Protein AF-0000000078799386 (afdb_homodimer)

Secondary structure (DSSP, 8-state):
-----TT--------------TT-SS-TTS-TTSPP---HHHHHHHHHGGGGGGTS--SSS--HHHHTTT-EEESS--SSTT---PPBP-HHHIIIIIHHHHHHHHHHH-TTTTTSHHHHTTB-HHHHHHHHHHHHHHHHHHHHHHHS-EE-TTTT---SS---PPEEPHHHHHHHHHHHHHHHHHH--TT--B-TT-TTTTT-HHHHHHHHHHHHHHHHHTTTTT-HHHHHHHHHHHHHH----SGGG-EEEE--TTT--HHHHHHHHSTT-EEEBHHHHHHHHHTT-THHHHHEESSPTT--HHHHT--TTGGG-GGG--PBPSS--HHHHHHHHTT--EE-GGGSSTT-EEEEE-HHHHHHHHHHHHHTTSSSS-HHHHHHHHHHHHHHHHT---HHHHHHSTTTSS-S-HHHHHHHHHHHHHHHTTTS-HHHHHHHHHHH--S-----TT-SS-SS--SSPPBPHHHHTT-HHHHHHHHHHHSTT--STT---GGG--/---S-TTS-TT----------TT-SS-TTS-TTSPP---HHHHHHHHHGGGGGGTS-TTSS--HHHHTTT-EEESS--SSTT---PPBP-HHHIIIIIHHHHHHHHHHH-TTTTTSHHHHTTB-HHHHHHHHHHHHHHHHHHHHHHHS-EE-TTTT---SS---PPEEPHHHHHHHHHHHHHHHHHH--TT--B-TT-TTTTT-HHHHHHHHHHHHHHHHHTTTTT-HHHHHHHHHHHHHH----SGGG-EEEE--TTT--HHHHHHHHSTT-EEEBHHHHHHHHHTT-THHHHHEESSPTT--TTTTT--TTGGG-GGG--PBPSS--HHHHHHHHTT--EE-GGGSSTT-EEEEE-HHHHHHHHHHHHHTTSSSS-HHHHHHHHHHHHHHHHT---HHHHHHSTTTSS-S-HHHHHHHHHHHHHHHTTTS-HHHHHHHHHHH--S-----TT-SS-SS--SSPPBPHHHHTT-HHHHHHHHHHHSTT--STT---GGG--

pLDDT: mean 88.38, std 18.02, range [21.08, 98.94]

Sequence (1004 aa):
MKYIKLLLLSLSFAATFTACDMTDFGDINKDPNEPSEANTGMLFTYACTYVKYFSMNSNYYYPWTQMYPGYMSEKNNNQYGAFGGPTMSTSSYYLYPLKNCQKIIDFNSDEAEKGKPAIVQFGDNANQIAVARTLMGFIYMHLTDALGPLPYTEAFQAGEENFTPVFDSQETIYAKLDADLREAYNQFNESGSLSTADILFDGDIRAWKKLNASTRMMLAIKLADVDPAEGRSRFAQAYADGGIEENAYNLNYTFEANTVGYLYYNGVNHNYNFVPNKYYVDQLKELKDNRLFSTCSLIPFGKTQAEAGVTDEDLKNFDKYQGMPLGIESADVNTWNKVCCFYNPSLTQVTSTFPIITASRMLLIEAEAAQRGWIQADPAQLYAAGVKASFEQWGAEGVDEYLAQEAVAYTGTDADKINKIALQRWISGFMADGFEAWSDWRRFDIPKLEVGPVCTTIDHIPYRHQFDSEIYQGNLENYEAAVKADLNGDDSREQRVWWNRRMKYIKLLLLSLSFAATFTACDMTDFGDINKDPNEPSEANTGMLFTYACTYVKYFSMNSNYYYPWTQMYPGYMSEKNNNQYGAFGGPTMSTSSYYLYPLKNCQKIIDFNSDEAEKGKPAIVQFGDNANQIAVARTLMGFIYMHLTDALGPLPYTEAFQAGEENFTPVFDSQETIYAKLDADLREAYNQFNESGSLSTADILFDGDIRAWKKLNASTRMMLAIKLADVDPAEGRSRFAQAYADGGIEENAYNLNYTFEANTVGYLYYNGVNHNYNFVPNKYYVDQLKELKDNRLFSTCSLIPFGKTQAEAGVTDEDLKNFDKYQGMPLGIESADVNTWNKVCCFYNPSLTQVTSTFPIITASRMLLIEAEAAQRGWIQADPAQLYAAGVKASFEQWGAEGVDEYLAQEAVAYTGTDADKINKIALQRWISGFMADGFEAWSDWRRFDIPKLEVGPVCTTIDHIPYRHQFDSEIYQGNLENYEAAVKADLNGDDSREQRVWWNRR

Foldseek 3Di:
DDDPDDVPDDPPPDPCPVPPPPPCDDPPVDDPPDDDDDQLLLLQLFLLQCLLCLLANDLAPARVLCPLLQWKAFQQDFPPQQVPDDFDECVVVLVGNLVSLVVLLVQLPDPVRVPDCSNCQFKDSLLSNLLSLLSNLLVVLLVCQFFFWDQDPQSPVDPDPQDQGFTDGNVVSLVVSLVSLVVSLVSQDQVMFGDCSPVFLRTHSVLSQQSSLLSQLLSLLLLCQPPVPSSLVSNAVSVVSHHAQAQNSFGKDWADLVRFASQQCCVVPVVSRMFTGQVLLVVCLVLVNQLNLLFWALAGPPDDCVRSVHDPVNSSDSVQAGHDHHQADNVCSVVCSVRHIGTDPLRNGRTHMFTAGGNLLSLLSVLLCVLVVSDPDDSQVSNLSSQVNLCVVSVGDDSVVSCPDPQQDCDDDSLSNNLSSLQSSLSSCNSYRSSSSSSSCLQNVPPPDFRYPNHDPDTHSFQHGAYDCVRPVSNVVSVQVCCVVFQVRDRDSNTHGNSSDD/DPPVPPPDDPPPPDDPPVPPPPPCPDPPVPDPPDDDDDQLLLLQLFLLQCLLCLLANDDQPARVLCPLLQWKAFQQDFPPQQVPDDFDECVVVLVGNLVSLVVLLVQLPDPVRNPDCSNCQFKDSLLSNLLSLLSNLLVVLLVCQFAFWDQDPQSPVPPDPQDQGFTDGNVVSLVVSLVSLVVSLVSQDQVMFGDCSPVFLRTHSVLSQQSSLLSQLLSLLLLCQPPVVSSLVSNAVSVVSHHAQAQNSFGKDWADLVRFANQQCCVVPVVSRMFTGQVLLVVCLVLVNQLSLLFWALAGPPDDCVRSVHDPVNSSDSVQAGHDHHQADNVCSVVCSVRHIGTDPLRNGRTHMFTAGGNLLSLLSVLLCVLVVSYPDHSQVSNLSSQVNLCVVSVGDDSVVSCPDPQQDCDDDSLSNNLSSLQSSLSSCNSYRSSSSSSSCLQNVPPPDFRYPNHDPDTHSFQHGAYDCVRPVSNVVSVQVCCVVFFVRDRDSNTHGNSSDD

Solvent-accessible surface area (backbone atoms only — not comparable to full-atom values): 52889 Å² total; per-residue (Å²): 141,85,78,88,61,87,73,74,70,87,84,61,87,72,78,75,70,75,70,80,69,87,64,78,55,79,70,83,77,52,59,54,78,47,58,29,58,69,42,42,30,47,38,47,30,46,27,55,62,58,58,46,40,42,26,53,53,42,88,76,60,78,48,51,33,34,36,69,56,38,44,39,18,46,42,80,57,58,85,62,32,48,70,75,65,80,58,49,73,56,62,66,50,51,66,39,34,43,42,32,28,50,48,40,36,50,41,48,69,31,84,87,42,37,75,37,66,49,39,42,66,28,30,39,53,51,41,52,35,17,52,28,44,36,52,42,42,53,52,50,52,52,50,32,68,39,58,19,59,40,57,57,92,44,59,82,67,61,89,57,101,76,67,57,50,52,42,36,44,40,68,56,46,53,55,49,41,48,52,53,40,52,52,23,58,72,40,52,49,79,90,48,50,41,35,72,42,36,78,66,59,59,26,42,52,66,48,50,46,14,50,44,20,35,50,38,32,59,57,17,60,48,22,58,78,65,39,43,70,60,15,29,54,48,25,39,56,20,54,73,68,36,44,36,73,41,70,91,50,36,44,45,45,70,38,41,67,76,68,40,17,54,51,21,48,32,36,68,74,47,74,42,26,68,22,39,9,25,64,47,46,50,51,30,48,75,59,67,37,47,52,48,61,52,53,32,25,86,39,50,79,57,34,48,51,72,78,56,70,55,51,79,67,49,64,76,36,64,87,69,57,32,35,28,64,46,9,54,51,77,87,49,35,66,66,45,49,76,52,37,34,26,56,17,31,51,59,28,27,46,57,22,64,36,48,41,48,46,14,22,49,43,24,27,52,47,14,51,36,19,69,71,62,41,41,96,57,60,29,62,60,29,38,53,48,12,53,48,42,40,33,56,76,54,70,32,65,62,60,68,68,45,48,65,34,80,90,56,30,89,56,78,53,74,67,48,39,51,51,49,42,44,38,52,38,44,63,62,29,62,75,11,26,11,58,58,33,33,50,48,27,69,72,65,54,38,68,85,75,77,64,25,81,56,28,82,88,54,85,53,70,72,57,24,49,26,76,23,63,84,66,27,73,81,27,47,69,39,44,53,51,34,32,44,73,60,34,76,61,40,81,42,37,80,38,50,35,71,54,61,55,126,133,89,77,77,61,96,75,71,70,93,65,72,86,66,73,81,70,74,69,78,69,86,64,79,59,76,71,80,76,52,60,52,79,48,55,30,60,70,41,43,31,47,38,47,30,46,27,56,64,57,59,46,45,42,23,51,34,56,97,83,60,77,50,51,32,34,36,66,57,38,44,40,17,46,42,80,55,57,86,63,32,49,70,75,67,80,57,47,72,55,63,65,50,53,67,40,35,44,41,32,26,51,48,40,36,50,40,47,69,32,84,87,42,37,77,37,67,48,40,41,67,28,30,38,52,50,40,51,34,17,52,28,45,36,52,40,43,53,52,49,52,53,50,33,68,39,57,20,58,38,58,56,90,44,59,82,66,60,87,58,99,75,68,58,52,51,43,36,43,42,67,57,47,53,54,50,41,48,53,52,41,51,52,24,58,72,41,52,46,77,89,47,49,42,34,73,43,36,78,65,59,60,28,43,49,66,48,50,46,13,49,43,20,36,51,38,31,58,59,17,62,49,21,59,76,63,39,42,68,60,15,29,55,48,25,39,56,21,53,74,67,36,45,36,73,41,71,91,48,36,44,44,44,69,37,41,68,79,67,40,18,66,50,23,48,34,36,69,74,47,75,42,26,67,23,40,8,25,65,46,45,49,51,30,48,76,59,66,38,48,52,48,60,51,54,32,25,86,39,50,78,55,35,47,50,72,79,55,70,55,52,80,68,49,65,77,36,64,86,68,59,33,36,30,64,45,10,54,51,77,86,50,35,66,65,44,49,76,51,38,34,25,56,16,30,51,60,30,26,48,57,21,64,36,48,41,49,46,14,22,49,43,25,27,52,48,14,51,37,19,69,71,61,43,41,97,57,60,30,62,59,30,40,51,50,12,53,49,42,39,32,58,75,54,71,33,65,61,61,69,67,43,49,65,34,80,91,57,29,90,55,79,52,73,67,47,40,51,50,48,43,44,38,54,40,45,63,62,27,63,74,12,25,13,58,58,34,33,49,48,28,70,72,66,56,37,67,84,75,77,64,25,80,56,29,83,90,55,84,52,67,71,56,24,48,26,76,22,63,85,66,29,72,80,28,47,68,38,42,55,51,33,32,45,72,62,33,79,61,40,79,42,37,78,38,49,37,69,55,61,55,127

Structure (mmCIF, N/CA/C/O backbone):
data_AF-0000000078799386-model_v1
#
loop_
_entity.id
_entity.type
_entity.pdbx_description
1 polymer 'SusD/RagB family nutrient-binding outer membrane lipoprotein'
#
loop_
_atom_site.group_PDB
_atom_site.id
_atom_site.type_symbol
_atom_site.label_atom_id
_atom_site.label_alt_id
_atom_site.label_comp_id
_atom_site.label_asym_id
_atom_site.label_entity_id
_atom_site.label_seq_id
_atom_site.pdbx_PDB_ins_code
_atom_site.Cartn_x
_atom_site.Cartn_y
_atom_site.Cartn_z
_atom_site.occupancy
_atom_site.B_iso_or_equiv
_atom_site.auth_seq_id
_atom_site.auth_comp_id
_atom_site.auth_asym_id
_atom_site.auth_atom_id
_atom_site.pdbx_PDB_model_num
ATOM 1 N N . MET A 1 1 ? -10.641 60.625 -51 1 23.86 1 MET A N 1
ATOM 2 C CA . MET A 1 1 ? -10.523 59.438 -51.875 1 23.86 1 MET A CA 1
ATOM 3 C C . MET A 1 1 ? -9.969 58.25 -51.094 1 23.86 1 MET A C 1
ATOM 5 O O . MET A 1 1 ? -9.695 57.188 -51.688 1 23.86 1 MET A O 1
ATOM 9 N N . LYS A 1 2 ? -9.438 58.688 -50 1 23.64 2 LYS A N 1
ATOM 10 C CA . LYS A 1 2 ? -8.695 58.344 -48.781 1 23.64 2 LYS A CA 1
ATOM 11 C C . LYS A 1 2 ? -9.258 57.094 -48.125 1 23.64 2 LYS A C 1
ATOM 13 O O . LYS A 1 2 ? -10.453 57.031 -47.812 1 23.64 2 LYS A O 1
ATOM 18 N N . TYR A 1 3 ? -8.484 55.875 -48.219 1 23.42 3 TYR A N 1
ATOM 19 C CA . TYR A 1 3 ? -8.273 54.406 -48.312 1 23.42 3 TYR A CA 1
ATOM 20 C C . TYR A 1 3 ? -8.688 53.719 -47.031 1 23.42 3 TYR A C 1
ATOM 22 O O . TYR A 1 3 ? -8.273 54.156 -45.938 1 23.42 3 TYR A O 1
ATOM 30 N N . ILE A 1 4 ? -9.844 53.125 -46.844 1 26.91 4 ILE A N 1
ATOM 31 C CA . ILE A 1 4 ? -10.641 51.938 -46.5 1 26.91 4 ILE A CA 1
ATOM 32 C C . ILE A 1 4 ? -9.734 50.719 -46.312 1 26.91 4 ILE A C 1
ATOM 34 O O . ILE A 1 4 ? -10.219 49.594 -46.156 1 26.91 4 ILE A O 1
ATOM 38 N N . LYS A 1 5 ? -8.398 50.969 -46.625 1 23.59 5 LYS A N 1
ATOM 39 C CA . LYS A 1 5 ? -7.461 49.906 -46.938 1 23.59 5 LYS A CA 1
ATOM 40 C C . LYS A 1 5 ? -7.391 48.875 -45.781 1 23.59 5 LYS A C 1
ATOM 42 O O . LYS A 1 5 ? -7.402 47.688 -46.031 1 23.59 5 LYS A O 1
ATOM 47 N N . LEU A 1 6 ? -6.684 49.25 -44.625 1 24.09 6 LEU A N 1
ATOM 48 C CA . LEU A 1 6 ? -5.789 48.344 -43.906 1 24.09 6 LEU A CA 1
ATOM 49 C C . LEU A 1 6 ? -6.582 47.375 -43.031 1 24.09 6 LEU A C 1
ATOM 51 O O . LEU A 1 6 ? -6.473 47.438 -41.781 1 24.09 6 LEU A O 1
ATOM 55 N N . LEU A 1 7 ? -7.898 47.25 -43.062 1 24.52 7 LEU A N 1
ATOM 56 C CA . LEU A 1 7 ? -8.805 46.25 -42.5 1 24.52 7 LEU A CA 1
ATOM 57 C C . LEU A 1 7 ? -8.219 44.844 -42.594 1 24.52 7 LEU A C 1
ATOM 59 O O . LEU A 1 7 ? -8.469 44 -41.75 1 24.52 7 LEU A O 1
ATOM 63 N N . LEU A 1 8 ? -7.688 44.594 -43.844 1 24.02 8 LEU A N 1
ATOM 64 C CA . LEU A 1 8 ? -7.504 43.188 -44.25 1 24.02 8 LEU A CA 1
ATOM 65 C C . LEU A 1 8 ? -6.488 42.5 -43.344 1 24.02 8 LEU A C 1
ATOM 67 O O . LEU A 1 8 ? -6.145 41.344 -43.562 1 24.02 8 LEU A O 1
ATOM 71 N N . LEU A 1 9 ? -5.754 43.25 -42.688 1 23.06 9 LEU A N 1
ATOM 72 C CA . LEU A 1 9 ? -4.562 42.562 -42.25 1 23.06 9 LEU A CA 1
ATOM 73 C C . LEU A 1 9 ? -4.938 41.312 -41.438 1 23.06 9 LEU A C 1
ATOM 75 O O . LEU A 1 9 ? -5.988 41.25 -40.812 1 23.06 9 LEU A O 1
ATOM 79 N N . SER A 1 10 ? -3.824 40.375 -41.094 1 22.36 10 SER A N 1
ATOM 80 C CA . SER A 1 10 ? -3.324 39 -40.969 1 22.36 10 SER A CA 1
ATOM 81 C C . SER A 1 10 ? -3.982 38.281 -39.812 1 22.36 10 SER A C 1
ATOM 83 O O . SER A 1 10 ? -4.215 38.844 -38.75 1 22.36 10 SER A O 1
ATOM 85 N N . LEU A 1 11 ? -4.832 37.156 -40.031 1 26.06 11 LEU A N 1
ATOM 86 C CA . LEU A 1 11 ? -5.344 35.812 -39.844 1 26.06 11 LEU A CA 1
ATOM 87 C C . LEU A 1 11 ? -4.375 34.969 -39 1 26.06 11 LEU A C 1
ATOM 89 O O . LEU A 1 11 ? -4.578 33.75 -38.812 1 26.06 11 LEU A O 1
ATOM 93 N N . SER A 1 12 ? -3.207 35.406 -38.75 1 23.14 12 SER A N 1
ATOM 94 C CA . SER A 1 12 ? -2.18 34.406 -38.406 1 23.14 12 SER A CA 1
ATOM 95 C C . SER A 1 12 ? -2.449 33.781 -37.062 1 23.14 12 SER A C 1
ATOM 97 O O . SER A 1 12 ? -1.626 33 -36.562 1 23.14 12 SER A O 1
ATOM 99 N N . PHE A 1 13 ? -3.055 34.469 -36.219 1 24.66 13 PHE A N 1
ATOM 100 C CA . PHE A 1 13 ? -2.758 33.938 -34.906 1 24.66 13 PHE A CA 1
ATOM 101 C C . PHE A 1 13 ? -3.271 32.5 -34.781 1 24.66 13 PHE A C 1
ATOM 103 O O . PHE A 1 13 ? -4.48 32.281 -34.719 1 24.66 13 PHE A O 1
ATOM 110 N N . ALA A 1 14 ? -2.627 31.578 -35.438 1 23.48 14 ALA A N 1
ATOM 111 C CA . ALA A 1 14 ? -2.508 30.125 -35.438 1 23.48 14 ALA A CA 1
ATOM 112 C C . ALA A 1 14 ? -2.602 29.562 -34.031 1 23.48 14 ALA A C 1
ATOM 114 O O . ALA A 1 14 ? -1.913 30.031 -33.125 1 23.48 14 ALA A O 1
ATOM 115 N N . ALA A 1 15 ? -3.559 28.734 -33.719 1 24.69 15 ALA A N 1
ATOM 116 C CA . ALA A 1 15 ? -4.25 27.75 -32.875 1 24.69 15 ALA A CA 1
ATOM 117 C C . ALA A 1 15 ? -3.266 26.75 -32.281 1 24.69 15 ALA A C 1
ATOM 119 O O . ALA A 1 15 ? -3.211 25.594 -32.719 1 24.69 15 ALA A O 1
ATOM 120 N N . THR A 1 16 ? -2.004 27.172 -32.125 1 25.03 16 THR A N 1
ATOM 121 C CA . THR A 1 16 ? -1.199 26.016 -31.719 1 25.03 16 THR A CA 1
ATOM 122 C C . THR A 1 16 ? -1.709 25.422 -30.406 1 25.03 16 THR A C 1
ATOM 124 O O . THR A 1 16 ? -1.592 26.047 -29.344 1 25.03 16 THR A O 1
ATOM 127 N N . PHE A 1 17 ? -2.859 24.891 -30.422 1 26.12 17 PHE A N 1
ATOM 128 C CA . PHE A 1 17 ? -3.359 23.969 -29.406 1 26.12 17 PHE A CA 1
ATOM 129 C C . PHE A 1 17 ? -2.273 23 -28.984 1 26.12 17 PHE A C 1
ATOM 131 O O . PHE A 1 17 ? -2.025 22 -29.672 1 26.12 17 PHE A O 1
ATOM 138 N N . THR A 1 18 ? -1.18 23.5 -28.594 1 25.42 18 THR A N 1
ATOM 139 C CA . THR A 1 18 ? -0.258 22.453 -28.188 1 25.42 18 THR A CA 1
ATOM 140 C C . THR A 1 18 ? -0.871 21.594 -27.078 1 25.42 18 THR A C 1
ATOM 142 O O . THR A 1 18 ? -1.274 22.109 -26.031 1 25.42 18 THR A O 1
ATOM 145 N N . ALA A 1 19 ? -1.58 20.547 -27.391 1 27.45 19 ALA A N 1
ATOM 146 C CA . ALA A 1 19 ? -2.023 19.312 -26.75 1 27.45 19 ALA A CA 1
ATOM 147 C C . ALA A 1 19 ? -0.993 18.828 -25.734 1 27.45 19 ALA A C 1
ATOM 149 O O . ALA A 1 19 ? 0.169 18.594 -26.078 1 27.45 19 ALA A O 1
ATOM 150 N N . CYS A 1 20 ? -1.022 19.359 -24.656 1 26 20 CYS A N 1
ATOM 151 C CA . CYS A 1 20 ? -0.303 18.75 -23.547 1 26 20 CYS A CA 1
ATOM 152 C C . CYS A 1 20 ? -0.352 17.219 -23.641 1 26 20 CYS A C 1
ATOM 154 O O . CYS A 1 20 ? -1.419 16.625 -23.5 1 26 20 CYS A O 1
ATOM 156 N N . ASP A 1 21 ? 0.54 16.609 -24.5 1 26.31 21 ASP A N 1
ATOM 157 C CA . ASP A 1 21 ? 0.863 15.195 -24.625 1 26.31 21 ASP A CA 1
ATOM 158 C C . ASP A 1 21 ? 1.055 14.547 -23.266 1 26.31 21 ASP A C 1
ATOM 160 O O . ASP A 1 21 ? 2.043 14.82 -22.578 1 26.31 21 ASP A O 1
ATOM 164 N N . MET A 1 22 ? 0.165 14.523 -22.391 1 28.58 22 MET A N 1
ATOM 165 C CA . MET A 1 22 ? 0.02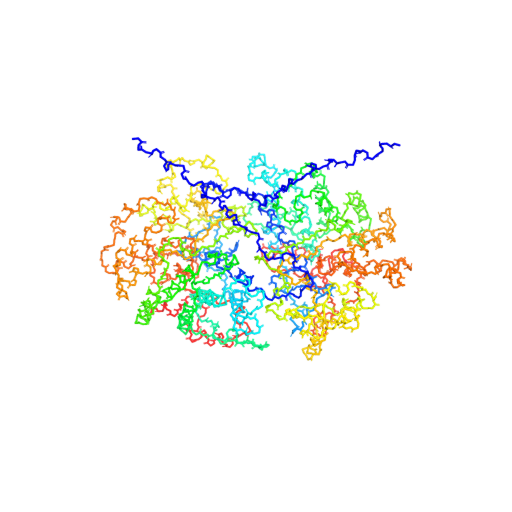6 13.555 -21.312 1 28.58 22 MET A CA 1
ATOM 166 C C . MET A 1 22 ? 0.805 12.281 -21.625 1 28.58 22 MET A C 1
ATOM 168 O O . MET A 1 22 ? 0.628 11.258 -20.953 1 28.58 22 MET A O 1
ATOM 172 N N . THR A 1 23 ? 1.462 12.117 -22.828 1 29.12 23 THR A N 1
ATOM 173 C CA . THR A 1 23 ? 1.984 10.977 -23.578 1 29.12 23 THR A CA 1
ATOM 174 C C . THR A 1 23 ? 3.203 10.383 -22.875 1 29.12 23 THR A C 1
ATOM 176 O O . THR A 1 23 ? 3.42 9.172 -22.922 1 29.12 23 THR A O 1
ATOM 179 N N . ASP A 1 24 ? 4.324 11.195 -22.656 1 28.28 24 ASP A N 1
ATOM 180 C CA . ASP A 1 24 ? 5.617 10.523 -22.672 1 28.28 24 ASP A CA 1
ATOM 181 C C . ASP A 1 24 ? 5.945 9.914 -21.312 1 28.28 24 ASP A C 1
ATOM 183 O O . ASP A 1 24 ? 6.699 10.5 -20.531 1 28.28 24 ASP A O 1
ATOM 187 N N . PHE A 1 25 ? 5.043 9.562 -20.609 1 31.67 25 PHE A N 1
ATOM 188 C CA . PHE A 1 25 ? 5.496 8.625 -19.578 1 31.67 25 PHE A CA 1
ATOM 189 C C . PHE A 1 25 ? 6.602 7.723 -20.125 1 31.67 25 PHE A C 1
ATOM 191 O O . PHE A 1 25 ? 6.719 7.547 -21.344 1 31.67 25 PHE A O 1
ATOM 198 N N . GLY A 1 26 ? 7.613 7.199 -19.438 1 35.84 26 GLY A N 1
ATOM 199 C CA . GLY A 1 26 ? 8.766 6.508 -20 1 35.84 26 GLY A CA 1
ATOM 200 C C . GLY A 1 26 ? 8.422 5.691 -21.234 1 35.84 26 GLY A C 1
ATOM 201 O O . GLY A 1 26 ? 7.254 5.402 -21.484 1 35.84 26 GLY A O 1
ATOM 202 N N . ASP A 1 27 ? 9.18 5.777 -22.219 1 35.28 27 ASP A N 1
ATOM 203 C CA . ASP A 1 27 ? 9.234 4.969 -23.422 1 35.28 27 ASP A CA 1
ATOM 204 C C . ASP A 1 27 ? 8.945 3.502 -23.125 1 35.28 27 ASP A C 1
ATOM 206 O O . ASP A 1 27 ? 9.812 2.779 -22.625 1 35.28 27 ASP A O 1
ATOM 210 N N . ILE A 1 28 ? 7.785 3.121 -22.75 1 40.09 28 ILE A N 1
ATOM 211 C CA . ILE A 1 28 ? 7.199 1.786 -22.766 1 40.09 28 ILE A CA 1
ATOM 212 C C . ILE A 1 28 ? 7.938 0.913 -23.781 1 40.09 28 ILE A C 1
ATOM 214 O O . ILE A 1 28 ? 7.777 -0.31 -23.781 1 40.09 28 ILE A O 1
ATOM 218 N N . ASN A 1 29 ? 8.484 1.667 -24.797 1 37.34 29 ASN A N 1
ATOM 219 C CA . ASN A 1 29 ? 9.156 0.934 -25.859 1 37.34 29 ASN A CA 1
ATOM 220 C C . ASN A 1 29 ? 10.586 0.57 -25.484 1 37.34 29 ASN A C 1
ATOM 222 O O . ASN A 1 29 ? 11.469 0.506 -26.344 1 37.34 29 ASN A O 1
ATOM 226 N N . LYS A 1 30 ? 10.789 0.762 -24.25 1 48.66 30 LYS A N 1
ATOM 227 C CA . LYS A 1 30 ? 12.164 0.318 -24.016 1 48.66 30 LYS A CA 1
ATOM 228 C C . LYS A 1 30 ? 12.297 -1.185 -24.234 1 48.66 30 LYS A C 1
ATOM 230 O O . LYS A 1 30 ? 11.422 -1.959 -23.844 1 48.66 30 LYS A O 1
ATOM 235 N N . ASP A 1 31 ? 13.328 -1.442 -24.797 1 52.66 31 ASP A N 1
ATOM 236 C CA . ASP A 1 31 ? 13.711 -2.83 -25.031 1 52.66 31 ASP A CA 1
ATOM 237 C C . ASP A 1 31 ? 13.781 -3.613 -23.719 1 52.66 31 ASP A C 1
ATOM 239 O O . ASP A 1 31 ? 14.586 -3.289 -22.844 1 52.66 31 ASP A O 1
ATOM 243 N N . PRO A 1 32 ? 12.812 -4.367 -23.422 1 52.56 32 PRO A N 1
ATOM 244 C CA . PRO A 1 32 ? 12.812 -5.164 -22.188 1 52.56 32 PRO A CA 1
ATOM 245 C C . PRO A 1 32 ? 14.18 -5.789 -21.891 1 52.56 32 PRO A C 1
ATOM 247 O O . PRO A 1 32 ? 14.422 -6.234 -20.766 1 52.56 32 PRO A O 1
ATOM 250 N N . ASN A 1 33 ? 15.055 -5.707 -22.891 1 54.38 33 ASN A N 1
ATOM 251 C CA . ASN A 1 33 ? 16.359 -6.348 -22.734 1 54.38 33 ASN A CA 1
ATOM 252 C C . ASN A 1 33 ? 17.406 -5.359 -22.234 1 54.38 33 ASN A C 1
ATOM 254 O O . ASN A 1 33 ? 18.547 -5.75 -21.938 1 54.38 33 ASN A O 1
ATOM 258 N N . GLU A 1 34 ? 17.031 -4.102 -22.125 1 59.19 34 GLU A N 1
ATOM 259 C CA . GLU A 1 34 ? 17.984 -3.143 -21.578 1 59.19 34 GLU A CA 1
ATOM 260 C C . GLU A 1 34 ? 18.062 -3.227 -20.062 1 59.19 34 GLU A C 1
ATOM 262 O O . GLU A 1 34 ? 17.031 -3.395 -19.391 1 59.19 34 GLU A O 1
ATOM 267 N N . PRO A 1 35 ? 19.359 -3.232 -19.562 1 56.59 35 PRO A N 1
ATOM 268 C CA . PRO A 1 35 ? 19.453 -3.258 -18.094 1 56.59 35 PRO A CA 1
ATOM 269 C C . PRO A 1 35 ? 18.609 -2.184 -17.422 1 56.59 35 PRO A C 1
ATOM 271 O O . PRO A 1 35 ? 18.484 -1.073 -17.953 1 56.59 35 PRO A O 1
ATOM 274 N N . SER A 1 36 ? 17.938 -2.678 -16.438 1 66.25 36 SER A N 1
ATOM 275 C CA . SER A 1 36 ? 17.156 -1.729 -15.648 1 66.25 36 SER A CA 1
ATOM 276 C C . SER A 1 36 ? 18.062 -0.726 -14.945 1 66.25 36 SER A C 1
ATOM 278 O O . SER A 1 36 ? 19.188 -1.064 -14.547 1 66.25 36 SER A O 1
ATOM 280 N N . GLU A 1 37 ? 17.875 0.539 -15.141 1 73.69 37 GLU A N 1
ATOM 281 C CA . GLU A 1 37 ? 18.625 1.603 -14.469 1 73.69 37 GLU A CA 1
ATOM 282 C C . GLU A 1 37 ? 17.766 2.301 -13.422 1 73.69 37 GLU A C 1
ATOM 284 O O . GLU A 1 37 ? 16.547 2.25 -13.477 1 73.69 37 GLU A O 1
ATOM 289 N N . ALA A 1 38 ? 18.578 2.814 -12.422 1 75.88 38 ALA A N 1
ATOM 290 C CA . ALA A 1 38 ? 17.875 3.627 -11.43 1 75.88 38 ALA A CA 1
ATOM 291 C C . ALA A 1 38 ? 17.172 4.816 -12.086 1 75.88 38 ALA A C 1
ATOM 293 O O . ALA A 1 38 ? 17.781 5.516 -12.906 1 75.88 38 ALA A O 1
ATOM 294 N N . ASN A 1 39 ? 15.898 4.902 -11.898 1 86.44 39 ASN A N 1
ATOM 295 C CA . ASN A 1 39 ? 15.062 6 -12.383 1 86.44 39 ASN A CA 1
ATOM 296 C C . ASN A 1 39 ? 14.695 6.961 -11.25 1 86.44 39 ASN A C 1
ATOM 298 O O . ASN A 1 39 ? 13.844 6.648 -10.414 1 86.44 39 ASN A O 1
ATOM 302 N N . THR A 1 40 ? 15.367 8.133 -11.258 1 92.5 40 THR A N 1
ATOM 303 C CA . THR A 1 40 ? 15.195 9.047 -10.133 1 92.5 40 THR A CA 1
ATOM 304 C C . THR A 1 40 ? 13.781 9.609 -10.109 1 92.5 40 THR A C 1
ATOM 306 O O . THR A 1 40 ? 13.258 9.938 -9.039 1 92.5 40 THR A O 1
ATOM 309 N N . GLY A 1 41 ? 13.148 9.758 -11.289 1 92.56 41 GLY A N 1
ATOM 310 C CA . GLY A 1 41 ? 11.766 10.188 -11.312 1 92.56 41 GLY A CA 1
ATOM 311 C C . GLY A 1 41 ? 10.836 9.258 -10.562 1 92.56 41 GLY A C 1
ATOM 312 O O . GLY A 1 41 ? 10 9.703 -9.773 1 92.56 41 GLY A O 1
ATOM 313 N N . MET A 1 42 ? 11.023 8.055 -10.719 1 86.69 42 MET A N 1
ATOM 314 C CA . MET A 1 42 ? 10.195 7.059 -10.047 1 86.69 42 MET A CA 1
ATOM 315 C C . MET A 1 42 ? 10.477 7.043 -8.547 1 86.69 42 MET A C 1
ATOM 317 O O . MET A 1 42 ? 9.547 6.914 -7.742 1 86.69 42 MET A O 1
ATOM 321 N N . LEU A 1 43 ? 11.766 7.109 -8.195 1 90 43 LEU A N 1
ATOM 322 C CA . LEU A 1 43 ? 12.133 7.172 -6.781 1 90 43 LEU A CA 1
ATOM 323 C C . LEU A 1 43 ? 11.445 8.352 -6.094 1 90 43 LEU A C 1
ATOM 325 O O . LEU A 1 43 ? 10.922 8.211 -4.988 1 90 43 LEU A O 1
ATOM 329 N N . PHE A 1 44 ? 11.367 9.422 -6.828 1 95.69 44 PHE A N 1
ATOM 330 C CA . PHE A 1 44 ? 10.789 10.625 -6.242 1 95.69 44 PHE A CA 1
ATOM 331 C C . PHE A 1 44 ? 9.273 10.508 -6.141 1 95.69 44 PHE A C 1
ATOM 333 O O . PHE A 1 44 ? 8.688 10.898 -5.133 1 95.69 44 PHE A O 1
ATOM 340 N N . THR A 1 45 ? 8.672 10.008 -7.223 1 92.75 45 THR A N 1
ATOM 341 C CA . THR A 1 45 ? 7.23 9.805 -7.195 1 92.75 45 THR A CA 1
ATOM 342 C C . THR A 1 45 ? 6.824 8.969 -5.98 1 92.75 45 THR A C 1
ATOM 344 O O . THR A 1 45 ? 5.922 9.352 -5.234 1 92.75 45 THR A O 1
ATOM 347 N N . TYR A 1 46 ? 7.48 7.898 -5.746 1 89.19 46 TYR A N 1
ATOM 348 C CA . TYR A 1 46 ? 7.133 7.02 -4.633 1 89.19 46 TYR A CA 1
ATOM 349 C C . TYR A 1 46 ? 7.352 7.723 -3.299 1 89.19 46 TYR A C 1
ATOM 351 O O . TYR A 1 46 ? 6.551 7.574 -2.373 1 89.19 46 TYR A O 1
ATOM 359 N N . ALA A 1 47 ? 8.445 8.438 -3.209 1 94.25 47 ALA A N 1
ATOM 360 C CA . ALA A 1 47 ? 8.688 9.203 -1.985 1 94.25 47 ALA A CA 1
ATOM 361 C C . ALA A 1 47 ? 7.551 10.18 -1.714 1 94.25 47 ALA A C 1
ATOM 363 O O . ALA A 1 47 ? 7.094 10.312 -0.576 1 94.25 47 ALA A O 1
ATOM 364 N N . CYS A 1 48 ? 7.043 10.836 -2.75 1 96.44 48 CYS A N 1
ATOM 365 C CA . CYS A 1 48 ? 5.996 11.852 -2.641 1 96.44 48 CYS A CA 1
ATOM 366 C C . CYS A 1 48 ? 4.703 11.242 -2.107 1 96.44 48 CYS A C 1
ATOM 368 O O . CYS A 1 48 ? 3.924 11.922 -1.438 1 96.44 48 CYS A O 1
ATOM 370 N N . THR A 1 49 ? 4.434 9.984 -2.342 1 92.19 49 THR A N 1
ATOM 371 C CA . THR A 1 49 ? 3.17 9.375 -1.947 1 92.19 49 THR A CA 1
ATOM 372 C C . THR A 1 49 ? 3.057 9.297 -0.427 1 92.19 49 THR A C 1
ATOM 374 O O . THR A 1 49 ? 1.96 9.133 0.112 1 92.19 49 THR A O 1
ATOM 377 N N . TYR A 1 50 ? 4.16 9.445 0.292 1 93.25 50 TYR A N 1
ATOM 378 C CA . TYR A 1 50 ? 4.148 9.336 1.746 1 93.25 50 TYR A CA 1
ATOM 379 C C . TYR A 1 50 ? 3.646 10.625 2.387 1 93.25 50 TYR A C 1
ATOM 381 O O . TYR A 1 50 ? 3.338 10.648 3.58 1 93.25 50 TYR A O 1
ATOM 389 N N . VAL A 1 51 ? 3.516 11.664 1.602 1 95.5 51 VAL A N 1
ATOM 390 C CA . VAL A 1 51 ? 3.088 12.961 2.123 1 95.5 51 VAL A CA 1
ATOM 391 C C . VAL A 1 51 ? 1.644 12.875 2.609 1 95.5 51 VAL A C 1
ATOM 393 O O . VAL A 1 51 ? 1.257 13.562 3.557 1 95.5 51 VAL A O 1
ATOM 396 N N . LYS A 1 52 ? 0.878 11.945 2.084 1 91.94 52 LYS A N 1
ATOM 397 C CA . LYS A 1 52 ? -0.527 11.797 2.449 1 91.94 52 LYS A CA 1
ATOM 398 C C . LYS A 1 52 ? -0.674 11.406 3.918 1 91.94 52 LYS A C 1
ATOM 400 O O . LYS A 1 52 ? -1.677 11.734 4.555 1 91.94 52 LYS A O 1
ATOM 405 N N . TYR A 1 53 ? 0.363 10.836 4.48 1 92.12 53 TYR A N 1
ATOM 406 C CA . TYR A 1 53 ? 0.277 10.305 5.836 1 92.12 53 TYR A CA 1
ATOM 407 C C . TYR A 1 53 ? 0.348 11.43 6.863 1 92.12 53 TYR A C 1
ATOM 409 O O . TYR A 1 53 ? 0.038 11.219 8.039 1 92.12 53 TYR A O 1
ATOM 417 N N . PHE A 1 54 ? 0.705 12.555 6.441 1 94.25 54 PHE A N 1
ATOM 418 C CA . PHE A 1 54 ? 0.781 13.672 7.383 1 94.25 54 PHE A CA 1
ATOM 419 C C . PHE A 1 54 ? -0.586 14.32 7.57 1 94.25 54 PHE A C 1
ATOM 421 O O . PHE A 1 54 ? -0.803 15.055 8.531 1 94.25 54 PHE A O 1
ATOM 428 N N . SER A 1 55 ? -1.446 14.031 6.641 1 91.19 55 SER A N 1
ATOM 429 C CA . SER A 1 55 ? -2.844 14.406 6.832 1 91.19 55 SER A CA 1
ATOM 430 C C . SER A 1 55 ? -3.641 13.266 7.457 1 91.19 55 SER A C 1
ATOM 432 O O . SER A 1 55 ? -4.18 13.414 8.555 1 91.19 55 SER A O 1
ATOM 434 N N . MET A 1 56 ? -3.557 12.188 6.703 1 85.19 56 MET A N 1
ATOM 435 C CA . MET A 1 56 ? -4.258 11.008 7.199 1 85.19 56 MET A CA 1
ATOM 436 C C . MET A 1 56 ? -3.383 9.766 7.078 1 85.19 56 MET A C 1
ATOM 438 O O . MET A 1 56 ? -2.949 9.414 5.977 1 85.19 56 MET A O 1
ATOM 442 N N . ASN A 1 57 ? -2.695 9.258 8.133 1 64 57 ASN A N 1
ATOM 443 C CA . ASN A 1 57 ? -1.669 8.227 8.133 1 64 57 ASN A CA 1
ATOM 444 C C . ASN A 1 57 ? -2.205 6.906 7.582 1 64 57 ASN A C 1
ATOM 446 O O . ASN A 1 57 ? -1.458 6.129 6.98 1 64 57 ASN A O 1
ATOM 450 N N . SER A 1 58 ? -3.109 6.215 8.133 1 58.31 58 SER A N 1
ATOM 451 C CA . SER A 1 58 ? -3.363 4.855 7.668 1 58.31 58 SER A CA 1
ATOM 452 C C . SER A 1 58 ? -4.762 4.727 7.074 1 58.31 58 SER A C 1
ATOM 454 O O . SER A 1 58 ? -5.668 5.477 7.445 1 58.31 58 SER A O 1
ATOM 456 N N . ASN A 1 59 ? -4.559 3.988 5.672 1 49.75 59 ASN A N 1
ATOM 457 C CA . ASN A 1 59 ? -5.754 3.664 4.898 1 49.75 59 ASN A CA 1
ATOM 458 C C . ASN A 1 59 ? -6.859 3.1 5.785 1 49.75 59 ASN A C 1
ATOM 460 O O . ASN A 1 59 ? -7.926 2.723 5.293 1 49.75 59 ASN A O 1
ATOM 464 N N . TYR A 1 60 ? -6.629 3.074 7.062 1 54.06 60 TYR A N 1
ATOM 465 C CA . TYR A 1 60 ? -7.852 2.375 7.438 1 54.06 60 TYR A CA 1
ATOM 466 C C . TYR A 1 60 ? -7.855 2.041 8.922 1 54.06 60 TYR A C 1
ATOM 468 O O . TYR A 1 60 ? -8.883 1.622 9.469 1 54.06 60 TYR A O 1
ATOM 476 N N . TYR A 1 61 ? -6.488 2.42 9.391 1 61.28 61 TYR A N 1
ATOM 477 C CA . TYR A 1 61 ? -6.375 1.956 10.766 1 61.28 61 TYR A CA 1
ATOM 478 C C . TYR A 1 61 ? -5.738 3.021 11.648 1 61.28 61 TYR A C 1
ATOM 480 O O . TYR A 1 61 ? -4.645 3.512 11.352 1 61.28 61 TYR A O 1
ATOM 488 N N . TYR A 1 62 ? -6.469 3.758 12.531 1 74.44 62 TYR A N 1
ATOM 489 C CA . TYR A 1 62 ? -6.098 4.629 13.641 1 74.44 62 TYR A CA 1
ATOM 490 C C . TYR A 1 62 ? -5.691 6.008 13.141 1 74.44 62 TYR A C 1
ATOM 492 O O . TYR A 1 62 ? -4.527 6.398 13.258 1 74.44 62 TYR A O 1
ATOM 500 N N . PRO A 1 63 ? -6.516 6.836 12.586 1 88.19 63 PRO A N 1
ATOM 501 C CA . PRO A 1 63 ? -6.215 8.18 12.07 1 88.19 63 PRO A CA 1
ATOM 502 C C . PRO A 1 63 ? -5.93 9.18 13.188 1 88.19 63 PRO A C 1
ATOM 504 O O . PRO A 1 63 ? -6.543 10.25 13.234 1 88.19 63 PRO A O 1
ATOM 507 N N . TRP A 1 64 ? -4.816 8.961 13.961 1 92.38 64 TRP A N 1
ATOM 508 C CA . TRP A 1 64 ? -4.484 9.797 15.109 1 92.38 64 TRP A CA 1
ATOM 509 C C . TRP A 1 64 ? -4.16 11.219 14.672 1 92.38 64 TRP A C 1
ATOM 511 O O . TRP A 1 64 ? -4.336 12.164 15.445 1 92.38 64 TRP A O 1
ATOM 521 N N . THR A 1 65 ? -3.715 11.414 13.422 1 94.69 65 THR A N 1
ATOM 522 C CA . THR A 1 65 ? -3.334 12.734 12.93 1 94.69 65 THR A CA 1
ATOM 523 C C . THR A 1 65 ? -4.523 13.688 12.969 1 94.69 65 THR A C 1
ATOM 525 O O . THR A 1 65 ? -4.348 14.898 13.109 1 94.69 65 THR A O 1
ATOM 528 N N . GLN A 1 66 ? -5.707 13.133 12.844 1 95.44 66 GLN A N 1
ATOM 529 C CA . GLN A 1 66 ? -6.895 13.977 12.898 1 95.44 66 GLN A CA 1
ATOM 530 C C . GLN A 1 66 ? -7.598 13.852 14.25 1 95.44 66 GLN A C 1
ATOM 532 O O . GLN A 1 66 ? -8.344 14.742 14.648 1 95.44 66 GLN A O 1
ATOM 537 N N . MET A 1 67 ? -7.289 12.859 14.992 1 94.62 67 MET A N 1
ATOM 538 C CA . MET A 1 67 ? -7.953 12.633 16.281 1 94.62 67 MET A CA 1
ATOM 539 C C . MET A 1 67 ? -7.262 13.406 17.391 1 94.62 67 MET A C 1
ATOM 541 O O . MET A 1 67 ? -7.922 14.023 18.234 1 94.62 67 MET A O 1
ATOM 545 N N . TYR A 1 68 ? -5.949 13.422 17.391 1 95.69 68 TYR A N 1
ATOM 546 C CA . TYR A 1 68 ? -5.219 14.086 18.469 1 95.69 68 TYR A CA 1
ATOM 547 C C . TYR A 1 68 ? -5.512 15.586 18.484 1 95.69 68 TYR A C 1
ATOM 549 O O . TYR A 1 68 ? -5.801 16.156 19.531 1 95.69 68 TYR A O 1
ATOM 557 N N . PRO A 1 69 ? -5.574 16.203 17.297 1 97.31 69 PRO A N 1
ATOM 558 C CA . PRO A 1 69 ? -5.883 17.625 17.344 1 97.31 69 PRO A CA 1
ATOM 559 C C . PRO A 1 69 ? -7.383 17.906 17.453 1 97.31 69 PRO A C 1
ATOM 561 O O . PRO A 1 69 ? -7.805 19.062 17.391 1 97.31 69 PRO A O 1
ATOM 564 N N . GLY A 1 70 ? -8.227 16.906 17.547 1 97.06 70 GLY A N 1
ATOM 565 C CA . GLY A 1 70 ? -9.633 17.094 17.875 1 97.06 70 GLY A CA 1
ATOM 566 C C . GLY A 1 70 ? -10.5 17.344 16.656 1 97.06 70 GLY A C 1
ATOM 567 O O . GLY A 1 70 ? -11.516 18.047 16.75 1 97.06 70 GLY A O 1
ATOM 568 N N . TYR A 1 71 ? -10.156 16.734 15.516 1 97.38 71 TYR A N 1
ATOM 569 C CA . TYR A 1 71 ? -10.898 17 14.297 1 97.38 71 TYR A CA 1
ATOM 570 C C . TYR A 1 71 ? -11.82 15.844 13.953 1 97.38 71 TYR A C 1
ATOM 572 O O . TYR A 1 71 ? -12.805 16.016 13.219 1 97.38 71 TYR A O 1
ATOM 580 N N . MET A 1 72 ? -11.523 14.648 14.414 1 95.62 72 MET A N 1
ATOM 581 C CA . MET A 1 72 ? -12.195 13.43 13.969 1 95.62 72 MET A CA 1
ATOM 582 C C . MET A 1 72 ? -12.641 12.586 15.156 1 95.62 72 MET A C 1
ATOM 584 O O . MET A 1 72 ? -11.945 12.516 16.172 1 95.62 72 MET A O 1
ATOM 588 N N . SER A 1 73 ? -13.828 12 15.008 1 94.75 73 SER A N 1
ATOM 589 C CA . SER A 1 73 ? -14.391 11.078 15.984 1 94.75 73 SER A CA 1
ATOM 590 C C . SER A 1 73 ? -14.906 9.812 15.312 1 94.75 73 SER A C 1
ATOM 592 O O . SER A 1 73 ? -14.75 9.633 14.102 1 94.75 73 SER A O 1
ATOM 594 N N . GLU A 1 74 ? -15.406 8.883 16.125 1 90.31 74 GLU A N 1
ATOM 595 C CA . GLU A 1 74 ? -15.961 7.605 15.688 1 90.31 74 GLU A CA 1
ATOM 596 C C . GLU A 1 74 ? -17.453 7.512 16 1 90.31 74 GLU A C 1
ATOM 598 O O . GLU A 1 74 ? -17.859 7.68 17.156 1 90.31 74 GLU A O 1
ATOM 603 N N . LYS A 1 75 ? -18.172 7.176 15.023 1 90.12 75 LYS A N 1
ATOM 604 C CA . LYS A 1 75 ? -19.625 7.242 15.18 1 90.12 75 LYS A CA 1
ATOM 605 C C . LYS A 1 75 ? -20.172 5.906 15.664 1 90.12 75 LYS A C 1
ATOM 607 O O . LYS A 1 75 ? -21.203 5.875 16.344 1 90.12 75 LYS A O 1
ATOM 612 N N . ASN A 1 76 ? -19.594 4.84 15.359 1 83.88 76 ASN A N 1
ATOM 613 C CA . ASN A 1 76 ? -20.203 3.537 15.586 1 83.88 76 ASN A CA 1
ATOM 614 C C . ASN A 1 76 ? -19.531 2.799 16.75 1 83.88 76 ASN A C 1
ATOM 616 O O . ASN A 1 76 ? -20.094 1.834 17.266 1 83.88 76 ASN A O 1
ATOM 620 N N . ASN A 1 77 ? -18.328 3.221 17.094 1 79.25 77 ASN A N 1
ATOM 621 C CA . ASN A 1 77 ? -17.578 2.533 18.141 1 79.25 77 ASN A CA 1
ATOM 622 C C . ASN A 1 77 ? -16.562 3.455 18.812 1 79.25 77 ASN A C 1
ATOM 624 O O . ASN A 1 77 ? -16.594 4.668 18.594 1 79.25 77 ASN A O 1
ATOM 628 N N . ASN A 1 78 ? -15.906 2.896 19.828 1 78.56 78 ASN A N 1
ATOM 629 C CA . ASN A 1 78 ? -14.836 3.615 20.516 1 78.56 78 ASN A CA 1
ATOM 630 C C . ASN A 1 78 ? -13.508 2.867 20.438 1 78.56 78 ASN A C 1
ATOM 632 O O . ASN A 1 78 ? -12.867 2.627 21.453 1 78.56 78 ASN A O 1
ATOM 636 N N . GLN A 1 79 ? -13.125 2.721 19.281 1 76.31 79 GLN A N 1
ATOM 637 C CA . GLN A 1 79 ? -11.914 1.941 19.078 1 76.31 79 GLN A CA 1
ATOM 638 C C . GLN A 1 79 ? -10.672 2.756 19.422 1 76.31 79 GLN A C 1
ATOM 640 O O . GLN A 1 79 ? -9.711 2.225 19.984 1 76.31 79 GLN A O 1
ATOM 645 N N . TYR A 1 80 ? -10.734 4.031 19.125 1 84.56 80 TYR A N 1
ATOM 646 C CA . TYR A 1 80 ? -9.531 4.844 19.234 1 84.56 80 TYR A CA 1
ATOM 647 C C . TYR A 1 80 ? -9.703 5.941 20.281 1 84.56 80 TYR A C 1
ATOM 649 O O . TYR A 1 80 ? -8.75 6.668 20.578 1 84.56 80 TYR A O 1
ATOM 657 N N . GLY A 1 81 ? -10.82 6.02 20.875 1 87.5 81 GLY A N 1
ATOM 658 C CA . GLY A 1 81 ? -11.156 7.117 21.766 1 87.5 81 GLY A CA 1
ATOM 659 C C . GLY A 1 81 ? -10.414 7.047 23.094 1 87.5 81 GLY A C 1
ATOM 660 O O . GLY A 1 81 ? -10.352 8.039 23.828 1 87.5 81 GLY A O 1
ATOM 661 N N . ALA A 1 82 ? -9.844 5.902 23.344 1 85.25 82 ALA A N 1
ATOM 662 C CA . ALA A 1 82 ? -9.086 5.75 24.578 1 85.25 82 ALA A CA 1
ATOM 663 C C . ALA A 1 82 ? -7.625 6.152 24.375 1 85.25 82 ALA A C 1
ATOM 665 O O . ALA A 1 82 ? -6.832 6.125 25.328 1 85.25 82 ALA A O 1
ATOM 666 N N . PHE A 1 83 ? -7.227 6.48 23.203 1 86.06 83 PHE A N 1
ATOM 667 C CA . PHE A 1 83 ? -5.891 6.934 22.828 1 86.06 83 PHE A CA 1
ATOM 668 C C . PHE A 1 83 ? -4.848 5.871 23.141 1 86.06 83 PHE A C 1
ATOM 670 O O . PHE A 1 83 ? -3.701 6.191 23.469 1 86.06 83 PHE A O 1
ATOM 677 N N . GLY A 1 84 ? -5.242 4.672 23.266 1 77.94 84 GLY A N 1
ATOM 678 C CA . GLY A 1 84 ? -4.359 3.541 23.484 1 77.94 84 GLY A CA 1
ATOM 679 C C . GLY A 1 84 ? -3.895 2.879 22.203 1 77.94 84 GLY A C 1
ATOM 680 O O . GLY A 1 84 ? -3.705 1.661 22.172 1 77.94 84 GLY A O 1
ATOM 681 N N . GLY A 1 85 ? -3.76 3.623 21.203 1 75.25 85 GLY A N 1
ATOM 682 C CA . GLY A 1 85 ? -3.379 3.059 19.906 1 75.25 85 GLY A CA 1
ATOM 683 C C . GLY A 1 85 ? -1.948 2.553 19.891 1 75.25 85 GLY A C 1
ATOM 684 O O . GLY A 1 85 ? -1.245 2.607 20.891 1 75.25 85 GLY A O 1
ATOM 685 N N . PRO A 1 86 ? -1.513 2.061 18.797 1 76.5 86 PRO A N 1
ATOM 686 C CA . PRO A 1 86 ? -0.181 1.46 18.688 1 76.5 86 PRO A CA 1
ATOM 687 C C . PRO A 1 86 ? 0.941 2.486 18.828 1 76.5 86 PRO A C 1
ATOM 689 O O . PRO A 1 86 ? 0.702 3.689 18.703 1 76.5 86 PRO A O 1
ATOM 692 N N . THR A 1 87 ? 2.094 1.948 19.109 1 86.69 87 THR A N 1
ATOM 693 C CA . THR A 1 87 ? 3.316 2.742 19.047 1 86.69 87 THR A CA 1
ATOM 694 C C . THR A 1 87 ? 3.631 3.15 17.609 1 86.69 87 THR A C 1
ATOM 696 O O . THR A 1 87 ? 3.01 2.656 16.672 1 86.69 87 THR A O 1
ATOM 699 N N . MET A 1 88 ? 4.492 4.156 17.469 1 89 88 MET A N 1
ATOM 700 C CA . MET A 1 88 ? 4.781 4.703 16.141 1 89 88 MET A CA 1
ATOM 701 C C . MET A 1 88 ? 6.109 4.176 15.617 1 89 88 MET A C 1
ATOM 703 O O . MET A 1 88 ? 7.137 4.289 16.281 1 89 88 MET A O 1
ATOM 707 N N . SER A 1 89 ? 6.059 3.598 14.422 1 86.69 89 SER A N 1
ATOM 708 C CA . SER A 1 89 ? 7.262 3.16 13.727 1 86.69 89 SER A CA 1
ATOM 709 C C . SER A 1 89 ? 7.723 4.207 12.719 1 86.69 89 SER A C 1
ATOM 711 O O . SER A 1 89 ? 6.91 4.961 12.18 1 86.69 89 SER A O 1
ATOM 713 N N . THR A 1 90 ? 9.062 4.23 12.477 1 90.94 90 THR A N 1
ATOM 714 C CA . THR A 1 90 ? 9.633 5.098 11.445 1 90.94 90 THR A CA 1
ATOM 715 C C . THR A 1 90 ? 10.25 4.273 10.32 1 90.94 90 THR A C 1
ATOM 717 O O . THR A 1 90 ? 10.773 4.832 9.352 1 90.94 90 THR A O 1
ATOM 720 N N . SER A 1 91 ? 10.203 3 10.422 1 82.81 91 SER A N 1
ATOM 721 C CA . SER A 1 91 ? 10.938 2.119 9.516 1 82.81 91 SER A CA 1
ATOM 722 C C . SER A 1 91 ? 10.531 2.359 8.07 1 82.81 91 SER A C 1
ATOM 724 O O . SER A 1 91 ? 11.391 2.457 7.188 1 82.81 91 SER A O 1
ATOM 726 N N . SER A 1 92 ? 9.273 2.494 7.836 1 82.94 92 SER A N 1
ATOM 727 C CA . SER A 1 92 ? 8.812 2.688 6.465 1 82.94 92 SER A CA 1
ATOM 728 C C . SER A 1 92 ? 9.266 4.035 5.91 1 82.94 92 SER A C 1
ATOM 730 O O . SER A 1 92 ? 9.539 4.164 4.715 1 82.94 92 SER A O 1
ATOM 732 N N . TYR A 1 93 ? 9.328 5.012 6.703 1 91.62 93 TYR A N 1
ATOM 733 C CA . TYR A 1 93 ? 9.781 6.324 6.258 1 91.62 93 TYR A CA 1
ATOM 734 C C . TYR A 1 93 ? 11.258 6.293 5.879 1 91.62 93 TYR A C 1
ATOM 736 O O . TYR A 1 93 ? 11.664 6.91 4.891 1 91.62 93 TYR A O 1
ATOM 744 N N . TYR A 1 94 ? 12.086 5.598 6.664 1 89.38 94 TYR A N 1
ATOM 745 C CA . TYR A 1 94 ? 13.508 5.5 6.367 1 89.38 94 TYR A CA 1
ATOM 746 C C . TYR A 1 94 ? 13.758 4.633 5.137 1 89.38 94 TYR A C 1
ATOM 748 O O . TYR A 1 94 ? 14.617 4.949 4.312 1 89.38 94 TYR A O 1
ATOM 756 N N . LEU A 1 95 ? 12.984 3.676 4.988 1 80.94 95 LEU A N 1
ATOM 757 C CA . LEU A 1 95 ? 13.203 2.678 3.947 1 80.94 95 LEU A CA 1
ATOM 758 C C . LEU A 1 95 ? 12.766 3.207 2.586 1 80.94 95 LEU A C 1
ATOM 760 O O . LEU A 1 95 ? 13.336 2.842 1.558 1 80.94 95 LEU A O 1
ATOM 764 N N . TYR A 1 96 ? 11.75 4.086 2.592 1 85.56 96 TYR A N 1
ATOM 765 C CA . TYR A 1 96 ? 11.18 4.441 1.299 1 85.56 96 TYR A CA 1
ATOM 766 C C . TYR A 1 96 ? 11.406 5.914 0.987 1 85.56 96 TYR A C 1
ATOM 768 O O . TYR A 1 96 ? 12.383 6.27 0.312 1 85.56 96 TYR A O 1
ATOM 776 N N . PRO A 1 97 ? 10.633 6.836 1.56 1 93.75 97 PRO A N 1
ATOM 777 C CA . PRO A 1 97 ? 10.812 8.211 1.095 1 93.75 97 PRO A CA 1
ATOM 778 C C . PRO A 1 97 ? 12.195 8.773 1.43 1 93.75 97 PRO A C 1
ATOM 780 O O . PRO A 1 97 ? 12.805 9.445 0.6 1 93.75 97 PRO A O 1
ATOM 783 N N . LEU A 1 98 ? 12.75 8.523 2.6 1 95.44 98 LEU A N 1
ATOM 784 C CA . LEU A 1 98 ? 14.039 9.102 2.979 1 95.44 98 LEU A CA 1
ATOM 785 C C . LEU A 1 98 ? 15.18 8.445 2.205 1 95.44 98 LEU A C 1
ATOM 787 O O . LEU A 1 98 ? 16.062 9.133 1.685 1 95.44 98 LEU A O 1
ATOM 791 N N . LYS A 1 99 ? 15.18 7.172 2.107 1 89.62 99 LYS A N 1
ATOM 792 C CA . LYS A 1 99 ? 16.203 6.469 1.339 1 89.62 99 LYS A CA 1
ATOM 793 C C . LYS A 1 99 ? 16.141 6.852 -0.138 1 89.62 99 LYS A C 1
ATOM 795 O O . LYS A 1 99 ? 17.172 7.051 -0.778 1 89.62 99 LYS A O 1
ATOM 800 N N . ASN A 1 100 ? 14.953 6.906 -0.703 1 90.31 100 ASN A N 1
ATOM 801 C CA . ASN A 1 100 ? 14.805 7.316 -2.096 1 90.31 100 ASN A CA 1
ATOM 802 C C . ASN A 1 100 ? 15.375 8.703 -2.34 1 90.31 100 ASN A C 1
ATOM 804 O O . ASN A 1 100 ? 16.078 8.93 -3.332 1 90.31 100 ASN A O 1
ATOM 808 N N . CYS A 1 101 ? 15.086 9.555 -1.425 1 96.25 101 CYS A N 1
ATOM 809 C CA . CYS A 1 101 ? 15.625 10.906 -1.552 1 96.25 101 CYS A CA 1
ATOM 810 C C . CYS A 1 101 ? 17.156 10.891 -1.482 1 96.25 101 CYS A C 1
ATOM 812 O O . CYS A 1 101 ? 17.812 11.57 -2.258 1 96.25 101 CYS A O 1
ATOM 814 N N . GLN A 1 102 ? 17.703 10.133 -0.582 1 93.75 102 GLN A N 1
ATOM 815 C CA . GLN A 1 102 ? 19.156 10.023 -0.483 1 93.75 102 GLN A CA 1
ATOM 816 C C . GLN A 1 102 ? 19.75 9.477 -1.775 1 93.75 102 GLN A C 1
ATOM 818 O O . GLN A 1 102 ? 20.781 9.977 -2.248 1 93.75 102 GLN A O 1
ATOM 823 N N . LYS A 1 103 ? 19.156 8.508 -2.361 1 90.69 103 LYS A N 1
ATOM 824 C CA . LYS A 1 103 ? 19.625 7.945 -3.621 1 90.69 103 LYS A CA 1
ATOM 825 C C . LYS A 1 103 ? 19.594 8.984 -4.738 1 90.69 103 LYS A C 1
ATOM 827 O O . LYS A 1 103 ? 20.5 9.047 -5.566 1 90.69 103 LYS A O 1
ATOM 832 N N . ILE A 1 104 ? 18.547 9.68 -4.777 1 95.44 104 ILE A N 1
ATOM 833 C CA . ILE A 1 104 ? 18.422 10.742 -5.766 1 95.44 104 ILE A CA 1
ATOM 834 C C . ILE A 1 104 ? 19.594 11.711 -5.617 1 95.44 104 ILE A C 1
ATOM 836 O O . ILE A 1 104 ? 20.234 12.086 -6.609 1 95.44 104 ILE A O 1
ATOM 840 N N . ILE A 1 105 ? 19.875 12.125 -4.422 1 96.62 105 ILE A N 1
ATOM 841 C CA . ILE A 1 105 ? 21 13.023 -4.152 1 96.62 105 ILE A CA 1
ATOM 842 C C . ILE A 1 105 ? 22.297 12.367 -4.602 1 96.62 105 ILE A C 1
ATOM 844 O O . ILE A 1 105 ? 23.109 12.992 -5.297 1 96.62 105 ILE A O 1
ATOM 848 N N . ASP A 1 106 ? 22.531 11.148 -4.289 1 93.06 106 ASP A N 1
ATOM 849 C CA . ASP A 1 106 ? 23.75 10.438 -4.625 1 93.06 106 ASP A CA 1
ATOM 850 C C . ASP A 1 106 ? 23.938 10.336 -6.137 1 93.06 106 ASP A C 1
ATOM 852 O O . ASP A 1 106 ? 25.016 10.633 -6.664 1 93.06 106 ASP A O 1
ATOM 856 N N . PHE A 1 107 ? 22.906 9.914 -6.848 1 91.94 107 PHE A N 1
ATOM 857 C CA . PHE A 1 107 ? 22.969 9.742 -8.297 1 91.94 107 PHE A CA 1
ATOM 858 C C . PHE A 1 107 ? 23.266 11.07 -8.977 1 91.94 107 PHE A C 1
ATOM 860 O O . PHE A 1 107 ? 24.062 11.125 -9.93 1 91.94 107 PHE A O 1
ATOM 867 N N . ASN A 1 108 ? 22.656 12.109 -8.5 1 96.44 108 ASN A N 1
ATOM 868 C CA . ASN A 1 108 ? 22.812 13.414 -9.125 1 96.44 108 ASN A CA 1
ATOM 869 C C . ASN A 1 108 ? 24.156 14.055 -8.75 1 96.44 108 ASN A C 1
ATOM 871 O O . ASN A 1 108 ? 24.578 15.031 -9.383 1 96.44 108 ASN A O 1
ATOM 875 N N . SER A 1 109 ? 24.797 13.562 -7.723 1 96.06 109 SER A N 1
ATOM 876 C CA . SER A 1 109 ? 26.078 14.094 -7.281 1 96.06 109 SER A CA 1
ATOM 877 C C . SER A 1 109 ? 27.234 13.289 -7.859 1 96.06 109 SER A C 1
ATOM 879 O O . SER A 1 109 ? 28.391 13.703 -7.766 1 96.06 109 SER A O 1
ATOM 881 N N . ASP A 1 110 ? 26.969 12.164 -8.375 1 94.44 110 ASP A N 1
ATOM 882 C CA . ASP A 1 110 ? 27.984 11.281 -8.961 1 94.44 110 ASP A CA 1
ATOM 883 C C . ASP A 1 110 ? 28.219 11.609 -10.43 1 94.44 110 ASP A C 1
ATOM 885 O O . ASP A 1 110 ? 27.312 11.453 -11.258 1 94.44 110 ASP A O 1
ATOM 889 N N . GLU A 1 111 ? 29.469 11.891 -10.797 1 94.19 111 GLU A N 1
ATOM 890 C CA . GLU A 1 111 ? 29.812 12.297 -12.156 1 94.19 111 GLU A CA 1
ATOM 891 C C . GLU A 1 111 ? 29.547 11.172 -13.156 1 94.19 111 GLU A C 1
ATOM 893 O O . GLU A 1 111 ? 29.203 11.43 -14.312 1 94.19 111 GLU A O 1
ATOM 898 N N . ALA A 1 112 ? 29.656 10.023 -12.688 1 88.94 112 ALA A N 1
ATOM 899 C CA . ALA A 1 112 ? 29.469 8.875 -13.57 1 88.94 112 ALA A CA 1
ATOM 900 C C . ALA A 1 112 ? 27.984 8.609 -13.812 1 88.94 112 ALA A C 1
ATOM 902 O O . ALA A 1 112 ? 27.625 7.969 -14.805 1 88.94 112 ALA A O 1
ATOM 903 N N . GLU A 1 113 ? 27.125 9.062 -12.945 1 89 113 GLU A N 1
ATOM 904 C CA . GLU A 1 113 ? 25.703 8.703 -12.984 1 89 113 GLU A CA 1
ATOM 905 C C . GLU A 1 113 ? 24.844 9.875 -13.445 1 89 113 GLU A C 1
ATOM 907 O O . GLU A 1 113 ? 23.875 9.688 -14.172 1 89 113 GLU A O 1
ATOM 912 N N . LYS A 1 114 ? 25.156 11.07 -13.109 1 94.5 114 LYS A N 1
ATOM 913 C CA . LYS A 1 114 ? 24.266 12.234 -13.18 1 94.5 114 LYS A CA 1
ATOM 914 C C . LYS A 1 114 ? 23.875 12.539 -14.625 1 94.5 114 LYS A C 1
ATOM 916 O O . LYS A 1 114 ? 22.844 13.18 -14.867 1 94.5 114 LYS A O 1
ATOM 921 N N . GLY A 1 115 ? 24.656 12.055 -15.594 1 93.12 115 GLY A N 1
ATOM 922 C CA . GLY A 1 115 ? 24.391 12.352 -16.984 1 93.12 115 GLY A CA 1
ATOM 923 C C . GLY A 1 115 ? 23.594 11.258 -17.688 1 93.12 115 GLY A C 1
ATOM 924 O O . GLY A 1 115 ? 23.203 11.406 -18.844 1 93.12 115 GLY A O 1
ATOM 925 N N . LYS A 1 116 ? 23.281 10.195 -17 1 88.31 116 LYS A N 1
ATOM 926 C CA . LYS A 1 116 ? 22.562 9.078 -17.609 1 88.31 116 LYS A CA 1
ATOM 927 C C . LYS A 1 116 ? 21.109 9.453 -17.891 1 88.31 116 LYS A C 1
ATOM 929 O O . LYS A 1 116 ? 20.5 10.227 -17.141 1 88.31 116 LYS A O 1
ATOM 934 N N . PRO A 1 117 ? 20.531 8.875 -18.938 1 84.5 117 PRO A N 1
ATOM 935 C CA . PRO A 1 117 ? 19.156 9.219 -19.344 1 84.5 117 PRO A CA 1
ATOM 936 C C . PRO A 1 117 ? 18.141 8.984 -18.234 1 84.5 117 PRO A C 1
ATOM 938 O O . PRO A 1 117 ? 17.234 9.797 -18.047 1 84.5 117 PRO A O 1
ATOM 941 N N . ALA A 1 118 ? 18.266 7.93 -17.438 1 84.69 118 ALA A N 1
ATOM 942 C CA . ALA A 1 118 ? 17.328 7.566 -16.375 1 84.69 118 ALA A CA 1
ATOM 943 C C . ALA A 1 118 ? 17.312 8.617 -15.273 1 84.69 118 ALA A C 1
ATOM 945 O O . ALA A 1 118 ? 16.375 8.68 -14.477 1 84.69 118 ALA A O 1
ATOM 946 N N . ILE A 1 119 ? 18.391 9.398 -15.234 1 91.69 119 ILE A N 1
ATOM 947 C CA . ILE A 1 119 ? 18.5 10.461 -14.242 1 91.69 119 ILE A CA 1
ATOM 948 C C . ILE A 1 119 ? 18.047 11.789 -14.844 1 91.69 119 ILE A C 1
ATOM 950 O O . ILE A 1 119 ? 17.188 12.469 -14.297 1 91.69 119 ILE A O 1
ATOM 954 N N . VAL A 1 120 ? 18.469 12.078 -16.078 1 93.69 120 VAL A N 1
ATOM 955 C CA . VAL A 1 120 ? 18.266 13.383 -16.688 1 93.69 120 VAL A CA 1
ATOM 956 C C . VAL A 1 120 ? 16.797 13.531 -17.094 1 93.69 120 VAL A C 1
ATOM 958 O O . VAL A 1 120 ? 16.266 14.641 -17.141 1 93.69 120 VAL A O 1
ATOM 961 N N . GLN A 1 121 ? 16.156 12.461 -17.297 1 91 121 GLN A N 1
ATOM 962 C CA . GLN A 1 121 ? 14.773 12.508 -17.734 1 91 121 GLN A CA 1
ATOM 963 C C . GLN A 1 121 ? 13.883 13.148 -16.672 1 91 121 GLN A C 1
ATOM 965 O O . GLN A 1 121 ? 12.844 13.719 -16.984 1 91 121 GLN A O 1
ATOM 970 N N . PHE A 1 122 ? 14.273 13.125 -15.453 1 94.88 122 PHE A N 1
ATOM 971 C CA . PHE A 1 122 ? 13.477 13.711 -14.375 1 94.88 122 PHE A CA 1
ATOM 972 C C . PHE A 1 122 ? 13.625 15.227 -14.352 1 94.88 122 PHE A C 1
ATOM 974 O O . PHE A 1 122 ? 12.719 15.938 -13.906 1 94.88 122 PHE A O 1
ATOM 981 N N . GLY A 1 123 ? 14.758 15.664 -14.82 1 96.06 123 GLY A N 1
ATOM 982 C CA . GLY A 1 123 ? 14.953 17.109 -14.875 1 96.06 123 GLY A CA 1
ATOM 983 C C . GLY A 1 123 ? 16.344 17.531 -14.461 1 96.06 123 GLY A C 1
ATOM 984 O O . GLY A 1 123 ? 17.281 16.719 -14.477 1 96.06 123 GLY A O 1
ATOM 985 N N . ASP A 1 124 ? 16.469 18.828 -14.109 1 96.06 124 ASP A N 1
ATOM 986 C CA . ASP A 1 124 ? 17.734 19.469 -13.719 1 96.06 124 ASP A CA 1
ATOM 987 C C . ASP A 1 124 ? 18.328 18.797 -12.477 1 96.06 124 ASP A C 1
ATOM 989 O O . ASP A 1 124 ? 17.625 18.562 -11.5 1 96.06 124 ASP A O 1
ATOM 993 N N . ASN A 1 125 ? 19.703 18.484 -12.578 1 97 125 ASN A N 1
ATOM 994 C CA . ASN A 1 125 ? 20.344 17.781 -11.477 1 97 125 ASN A CA 1
ATOM 995 C C . ASN A 1 125 ? 20.25 18.562 -10.172 1 97 125 ASN A C 1
ATOM 997 O O . ASN A 1 125 ? 19.953 18 -9.125 1 97 125 ASN A O 1
ATOM 1001 N N . ALA A 1 126 ? 20.516 19.812 -10.234 1 97.81 126 ALA A N 1
ATOM 1002 C CA . ALA A 1 126 ? 20.484 20.625 -9.031 1 97.81 126 ALA A CA 1
ATOM 1003 C C . ALA A 1 126 ? 19.078 20.656 -8.422 1 97.81 126 ALA A C 1
ATOM 1005 O O . ALA A 1 126 ? 18.922 20.594 -7.203 1 97.81 126 ALA A O 1
ATOM 1006 N N . ASN A 1 127 ? 18.062 20.781 -9.281 1 98.5 127 ASN A N 1
ATOM 1007 C CA . ASN A 1 127 ? 16.688 20.797 -8.797 1 98.5 127 ASN A CA 1
ATOM 1008 C C . ASN A 1 127 ? 16.297 19.453 -8.188 1 98.5 127 ASN A C 1
ATOM 1010 O O . ASN A 1 127 ? 15.562 19.406 -7.203 1 98.5 127 ASN A O 1
ATOM 1014 N N . GLN A 1 128 ? 16.812 18.328 -8.781 1 98.31 128 GLN A N 1
ATOM 1015 C CA . GLN A 1 128 ? 16.531 17.016 -8.203 1 98.31 128 GLN A CA 1
ATOM 1016 C C . GLN A 1 128 ? 17.094 16.906 -6.785 1 98.31 128 GLN A C 1
ATOM 1018 O O . GLN A 1 128 ? 16.406 16.438 -5.879 1 98.31 128 GLN A O 1
ATOM 1023 N N . ILE A 1 129 ? 18.297 17.391 -6.547 1 98.44 129 ILE A N 1
ATOM 1024 C CA . ILE A 1 129 ? 18.922 17.359 -5.234 1 98.44 129 ILE A CA 1
ATOM 1025 C C . ILE A 1 129 ? 18.141 18.234 -4.262 1 98.44 129 ILE A C 1
ATOM 1027 O O . ILE A 1 129 ? 17.812 17.812 -3.148 1 98.44 129 ILE A O 1
ATOM 1031 N N . ALA A 1 130 ? 17.75 19.375 -4.691 1 98.69 130 ALA A N 1
ATOM 1032 C CA . ALA A 1 130 ? 17.109 20.359 -3.83 1 98.69 130 ALA A CA 1
ATOM 1033 C C . ALA A 1 130 ? 15.727 19.875 -3.385 1 98.69 130 ALA A C 1
ATOM 1035 O O . ALA A 1 130 ? 15.367 20 -2.213 1 98.69 130 ALA A O 1
ATOM 1036 N N . VAL A 1 131 ? 14.945 19.312 -4.32 1 98.69 131 VAL A N 1
ATOM 1037 C CA . VAL A 1 131 ? 13.609 18.859 -3.953 1 98.69 131 VAL A CA 1
ATOM 1038 C C . VAL A 1 131 ? 13.719 17.641 -3.031 1 98.69 131 VAL A C 1
ATOM 1040 O O . VAL A 1 131 ? 12.906 17.484 -2.117 1 98.69 131 VAL A O 1
ATOM 1043 N N . ALA A 1 132 ? 14.695 16.781 -3.26 1 98.56 132 ALA A N 1
ATOM 1044 C CA . ALA A 1 132 ? 14.906 15.625 -2.389 1 98.56 132 ALA A CA 1
ATOM 1045 C C . ALA A 1 132 ? 15.258 16.062 -0.971 1 98.56 132 ALA A C 1
ATOM 1047 O O . ALA A 1 132 ? 14.688 15.57 0.001 1 98.56 132 ALA A O 1
ATOM 1048 N N . ARG A 1 133 ? 16.156 17.016 -0.86 1 98.56 133 ARG A N 1
ATOM 1049 C CA . ARG A 1 133 ? 16.562 17.547 0.444 1 98.56 133 ARG A CA 1
ATOM 1050 C C . ARG A 1 133 ? 15.391 18.219 1.146 1 98.56 133 ARG A C 1
ATOM 1052 O O . ARG A 1 133 ? 15.219 18.078 2.357 1 98.56 133 ARG A O 1
ATOM 1059 N N . THR A 1 134 ? 14.617 18.953 0.405 1 98.88 134 THR A N 1
ATOM 1060 C CA . THR A 1 134 ? 13.461 19.641 0.977 1 98.88 134 THR A CA 1
ATOM 1061 C C . THR A 1 134 ? 12.445 18.641 1.515 1 98.88 134 THR A C 1
ATOM 1063 O O . THR A 1 134 ? 11.969 18.766 2.643 1 98.88 134 THR A O 1
ATOM 1066 N N . LEU A 1 135 ? 12.156 17.594 0.713 1 98.75 135 LEU A N 1
ATOM 1067 C CA . LEU A 1 135 ? 11.211 16.578 1.144 1 98.75 135 LEU A CA 1
ATOM 1068 C C . LEU A 1 135 ? 11.742 15.82 2.361 1 98.75 135 LEU A C 1
ATOM 1070 O O . LEU A 1 135 ? 10.984 15.531 3.289 1 98.75 135 LEU A O 1
ATOM 1074 N N . MET A 1 136 ? 13.07 15.539 2.396 1 98.31 136 MET A N 1
ATOM 1075 C CA . MET A 1 136 ? 13.68 14.906 3.561 1 98.31 136 MET A CA 1
ATOM 1076 C C . MET A 1 136 ? 13.484 15.758 4.809 1 98.31 136 MET A C 1
ATOM 1078 O O . MET A 1 136 ? 13.086 15.25 5.859 1 98.31 136 MET A O 1
ATOM 1082 N N . GLY A 1 137 ? 13.797 16.984 4.637 1 98.69 137 GLY A N 1
ATOM 1083 C CA . GLY A 1 137 ? 13.633 17.891 5.766 1 98.69 137 GLY A CA 1
ATOM 1084 C C . GLY A 1 137 ? 12.203 17.953 6.273 1 98.69 137 GLY A C 1
ATOM 1085 O O . GLY A 1 137 ? 11.969 17.938 7.484 1 98.69 137 GLY A O 1
ATOM 1086 N N . PHE A 1 138 ? 11.289 18.016 5.355 1 98.69 138 PHE A N 1
ATOM 1087 C CA . PHE A 1 138 ? 9.867 18.031 5.684 1 98.69 138 PHE A CA 1
ATOM 1088 C C . PHE A 1 138 ? 9.484 16.781 6.48 1 98.69 138 PHE A C 1
ATOM 1090 O O . PHE A 1 138 ? 8.797 16.875 7.504 1 98.69 138 PHE A O 1
ATOM 1097 N N . ILE A 1 139 ? 9.906 15.648 6.039 1 98.44 139 ILE A N 1
ATOM 1098 C CA . ILE A 1 139 ? 9.562 14.375 6.668 1 98.44 139 ILE A CA 1
ATOM 1099 C C . ILE A 1 139 ? 10.227 14.289 8.039 1 98.44 139 ILE A C 1
ATOM 1101 O O . ILE A 1 139 ? 9.57 13.961 9.031 1 98.44 139 ILE A O 1
ATOM 1105 N N . TYR A 1 140 ? 11.516 14.641 8.188 1 98.5 140 TYR A N 1
ATOM 1106 C CA . TYR A 1 140 ? 12.234 14.562 9.453 1 98.5 140 TYR A CA 1
ATOM 1107 C C . TYR A 1 140 ? 11.625 15.5 10.492 1 98.5 140 TYR A C 1
ATOM 1109 O O . TYR A 1 140 ? 11.555 15.164 11.672 1 98.5 140 TYR A O 1
ATOM 1117 N N . MET A 1 141 ? 11.211 16.672 10.062 1 98.69 141 MET A N 1
ATOM 1118 C CA . MET A 1 141 ? 10.578 17.609 10.992 1 98.69 141 MET A CA 1
ATOM 1119 C C . MET A 1 141 ? 9.367 16.969 11.664 1 98.69 141 MET A C 1
ATOM 1121 O O . MET A 1 141 ? 9.242 16.984 12.891 1 98.69 141 MET A O 1
ATOM 1125 N N . HIS A 1 142 ? 8.547 16.344 10.883 1 98.31 142 HIS A N 1
ATOM 1126 C CA . HIS A 1 142 ? 7.32 15.742 11.406 1 98.31 142 HIS A CA 1
ATOM 1127 C C . HIS A 1 142 ? 7.633 14.547 12.305 1 98.31 142 HIS A C 1
ATOM 1129 O O . HIS A 1 142 ? 7.031 14.398 13.367 1 98.31 142 HIS A O 1
ATOM 1135 N N . LEU A 1 143 ? 8.586 13.727 11.906 1 97.75 143 LEU A N 1
ATOM 1136 C CA . LEU A 1 143 ? 8.898 12.539 12.688 1 97.75 143 LEU A CA 1
ATOM 1137 C C . LEU A 1 143 ? 9.484 12.914 14.047 1 97.75 143 LEU A C 1
ATOM 1139 O O . LEU A 1 143 ? 9.086 12.359 15.07 1 97.75 143 LEU A O 1
ATOM 1143 N N . THR A 1 144 ? 10.406 13.828 14.047 1 98.38 144 THR A N 1
ATOM 1144 C CA . THR A 1 144 ? 11.031 14.219 15.312 1 98.38 144 THR A CA 1
ATOM 1145 C C . THR A 1 144 ? 10.031 14.961 16.203 1 98.38 144 THR A C 1
ATOM 1147 O O . THR A 1 144 ? 10.102 14.867 17.422 1 98.38 144 THR A O 1
ATOM 1150 N N . ASP A 1 145 ? 9.078 15.648 15.609 1 98.19 145 ASP A N 1
ATOM 1151 C CA . ASP A 1 145 ? 8.047 16.328 16.391 1 98.19 145 ASP A CA 1
ATOM 1152 C C . ASP A 1 145 ? 7.121 15.336 17.062 1 98.19 145 ASP A C 1
ATOM 1154 O O . ASP A 1 145 ? 6.516 15.648 18.094 1 98.19 145 ASP A O 1
ATOM 1158 N N . ALA A 1 146 ? 7.027 14.164 16.531 1 97.19 146 ALA A N 1
ATOM 1159 C CA . ALA A 1 146 ? 6.156 13.148 17.109 1 97.19 146 ALA A CA 1
ATOM 1160 C C . ALA A 1 146 ? 6.906 12.297 18.141 1 97.19 146 ALA A C 1
ATOM 1162 O O . ALA A 1 146 ? 6.316 11.805 19.094 1 97.19 146 ALA A O 1
ATOM 1163 N N . LEU A 1 147 ? 8.281 12.188 17.922 1 97.5 147 LEU A N 1
ATOM 1164 C CA . LEU A 1 147 ? 8.961 11.133 18.672 1 97.5 147 LEU A CA 1
ATOM 1165 C C . LEU A 1 147 ? 10.102 11.711 19.5 1 97.5 147 LEU A C 1
ATOM 1167 O O . LEU A 1 147 ? 10.508 11.117 20.5 1 97.5 147 LEU A O 1
ATOM 1171 N N . GLY A 1 148 ? 10.695 12.812 19.047 1 97.69 148 GLY A N 1
ATOM 1172 C CA . GLY A 1 148 ? 11.883 13.359 19.688 1 97.69 148 GLY A CA 1
ATOM 1173 C C . GLY A 1 148 ? 13.172 12.945 19 1 97.69 148 GLY A C 1
ATOM 1174 O O . GLY A 1 148 ? 13.367 13.227 17.812 1 97.69 148 GLY A O 1
ATOM 1175 N N . PRO A 1 149 ? 14.023 12.234 19.703 1 97.81 149 PRO A N 1
ATOM 1176 C CA . PRO A 1 149 ? 15.281 11.844 19.078 1 97.81 149 PRO A CA 1
ATOM 1177 C C . PRO A 1 149 ? 15.094 10.812 17.969 1 97.81 149 PRO A C 1
ATOM 1179 O O . PRO A 1 149 ? 14.219 9.945 18.062 1 97.81 149 PRO A O 1
ATOM 1182 N N . LEU A 1 150 ? 16.016 10.953 16.922 1 96.81 150 LEU A N 1
ATOM 1183 C CA . LEU A 1 150 ? 15.977 10.047 15.781 1 96.81 150 LEU A CA 1
ATOM 1184 C C . LEU A 1 150 ? 17.375 9.852 15.188 1 96.81 150 LEU A C 1
ATOM 1186 O O . LEU A 1 150 ? 18.234 10.719 15.336 1 96.81 150 LEU A O 1
ATOM 1190 N N . PRO A 1 151 ? 17.562 8.719 14.516 1 93.38 151 PRO A N 1
ATOM 1191 C CA . PRO A 1 151 ? 18.734 8.68 13.617 1 93.38 151 PRO A CA 1
ATOM 1192 C C . PRO A 1 151 ? 18.641 9.711 12.492 1 93.38 151 PRO A C 1
ATOM 1194 O O . PRO A 1 151 ? 17.656 9.727 11.75 1 93.38 151 PRO A O 1
ATOM 1197 N N . TYR A 1 152 ? 19.594 10.562 12.422 1 95.06 152 TYR A N 1
ATOM 1198 C CA . TYR A 1 152 ? 19.625 11.594 11.391 1 95.06 152 TYR A CA 1
ATOM 1199 C C . TYR A 1 152 ? 21 11.703 10.766 1 95.06 152 TYR A C 1
ATOM 1201 O O . TYR A 1 152 ? 21.203 11.32 9.609 1 95.06 152 TYR A O 1
ATOM 1209 N N . THR A 1 153 ? 22.016 11.977 11.547 1 92.31 153 THR A N 1
ATOM 1210 C CA . THR A 1 153 ? 23.359 12.211 11.062 1 92.31 153 THR A CA 1
ATOM 1211 C C . THR A 1 153 ? 23.953 10.938 10.469 1 92.31 153 THR A C 1
ATOM 1213 O O . THR A 1 153 ? 24.594 10.969 9.422 1 92.31 153 THR A O 1
ATOM 1216 N N . GLU A 1 154 ? 23.672 9.812 11.086 1 88.75 154 GLU A N 1
ATOM 1217 C CA . GLU A 1 154 ? 24.281 8.547 10.688 1 88.75 154 GLU A CA 1
ATOM 1218 C C . GLU A 1 154 ? 23.312 7.695 9.867 1 88.75 154 GLU A C 1
ATOM 1220 O O . GLU A 1 154 ? 23.656 6.594 9.438 1 88.75 154 GLU A O 1
ATOM 1225 N N . ALA A 1 155 ? 22.094 8.117 9.609 1 85.44 155 ALA A N 1
ATOM 1226 C CA . ALA A 1 155 ? 21.016 7.289 9.078 1 85.44 155 ALA A CA 1
ATOM 1227 C C . ALA A 1 155 ? 21.406 6.684 7.73 1 85.44 155 ALA A C 1
ATOM 1229 O O . ALA A 1 155 ? 21.016 5.559 7.41 1 85.44 155 ALA A O 1
ATOM 1230 N N . PHE A 1 156 ? 22.125 7.281 6.883 1 77.19 156 PHE A N 1
ATOM 1231 C CA . PHE A 1 156 ? 22.391 6.754 5.551 1 77.19 156 PHE A CA 1
ATOM 1232 C C . PHE A 1 156 ? 23.891 6.656 5.285 1 77.19 156 PHE A C 1
ATOM 1234 O O . PHE A 1 156 ? 24.328 6.695 4.133 1 77.19 156 PHE A O 1
ATOM 1241 N N . GLN A 1 157 ? 24.656 6.574 6.289 1 66.44 157 GLN A N 1
ATOM 1242 C CA . GLN A 1 157 ? 26.109 6.438 6.133 1 66.44 157 GLN A CA 1
ATOM 1243 C C . GLN A 1 157 ? 26.516 4.969 6.035 1 66.44 157 GLN A C 1
ATOM 1245 O O . GLN A 1 157 ? 27.656 4.66 5.695 1 66.44 157 GLN A O 1
ATOM 1250 N N . ALA A 1 158 ? 25.562 3.939 6.43 1 56.38 158 ALA A N 1
ATOM 1251 C CA . ALA A 1 158 ? 26.031 2.588 6.719 1 56.38 158 ALA A CA 1
ATOM 1252 C C . ALA A 1 158 ? 26.266 1.795 5.434 1 56.38 158 ALA A C 1
ATOM 1254 O O . ALA A 1 158 ? 25.328 1.603 4.648 1 56.38 158 ALA A O 1
ATOM 1255 N N . GLY A 1 159 ? 27.266 1.919 4.672 1 48.69 159 GLY A N 1
ATOM 1256 C CA . GLY A 1 159 ? 27.672 0.826 3.795 1 48.69 159 GLY A CA 1
ATOM 1257 C C . GLY A 1 159 ? 27.578 -0.533 4.465 1 48.69 159 GLY A C 1
ATOM 1258 O O . GLY A 1 159 ? 27.688 -1.565 3.797 1 48.69 159 GLY A O 1
ATOM 1259 N N . GLU A 1 160 ? 27.641 -0.708 5.883 1 45.28 160 GLU A N 1
ATOM 1260 C CA . GLU A 1 160 ? 28.078 -1.972 6.465 1 45.28 160 GLU A CA 1
ATOM 1261 C C . GLU A 1 160 ? 26.922 -2.715 7.117 1 45.28 160 GLU A C 1
ATOM 1263 O O . GLU A 1 160 ? 25.906 -2.105 7.48 1 45.28 160 GLU A O 1
ATOM 1268 N N . GLU A 1 161 ? 26.766 -4.098 7.227 1 47.53 161 GLU A N 1
ATOM 1269 C CA . GLU A 1 161 ? 25.984 -5.215 7.742 1 47.53 161 GLU A CA 1
ATOM 1270 C C . GLU A 1 161 ? 25.359 -4.883 9.094 1 47.53 161 GLU A C 1
ATOM 1272 O O . GLU A 1 161 ? 24.297 -5.402 9.445 1 47.53 161 GLU A O 1
ATOM 1277 N N . ASN A 1 162 ? 25.953 -4.004 9.969 1 52.53 162 ASN A N 1
ATOM 1278 C CA . ASN A 1 162 ? 25.531 -3.744 11.344 1 52.53 162 ASN A CA 1
ATOM 1279 C C . ASN A 1 162 ? 25.219 -2.266 11.562 1 52.53 162 ASN A C 1
ATOM 1281 O O . ASN A 1 162 ? 25.844 -1.611 12.391 1 52.53 162 ASN A O 1
ATOM 1285 N N . PHE A 1 163 ? 24.297 -1.822 10.867 1 65 163 PHE A N 1
ATOM 1286 C CA . PHE A 1 163 ? 24.031 -0.391 10.945 1 65 163 PHE A CA 1
ATOM 1287 C C . PHE A 1 163 ? 23.156 -0.068 12.148 1 65 163 PHE A C 1
ATOM 1289 O O . PHE A 1 163 ? 22 -0.477 12.211 1 65 163 PHE A O 1
ATOM 1296 N N . THR A 1 164 ? 23.844 0.364 13.297 1 83.44 164 THR A N 1
ATOM 1297 C CA . THR A 1 164 ? 23.203 0.861 14.516 1 83.44 164 THR A CA 1
ATOM 1298 C C . THR A 1 164 ? 23.469 2.355 14.688 1 83.44 164 THR A C 1
ATOM 1300 O O . THR A 1 164 ? 24.234 2.756 15.562 1 83.44 164 THR A O 1
ATOM 1303 N N . PRO A 1 165 ? 22.734 3.174 13.969 1 89.44 165 PRO A N 1
ATOM 1304 C CA . PRO A 1 165 ? 22.969 4.617 14.016 1 89.44 165 PRO A CA 1
ATOM 1305 C C . PRO A 1 165 ? 22.641 5.227 15.375 1 89.44 165 PRO A C 1
ATOM 1307 O O . PRO A 1 165 ? 21.703 4.77 16.047 1 89.44 165 PRO A O 1
ATOM 1310 N N . VAL A 1 166 ? 23.391 6.145 15.75 1 93 166 VAL A N 1
ATOM 1311 C CA . VAL A 1 166 ? 23.094 6.938 16.938 1 93 166 VAL A CA 1
ATOM 1312 C C . VAL A 1 166 ? 21.828 7.773 16.719 1 93 166 VAL A C 1
ATOM 1314 O O . VAL A 1 166 ? 21.562 8.195 15.586 1 93 166 VAL A O 1
ATOM 1317 N N . PHE A 1 167 ? 21.109 7.984 17.812 1 96.12 167 PHE A N 1
ATOM 1318 C CA . PHE A 1 167 ? 19.969 8.883 17.781 1 96.12 167 PHE A CA 1
ATOM 1319 C C . PHE A 1 167 ? 20.391 10.312 18.109 1 96.12 167 PHE A C 1
ATOM 1321 O O . PHE A 1 167 ? 20.891 10.578 19.203 1 96.12 167 PHE A O 1
ATOM 1328 N N . ASP A 1 168 ? 20.172 11.18 17.172 1 97.12 168 ASP A N 1
ATOM 1329 C CA . ASP A 1 168 ? 20.406 12.594 17.438 1 97.12 168 ASP A CA 1
ATOM 1330 C C . ASP A 1 168 ? 19.281 13.188 18.281 1 97.12 168 ASP A C 1
ATOM 1332 O O . ASP A 1 168 ? 18.109 12.836 18.109 1 97.12 168 ASP A O 1
ATOM 1336 N N . SER A 1 169 ? 19.641 14.133 19.188 1 97.31 169 SER A N 1
ATOM 1337 C CA . SER A 1 169 ? 18.609 14.859 19.922 1 97.31 169 SER A CA 1
ATOM 1338 C C . SER A 1 169 ? 17.75 15.688 18.969 1 97.31 169 SER A C 1
ATOM 1340 O O . SER A 1 169 ? 18.188 16.047 17.875 1 97.31 169 SER A O 1
ATOM 1342 N N . GLN A 1 170 ? 16.531 15.977 19.406 1 97.81 170 GLN A N 1
ATOM 1343 C CA . GLN A 1 170 ? 15.656 16.812 18.594 1 97.81 170 GLN A CA 1
ATOM 1344 C C . GLN A 1 170 ? 16.297 18.188 18.344 1 97.81 170 GLN A C 1
ATOM 1346 O O . GLN A 1 170 ? 16.188 18.734 17.25 1 97.81 170 GLN A O 1
ATOM 1351 N N . GLU A 1 171 ? 16.891 18.75 19.344 1 97.5 171 GLU A N 1
ATOM 1352 C CA . GLU A 1 171 ? 17.578 20.031 19.203 1 97.5 171 GLU A CA 1
ATOM 1353 C C . GLU A 1 171 ? 18.625 19.984 18.094 1 97.5 171 GLU A C 1
ATOM 1355 O O . GLU A 1 171 ? 18.688 20.891 17.266 1 97.5 171 GLU A O 1
ATOM 1360 N N . THR A 1 172 ? 19.422 18.938 18.125 1 97.81 172 THR A N 1
ATOM 1361 C CA . THR A 1 172 ? 20.438 18.75 17.109 1 97.81 172 THR A CA 1
ATOM 1362 C C . THR A 1 172 ? 19.812 18.594 15.727 1 97.81 172 THR A C 1
ATOM 1364 O O . THR A 1 172 ? 20.266 19.188 14.75 1 97.81 172 THR A O 1
ATOM 1367 N N . ILE A 1 173 ? 18.766 17.812 15.664 1 98.38 173 ILE A N 1
ATOM 1368 C CA . ILE A 1 173 ? 18.094 17.578 14.398 1 98.38 173 ILE A CA 1
ATOM 1369 C C . ILE A 1 173 ? 17.531 18.891 13.852 1 98.38 173 ILE A C 1
ATOM 1371 O O . ILE A 1 173 ? 17.703 19.188 12.672 1 98.38 173 ILE A O 1
ATOM 1375 N N . TYR A 1 174 ? 16.922 19.703 14.688 1 98.44 174 TYR A N 1
ATOM 1376 C CA . TYR A 1 174 ? 16.344 20.984 14.258 1 98.44 174 TYR A CA 1
ATOM 1377 C C . TYR A 1 174 ? 17.422 21.891 13.664 1 98.44 174 TYR A C 1
ATOM 1379 O O . TYR A 1 174 ? 17.188 22.531 12.633 1 98.44 174 TYR A O 1
ATOM 1387 N N . ALA A 1 175 ? 18.547 21.953 14.297 1 98.12 175 ALA A N 1
ATOM 1388 C CA . ALA A 1 175 ? 19.641 22.797 13.805 1 98.12 175 ALA A CA 1
ATOM 1389 C C . ALA A 1 175 ? 20.156 22.281 12.461 1 98.12 175 ALA A C 1
ATOM 1391 O O . ALA A 1 175 ? 20.359 23.078 11.531 1 98.12 175 ALA A O 1
ATOM 1392 N N . LYS A 1 176 ? 20.328 21.031 12.383 1 97.94 176 LYS A N 1
ATOM 1393 C CA . LYS A 1 176 ? 20.828 20.438 11.148 1 97.94 176 LYS A CA 1
ATOM 1394 C C . LYS A 1 176 ? 19.812 20.578 10.016 1 97.94 176 LYS A C 1
ATOM 1396 O O . LYS A 1 176 ? 20.172 20.812 8.867 1 97.94 176 LYS A O 1
ATOM 1401 N N . LEU A 1 177 ? 18.547 20.375 10.352 1 98.5 177 LEU A N 1
ATOM 1402 C CA . LEU A 1 177 ? 17.5 20.531 9.352 1 98.5 177 LEU A CA 1
ATOM 1403 C C . LEU A 1 177 ? 17.484 21.953 8.781 1 98.5 177 LEU A C 1
ATOM 1405 O O . LEU A 1 177 ? 17.359 22.141 7.57 1 98.5 177 LEU A O 1
ATOM 1409 N N . ASP A 1 178 ? 17.562 22.922 9.656 1 98.44 178 ASP A N 1
ATOM 1410 C CA . ASP A 1 178 ? 17.594 24.297 9.18 1 98.44 178 ASP A CA 1
ATOM 1411 C C . ASP A 1 178 ? 18.75 24.531 8.219 1 98.44 178 ASP A C 1
ATOM 1413 O O . ASP A 1 178 ? 18.578 25.141 7.156 1 98.44 178 ASP A O 1
ATOM 1417 N N . ALA A 1 179 ? 19.922 24.078 8.57 1 98 179 ALA A N 1
ATOM 1418 C CA . ALA A 1 179 ? 21.109 24.234 7.73 1 98 179 ALA A CA 1
ATOM 1419 C C . ALA A 1 179 ? 20.922 23.531 6.391 1 98 179 ALA A C 1
ATOM 1421 O O . ALA A 1 179 ? 21.219 24.109 5.336 1 98 179 ALA A O 1
ATOM 1422 N N . ASP A 1 180 ? 20.469 22.297 6.438 1 97.69 180 ASP A N 1
ATOM 1423 C CA . ASP A 1 180 ? 20.297 21.5 5.227 1 97.69 180 ASP A CA 1
ATOM 1424 C C . ASP A 1 180 ? 19.25 22.141 4.301 1 97.69 180 ASP A C 1
ATOM 1426 O O . ASP A 1 180 ? 19.438 22.156 3.082 1 97.69 180 ASP A O 1
ATOM 1430 N N . LEU A 1 181 ? 18.188 22.625 4.84 1 98.81 181 LEU A N 1
ATOM 1431 C CA . LEU A 1 181 ? 17.125 23.234 4.047 1 98.81 181 LEU A CA 1
ATOM 1432 C C . LEU A 1 181 ? 17.609 24.547 3.441 1 98.81 181 LEU A C 1
ATOM 1434 O O . LEU A 1 181 ? 17.234 24.891 2.312 1 98.81 181 LEU A O 1
ATOM 1438 N N . ARG A 1 182 ? 18.406 25.297 4.152 1 98.62 182 ARG A N 1
ATOM 1439 C CA . ARG A 1 182 ? 18.969 26.516 3.588 1 98.62 182 ARG A CA 1
ATOM 1440 C C . ARG A 1 182 ? 19.875 26.203 2.406 1 98.62 182 ARG A C 1
ATOM 1442 O O . ARG A 1 182 ? 19.844 26.906 1.391 1 98.62 182 ARG A O 1
ATOM 1449 N N . GLU A 1 183 ? 20.672 25.203 2.613 1 98 183 GLU A N 1
ATOM 1450 C CA . GLU A 1 183 ? 21.516 24.781 1.504 1 98 183 GLU A CA 1
ATOM 1451 C C . GLU A 1 183 ? 20.672 24.359 0.298 1 98 183 GLU A C 1
ATOM 1453 O O . GLU A 1 183 ? 20.984 24.734 -0.837 1 98 183 GLU A O 1
ATOM 1458 N N . ALA A 1 184 ? 19.641 23.609 0.554 1 98.56 184 ALA A N 1
ATOM 1459 C CA . ALA A 1 184 ? 18.766 23.172 -0.521 1 98.56 184 ALA A CA 1
ATOM 1460 C C . ALA A 1 184 ? 18.109 24.344 -1.219 1 98.56 184 ALA A C 1
ATOM 1462 O O . ALA A 1 184 ? 18 24.375 -2.447 1 98.56 184 ALA A O 1
ATOM 1463 N N . TYR A 1 185 ? 17.656 25.312 -0.476 1 98.69 185 TYR A N 1
ATOM 1464 C CA . TYR A 1 185 ? 17.031 26.5 -1.036 1 98.69 185 TYR A CA 1
ATOM 1465 C C . TYR A 1 185 ? 17.953 27.188 -2.043 1 98.69 185 TYR A C 1
ATOM 1467 O O . TYR A 1 185 ? 17.516 27.594 -3.117 1 98.69 185 TYR A O 1
ATOM 1475 N N . ASN A 1 186 ? 19.188 27.25 -1.704 1 97.94 186 ASN A N 1
ATOM 1476 C CA . ASN A 1 186 ? 20.172 27.938 -2.537 1 97.94 186 ASN A CA 1
ATOM 1477 C C . ASN A 1 186 ? 20.562 27.094 -3.75 1 97.94 186 ASN A C 1
ATOM 1479 O O . ASN A 1 186 ? 21.156 27.609 -4.699 1 97.94 186 ASN A O 1
ATOM 1483 N N . GLN A 1 187 ? 20.203 25.844 -3.746 1 97.25 187 GLN A N 1
ATOM 1484 C CA . GLN A 1 187 ? 20.562 24.938 -4.836 1 97.25 187 GLN A CA 1
ATOM 1485 C C . GLN A 1 187 ? 19.531 24.984 -5.953 1 97.25 187 GLN A C 1
ATOM 1487 O O . GLN A 1 187 ? 19.781 24.531 -7.066 1 97.25 187 GLN A O 1
ATOM 1492 N N . PHE A 1 188 ? 18.328 25.5 -5.695 1 98 188 PHE A N 1
ATOM 1493 C CA . PHE A 1 188 ? 17.266 25.516 -6.688 1 98 188 PHE A CA 1
ATOM 1494 C C . PHE A 1 188 ? 17.656 26.359 -7.895 1 98 188 PHE A C 1
ATOM 1496 O O . PHE A 1 188 ? 18.188 27.453 -7.738 1 98 188 PHE A O 1
ATOM 1503 N N . ASN A 1 189 ? 17.453 25.812 -9.039 1 96.62 189 ASN A N 1
ATOM 1504 C CA . ASN A 1 189 ? 17.562 26.516 -10.312 1 96.62 189 ASN A CA 1
ATOM 1505 C C . ASN A 1 189 ? 16.203 26.828 -10.906 1 96.62 189 ASN A C 1
ATOM 1507 O O . ASN A 1 189 ? 15.602 25.969 -11.562 1 96.62 189 ASN A O 1
ATOM 1511 N N . GLU A 1 190 ? 15.766 28 -10.844 1 92.69 190 GLU A N 1
ATOM 1512 C CA . GLU A 1 190 ? 14.414 28.375 -11.258 1 92.69 190 GLU A CA 1
ATOM 1513 C C . GLU A 1 190 ? 14.266 28.328 -12.781 1 92.69 190 GLU A C 1
ATOM 1515 O O . GLU A 1 190 ? 13.148 28.297 -13.297 1 92.69 190 GLU A O 1
ATOM 1520 N N . SER A 1 191 ? 15.383 28.359 -13.43 1 92 191 SER A N 1
ATOM 1521 C CA . SER A 1 191 ? 15.344 28.281 -14.883 1 92 191 SER A CA 1
ATOM 1522 C C . SER A 1 191 ? 15.172 26.828 -15.352 1 92 191 SER A C 1
ATOM 1524 O O . SER A 1 191 ? 14.859 26.578 -16.516 1 92 191 SER A O 1
ATOM 1526 N N . GLY A 1 192 ? 15.383 25.922 -14.453 1 91.31 192 GLY A N 1
ATOM 1527 C CA . GLY A 1 192 ? 15.172 24.516 -14.75 1 91.31 192 GLY A CA 1
ATOM 1528 C C . GLY A 1 192 ? 13.805 24.016 -14.32 1 91.31 192 GLY A C 1
ATOM 1529 O O . GLY A 1 192 ? 12.984 24.797 -13.82 1 91.31 192 GLY A O 1
ATOM 1530 N N . SER A 1 193 ? 13.508 22.719 -14.766 1 88.94 193 SER A N 1
ATOM 1531 C CA . SER A 1 193 ? 12.234 22.125 -14.367 1 88.94 193 SER A CA 1
ATOM 1532 C C . SER A 1 193 ? 12.398 20.641 -14.023 1 88.94 193 SER A C 1
ATOM 1534 O O . SER A 1 193 ? 13.484 20.078 -14.188 1 88.94 193 SER A O 1
ATOM 1536 N N . LEU A 1 194 ? 11.359 20.125 -13.414 1 96.06 194 LEU A N 1
ATOM 1537 C CA . LEU A 1 194 ? 11.211 18.688 -13.18 1 96.06 194 LEU A CA 1
ATOM 1538 C C . LEU A 1 194 ? 10.031 18.141 -13.977 1 96.06 194 LEU A C 1
ATOM 1540 O O . LEU A 1 194 ? 9.125 18.875 -14.352 1 96.06 194 LEU A O 1
ATOM 1544 N N . SER A 1 195 ? 10.109 16.859 -14.289 1 93.94 195 SER A N 1
ATOM 1545 C CA . SER A 1 195 ? 9.031 16.203 -15.023 1 93.94 195 SER A CA 1
ATOM 1546 C C . SER A 1 195 ? 7.805 16 -14.141 1 93.94 195 SER A C 1
ATOM 1548 O O . SER A 1 195 ? 7.824 16.328 -12.953 1 93.94 195 SER A O 1
ATOM 1550 N N . THR A 1 196 ? 6.746 15.383 -14.75 1 92.06 196 THR A N 1
ATOM 1551 C CA . THR A 1 196 ? 5.484 15.117 -14.062 1 92.06 196 THR A CA 1
ATOM 1552 C C . THR A 1 196 ? 5.652 14 -13.039 1 92.06 196 THR A C 1
ATOM 1554 O O . THR A 1 196 ? 4.711 13.672 -12.312 1 92.06 196 THR A O 1
ATOM 1557 N N . ALA A 1 197 ? 6.863 13.445 -12.898 1 92.44 197 ALA A N 1
ATOM 1558 C CA . ALA A 1 197 ? 7.148 12.523 -11.805 1 92.44 197 ALA A CA 1
ATOM 1559 C C . ALA A 1 197 ? 7.012 13.219 -10.453 1 92.44 197 ALA A C 1
ATOM 1561 O O . ALA A 1 197 ? 6.852 12.562 -9.422 1 92.44 197 ALA A O 1
ATOM 1562 N N . ASP A 1 198 ? 7.113 14.547 -10.492 1 96.88 198 ASP A N 1
ATOM 1563 C CA . ASP A 1 198 ? 6.738 15.359 -9.336 1 96.88 198 ASP A CA 1
ATOM 1564 C C . ASP A 1 198 ? 5.223 15.477 -9.219 1 96.88 198 ASP A C 1
ATOM 1566 O O . ASP A 1 198 ? 4.621 16.406 -9.781 1 96.88 198 ASP A O 1
ATOM 1570 N N . ILE A 1 199 ? 4.656 14.633 -8.414 1 94.94 199 ILE A N 1
ATOM 1571 C CA . ILE A 1 199 ? 3.199 14.562 -8.367 1 94.94 199 ILE A CA 1
ATOM 1572 C C . ILE A 1 199 ? 2.664 15.594 -7.379 1 94.94 199 ILE A C 1
ATOM 1574 O O . ILE A 1 199 ? 1.449 15.766 -7.25 1 94.94 199 ILE A O 1
ATOM 1578 N N . LEU A 1 200 ? 3.516 16.297 -6.699 1 97.56 200 LEU A N 1
ATOM 1579 C CA . LEU A 1 200 ? 3.062 17.25 -5.699 1 97.56 200 LEU A CA 1
ATOM 1580 C C . LEU A 1 200 ? 2.902 18.641 -6.309 1 97.56 200 LEU A C 1
ATOM 1582 O O . LEU A 1 200 ? 1.908 19.328 -6.055 1 97.56 200 LEU A O 1
ATOM 1586 N N . PHE A 1 201 ? 3.893 19.031 -7.16 1 97.62 201 PHE A N 1
ATOM 1587 C CA . PHE A 1 201 ? 3.842 20.391 -7.68 1 97.62 201 PHE A CA 1
ATOM 1588 C C . PHE A 1 201 ? 3.971 20.406 -9.195 1 97.62 201 PHE A C 1
ATOM 1590 O O . PHE A 1 201 ? 4.078 21.469 -9.812 1 97.62 201 PHE A O 1
ATOM 1597 N N . ASP A 1 202 ? 4.02 19.281 -9.828 1 95.81 202 ASP A N 1
ATOM 1598 C CA . ASP A 1 202 ? 4.082 19.141 -11.281 1 95.81 202 ASP A CA 1
ATOM 1599 C C . ASP A 1 202 ? 5.285 19.875 -11.859 1 95.81 202 ASP A C 1
ATOM 1601 O O . ASP A 1 202 ? 5.156 20.609 -12.844 1 95.81 202 ASP A O 1
ATOM 1605 N N . GLY A 1 203 ? 6.363 19.859 -11.133 1 96.56 203 GLY A N 1
ATOM 1606 C CA . GLY A 1 203 ? 7.637 20.391 -11.602 1 96.56 203 GLY A CA 1
ATOM 1607 C C . GLY A 1 203 ? 7.805 21.875 -11.336 1 96.56 203 GLY A C 1
ATOM 1608 O O . GLY A 1 203 ? 8.781 22.484 -11.773 1 96.56 203 GLY A O 1
ATOM 1609 N N . ASP A 1 204 ? 6.965 22.516 -10.625 1 96.69 204 ASP A N 1
ATOM 1610 C CA . ASP A 1 204 ? 7.035 23.953 -10.328 1 96.69 204 ASP A CA 1
ATOM 1611 C C . ASP A 1 204 ? 8.078 24.234 -9.242 1 96.69 204 ASP A C 1
ATOM 1613 O O . ASP A 1 204 ? 7.801 24.062 -8.055 1 96.69 204 ASP A O 1
ATOM 1617 N N . ILE A 1 205 ? 9.234 24.781 -9.648 1 98 205 ILE A N 1
ATOM 1618 C CA . ILE A 1 205 ? 10.359 25.016 -8.742 1 98 205 ILE A CA 1
ATOM 1619 C C . ILE A 1 205 ? 10.008 26.141 -7.766 1 98 205 ILE A C 1
ATOM 1621 O O . ILE A 1 205 ? 10.414 26.094 -6.602 1 98 205 ILE A O 1
ATOM 1625 N N . ARG A 1 206 ? 9.266 27.078 -8.148 1 97.38 206 ARG A N 1
ATOM 1626 C CA . ARG A 1 206 ? 8.852 28.141 -7.25 1 97.38 206 ARG A CA 1
ATOM 1627 C C . ARG A 1 206 ? 8.031 27.594 -6.09 1 97.38 206 ARG A C 1
ATOM 1629 O O . ARG A 1 206 ? 8.211 28.016 -4.941 1 97.38 206 ARG A O 1
ATOM 1636 N N . ALA A 1 207 ? 7.125 26.688 -6.41 1 98.06 207 ALA A N 1
ATOM 1637 C CA . ALA A 1 207 ? 6.316 26.078 -5.359 1 98.06 207 ALA A CA 1
ATOM 1638 C C . ALA A 1 207 ? 7.195 25.328 -4.359 1 98.06 207 ALA A C 1
ATOM 1640 O O . ALA A 1 207 ? 6.969 25.391 -3.15 1 98.06 207 ALA A O 1
ATOM 1641 N N . TRP A 1 208 ? 8.195 24.688 -4.84 1 98.62 208 TRP A N 1
ATOM 1642 C CA . TRP A 1 208 ? 9.109 23.953 -3.973 1 98.62 208 TRP A CA 1
ATOM 1643 C C . TRP A 1 208 ? 9.906 24.906 -3.088 1 98.62 208 TRP A C 1
ATOM 1645 O O . TRP A 1 208 ? 10.125 24.625 -1.906 1 98.62 208 TRP A O 1
ATOM 1655 N N . LYS A 1 209 ? 10.406 26 -3.637 1 98.62 209 LYS A N 1
ATOM 1656 C CA . LYS A 1 209 ? 11.102 27 -2.84 1 98.62 209 LYS A CA 1
ATOM 1657 C C . LYS A 1 209 ? 10.211 27.547 -1.73 1 98.62 209 LYS A C 1
ATOM 1659 O O . LYS A 1 209 ? 10.656 27.719 -0.596 1 98.62 209 LYS A O 1
ATOM 1664 N N . LYS A 1 210 ? 9 27.781 -2.062 1 98.81 210 LYS A N 1
ATOM 1665 C CA . LYS A 1 210 ? 8.055 28.266 -1.062 1 98.81 210 LYS A CA 1
ATOM 1666 C C . LYS A 1 210 ? 7.836 27.219 0.036 1 98.81 210 LYS A C 1
ATOM 1668 O O . LYS A 1 210 ? 7.707 27.578 1.211 1 98.81 210 LYS A O 1
ATOM 1673 N N . LEU A 1 211 ? 7.699 25.953 -0.355 1 98.94 211 LEU A N 1
ATOM 1674 C CA . LEU A 1 211 ? 7.559 24.906 0.656 1 98.94 211 LEU A CA 1
ATOM 1675 C C . LEU A 1 211 ? 8.797 24.828 1.538 1 98.94 211 LEU A C 1
ATOM 1677 O O . LEU A 1 211 ? 8.695 24.641 2.752 1 98.94 211 LEU A O 1
ATOM 1681 N N . ASN A 1 212 ? 9.969 24.922 0.919 1 98.94 212 ASN A N 1
ATOM 1682 C CA . ASN A 1 212 ? 11.219 24.922 1.664 1 98.94 212 ASN A CA 1
ATOM 1683 C C . ASN A 1 212 ? 11.25 26 2.734 1 98.94 212 ASN A C 1
ATOM 1685 O O . ASN A 1 212 ? 11.445 25.719 3.916 1 98.94 212 ASN A O 1
ATOM 1689 N N . ALA A 1 213 ? 11.008 27.203 2.359 1 98.94 213 ALA A N 1
ATOM 1690 C CA . ALA A 1 213 ? 10.984 28.328 3.289 1 98.94 213 ALA A CA 1
ATOM 1691 C C . ALA A 1 213 ? 9.914 28.141 4.359 1 98.94 213 ALA A C 1
ATOM 1693 O O . ALA A 1 213 ? 10.141 28.422 5.535 1 98.94 213 ALA A O 1
ATOM 1694 N N . SER A 1 214 ? 8.758 27.656 3.947 1 98.94 214 SER A N 1
ATOM 1695 C CA . SER A 1 214 ? 7.668 27.391 4.887 1 98.94 214 SER A CA 1
ATOM 1696 C C . SER A 1 214 ? 8.078 26.359 5.926 1 98.94 214 SER A C 1
ATOM 1698 O O . SER A 1 214 ? 7.785 26.516 7.113 1 98.94 214 SER A O 1
ATOM 1700 N N . THR A 1 215 ? 8.734 25.266 5.461 1 98.94 215 THR A N 1
ATOM 1701 C CA . THR A 1 215 ? 9.203 24.234 6.383 1 98.94 215 THR A CA 1
ATOM 1702 C C . THR A 1 215 ? 10.172 24.812 7.402 1 98.94 215 THR A C 1
ATOM 1704 O O . THR A 1 215 ? 10.078 24.531 8.602 1 98.94 215 THR A O 1
ATOM 1707 N N . ARG A 1 216 ? 11.047 25.734 6.98 1 98.94 216 ARG A N 1
ATOM 1708 C CA . ARG A 1 216 ? 12 26.375 7.883 1 98.94 216 ARG A CA 1
ATOM 1709 C C . ARG A 1 216 ? 11.281 27.297 8.859 1 98.94 216 ARG A C 1
ATOM 1711 O O . ARG A 1 216 ? 11.672 27.391 10.031 1 98.94 216 ARG A O 1
ATOM 1718 N N . MET A 1 217 ? 10.242 27.953 8.43 1 98.94 217 MET A N 1
ATOM 1719 C CA . MET A 1 217 ? 9.461 28.797 9.336 1 98.94 217 MET A CA 1
ATOM 1720 C C . MET A 1 217 ? 8.766 27.938 10.398 1 98.94 217 MET A C 1
ATOM 1722 O O . MET A 1 217 ? 8.719 28.328 11.57 1 98.94 217 MET A O 1
ATOM 1726 N N . MET A 1 218 ? 8.25 26.797 9.984 1 98.88 218 MET A N 1
ATOM 1727 C CA . MET A 1 218 ? 7.582 25.906 10.93 1 98.88 218 MET A CA 1
ATOM 1728 C C . MET A 1 218 ? 8.57 25.344 11.945 1 98.88 218 MET A C 1
ATOM 1730 O O . MET A 1 218 ? 8.242 25.219 13.133 1 98.88 218 MET A O 1
ATOM 1734 N N . LEU A 1 219 ? 9.766 25.078 11.492 1 98.81 219 LEU A N 1
ATOM 1735 C CA . LEU A 1 219 ? 10.82 24.672 12.422 1 98.81 219 LEU A CA 1
ATOM 1736 C C . LEU A 1 219 ? 11.117 25.797 13.414 1 98.81 219 LEU A C 1
ATOM 1738 O O . LEU A 1 219 ? 11.156 25.547 14.625 1 98.81 219 LEU A O 1
ATOM 1742 N N . ALA A 1 220 ? 11.25 26.953 12.945 1 98.88 220 ALA A N 1
ATOM 1743 C CA . ALA A 1 220 ? 11.719 28.094 13.734 1 98.88 220 ALA A CA 1
ATOM 1744 C C . ALA A 1 220 ? 10.68 28.516 14.766 1 98.88 220 ALA A C 1
ATOM 1746 O O . ALA A 1 220 ? 11.016 28.797 15.914 1 98.88 220 ALA A O 1
ATOM 1747 N N . ILE A 1 221 ? 9.438 28.547 14.391 1 98.75 221 ILE A N 1
ATOM 1748 C CA . ILE A 1 221 ? 8.398 29.094 15.258 1 98.75 221 ILE A CA 1
ATOM 1749 C C . ILE A 1 221 ? 8.242 28.219 16.5 1 98.75 221 ILE A C 1
ATOM 1751 O O . ILE A 1 221 ? 7.844 28.703 17.562 1 98.75 221 ILE A O 1
ATOM 1755 N N . LYS A 1 222 ? 8.594 27 16.406 1 98.44 222 LYS A N 1
ATOM 1756 C CA . LYS A 1 222 ? 8.453 26.078 17.516 1 98.44 222 LYS A CA 1
ATOM 1757 C C . LYS A 1 222 ? 9.539 26.297 18.562 1 98.44 222 LYS A C 1
ATOM 1759 O O . LYS A 1 222 ? 9.477 25.719 19.656 1 98.44 222 LYS A O 1
ATOM 1764 N N . LEU A 1 223 ? 10.469 27.156 18.281 1 97.94 223 LEU A N 1
ATOM 1765 C CA . LEU A 1 223 ? 11.523 27.484 19.234 1 97.94 223 LEU A CA 1
ATOM 1766 C C . LEU A 1 223 ? 11.086 28.625 20.141 1 97.94 223 LEU A C 1
ATOM 1768 O O . LEU A 1 223 ? 11.836 29.031 21.031 1 97.94 223 LEU A O 1
ATOM 1772 N N . ALA A 1 224 ? 9.945 29.109 20.016 1 96.5 224 ALA A N 1
ATOM 1773 C CA . ALA A 1 224 ? 9.477 30.312 20.672 1 96.5 224 ALA A CA 1
ATOM 1774 C C . ALA A 1 224 ? 9.633 30.203 22.188 1 96.5 224 ALA A C 1
ATOM 1776 O O . ALA A 1 224 ? 9.945 31.203 22.859 1 96.5 224 ALA A O 1
ATOM 1777 N N . ASP A 1 225 ? 9.477 28.969 22.734 1 94.25 225 ASP A N 1
ATOM 1778 C CA . ASP A 1 225 ? 9.469 28.844 24.188 1 94.25 225 ASP A CA 1
ATOM 1779 C C . ASP A 1 225 ? 10.781 28.266 24.703 1 94.25 225 ASP A C 1
ATOM 1781 O O . ASP A 1 225 ? 11.07 28.328 25.906 1 94.25 225 ASP A O 1
ATOM 1785 N N . VAL A 1 226 ? 11.617 27.734 23.828 1 96 226 VAL A N 1
ATOM 1786 C CA . VAL A 1 226 ? 12.812 27.047 24.297 1 96 226 VAL A CA 1
ATOM 1787 C C . VAL A 1 226 ? 14.055 27.844 23.922 1 96 226 VAL A C 1
ATOM 1789 O O . VAL A 1 226 ? 15.047 27.828 24.656 1 96 226 VAL A O 1
ATOM 1792 N N . ASP A 1 227 ? 14.039 28.484 22.828 1 96.56 227 ASP A N 1
ATOM 1793 C CA . ASP A 1 227 ? 15.141 29.328 22.359 1 96.56 227 ASP A CA 1
ATOM 1794 C C . ASP A 1 227 ? 14.641 30.438 21.438 1 96.56 227 ASP A C 1
ATOM 1796 O O . ASP A 1 227 ? 14.922 30.422 20.234 1 96.56 227 ASP A O 1
ATOM 1800 N N . PRO A 1 228 ? 13.984 31.453 22 1 97 228 PRO A N 1
ATOM 1801 C CA . PRO A 1 228 ? 13.336 32.5 21.188 1 97 228 PRO A CA 1
ATOM 1802 C C . PRO A 1 228 ? 14.336 33.281 20.328 1 97 228 PRO A C 1
ATOM 1804 O O . PRO A 1 228 ? 14 33.719 19.234 1 97 228 PRO A O 1
ATOM 1807 N N . ALA A 1 229 ? 15.555 33.469 20.812 1 97.81 229 ALA A N 1
ATOM 1808 C CA . ALA A 1 229 ? 16.547 34.219 20.047 1 97.81 229 ALA A CA 1
ATOM 1809 C C . ALA A 1 229 ? 16.906 33.469 18.75 1 97.81 229 ALA A C 1
ATOM 1811 O O . ALA A 1 229 ? 16.891 34.094 17.672 1 97.81 229 ALA A O 1
ATOM 1812 N N . GLU A 1 230 ? 17.203 32.219 18.859 1 97.62 230 GLU A N 1
ATOM 1813 C CA . GLU A 1 230 ? 17.5 31.406 17.672 1 97.62 230 GLU A CA 1
ATOM 1814 C C . GLU A 1 230 ? 16.266 31.297 16.766 1 97.62 230 GLU A C 1
ATOM 1816 O O . GLU A 1 230 ? 16.391 31.344 15.539 1 97.62 230 GLU A O 1
ATOM 1821 N N . GLY A 1 231 ? 15.117 31.094 17.375 1 98.38 231 GLY A N 1
ATOM 1822 C CA . GLY A 1 231 ? 13.891 31.047 16.609 1 98.38 231 GLY A CA 1
ATOM 1823 C C . GLY A 1 231 ? 13.664 32.281 15.773 1 98.38 231 GLY A C 1
ATOM 1824 O O . GLY A 1 231 ? 13.367 32.188 14.578 1 98.38 231 GLY A O 1
ATOM 1825 N N . ARG A 1 232 ? 13.867 33.375 16.391 1 98.62 232 ARG A N 1
ATOM 1826 C CA . ARG A 1 232 ? 13.703 34.656 15.711 1 98.62 232 ARG A CA 1
ATOM 1827 C C . ARG A 1 232 ? 14.648 34.75 14.516 1 98.62 232 ARG A C 1
ATOM 1829 O O . ARG A 1 232 ? 14.227 35.125 13.414 1 98.62 232 ARG A O 1
ATOM 1836 N N . SER A 1 233 ? 15.852 34.469 14.742 1 98.62 233 SER A N 1
ATOM 1837 C CA . SER A 1 233 ? 16.859 34.562 13.688 1 98.62 233 SER A CA 1
ATOM 1838 C C . SER A 1 233 ? 16.547 33.656 12.516 1 98.62 233 SER A C 1
ATOM 1840 O O . SER A 1 233 ? 16.547 34.094 11.359 1 98.62 233 SER A O 1
ATOM 1842 N N . ARG A 1 234 ? 16.297 32.438 12.805 1 98.69 234 ARG A N 1
ATOM 1843 C CA . ARG A 1 234 ? 15.992 31.453 11.766 1 98.69 234 ARG A CA 1
ATOM 1844 C C . ARG A 1 234 ? 14.711 31.828 11.023 1 98.69 234 ARG A C 1
ATOM 1846 O O . ARG A 1 234 ? 14.641 31.719 9.797 1 98.69 234 ARG A O 1
ATOM 1853 N N . PHE A 1 235 ? 13.711 32.25 11.789 1 98.88 235 PHE A N 1
ATOM 1854 C CA . PHE A 1 235 ? 12.43 32.594 11.188 1 98.88 235 PHE A CA 1
ATOM 1855 C C . PHE A 1 235 ? 12.578 33.781 10.227 1 98.88 235 PHE A C 1
ATOM 1857 O O . PHE A 1 235 ? 12.047 33.75 9.117 1 98.88 235 PHE A O 1
ATOM 1864 N N . ALA A 1 236 ? 13.258 34.75 10.648 1 98.75 236 ALA A N 1
ATOM 1865 C CA . ALA A 1 236 ? 13.445 35.938 9.828 1 98.75 236 ALA A CA 1
ATOM 1866 C C . ALA A 1 236 ? 14.125 35.594 8.5 1 98.75 236 ALA A C 1
ATOM 1868 O O . ALA A 1 236 ? 13.75 36.125 7.453 1 98.75 236 ALA A O 1
ATOM 1869 N N . GLN A 1 237 ? 15.109 34.781 8.57 1 98.5 237 GLN A N 1
ATOM 1870 C CA . GLN A 1 237 ? 15.797 34.375 7.355 1 98.5 237 GLN A CA 1
ATOM 1871 C C . GLN A 1 237 ? 14.852 33.594 6.422 1 98.5 237 GLN A C 1
ATOM 1873 O O . GLN A 1 237 ? 14.844 33.844 5.215 1 98.5 237 GLN A O 1
ATOM 1878 N N . ALA A 1 238 ? 14.102 32.688 6.957 1 98.88 238 ALA A N 1
ATOM 1879 C CA . ALA A 1 238 ? 13.164 31.906 6.16 1 98.88 238 ALA A CA 1
ATOM 1880 C C . ALA A 1 238 ? 12.07 32.781 5.57 1 98.88 238 ALA A C 1
ATOM 1882 O O . ALA A 1 238 ? 11.664 32.594 4.422 1 98.88 238 ALA A O 1
ATOM 1883 N N . TYR A 1 239 ? 11.633 33.688 6.383 1 98.81 239 TYR A N 1
ATOM 1884 C CA . TYR A 1 239 ? 10.609 34.625 5.938 1 98.81 239 TYR A CA 1
ATOM 1885 C C . TYR A 1 239 ? 11.102 35.469 4.75 1 98.81 239 TYR A C 1
ATOM 1887 O O . TYR A 1 239 ? 10.359 35.688 3.795 1 98.81 239 TYR A O 1
ATOM 1895 N N . ALA A 1 240 ? 12.305 35.906 4.828 1 98.44 240 ALA A N 1
ATOM 1896 C CA . ALA A 1 240 ? 12.898 36.656 3.74 1 98.44 240 ALA A CA 1
ATOM 1897 C C . ALA A 1 240 ? 12.969 35.844 2.457 1 98.44 240 ALA A C 1
ATOM 1899 O O . ALA A 1 240 ? 12.875 36.406 1.355 1 98.44 240 ALA A O 1
ATOM 1900 N N . ASP A 1 241 ? 13.117 34.562 2.555 1 98.25 241 ASP A N 1
ATOM 1901 C CA . ASP A 1 241 ? 13.188 33.656 1.408 1 98.25 241 ASP A CA 1
ATOM 1902 C C . ASP A 1 241 ? 11.812 33.438 0.79 1 98.25 241 ASP A C 1
ATOM 1904 O O . ASP A 1 241 ? 11.703 33.031 -0.366 1 98.25 241 ASP A O 1
ATOM 1908 N N . GLY A 1 242 ? 10.695 33.656 1.51 1 98.38 242 GLY A N 1
ATOM 1909 C CA . GLY A 1 242 ? 9.352 33.688 0.964 1 98.38 242 GLY A CA 1
ATOM 1910 C C . GLY A 1 242 ? 8.648 32.344 1.056 1 98.38 242 GLY A C 1
ATOM 1911 O O . GLY A 1 242 ? 8.891 31.453 0.241 1 98.38 242 GLY A O 1
ATOM 1912 N N . GLY A 1 243 ? 7.691 32.188 1.912 1 98.56 243 GLY A N 1
ATOM 1913 C CA . GLY A 1 243 ? 6.902 30.969 2.1 1 98.56 243 GLY A CA 1
ATOM 1914 C C . GLY A 1 243 ? 5.609 30.969 1.309 1 98.56 243 GLY A C 1
ATOM 1915 O O . GLY A 1 243 ? 5.445 31.766 0.38 1 98.56 243 GLY A O 1
ATOM 1916 N N . ILE A 1 244 ? 4.77 29.969 1.585 1 98.81 244 ILE A N 1
ATOM 1917 C CA . ILE A 1 244 ? 3.461 29.844 0.951 1 98.81 244 ILE A CA 1
ATOM 1918 C C . ILE A 1 244 ? 2.516 30.922 1.488 1 98.81 244 ILE A C 1
ATOM 1920 O O . ILE A 1 244 ? 2.221 30.953 2.686 1 98.81 244 ILE A O 1
ATOM 1924 N N . GLU A 1 245 ? 1.986 31.75 0.592 1 97.94 245 GLU A N 1
ATOM 1925 C CA . GLU A 1 245 ? 1.12 32.844 1.036 1 97.94 245 GLU A CA 1
ATOM 1926 C C . GLU A 1 245 ? -0.167 32.875 0.219 1 97.94 245 GLU A C 1
ATOM 1928 O O . GLU A 1 245 ? -1.044 33.719 0.481 1 97.94 245 GLU A O 1
ATOM 1933 N N . GLU A 1 246 ? -0.222 32.031 -0.749 1 98.31 246 GLU A N 1
ATOM 1934 C CA . GLU A 1 246 ? -1.403 31.906 -1.599 1 98.31 246 GLU A CA 1
ATOM 1935 C C . GLU A 1 246 ? -1.829 30.453 -1.768 1 98.31 246 GLU A C 1
ATOM 1937 O O . GLU A 1 246 ? -0.983 29.562 -1.857 1 98.31 246 GLU A O 1
ATOM 1942 N N . ASN A 1 247 ? -3.172 30.297 -1.921 1 98.31 247 ASN A N 1
ATOM 1943 C CA . ASN A 1 247 ? -3.717 28.953 -2.018 1 98.31 247 ASN A CA 1
ATOM 1944 C C . ASN A 1 247 ? -3.221 28.234 -3.27 1 98.31 247 ASN A C 1
ATOM 1946 O O . ASN A 1 247 ? -3.143 27 -3.297 1 98.31 247 ASN A O 1
ATOM 1950 N N . ALA A 1 248 ? -2.852 28.938 -4.277 1 97.25 248 ALA A N 1
ATOM 1951 C CA . ALA A 1 248 ? -2.346 28.359 -5.516 1 97.25 248 ALA A CA 1
ATOM 1952 C C . ALA A 1 248 ? -1.07 27.562 -5.262 1 97.25 248 ALA A C 1
ATOM 1954 O O . ALA A 1 248 ? -0.706 26.688 -6.059 1 97.25 248 ALA A O 1
ATOM 1955 N N . TYR A 1 249 ? -0.378 27.828 -4.148 1 98.06 249 TYR A N 1
ATOM 1956 C CA . TYR A 1 249 ? 0.895 27.188 -3.861 1 98.06 249 TYR A CA 1
ATOM 1957 C C . TYR A 1 249 ? 0.761 26.219 -2.689 1 98.06 249 TYR A C 1
ATOM 1959 O O . TYR A 1 249 ? 1.764 25.734 -2.162 1 98.06 249 TYR A O 1
ATOM 1967 N N . ASN A 1 250 ? -0.471 25.938 -2.232 1 98.62 250 ASN A N 1
ATOM 1968 C CA . ASN A 1 250 ? -0.649 24.953 -1.173 1 98.62 250 ASN A CA 1
ATOM 1969 C C . ASN A 1 250 ? 0.013 23.625 -1.528 1 98.62 250 ASN A C 1
ATOM 1971 O O . ASN A 1 250 ? -0.018 23.203 -2.686 1 98.62 250 ASN A O 1
ATOM 1975 N N . LEU A 1 251 ? 0.689 22.984 -0.56 1 98.75 251 LEU A N 1
ATOM 1976 C CA . LEU A 1 251 ? 1.011 21.562 -0.714 1 98.75 251 LEU A CA 1
ATOM 1977 C C . LEU A 1 251 ? -0.236 20.703 -0.551 1 98.75 251 LEU A C 1
ATOM 1979 O O . LEU A 1 251 ? -0.838 20.672 0.524 1 98.75 251 LEU A O 1
ATOM 1983 N N . ASN A 1 252 ? -0.64 20.062 -1.607 1 97.25 252 ASN A N 1
ATOM 1984 C CA . ASN A 1 252 ? -1.795 19.172 -1.618 1 97.25 252 ASN A CA 1
ATOM 1985 C C . ASN A 1 252 ? -1.403 17.75 -2.014 1 97.25 252 ASN A C 1
ATOM 1987 O O . ASN A 1 252 ? -0.376 17.531 -2.662 1 97.25 252 ASN A O 1
ATOM 1991 N N . TYR A 1 253 ? -2.143 16.781 -1.555 1 95.19 253 TYR A N 1
ATOM 1992 C CA . TYR A 1 253 ? -2.059 15.422 -2.076 1 95.19 253 TYR A CA 1
ATOM 1993 C C . TYR A 1 253 ? -3.387 14.984 -2.688 1 95.19 253 TYR A C 1
ATOM 1995 O O . TYR A 1 253 ? -4.43 15.039 -2.029 1 95.19 253 TYR A O 1
ATOM 2003 N N . THR A 1 254 ? -3.354 14.516 -3.898 1 92.38 254 THR A N 1
ATOM 2004 C CA . THR A 1 254 ? -4.539 14.062 -4.613 1 92.38 254 THR A CA 1
ATOM 2005 C C . THR A 1 254 ? -4.504 12.547 -4.816 1 92.38 254 THR A C 1
ATOM 2007 O O . THR A 1 254 ? -3.541 12.016 -5.363 1 92.38 254 THR A O 1
ATOM 2010 N N . PHE A 1 255 ? -5.578 11.867 -4.371 1 87.12 255 PHE A N 1
ATOM 2011 C CA . PHE A 1 255 ? -5.691 10.422 -4.523 1 87.12 255 PHE A CA 1
ATOM 2012 C C . PHE A 1 255 ? -6.059 10.062 -5.957 1 87.12 255 PHE A C 1
ATOM 2014 O O . PHE A 1 255 ? -6.605 10.891 -6.691 1 87.12 255 PHE A O 1
ATOM 2021 N N . GLU A 1 256 ? -5.625 8.82 -6.234 1 80.25 256 GLU A N 1
ATOM 2022 C CA . GLU A 1 256 ? -5.98 8.266 -7.539 1 80.25 256 GLU A CA 1
ATOM 2023 C C . GLU A 1 256 ? -6.969 7.113 -7.395 1 80.25 256 GLU A C 1
ATOM 2025 O O . GLU A 1 256 ? -7.234 6.652 -6.285 1 80.25 256 GLU A O 1
ATOM 2030 N N . ALA A 1 257 ? -7.453 6.676 -8.453 1 71.5 257 ALA A N 1
ATOM 2031 C CA . ALA A 1 257 ? -8.445 5.605 -8.461 1 71.5 257 ALA A CA 1
ATOM 2032 C C . ALA A 1 257 ? -7.887 4.332 -7.84 1 71.5 257 ALA A C 1
ATOM 2034 O O . ALA A 1 257 ? -8.602 3.607 -7.141 1 71.5 257 ALA A O 1
ATOM 2035 N N . ASN A 1 258 ? -6.633 4.055 -8.031 1 74.19 258 ASN A N 1
ATOM 2036 C CA . ASN A 1 258 ? -6.055 2.801 -7.562 1 74.19 258 ASN A CA 1
ATOM 2037 C C . ASN A 1 258 ? -5.547 2.916 -6.129 1 74.19 258 ASN A C 1
ATOM 2039 O O . ASN A 1 258 ? -5.16 1.916 -5.52 1 74.19 258 ASN A O 1
ATOM 2043 N N . THR A 1 259 ? -5.559 4.078 -5.578 1 76.56 259 THR A N 1
ATOM 2044 C CA . THR A 1 259 ? -5.137 4.25 -4.191 1 76.56 259 THR A CA 1
ATOM 2045 C C . THR A 1 259 ? -6.309 4.676 -3.316 1 76.56 259 THR A C 1
ATOM 2047 O O . THR A 1 259 ? -6.309 4.441 -2.107 1 76.56 259 THR A O 1
ATOM 2050 N N . VAL A 1 260 ? -7.402 5.172 -3.877 1 75.25 260 VAL A N 1
ATOM 2051 C CA . VAL A 1 260 ? -8.711 5.477 -3.303 1 75.25 260 VAL A CA 1
ATOM 2052 C C . VAL A 1 260 ? -8.547 6.406 -2.104 1 75.25 260 VAL A C 1
ATOM 2054 O O . VAL A 1 260 ? -7.703 6.164 -1.233 1 75.25 260 VAL A O 1
ATOM 2057 N N . GLY A 1 261 ? -9.305 7.348 -2.031 1 83 261 GLY A N 1
ATOM 2058 C CA . GLY A 1 261 ? -9.305 8.258 -0.896 1 83 261 GLY A CA 1
ATOM 2059 C C . GLY A 1 261 ? -9.734 7.59 0.4 1 83 261 GLY A C 1
ATOM 2060 O O . GLY A 1 261 ? -10.633 6.75 0.406 1 83 261 GLY A O 1
ATOM 2061 N N . TYR A 1 262 ? -9.227 7.996 1.449 1 81.69 262 TYR A N 1
ATOM 2062 C CA . TYR A 1 262 ? -9.391 7.34 2.742 1 81.69 262 TYR A CA 1
ATOM 2063 C C . TYR A 1 262 ? -10.82 7.469 3.244 1 81.69 262 TYR A C 1
ATOM 2065 O O . TYR A 1 262 ? -11.414 6.492 3.713 1 81.69 262 TYR A O 1
ATOM 2073 N N . LEU A 1 263 ? -11.359 8.633 3.131 1 86.69 263 LEU A N 1
ATOM 2074 C CA . LEU A 1 263 ? -12.695 8.844 3.676 1 86.69 263 LEU A CA 1
ATOM 2075 C C . LEU A 1 263 ? -13.758 8.211 2.783 1 86.69 263 LEU A C 1
ATOM 2077 O O . LEU A 1 263 ? -14.836 7.836 3.256 1 86.69 263 LEU A O 1
ATOM 2081 N N . TYR A 1 264 ? -13.469 8.086 1.564 1 83.75 264 TYR A N 1
ATOM 2082 C CA . TYR A 1 264 ? -14.344 7.293 0.704 1 83.75 264 TYR A CA 1
ATOM 2083 C C . TYR A 1 264 ? -14.375 5.836 1.148 1 83.75 264 TYR A C 1
ATOM 2085 O O . TYR A 1 264 ? -15.445 5.242 1.274 1 83.75 264 TYR A O 1
ATOM 2093 N N . TYR A 1 265 ? -13.266 5.41 1.295 1 79.19 265 TYR A N 1
ATOM 2094 C CA . TYR A 1 265 ? -13.164 4.012 1.697 1 79.19 265 TYR A CA 1
ATOM 2095 C C . TYR A 1 265 ? -13.875 3.77 3.023 1 79.19 265 TYR A C 1
ATOM 2097 O O . TYR A 1 265 ? -14.562 2.76 3.191 1 79.19 265 TYR A O 1
ATOM 2105 N N . ASN A 1 266 ? -13.719 4.645 3.949 1 78.19 266 ASN A N 1
ATOM 2106 C CA . ASN A 1 266 ? -14.438 4.582 5.215 1 78.19 266 ASN A CA 1
ATOM 2107 C C . ASN A 1 266 ? -15.953 4.586 5 1 78.19 266 ASN A C 1
ATOM 2109 O O . ASN A 1 266 ? -16.688 3.885 5.703 1 78.19 266 ASN A O 1
ATOM 2113 N N . GLY A 1 267 ? -16.406 5.348 4.148 1 75.56 267 GLY A N 1
ATOM 2114 C CA . GLY A 1 267 ? -17.828 5.434 3.836 1 75.56 267 GLY A CA 1
ATOM 2115 C C . GLY A 1 267 ? -18.391 4.133 3.305 1 75.56 267 GLY A C 1
ATOM 2116 O O . GLY A 1 267 ? -19.438 3.672 3.768 1 75.56 267 GLY A O 1
ATOM 2117 N N . VAL A 1 268 ? -17.625 3.611 2.492 1 71.81 268 VAL A N 1
ATOM 2118 C CA . VAL A 1 268 ? -18.125 2.438 1.784 1 71.81 268 VAL A CA 1
ATOM 2119 C C . VAL A 1 268 ? -17.953 1.195 2.654 1 71.81 268 VAL A C 1
ATOM 2121 O O . VAL A 1 268 ? -18.859 0.357 2.734 1 71.81 268 VAL A O 1
ATOM 2124 N N . ASN A 1 269 ? -16.891 1.145 3.344 1 67.69 269 ASN A N 1
ATOM 2125 C CA . ASN A 1 269 ? -16.516 -0.133 3.947 1 67.69 269 ASN A CA 1
ATOM 2126 C C . ASN A 1 269 ? -16.75 -0.126 5.457 1 67.69 269 ASN A C 1
ATOM 2128 O O . ASN A 1 269 ? -16.797 -1.184 6.086 1 67.69 269 ASN A O 1
ATOM 2132 N N . HIS A 1 270 ? -16.844 1.047 6.012 1 66.38 270 HIS A N 1
ATOM 2133 C CA . HIS A 1 270 ? -16.953 1.1 7.465 1 66.38 270 HIS A CA 1
ATOM 2134 C C . HIS A 1 270 ? -18.156 1.929 7.895 1 66.38 270 HIS A C 1
ATOM 2136 O O . HIS A 1 270 ? -18.109 2.617 8.914 1 66.38 270 HIS A O 1
ATOM 2142 N N . ASN A 1 271 ? -19.125 1.879 7.062 1 68.81 271 ASN A N 1
ATOM 2143 C CA . ASN A 1 271 ? -20.375 2.568 7.363 1 68.81 271 ASN A CA 1
ATOM 2144 C C . ASN A 1 271 ? -20.141 4 7.828 1 68.81 271 ASN A C 1
ATOM 2146 O O . ASN A 1 271 ? -20.734 4.453 8.805 1 68.81 271 ASN A O 1
ATOM 2150 N N . TYR A 1 272 ? -19.109 4.613 7.242 1 81 272 TYR A N 1
ATOM 2151 C CA . TYR A 1 272 ? -18.766 6.004 7.508 1 81 272 TYR A CA 1
ATOM 2152 C C . TYR A 1 272 ? -18.594 6.246 9.008 1 81 272 TYR A C 1
ATOM 2154 O O . TYR A 1 272 ? -19.188 7.176 9.555 1 81 272 TYR A O 1
ATOM 2162 N N . ASN A 1 273 ? -17.828 5.43 9.594 1 85.62 273 ASN A N 1
ATOM 2163 C CA . ASN A 1 273 ? -17.594 5.477 11.031 1 85.62 273 ASN A CA 1
ATOM 2164 C C . ASN A 1 273 ? -16.906 6.777 11.445 1 85.62 273 ASN A C 1
ATOM 2166 O O . ASN A 1 273 ? -17.141 7.297 12.539 1 85.62 273 ASN A O 1
ATOM 2170 N N . PHE A 1 274 ? -16.016 7.25 10.633 1 90.88 274 PHE A N 1
ATOM 2171 C CA . PHE A 1 274 ? -15.312 8.484 10.969 1 90.88 274 PHE A CA 1
ATOM 2172 C C . PHE A 1 274 ? -16.156 9.695 10.617 1 90.88 274 PHE A C 1
ATOM 2174 O O . PHE A 1 274 ? -16.656 9.812 9.492 1 90.88 274 PHE A O 1
ATOM 2181 N N . VAL A 1 275 ? -16.312 10.539 11.578 1 95.12 275 VAL A N 1
ATOM 2182 C CA . VAL A 1 275 ? -17.156 11.727 11.43 1 95.12 275 VAL A CA 1
ATOM 2183 C C . VAL A 1 275 ? -16.484 12.914 12.117 1 95.12 275 VAL A C 1
ATOM 2185 O O . VAL A 1 275 ? -15.539 12.75 12.883 1 95.12 275 VAL A O 1
ATOM 2188 N N . PRO A 1 276 ? -16.922 14.156 11.812 1 97.44 276 PRO A N 1
ATOM 2189 C CA . PRO A 1 276 ? -16.328 15.328 12.461 1 97.44 276 PRO A CA 1
ATOM 2190 C C . PRO A 1 276 ? -16.469 15.297 13.984 1 97.44 276 PRO A C 1
ATOM 2192 O O . PRO A 1 276 ? -17.516 14.883 14.5 1 97.44 276 PRO A O 1
ATOM 2195 N N . ASN A 1 277 ? -15.422 15.727 14.617 1 97.88 277 ASN A N 1
ATOM 2196 C CA . ASN A 1 277 ? -15.375 15.789 16.078 1 97.88 277 ASN A CA 1
ATOM 2197 C C . ASN A 1 277 ? -16.234 16.922 16.625 1 97.88 277 ASN A C 1
ATOM 2199 O O . ASN A 1 277 ? -16.328 17.984 16.016 1 97.88 277 ASN A O 1
ATOM 2203 N N . LYS A 1 278 ? -16.812 16.734 17.797 1 98.06 278 LYS A N 1
ATOM 2204 C CA . LYS A 1 278 ? -17.672 17.703 18.469 1 98.06 278 LYS A CA 1
ATOM 2205 C C . LYS A 1 278 ? -16.938 19.016 18.719 1 98.06 278 LYS A C 1
ATOM 2207 O O . LYS A 1 278 ? -17.5 20.094 18.578 1 98.06 278 LYS A O 1
ATOM 2212 N N . TYR A 1 279 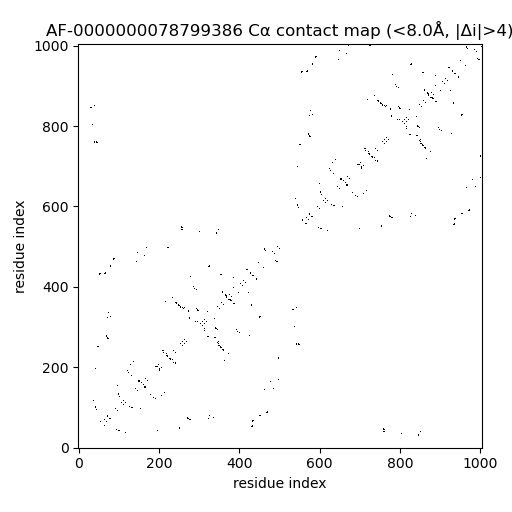? -15.727 19 19.047 1 98.25 279 TYR A N 1
ATOM 2213 C CA . TYR A 1 279 ? -14.961 20.219 19.344 1 98.25 279 TYR A CA 1
ATOM 2214 C C . TYR A 1 279 ? -14.891 21.125 18.109 1 98.25 279 TYR A C 1
ATOM 2216 O O . TYR A 1 279 ? -15.102 22.328 18.219 1 98.25 279 TYR A O 1
ATOM 2224 N N . TYR A 1 280 ? -14.617 20.578 16.969 1 98.62 280 TYR A N 1
ATOM 2225 C CA . TYR A 1 280 ? -14.508 21.359 15.734 1 98.62 280 TYR A CA 1
ATOM 2226 C C . TYR A 1 280 ? -15.859 21.969 15.359 1 98.62 280 TYR A C 1
ATOM 2228 O O . TYR A 1 280 ? -15.953 23.172 15.094 1 98.62 280 TYR A O 1
ATOM 2236 N N . VAL A 1 281 ? -16.859 21.141 15.359 1 98.75 281 VAL A N 1
ATOM 2237 C CA . VAL A 1 281 ? -18.188 21.578 14.945 1 98.75 281 VAL A CA 1
ATOM 2238 C C . VAL A 1 281 ? -18.703 22.641 15.906 1 98.75 281 VAL A C 1
ATOM 2240 O O . VAL A 1 281 ? -19.188 23.688 15.477 1 98.75 281 VAL A O 1
ATOM 2243 N N . ASP A 1 282 ? -18.594 22.406 17.219 1 98.62 282 ASP A N 1
ATOM 2244 C CA . ASP A 1 282 ? -19.078 23.359 18.203 1 98.62 282 ASP A CA 1
ATOM 2245 C C . ASP A 1 282 ? -18.344 24.688 18.094 1 98.62 282 ASP A C 1
ATOM 2247 O O . ASP A 1 282 ? -18.953 25.75 18.25 1 98.62 282 ASP A O 1
ATOM 2251 N N . GLN A 1 283 ? -17.078 24.609 17.859 1 98.5 283 GLN A N 1
ATOM 2252 C CA . GLN A 1 283 ? -16.297 25.844 17.719 1 98.5 283 GLN A CA 1
ATOM 2253 C C . GLN A 1 283 ? -16.797 26.672 16.531 1 98.5 283 GLN A C 1
ATOM 2255 O O . GLN A 1 283 ? -16.906 27.891 16.641 1 98.5 283 GLN A O 1
ATOM 2260 N N . LEU A 1 284 ? -17 26.047 15.391 1 98.69 284 LEU A N 1
ATOM 2261 C CA . LEU A 1 284 ? -17.484 26.766 14.219 1 98.69 284 LEU A CA 1
ATOM 2262 C C . LEU A 1 284 ? -18.875 27.328 14.461 1 98.69 284 LEU A C 1
ATOM 2264 O O . LEU A 1 284 ? -19.188 28.438 14.039 1 98.69 284 LEU A O 1
ATOM 2268 N N . LYS A 1 285 ? -19.719 26.625 15.18 1 98.44 285 LYS A N 1
ATOM 2269 C CA . LYS A 1 285 ? -21.047 27.094 15.523 1 98.44 285 LYS A CA 1
ATOM 2270 C C . LYS A 1 285 ? -20.984 28.328 16.422 1 98.44 285 LYS A C 1
ATOM 2272 O O . LYS A 1 285 ? -21.672 29.328 16.172 1 98.44 285 LYS A O 1
ATOM 2277 N N . GLU A 1 286 ? -20.188 28.203 17.391 1 98.06 286 GLU A N 1
ATOM 2278 C CA . GLU A 1 286 ? -20.047 29.297 18.359 1 98.06 286 GLU A CA 1
ATOM 2279 C C . GLU A 1 286 ? -19.609 30.594 17.656 1 98.06 286 GLU A C 1
ATOM 2281 O O . GLU A 1 286 ? -20.047 31.688 18.031 1 98.06 286 GLU A O 1
ATOM 2286 N N . LEU A 1 287 ? -18.781 30.453 16.625 1 98.38 287 LEU A N 1
ATOM 2287 C CA . LEU A 1 287 ? -18.234 31.625 15.945 1 98.38 287 LEU A CA 1
ATOM 2288 C C . LEU A 1 287 ? -19.062 31.969 14.711 1 98.38 287 LEU A C 1
ATOM 2290 O O . LEU A 1 287 ? -18.672 32.812 13.914 1 98.38 287 LEU A O 1
ATOM 2294 N N . LYS A 1 288 ? -20.188 31.266 14.484 1 97.94 288 LYS A N 1
ATOM 2295 C CA . LYS A 1 288 ? -21 31.469 13.281 1 97.94 288 LYS A CA 1
ATOM 2296 C C . LYS A 1 288 ? -20.125 31.453 12.031 1 97.94 288 LYS A C 1
ATOM 2298 O O . LYS A 1 288 ? -20.203 32.375 11.203 1 97.94 288 LYS A O 1
ATOM 2303 N N . ASP A 1 289 ? -19.281 30.5 11.977 1 98.75 289 ASP A N 1
ATOM 2304 C CA . ASP A 1 289 ? -18.297 30.312 10.922 1 98.75 289 ASP A CA 1
ATOM 2305 C C . ASP A 1 289 ? -18.875 29.5 9.766 1 98.75 289 ASP A C 1
ATOM 2307 O O . ASP A 1 289 ? -19.062 28.297 9.875 1 98.75 289 ASP A O 1
ATOM 2311 N N . ASN A 1 290 ? -18.984 30.094 8.633 1 98.5 290 ASN A N 1
ATOM 2312 C CA . ASN A 1 290 ? -19.641 29.469 7.488 1 98.5 290 ASN A CA 1
ATOM 2313 C C . ASN A 1 290 ? -18.781 28.359 6.898 1 98.5 290 ASN A C 1
ATOM 2315 O O . ASN A 1 290 ? -19.266 27.531 6.113 1 98.5 290 ASN A O 1
ATOM 2319 N N . ARG A 1 291 ? -17.516 28.25 7.25 1 98.06 291 ARG A N 1
ATOM 2320 C CA . ARG A 1 291 ? -16.703 27.109 6.797 1 98.06 291 ARG A CA 1
ATOM 2321 C C . ARG A 1 291 ? -17.312 25.797 7.25 1 98.06 291 ARG A C 1
ATOM 2323 O O . ARG A 1 291 ? -17.047 24.75 6.66 1 98.06 291 ARG A O 1
ATOM 2330 N N . LEU A 1 292 ? -18.172 25.781 8.25 1 98.69 292 LEU A N 1
ATOM 2331 C CA . LEU A 1 292 ? -18.891 24.594 8.711 1 98.69 292 LEU A CA 1
ATOM 2332 C C . LEU A 1 292 ? -19.656 23.953 7.559 1 98.69 292 LEU A C 1
ATOM 2334 O O . LEU A 1 292 ? -19.609 22.734 7.395 1 98.69 292 LEU A O 1
ATOM 2338 N N . PHE A 1 293 ? -20.266 24.766 6.719 1 97.31 293 PHE A N 1
ATOM 2339 C CA . PHE A 1 293 ? -21.156 24.281 5.664 1 97.31 293 PHE A CA 1
ATOM 2340 C C . PHE A 1 293 ? -20.344 23.75 4.488 1 97.31 293 PHE A C 1
ATOM 2342 O O . PHE A 1 293 ? -20.891 23.047 3.625 1 97.31 293 PHE A O 1
ATOM 2349 N N . SER A 1 294 ? -19.031 24.031 4.484 1 96.12 294 SER A N 1
ATOM 2350 C CA . SER A 1 294 ? -18.172 23.562 3.41 1 96.12 294 SER A CA 1
ATOM 2351 C C . SER A 1 294 ? -17.312 22.391 3.861 1 96.12 294 SER A C 1
ATOM 2353 O O . SER A 1 294 ? -16.719 21.688 3.035 1 96.12 294 SER A O 1
ATOM 2355 N N . THR A 1 295 ? -17.203 22.125 5.125 1 97.19 295 THR A N 1
ATOM 2356 C CA . THR A 1 295 ? -16.344 21.062 5.633 1 97.19 295 THR A CA 1
ATOM 2357 C C . THR A 1 295 ? -17.172 19.891 6.145 1 97.19 295 THR A C 1
ATOM 2359 O O . THR A 1 295 ? -16.719 18.75 6.133 1 97.19 295 THR A O 1
ATOM 2362 N N . CYS A 1 296 ? -18.359 20.188 6.574 1 97.25 296 CYS A N 1
ATOM 2363 C CA . CYS A 1 296 ? -19.266 19.172 7.117 1 97.25 296 CYS A CA 1
ATOM 2364 C C . CYS A 1 296 ? -20.531 19.078 6.285 1 97.25 296 CYS A C 1
ATOM 2366 O O . CYS A 1 296 ? -20.812 19.938 5.453 1 97.25 296 CYS A O 1
ATOM 2368 N N . SER A 1 297 ? -21.25 17.953 6.535 1 95.94 297 SER A N 1
ATOM 2369 C CA . SER A 1 297 ? -22.484 17.703 5.801 1 95.94 297 SER A CA 1
ATOM 2370 C C . SER A 1 297 ? -23.547 17.094 6.711 1 95.94 297 SER A C 1
ATOM 2372 O O . SER A 1 297 ? -23.234 16.406 7.68 1 95.94 297 SER A O 1
ATOM 2374 N N . LEU A 1 298 ? -24.828 17.438 6.375 1 96.19 298 LEU A N 1
ATOM 2375 C CA . LEU A 1 298 ? -25.969 16.812 7.055 1 96.19 298 LEU A CA 1
ATOM 2376 C C . LEU A 1 298 ? -26.391 15.539 6.336 1 96.19 298 LEU A C 1
ATOM 2378 O O . LEU A 1 298 ? -27.219 14.789 6.848 1 96.19 298 LEU A O 1
ATOM 2382 N N . ILE A 1 299 ? -25.828 15.336 5.195 1 92.88 299 ILE A N 1
ATOM 2383 C CA . ILE A 1 299 ? -26.203 14.203 4.352 1 92.88 299 ILE A CA 1
ATOM 2384 C C . ILE A 1 299 ? -25.188 13.078 4.527 1 92.88 299 ILE A C 1
ATOM 2386 O O . ILE A 1 299 ? -24 13.242 4.215 1 92.88 299 ILE A O 1
ATOM 2390 N N . PRO A 1 300 ? -25.641 11.906 4.984 1 89.19 300 PRO A N 1
ATOM 2391 C CA . PRO A 1 300 ? -24.719 10.789 5.125 1 89.19 300 PRO A CA 1
ATOM 2392 C C . PRO A 1 300 ? -24.141 10.32 3.789 1 89.19 300 PRO A C 1
ATOM 2394 O O . PRO A 1 300 ? -24.75 10.555 2.74 1 89.19 300 PRO A O 1
ATOM 2397 N N . PHE A 1 301 ? -23.031 9.711 3.947 1 85.56 301 PHE A N 1
ATOM 2398 C CA . PHE A 1 301 ? -22.391 9.148 2.768 1 85.56 301 PHE A CA 1
ATOM 2399 C C . PHE A 1 301 ? -23.375 8.266 1.99 1 85.56 301 PHE A C 1
ATOM 2401 O O . PHE A 1 301 ? -24.062 7.441 2.574 1 85.56 301 PHE A O 1
ATOM 2408 N N . GLY A 1 302 ? -23.438 8.492 0.726 1 78.62 302 GLY A N 1
ATOM 2409 C CA . GLY A 1 302 ? -24.203 7.641 -0.163 1 78.62 302 GLY A CA 1
ATOM 2410 C C . GLY A 1 302 ? -25.672 8.008 -0.217 1 78.62 302 GLY A C 1
ATOM 2411 O O . GLY A 1 302 ? -26.453 7.371 -0.938 1 78.62 302 GLY A O 1
ATOM 2412 N N . LYS A 1 303 ? -26.062 8.93 0.485 1 84.94 303 LYS A N 1
ATOM 2413 C CA . LYS A 1 303 ? -27.469 9.344 0.479 1 84.94 303 LYS A CA 1
ATOM 2414 C C . LYS A 1 303 ? -27.641 10.664 -0.257 1 84.94 303 LYS A C 1
ATOM 2416 O O . LYS A 1 303 ? -26.734 11.492 -0.285 1 84.94 303 LYS A O 1
ATOM 2421 N N . THR A 1 304 ? -28.859 10.789 -0.831 1 85.75 304 THR A N 1
ATOM 2422 C CA . THR A 1 304 ? -29.234 12.086 -1.388 1 85.75 304 THR A CA 1
ATOM 2423 C C . THR A 1 304 ? -29.812 12.992 -0.304 1 85.75 304 THR A C 1
ATOM 2425 O O . THR A 1 304 ? -30.156 12.523 0.786 1 85.75 304 THR A O 1
ATOM 2428 N N . GLN A 1 305 ? -29.812 14.258 -0.644 1 90.81 305 GLN A N 1
ATOM 2429 C CA . GLN A 1 305 ? -30.406 15.219 0.285 1 90.81 305 GLN A CA 1
ATOM 2430 C C . GLN A 1 305 ? -31.844 14.828 0.637 1 90.81 305 GLN A C 1
ATOM 2432 O O . GLN A 1 305 ? -32.25 14.898 1.801 1 90.81 305 GLN A O 1
ATOM 2437 N N . ALA A 1 306 ? -32.625 14.367 -0.344 1 91.12 306 ALA A N 1
ATOM 2438 C CA . ALA A 1 306 ? -34 13.945 -0.149 1 91.12 306 ALA A CA 1
ATOM 2439 C C . ALA A 1 306 ? -34.094 12.719 0.756 1 91.12 306 ALA A C 1
ATOM 2441 O O . ALA A 1 306 ? -34.906 12.664 1.667 1 91.12 306 ALA A O 1
ATOM 2442 N N . GLU A 1 307 ? -33.219 11.773 0.526 1 87.69 307 GLU A N 1
ATOM 2443 C CA . GLU A 1 307 ? -33.219 10.547 1.321 1 87.69 307 GLU A CA 1
ATOM 2444 C C . GLU A 1 307 ? -32.875 10.844 2.777 1 87.69 307 GLU A C 1
ATOM 2446 O O . GLU A 1 307 ? -33.344 10.164 3.686 1 87.69 307 GLU A O 1
ATOM 2451 N N . ALA A 1 308 ? -32.062 11.883 2.936 1 91.75 308 ALA A N 1
ATOM 2452 C CA . ALA A 1 308 ? -31.609 12.25 4.285 1 91.75 308 ALA A CA 1
ATOM 2453 C C . ALA A 1 308 ? -32.656 13.117 4.977 1 91.75 308 ALA A C 1
ATOM 2455 O O . ALA A 1 308 ? -32.562 13.383 6.18 1 91.75 308 ALA A O 1
ATOM 2456 N N . GLY A 1 309 ? -33.656 13.562 4.219 1 94.56 309 GLY A N 1
ATOM 2457 C CA . GLY A 1 309 ? -34.688 14.422 4.773 1 94.56 309 GLY A CA 1
ATOM 2458 C C . GLY A 1 309 ? -34.188 15.805 5.145 1 94.56 309 GLY A C 1
ATOM 2459 O O . GLY A 1 309 ? -34.625 16.406 6.117 1 94.56 309 GLY A O 1
ATOM 2460 N N . VAL A 1 310 ? -33.188 16.281 4.492 1 95.62 310 VAL A N 1
ATOM 2461 C CA . VAL A 1 310 ? -32.531 17.562 4.762 1 95.62 310 VAL A CA 1
ATOM 2462 C C . VAL A 1 310 ? -33.062 18.609 3.789 1 95.62 310 VAL A C 1
ATOM 2464 O O . VAL A 1 310 ? -33.094 18.391 2.578 1 95.62 310 VAL A O 1
ATOM 2467 N N . THR A 1 311 ? -33.531 19.766 4.273 1 96.06 311 THR A N 1
ATOM 2468 C CA . THR A 1 311 ? -34 20.844 3.42 1 96.06 311 THR A CA 1
ATOM 2469 C C . THR A 1 311 ? -32.875 21.797 3.053 1 96.06 311 THR A C 1
ATOM 2471 O O . THR A 1 311 ? -31.812 21.75 3.658 1 96.06 311 THR A O 1
ATOM 2474 N N . ASP A 1 312 ? -33.125 22.625 2.074 1 94.25 312 ASP A N 1
ATOM 2475 C CA . ASP A 1 312 ? -32.125 23.625 1.692 1 94.25 312 ASP A CA 1
ATOM 2476 C C . ASP A 1 312 ? -31.828 24.562 2.859 1 94.25 312 ASP A C 1
ATOM 2478 O O . ASP A 1 312 ? -30.688 25 3.033 1 94.25 312 ASP A O 1
ATOM 2482 N N . GLU A 1 313 ? -32.844 24.891 3.607 1 95.81 313 GLU A N 1
ATOM 2483 C CA . GLU A 1 313 ? -32.656 25.766 4.766 1 95.81 313 GLU A CA 1
ATOM 2484 C C . GLU A 1 313 ? -31.797 25.094 5.836 1 95.81 313 GLU A C 1
ATOM 2486 O O . GLU A 1 313 ? -31.016 25.766 6.504 1 95.81 313 GLU A O 1
ATOM 2491 N N . ASP A 1 314 ? -31.875 23.828 5.938 1 96.69 314 ASP A N 1
ATOM 2492 C CA . ASP A 1 314 ? -31.109 23.078 6.922 1 96.69 314 ASP A CA 1
ATOM 2493 C C . ASP A 1 314 ? -29.609 23.172 6.633 1 96.69 314 ASP A C 1
ATOM 2495 O O . ASP A 1 314 ? -28.797 23.234 7.555 1 96.69 314 ASP A O 1
ATOM 2499 N N . LEU A 1 315 ? -29.266 23.203 5.395 1 95.94 315 LEU A N 1
ATOM 2500 C CA . LEU A 1 315 ? -27.875 23.156 4.953 1 95.94 315 LEU A CA 1
ATOM 2501 C C . LEU A 1 315 ? -27.109 24.391 5.402 1 95.94 315 LEU A C 1
ATOM 2503 O O . LEU A 1 315 ? -25.891 24.375 5.496 1 95.94 315 LEU A O 1
ATOM 2507 N N . LYS A 1 316 ? -27.812 25.484 5.719 1 95.88 316 LYS A N 1
ATOM 2508 C CA . LYS A 1 316 ? -27.172 26.734 6.113 1 95.88 316 LYS A CA 1
ATOM 2509 C C . LYS A 1 316 ? -27.547 27.125 7.543 1 95.88 316 LYS A C 1
ATOM 2511 O O . LYS A 1 316 ? -27.406 28.281 7.945 1 95.88 316 LYS A O 1
ATOM 2516 N N . ASN A 1 317 ? -28.094 26.125 8.305 1 97.94 317 ASN A N 1
ATOM 2517 C CA . ASN A 1 317 ? -28.516 26.344 9.688 1 97.94 317 ASN A CA 1
ATOM 2518 C C . ASN A 1 317 ? -27.516 25.719 10.664 1 97.94 317 ASN A C 1
ATOM 2520 O O . ASN A 1 317 ? -27.453 24.5 10.812 1 97.94 317 ASN A O 1
ATOM 2524 N N . PHE A 1 318 ? -26.781 26.578 11.375 1 98.12 318 PHE A N 1
ATOM 2525 C CA . PHE A 1 318 ? -25.734 26.141 12.305 1 98.12 318 PHE A CA 1
ATOM 2526 C C . PHE A 1 318 ? -26.312 25.141 13.32 1 98.12 318 PHE A C 1
ATOM 2528 O O . PHE A 1 318 ? -25.625 24.203 13.711 1 98.12 318 PHE A O 1
ATOM 2535 N N . ASP A 1 319 ? -27.562 25.281 13.711 1 97.56 319 ASP A N 1
ATOM 2536 C CA . ASP A 1 319 ? -28.156 24.5 14.789 1 97.56 319 ASP A CA 1
ATOM 2537 C C . ASP A 1 319 ? -28.391 23.062 14.367 1 97.56 319 ASP A C 1
ATOM 2539 O O . ASP A 1 319 ? -28.578 22.188 15.211 1 97.56 319 ASP A O 1
ATOM 2543 N N . LYS A 1 320 ? -28.359 22.797 13.07 1 97.81 320 LYS A N 1
ATOM 2544 C CA . LYS A 1 320 ? -28.625 21.453 12.562 1 97.81 320 LYS A CA 1
ATOM 2545 C C . LYS A 1 320 ? -27.359 20.594 12.609 1 97.81 320 LYS A C 1
ATOM 2547 O O . LYS A 1 320 ? -27.438 19.375 12.484 1 97.81 320 LYS A O 1
ATOM 2552 N N . TYR A 1 321 ? -26.234 21.188 12.781 1 98.44 321 TYR A N 1
ATOM 2553 C CA . TYR A 1 321 ? -24.969 20.453 12.766 1 98.44 321 TYR A CA 1
ATOM 2554 C C . TYR A 1 321 ? -24.547 20.078 14.18 1 98.44 321 TYR A C 1
ATOM 2556 O O . TYR A 1 321 ? -24.562 20.922 15.086 1 98.44 321 TYR A O 1
ATOM 2564 N N . GLN A 1 322 ? -24.203 18.828 14.383 1 98.06 322 GLN A N 1
ATOM 2565 C CA . GLN A 1 322 ? -23.688 18.312 15.656 1 98.06 322 GLN A CA 1
ATOM 2566 C C . GLN A 1 322 ? -22.516 17.359 15.43 1 98.06 322 GLN A C 1
ATOM 2568 O O . GLN A 1 322 ? -22.641 16.375 14.688 1 98.06 322 GLN A O 1
ATOM 2573 N N . GLY A 1 323 ? -21.344 17.703 16.062 1 98 323 GLY A N 1
ATOM 2574 C CA . GLY A 1 323 ? -20.219 16.781 16.016 1 98 323 GLY A CA 1
ATOM 2575 C C . GLY A 1 323 ? -20.344 15.617 16.969 1 98 323 GLY A C 1
ATOM 2576 O O . GLY A 1 323 ? -21.172 15.641 17.875 1 98 323 GLY A O 1
ATOM 2577 N N . MET A 1 324 ? -19.516 14.625 16.75 1 96.94 324 MET A N 1
ATOM 2578 C CA . MET A 1 324 ? -19.453 13.43 17.594 1 96.94 324 MET A CA 1
ATOM 2579 C C . MET A 1 324 ? -18.328 13.539 18.609 1 96.94 324 MET A C 1
ATOM 2581 O O . MET A 1 324 ? -17.188 13.812 18.266 1 96.94 324 MET A O 1
ATOM 2585 N N . PRO A 1 325 ? -18.688 13.398 19.984 1 96 325 PRO A N 1
ATOM 2586 C CA . PRO A 1 325 ? -17.578 13.336 20.938 1 96 325 PRO A CA 1
ATOM 2587 C C . PRO A 1 325 ? -16.734 12.078 20.766 1 96 325 PRO A C 1
ATOM 2589 O O . PRO A 1 325 ? -17.266 11.016 20.406 1 96 325 PRO A O 1
ATOM 2592 N N . LEU A 1 326 ? -15.469 12.188 20.984 1 94.94 326 LEU A N 1
ATOM 2593 C CA . LEU A 1 326 ? -14.562 11.039 20.922 1 94.94 326 LEU A CA 1
ATOM 2594 C C . LEU A 1 326 ? -14.414 10.383 22.281 1 94.94 326 LEU A C 1
ATOM 2596 O O . LEU A 1 326 ? -14.305 11.07 23.297 1 94.94 326 LEU A O 1
ATOM 2600 N N . GLY A 1 327 ? -14.422 9.078 22.297 1 92.75 327 GLY A N 1
ATOM 2601 C CA . GLY A 1 327 ? -14.164 8.32 23.516 1 92.75 327 GLY A CA 1
ATOM 2602 C C . GLY A 1 327 ? -15.359 8.273 24.453 1 92.75 327 GLY A C 1
ATOM 2603 O O . GLY A 1 327 ? -15.188 8.328 25.672 1 92.75 327 GLY A O 1
ATOM 2604 N N . ILE A 1 328 ? -16.516 8.266 23.938 1 91.12 328 ILE A N 1
ATOM 2605 C CA . ILE A 1 328 ? -17.719 8.203 24.766 1 91.12 328 ILE A CA 1
ATOM 2606 C C . ILE A 1 328 ? -18.031 6.75 25.109 1 91.12 328 ILE A C 1
ATOM 2608 O O . ILE A 1 328 ? -17.547 5.832 24.438 1 91.12 328 ILE A O 1
ATOM 2612 N N . GLU A 1 329 ? -18.875 6.609 26.109 1 88.44 329 GLU A N 1
ATOM 2613 C CA . GLU A 1 329 ? -19.297 5.266 26.5 1 88.44 329 GLU A CA 1
ATOM 2614 C C . GLU A 1 329 ? -20.188 4.633 25.453 1 88.44 329 GLU A C 1
ATOM 2616 O O . GLU A 1 329 ? -20.938 5.336 24.766 1 88.44 329 GLU A O 1
ATOM 2621 N N . SER A 1 330 ? -20.109 3.354 25.453 1 84 330 SER A N 1
ATOM 2622 C CA . SER A 1 330 ? -20.875 2.598 24.453 1 84 330 SER A CA 1
ATOM 2623 C C . SER A 1 330 ? -22.359 2.902 24.547 1 84 330 SER A C 1
ATOM 2625 O O . SER A 1 330 ? -23.047 2.943 23.531 1 84 330 SER A O 1
ATOM 2627 N N . ALA A 1 331 ? -22.844 3.145 25.766 1 84.44 331 ALA A N 1
ATOM 2628 C CA . ALA A 1 331 ? -24.266 3.393 25.984 1 84.44 331 ALA A CA 1
ATOM 2629 C C . ALA A 1 331 ? -24.703 4.707 25.344 1 84.44 331 ALA A C 1
ATOM 2631 O O . ALA A 1 331 ? -25.875 4.875 25 1 84.44 331 ALA A O 1
ATOM 2632 N N . ASP A 1 332 ? -23.75 5.59 25.109 1 89.44 332 ASP A N 1
ATOM 2633 C CA . ASP A 1 332 ? -24.078 6.922 24.594 1 89.44 332 ASP A CA 1
ATOM 2634 C C . ASP A 1 332 ? -23.891 6.992 23.078 1 89.44 332 ASP A C 1
ATOM 2636 O O . ASP A 1 332 ? -24.344 7.941 22.438 1 89.44 332 ASP A O 1
ATOM 2640 N N . VAL A 1 333 ? -23.281 6.023 22.516 1 87.75 333 VAL A N 1
ATOM 2641 C CA . VAL A 1 333 ? -22.938 6.031 21.094 1 87.75 333 VAL A CA 1
ATOM 2642 C C . VAL A 1 333 ? -24.219 6.148 20.266 1 87.75 333 VAL A C 1
ATOM 2644 O O . VAL A 1 333 ? -24.281 6.945 19.328 1 87.75 333 VAL A O 1
ATOM 2647 N N . ASN A 1 334 ? -25.234 5.434 20.688 1 87.12 334 ASN A N 1
ATOM 2648 C CA . ASN A 1 334 ? -26.469 5.418 19.922 1 87.12 334 ASN A CA 1
ATOM 2649 C C . ASN A 1 334 ? -27.156 6.785 19.922 1 87.12 334 ASN A C 1
ATOM 2651 O O . ASN A 1 334 ? -27.781 7.172 18.938 1 87.12 334 ASN A O 1
ATOM 2655 N N . THR A 1 335 ? -27.047 7.449 20.984 1 90.5 335 THR A N 1
ATOM 2656 C CA . THR A 1 335 ? -27.656 8.773 21.094 1 90.5 335 THR A CA 1
ATOM 2657 C C . THR A 1 335 ? -26.953 9.766 20.172 1 90.5 335 THR A C 1
ATOM 2659 O O . THR A 1 335 ? -27.625 10.516 19.438 1 90.5 335 THR A O 1
ATOM 2662 N N . TRP A 1 336 ? -25.703 9.742 20.125 1 92.38 336 TRP A N 1
ATOM 2663 C CA . TRP A 1 336 ? -24.922 10.703 19.344 1 92.38 336 TRP A CA 1
ATOM 2664 C C . TRP A 1 336 ? -24.922 10.328 17.859 1 92.38 336 TRP A C 1
ATOM 2666 O O . TRP A 1 336 ? -24.922 11.203 17 1 92.38 336 TRP A O 1
ATOM 2676 N N . ASN A 1 337 ? -24.906 9.055 17.609 1 91 337 ASN A N 1
ATOM 2677 C CA . ASN A 1 337 ? -24.875 8.555 16.234 1 91 337 ASN A CA 1
ATOM 2678 C C . ASN A 1 337 ? -26.078 9.047 15.438 1 91 337 ASN A C 1
ATOM 2680 O O . ASN A 1 337 ? -25.953 9.305 14.234 1 91 337 ASN A O 1
ATOM 2684 N N . LYS A 1 338 ? -27.203 9.305 16.078 1 89.94 338 LYS A N 1
ATOM 2685 C CA . LYS A 1 338 ? -28.453 9.664 15.414 1 89.94 338 LYS A CA 1
ATOM 2686 C C . LYS A 1 338 ? -28.453 11.141 15.008 1 89.94 338 LYS A C 1
ATOM 2688 O O . LYS A 1 338 ? -29.234 11.547 14.141 1 89.94 338 LYS A O 1
ATOM 2693 N N . VAL A 1 339 ? -27.531 11.891 15.609 1 93.44 339 VAL A N 1
ATOM 2694 C CA . VAL A 1 339 ? -27.656 13.328 15.406 1 93.44 339 VAL A CA 1
ATOM 2695 C C . VAL A 1 339 ? -26.359 13.898 14.828 1 93.44 339 VAL A C 1
ATOM 2697 O O . VAL A 1 339 ? -26.328 15.047 14.383 1 93.44 339 VAL A O 1
ATOM 2700 N N . CYS A 1 340 ? -25.297 13.156 14.828 1 96.38 340 CYS A N 1
ATOM 2701 C CA . CYS A 1 340 ? -24.016 13.703 14.398 1 96.38 340 CYS A CA 1
ATOM 2702 C C . CYS A 1 340 ? -24.016 14 12.906 1 96.38 340 CYS A C 1
ATOM 2704 O O . CYS A 1 340 ? -24.734 13.359 12.141 1 96.38 340 CYS A O 1
ATOM 2706 N N . CYS A 1 341 ? -23.281 15.031 12.523 1 97.25 341 CYS A N 1
ATOM 2707 C CA . CYS A 1 341 ? -23.125 15.359 11.109 1 97.25 341 CYS A CA 1
ATOM 2708 C C . CYS A 1 341 ? -21.969 14.57 10.492 1 97.25 341 CYS A C 1
ATOM 2710 O O . CYS A 1 341 ? -21.344 13.758 11.164 1 97.25 341 CYS A O 1
ATOM 2712 N N . PHE A 1 342 ? -21.766 14.766 9.141 1 95.62 342 PHE A N 1
ATOM 2713 C CA . PHE A 1 342 ? -20.828 13.992 8.336 1 95.62 342 PHE A CA 1
ATOM 2714 C C . PHE A 1 342 ? -19.859 14.914 7.613 1 95.62 342 PHE A C 1
ATOM 2716 O O . PHE A 1 342 ? -19.969 16.141 7.695 1 95.62 342 PHE A O 1
ATOM 2723 N N . TYR A 1 343 ? -18.781 14.297 7.016 1 94.94 343 TYR A N 1
ATOM 2724 C CA . TYR A 1 343 ? -17.859 15.086 6.215 1 94.94 343 TYR A CA 1
ATOM 2725 C C . TYR A 1 343 ? -18.516 15.547 4.918 1 94.94 343 TYR A C 1
ATOM 2727 O O . TYR A 1 343 ? -19.328 14.82 4.332 1 94.94 343 TYR A O 1
ATOM 2735 N N . ASN A 1 344 ? -18.109 16.734 4.523 1 94 344 ASN A N 1
ATOM 2736 C CA . ASN A 1 344 ? -18.562 17.219 3.227 1 94 344 ASN A CA 1
ATOM 2737 C C . ASN A 1 344 ? -18.172 16.266 2.102 1 94 344 ASN A C 1
ATOM 2739 O O . ASN A 1 344 ? -17.094 15.68 2.119 1 94 344 ASN A O 1
ATOM 2743 N N . PRO A 1 345 ? -19.031 16.172 1.06 1 89.44 345 PRO A N 1
ATOM 2744 C CA . PRO A 1 345 ? -18.781 15.242 -0.037 1 89.44 345 PRO A CA 1
ATOM 2745 C C . PRO A 1 345 ? -17.453 15.5 -0.746 1 89.44 345 PRO A C 1
ATOM 2747 O O . PRO A 1 345 ? -16.828 14.57 -1.278 1 89.44 345 PRO A O 1
ATOM 2750 N N . SER A 1 346 ? -16.938 16.703 -0.734 1 89.06 346 SER A N 1
ATOM 2751 C CA . SER A 1 346 ? -15.656 17.016 -1.369 1 89.06 346 SER A CA 1
ATOM 2752 C C . SER A 1 346 ? -14.516 16.234 -0.734 1 89.06 346 SER A C 1
ATOM 2754 O O . SER A 1 346 ? -13.477 16.031 -1.363 1 89.06 346 SER A O 1
ATOM 2756 N N . LEU A 1 347 ? -14.695 15.742 0.478 1 91.88 347 LEU A N 1
ATOM 2757 C CA . LEU A 1 347 ? -13.656 15.039 1.212 1 91.88 347 LEU A CA 1
ATOM 2758 C C . LEU A 1 347 ? -13.836 13.523 1.106 1 91.88 347 LEU A C 1
ATOM 2760 O O . LEU A 1 347 ? -12.961 12.758 1.521 1 91.88 347 LEU A O 1
ATOM 2764 N N . THR A 1 348 ? -14.945 13.047 0.569 1 90.06 348 THR A N 1
ATOM 2765 C CA . THR A 1 348 ? -15.258 11.617 0.614 1 90.06 348 THR A CA 1
ATOM 2766 C C . THR A 1 348 ? -15.359 11.039 -0.795 1 90.06 348 THR A C 1
ATOM 2768 O O . THR A 1 348 ? -16.078 10.07 -1.025 1 90.06 348 THR A O 1
ATOM 2771 N N . GLN A 1 349 ? -14.609 11.695 -1.696 1 84.19 349 GLN A N 1
ATOM 2772 C CA . GLN A 1 349 ? -14.539 11.164 -3.055 1 84.19 349 GLN A CA 1
ATOM 2773 C C . GLN A 1 349 ? -13.375 10.188 -3.205 1 84.19 349 GLN A C 1
ATOM 2775 O O . GLN A 1 349 ? -12.414 10.227 -2.434 1 84.19 349 GLN A O 1
ATOM 2780 N N . VAL A 1 350 ? -13.453 9.375 -4.246 1 81.12 350 VAL A N 1
ATOM 2781 C CA . VAL A 1 350 ? -12.391 8.43 -4.566 1 81.12 350 VAL A CA 1
ATOM 2782 C C . VAL A 1 350 ? -11.086 9.18 -4.828 1 81.12 350 VAL A C 1
ATOM 2784 O O . VAL A 1 350 ? -10.016 8.758 -4.379 1 81.12 350 VAL A O 1
ATOM 2787 N N . THR A 1 351 ? -11.172 10.297 -5.582 1 84.88 351 THR A N 1
ATOM 2788 C CA . THR A 1 351 ? -10 11.07 -5.965 1 84.88 351 THR A CA 1
ATOM 2789 C C . THR A 1 351 ? -9.953 12.398 -5.219 1 84.88 351 THR A C 1
ATOM 2791 O O . THR A 1 351 ? -9.617 13.438 -5.801 1 84.88 351 THR A O 1
ATOM 2794 N N . SER A 1 352 ? -10.344 12.328 -3.941 1 89.5 352 SER A N 1
ATOM 2795 C CA . SER A 1 352 ? -10.328 13.539 -3.127 1 89.5 352 SER A CA 1
ATOM 2796 C C . SER A 1 352 ? -8.922 14.117 -3.016 1 89.5 352 SER A C 1
ATOM 2798 O O . SER A 1 352 ? -7.938 13.383 -3.102 1 89.5 352 SER A O 1
ATOM 2800 N N . THR A 1 353 ? -8.812 15.414 -2.918 1 91.88 353 THR A N 1
ATOM 2801 C CA . THR A 1 353 ? -7.578 16.156 -2.641 1 91.88 353 THR A CA 1
ATOM 2802 C C . THR A 1 353 ? -7.551 16.625 -1.193 1 91.88 353 THR A C 1
ATOM 2804 O O . THR A 1 353 ? -8.492 17.266 -0.727 1 91.88 353 THR A O 1
ATOM 2807 N N . PHE A 1 354 ? -6.516 16.312 -0.489 1 92.44 354 PHE A N 1
ATOM 2808 C CA . PHE A 1 354 ? -6.34 16.797 0.875 1 92.44 354 PHE A CA 1
ATOM 2809 C C . PHE A 1 354 ? -5.234 17.844 0.938 1 92.44 354 PHE A C 1
ATOM 2811 O O . PHE A 1 354 ? -4.172 17.672 0.333 1 92.44 354 PHE A O 1
ATOM 2818 N N . PRO A 1 355 ? -5.555 18.906 1.605 1 96.06 355 PRO A N 1
ATOM 2819 C CA . PRO A 1 355 ? -4.473 19.844 1.867 1 96.06 355 PRO A CA 1
ATOM 2820 C C . PRO A 1 355 ? -3.484 19.344 2.918 1 96.06 355 PRO A C 1
ATOM 2822 O O . PRO A 1 355 ? -3.879 18.656 3.857 1 96.06 355 PRO A O 1
ATOM 2825 N N . ILE A 1 356 ? -2.211 19.688 2.725 1 97.94 356 ILE A N 1
ATOM 2826 C CA . ILE A 1 356 ? -1.184 19.344 3.699 1 97.94 356 ILE A CA 1
ATOM 2827 C C . ILE A 1 356 ? -0.64 20.609 4.355 1 97.94 356 ILE A C 1
ATOM 2829 O O . ILE A 1 356 ? -0.979 20.906 5.5 1 97.94 356 ILE A O 1
ATOM 2833 N N . ILE A 1 357 ? 0.04 21.422 3.652 1 98.81 357 ILE A N 1
ATOM 2834 C CA . ILE A 1 357 ? 0.454 22.734 4.117 1 98.81 357 ILE A CA 1
ATOM 2835 C C . ILE A 1 357 ? -0.265 23.812 3.309 1 98.81 357 ILE A C 1
ATOM 2837 O O . ILE A 1 357 ? -0.161 23.859 2.08 1 98.81 357 ILE A O 1
ATOM 2841 N N . THR A 1 358 ? -0.922 24.766 4.043 1 98.69 358 THR A N 1
ATOM 2842 C CA . THR A 1 358 ? -1.788 25.734 3.365 1 98.69 358 THR A CA 1
ATOM 2843 C C . THR A 1 358 ? -1.279 27.156 3.561 1 98.69 358 THR A C 1
ATOM 2845 O O . THR A 1 358 ? -0.539 27.422 4.508 1 98.69 358 THR A O 1
ATOM 2848 N N . ALA A 1 359 ? -1.74 28.016 2.656 1 98.88 359 ALA A N 1
ATOM 2849 C CA . ALA A 1 359 ? -1.471 29.438 2.799 1 98.88 359 ALA A CA 1
ATOM 2850 C C . ALA A 1 359 ? -2.01 29.969 4.121 1 98.88 359 ALA A C 1
ATOM 2852 O O . ALA A 1 359 ? -1.358 30.781 4.785 1 98.88 359 ALA A O 1
ATOM 2853 N N . SER A 1 360 ? -3.131 29.547 4.492 1 98.88 360 SER A N 1
ATOM 2854 C CA . SER A 1 360 ? -3.727 29.984 5.75 1 98.88 360 SER A CA 1
ATOM 2855 C C . SER A 1 360 ? -2.801 29.703 6.93 1 98.88 360 SER A C 1
ATOM 2857 O O . SER A 1 360 ? -2.5 30.594 7.719 1 98.88 360 SER A O 1
ATOM 2859 N N . ARG A 1 361 ? -2.363 28.469 7 1 98.75 361 ARG A N 1
ATOM 2860 C CA . ARG A 1 361 ? -1.473 28.094 8.094 1 98.75 361 ARG A CA 1
ATOM 2861 C C . ARG A 1 361 ? -0.224 28.969 8.109 1 98.75 361 ARG A C 1
ATOM 2863 O O . ARG A 1 361 ? 0.161 29.5 9.156 1 98.75 361 ARG A O 1
ATOM 2870 N N . MET A 1 362 ? 0.337 29.156 6.984 1 98.94 362 MET A N 1
ATOM 2871 C CA . MET A 1 362 ? 1.614 29.859 6.926 1 98.94 362 MET A CA 1
ATOM 2872 C C . MET A 1 362 ? 1.435 31.344 7.25 1 98.94 362 MET A C 1
ATOM 2874 O O . MET A 1 362 ? 2.252 31.922 7.965 1 98.94 362 MET A O 1
ATOM 2878 N N . LEU A 1 363 ? 0.412 31.938 6.754 1 98.94 363 LEU A N 1
ATOM 2879 C CA . LEU A 1 363 ? 0.137 33.344 7.062 1 98.94 363 LEU A CA 1
ATOM 2880 C C . LEU A 1 363 ? -0.103 33.531 8.555 1 98.94 363 LEU A C 1
ATOM 2882 O O . LEU A 1 363 ? 0.336 34.531 9.141 1 98.94 363 LEU A O 1
ATOM 2886 N N . LEU A 1 364 ? -0.754 32.625 9.172 1 98.94 364 LEU A N 1
ATOM 2887 C CA . LEU A 1 364 ? -1.028 32.688 10.602 1 98.94 364 LEU A CA 1
ATOM 2888 C C . LEU A 1 364 ? 0.235 32.438 11.414 1 98.94 364 LEU A C 1
ATOM 2890 O O . LEU A 1 364 ? 0.416 33 12.492 1 98.94 364 LEU A O 1
ATOM 2894 N N . ILE A 1 365 ? 1.09 31.578 10.883 1 98.88 365 ILE A N 1
ATOM 2895 C CA . ILE A 1 365 ? 2.396 31.406 11.508 1 98.88 365 ILE A CA 1
ATOM 2896 C C . ILE A 1 365 ? 3.201 32.688 11.414 1 98.88 365 ILE A C 1
ATOM 2898 O O . ILE A 1 365 ? 3.844 33.094 12.383 1 98.88 365 ILE A O 1
ATOM 2902 N N . GLU A 1 366 ? 3.158 33.344 10.32 1 98.94 366 GLU A N 1
ATOM 2903 C CA . GLU A 1 366 ? 3.803 34.656 10.156 1 98.94 366 GLU A CA 1
ATOM 2904 C C . GLU A 1 366 ? 3.191 35.688 11.086 1 98.94 366 GLU A C 1
ATOM 2906 O O . GLU A 1 366 ? 3.902 36.562 11.625 1 98.94 366 GLU A O 1
ATOM 2911 N N . ALA A 1 367 ? 1.912 35.656 11.242 1 98.94 367 ALA A N 1
ATOM 2912 C CA . ALA A 1 367 ? 1.252 36.562 12.172 1 98.94 367 ALA A CA 1
ATOM 2913 C C . ALA A 1 367 ? 1.793 36.375 13.586 1 98.94 367 ALA A C 1
ATOM 2915 O O . ALA A 1 367 ? 2.029 37.375 14.297 1 98.94 367 ALA A O 1
ATOM 2916 N N . GLU A 1 368 ? 1.944 35.125 13.984 1 98.88 368 GLU A N 1
ATOM 2917 C CA . GLU A 1 368 ? 2.541 34.906 15.297 1 98.88 368 GLU A CA 1
ATOM 2918 C C . GLU A 1 368 ? 3.932 35.531 15.398 1 98.88 368 GLU A C 1
ATOM 2920 O O . GLU A 1 368 ? 4.258 36.156 16.391 1 98.88 368 GLU A O 1
ATOM 2925 N N . ALA A 1 369 ? 4.727 35.281 14.391 1 98.88 369 ALA A N 1
ATOM 2926 C CA . ALA A 1 369 ? 6.094 35.812 14.391 1 98.88 369 ALA A CA 1
ATOM 2927 C C . ALA A 1 369 ? 6.098 37.312 14.469 1 98.88 369 ALA A C 1
ATOM 2929 O O . ALA A 1 369 ? 6.898 37.906 15.203 1 98.88 369 ALA A O 1
ATOM 2930 N N . ALA A 1 370 ? 5.266 37.906 13.727 1 98.81 370 ALA A N 1
ATOM 2931 C CA . ALA A 1 370 ? 5.152 39.375 13.758 1 98.81 370 ALA A CA 1
ATOM 2932 C C . ALA A 1 370 ? 4.707 39.875 15.133 1 98.81 370 ALA A C 1
ATOM 2934 O O . ALA A 1 370 ? 5.246 40.844 15.656 1 98.81 370 ALA A O 1
ATOM 2935 N N . GLN A 1 371 ? 3.705 39.219 15.711 1 98.56 371 GLN A N 1
ATOM 2936 C CA . GLN A 1 371 ? 3.205 39.562 17.031 1 98.56 371 GLN A CA 1
ATOM 2937 C C . GLN A 1 371 ? 4.305 39.438 18.094 1 98.56 371 GLN A C 1
ATOM 2939 O O . GLN A 1 371 ? 4.336 40.219 19.047 1 98.56 371 GLN A O 1
ATOM 2944 N N . ARG A 1 372 ? 5.207 38.594 17.875 1 97.88 372 ARG A N 1
ATOM 2945 C CA . ARG A 1 372 ? 6.316 38.375 18.797 1 97.88 372 ARG A CA 1
ATOM 2946 C C . ARG A 1 372 ? 7.477 39.312 18.5 1 97.88 372 ARG A C 1
ATOM 2948 O O . ARG A 1 372 ? 8.484 39.312 19.219 1 97.88 372 ARG A O 1
ATOM 2955 N N . GLY A 1 373 ? 7.371 40.031 17.406 1 97.94 373 GLY A N 1
ATOM 2956 C CA . GLY A 1 373 ? 8.414 40.938 17.016 1 97.94 373 GLY A CA 1
ATOM 2957 C C . GLY A 1 373 ? 9.555 40.281 16.266 1 97.94 373 GLY A C 1
ATOM 2958 O O . GLY A 1 373 ? 10.656 40.844 16.203 1 97.94 373 GLY A O 1
ATOM 2959 N N . TRP A 1 374 ? 9.359 39.094 15.781 1 98.5 374 TRP A N 1
ATOM 2960 C CA . TRP A 1 374 ? 10.406 38.344 15.094 1 98.5 374 TRP A CA 1
ATOM 2961 C C . TRP A 1 374 ? 10.602 38.875 13.672 1 98.5 374 TRP A C 1
ATOM 2963 O O . TRP A 1 374 ? 11.688 38.75 13.094 1 98.5 374 TRP A O 1
ATOM 2973 N N . ILE A 1 375 ? 9.594 39.438 13.078 1 98.62 375 ILE A N 1
ATOM 2974 C CA . ILE A 1 375 ? 9.648 40 11.734 1 98.62 375 ILE A CA 1
ATOM 2975 C C . ILE A 1 375 ? 8.977 41.375 11.719 1 98.62 375 ILE A C 1
ATOM 2977 O O . ILE A 1 375 ? 8.18 41.688 12.602 1 98.62 375 ILE A O 1
ATOM 2981 N N . GLN A 1 376 ? 9.375 42.125 10.648 1 97.62 376 GLN A N 1
ATOM 2982 C CA . GLN A 1 376 ? 8.742 43.406 10.453 1 97.62 376 GLN A CA 1
ATOM 2983 C C . GLN A 1 376 ? 7.539 43.312 9.523 1 97.62 376 GLN A C 1
ATOM 2985 O O . GLN A 1 376 ? 7.672 43.469 8.305 1 97.62 376 GLN A O 1
ATOM 2990 N N . ALA A 1 377 ? 6.449 43.031 10.047 1 98.25 377 ALA A N 1
ATOM 2991 C CA . ALA A 1 377 ? 5.164 42.969 9.359 1 98.25 377 ALA A CA 1
ATOM 2992 C C . ALA A 1 377 ? 4.012 43.281 10.312 1 98.25 377 ALA A C 1
ATOM 2994 O O . ALA A 1 377 ? 4.18 43.25 11.531 1 98.25 377 ALA A O 1
ATOM 2995 N N . ASP A 1 378 ? 2.941 43.656 9.766 1 98.56 378 ASP A N 1
ATOM 2996 C CA . ASP A 1 378 ? 1.754 43.938 10.57 1 98.56 378 ASP A CA 1
ATOM 2997 C C . ASP A 1 378 ? 1.021 42.656 10.922 1 98.56 378 ASP A C 1
ATOM 2999 O O . ASP A 1 378 ? 0.405 42.031 10.055 1 98.56 378 ASP A O 1
ATOM 3003 N N . PRO A 1 379 ? 1.066 42.281 12.172 1 98.62 379 PRO A N 1
ATOM 3004 C CA . PRO A 1 379 ? 0.437 41 12.539 1 98.62 379 PRO A CA 1
ATOM 3005 C C . PRO A 1 379 ? -1.066 41 12.273 1 98.62 379 PRO A C 1
ATOM 3007 O O . PRO A 1 379 ? -1.632 39.938 11.945 1 98.62 379 PRO A O 1
ATOM 3010 N N . ALA A 1 380 ? -1.751 42.094 12.359 1 98.62 380 ALA A N 1
ATOM 3011 C CA . ALA A 1 380 ? -3.188 42.156 12.109 1 98.62 380 ALA A CA 1
ATOM 3012 C C . ALA A 1 380 ? -3.502 41.875 10.648 1 98.62 380 ALA A C 1
ATOM 3014 O O . ALA A 1 380 ? -4.48 41.188 10.344 1 98.62 380 ALA A O 1
ATOM 3015 N N . GLN A 1 381 ? -2.719 42.406 9.82 1 98.75 381 GLN A N 1
ATOM 3016 C CA . GLN A 1 381 ? -2.912 42.156 8.391 1 98.75 381 GLN A CA 1
ATOM 3017 C C . GLN A 1 381 ? -2.65 40.719 8.039 1 98.75 381 GLN A C 1
ATOM 3019 O O . GLN A 1 381 ? -3.393 40.094 7.262 1 98.75 381 GLN A O 1
ATOM 3024 N N . LEU A 1 382 ? -1.57 40.188 8.57 1 98.88 382 LEU A N 1
ATOM 3025 C CA . LEU A 1 382 ? -1.248 38.781 8.344 1 98.88 382 LEU A CA 1
ATOM 3026 C C . LEU A 1 382 ? -2.348 37.875 8.883 1 98.88 382 LEU A C 1
ATOM 3028 O O . LEU A 1 382 ? -2.732 36.906 8.234 1 98.88 382 LEU A O 1
ATOM 3032 N N . TYR A 1 383 ? -2.85 38.188 10.055 1 98.88 383 TYR A N 1
ATOM 3033 C CA . TYR A 1 383 ? -3.943 37.438 10.68 1 98.88 383 TYR A CA 1
ATOM 3034 C C . TYR A 1 383 ? -5.176 37.438 9.781 1 98.88 383 TYR A C 1
ATOM 3036 O O . TYR A 1 383 ? -5.723 36.344 9.492 1 98.88 383 TYR A O 1
ATOM 3044 N N . ALA A 1 384 ? -5.574 38.562 9.344 1 98.88 384 ALA A N 1
ATOM 3045 C CA . ALA A 1 384 ? -6.746 38.656 8.477 1 98.88 384 ALA A CA 1
ATOM 3046 C C . ALA A 1 384 ? -6.523 37.906 7.168 1 98.88 384 ALA A C 1
ATOM 3048 O O . ALA A 1 384 ? -7.434 37.25 6.664 1 98.88 384 ALA A O 1
ATOM 3049 N N . ALA A 1 385 ? -5.348 38.031 6.621 1 98.88 385 ALA A N 1
ATOM 3050 C CA . ALA A 1 385 ? -5.023 37.344 5.379 1 98.88 385 ALA A CA 1
ATOM 3051 C C . ALA A 1 385 ? -5.098 35.812 5.559 1 98.88 385 ALA A C 1
ATOM 3053 O O . ALA A 1 385 ? -5.551 35.094 4.664 1 98.88 385 ALA A O 1
ATOM 3054 N N . GLY A 1 386 ? -4.578 35.344 6.68 1 98.88 386 GLY A N 1
ATOM 3055 C CA . GLY A 1 386 ? -4.645 33.938 6.973 1 98.88 386 GLY A CA 1
ATOM 3056 C C . GLY A 1 386 ? -6.066 33.406 7.062 1 98.88 386 GLY A C 1
ATOM 3057 O O . GLY A 1 386 ? -6.379 32.344 6.52 1 98.88 386 GLY A O 1
ATOM 3058 N N . VAL A 1 387 ? -6.941 34.125 7.754 1 98.88 387 VAL A N 1
ATOM 3059 C CA . VAL A 1 387 ? -8.344 33.75 7.867 1 98.88 387 VAL A CA 1
ATOM 3060 C C . VAL A 1 387 ? -8.992 33.781 6.488 1 98.88 387 VAL A C 1
ATOM 3062 O O . VAL A 1 387 ? -9.711 32.844 6.117 1 98.88 387 VAL A O 1
ATOM 3065 N N . LYS A 1 388 ? -8.734 34.812 5.715 1 98.81 388 LYS A N 1
ATOM 3066 C CA . LYS A 1 388 ? -9.305 34.938 4.379 1 98.81 388 LYS A CA 1
ATOM 3067 C C . LYS A 1 388 ? -8.852 33.781 3.477 1 98.81 388 LYS A C 1
ATOM 3069 O O . LYS A 1 388 ? -9.648 33.25 2.697 1 98.81 388 LYS A O 1
ATOM 3074 N N . ALA A 1 389 ? -7.613 33.406 3.537 1 98.81 389 ALA A N 1
ATOM 3075 C CA . ALA A 1 389 ? -7.098 32.281 2.742 1 98.81 389 ALA A CA 1
ATOM 3076 C C . ALA A 1 389 ? -7.816 30.984 3.088 1 98.81 389 ALA A C 1
ATOM 3078 O O . ALA A 1 389 ? -8.07 30.156 2.211 1 98.81 389 ALA A O 1
ATOM 3079 N N . SER A 1 390 ? -8.102 30.812 4.359 1 98.75 390 SER A N 1
ATOM 3080 C CA . SER A 1 390 ? -8.828 29.625 4.785 1 98.75 390 SER A CA 1
ATOM 3081 C C . SER A 1 390 ? -10.242 29.609 4.211 1 98.75 390 SER A C 1
ATOM 3083 O O . SER A 1 390 ? -10.703 28.578 3.711 1 98.75 390 SER A O 1
ATOM 3085 N N . PHE A 1 391 ? -10.961 30.75 4.293 1 98.75 391 PHE A N 1
ATOM 3086 C CA . PHE A 1 391 ? -12.297 30.844 3.715 1 98.75 391 PHE A CA 1
ATOM 3087 C C . PHE A 1 391 ? -12.258 30.578 2.215 1 98.75 391 PHE A C 1
ATOM 3089 O O . PHE A 1 391 ? -13.102 29.859 1.688 1 98.75 391 PHE A O 1
ATOM 3096 N N . GLU A 1 392 ? -11.281 31.125 1.593 1 98.38 392 GLU A N 1
ATOM 3097 C CA . GLU A 1 392 ? -11.133 30.938 0.153 1 98.38 392 GLU A CA 1
ATOM 3098 C C . GLU A 1 392 ? -10.883 29.469 -0.194 1 98.38 392 GLU A C 1
ATOM 3100 O O . GLU A 1 392 ? -11.484 28.938 -1.136 1 98.38 392 GLU A O 1
ATOM 3105 N N . GLN A 1 393 ? -10.016 28.82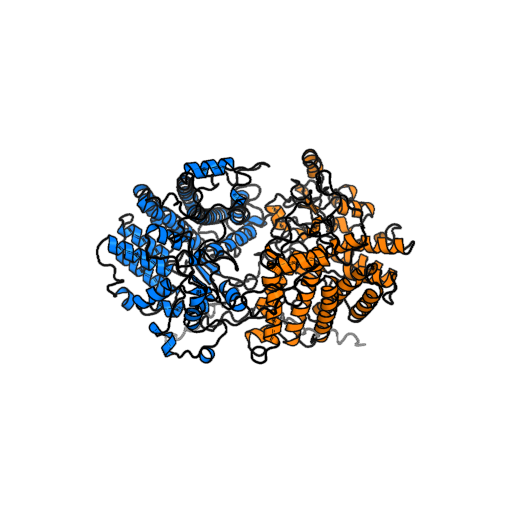8 0.532 1 97.56 393 GLN A N 1
ATOM 3106 C CA . GLN A 1 393 ? -9.703 27.422 0.301 1 97.56 393 GLN A CA 1
ATOM 3107 C C . GLN A 1 393 ? -10.961 26.562 0.319 1 97.56 393 GLN A C 1
ATOM 3109 O O . GLN A 1 393 ? -11.102 25.625 -0.481 1 97.56 393 GLN A O 1
ATOM 3114 N N . TRP A 1 394 ? -11.875 26.891 1.19 1 96.94 394 TRP A N 1
ATOM 3115 C CA . TRP A 1 394 ? -13.07 26.078 1.379 1 96.94 394 TRP A CA 1
ATOM 3116 C C . TRP A 1 394 ? -14.242 26.625 0.589 1 96.94 394 TRP A C 1
ATOM 3118 O O . TRP A 1 394 ? -15.336 26.062 0.599 1 96.94 394 TRP A O 1
ATOM 3128 N N . GLY A 1 395 ? -14.078 27.734 -0.097 1 96.31 395 GLY A N 1
ATOM 3129 C CA . GLY A 1 395 ? -15.156 28.375 -0.828 1 96.31 395 GLY A CA 1
ATOM 3130 C C . GLY A 1 395 ? -16.266 28.875 0.074 1 96.31 395 GLY A C 1
ATOM 3131 O O . GLY A 1 395 ? -17.438 28.891 -0.316 1 96.31 395 GLY A O 1
ATOM 3132 N N . ALA A 1 396 ? -15.93 29.203 1.307 1 97.38 396 ALA A N 1
ATOM 3133 C CA . ALA A 1 396 ? -16.906 29.672 2.273 1 97.38 396 ALA A CA 1
ATOM 3134 C C . ALA A 1 396 ? -17.156 31.172 2.119 1 97.38 396 ALA A C 1
ATOM 3136 O O . ALA A 1 396 ? -16.234 31.938 1.797 1 97.38 396 ALA A O 1
ATOM 3137 N N . GLU A 1 397 ? -18.359 31.609 2.471 1 96.5 397 GLU A N 1
ATOM 3138 C CA . GLU A 1 397 ? -18.75 33 2.352 1 96.5 397 GLU A CA 1
ATOM 3139 C C . GLU A 1 397 ? -18.719 33.719 3.709 1 96.5 397 GLU A C 1
ATOM 3141 O O . GLU A 1 397 ? -18.562 33.062 4.742 1 96.5 397 GLU A O 1
ATOM 3146 N N . GLY A 1 398 ? -18.75 35.062 3.654 1 97.81 398 GLY A N 1
ATOM 3147 C CA . GLY A 1 398 ? -19 35.875 4.844 1 97.81 398 GLY A CA 1
ATOM 3148 C C . GLY A 1 398 ? -17.75 36.125 5.664 1 97.81 398 GLY A C 1
ATOM 3149 O O . GLY A 1 398 ? -17.828 36.281 6.883 1 97.81 398 GLY A O 1
ATOM 3150 N N . VAL A 1 399 ? -16.609 36.125 5.078 1 98.5 399 VAL A N 1
ATOM 3151 C CA . VAL A 1 399 ? -15.359 36.25 5.809 1 98.5 399 VAL A CA 1
ATOM 3152 C C . VAL A 1 399 ? -15.289 37.594 6.488 1 98.5 399 VAL A C 1
ATOM 3154 O O . VAL A 1 399 ? -14.75 37.719 7.59 1 98.5 399 VAL A O 1
ATOM 3157 N N . ASP A 1 400 ? -15.789 38.719 5.871 1 97.94 400 ASP A N 1
ATOM 3158 C CA . ASP A 1 400 ? -15.727 40.031 6.473 1 97.94 400 ASP A CA 1
ATOM 3159 C C . ASP A 1 400 ? -16.547 40.094 7.754 1 97.94 400 ASP A C 1
ATOM 3161 O O . ASP A 1 400 ? -16.109 40.656 8.758 1 97.94 400 ASP A O 1
ATOM 3165 N N . GLU A 1 401 ? -17.812 39.594 7.688 1 97.94 401 GLU A N 1
ATOM 3166 C CA . GLU A 1 401 ? -18.641 39.531 8.883 1 97.94 401 GLU A CA 1
ATOM 3167 C C . GLU A 1 401 ? -17.984 38.688 9.969 1 97.94 401 GLU A C 1
ATOM 3169 O O . GLU A 1 401 ? -18.062 39 11.156 1 97.94 401 GLU A O 1
ATOM 3174 N N . TYR A 1 402 ? -17.359 37.594 9.57 1 98.62 402 TYR A N 1
ATOM 3175 C CA . TYR A 1 402 ? -16.672 36.719 10.484 1 98.62 402 TYR A CA 1
ATOM 3176 C C . TYR A 1 402 ? -15.547 37.438 11.211 1 98.62 402 TYR A C 1
ATOM 3178 O O . TYR A 1 402 ? -15.445 37.375 12.438 1 98.62 402 TYR A O 1
ATOM 3186 N N . LEU A 1 403 ? -14.719 38.188 10.484 1 98.62 403 LEU A N 1
ATOM 3187 C CA . LEU A 1 403 ? -13.547 38.875 11.016 1 98.62 403 LEU A CA 1
ATOM 3188 C C . LEU A 1 403 ? -13.953 40.031 11.914 1 98.62 403 LEU A C 1
ATOM 3190 O O . LEU A 1 403 ? -13.172 40.469 12.758 1 98.62 403 LEU A O 1
ATOM 3194 N N . ALA A 1 404 ? -15.164 40.469 11.812 1 97.62 404 ALA A N 1
ATOM 3195 C CA . ALA A 1 404 ? -15.617 41.656 12.539 1 97.62 404 ALA A CA 1
ATOM 3196 C C . ALA A 1 404 ? -16.141 41.281 13.93 1 97.62 404 ALA A C 1
ATOM 3198 O O . ALA A 1 404 ? -16.312 42.125 14.789 1 97.62 404 ALA A O 1
ATOM 3199 N N . GLN A 1 405 ? -16.375 39.969 14.148 1 97.81 405 GLN A N 1
ATOM 3200 C CA . GLN A 1 405 ? -16.844 39.531 15.461 1 97.81 405 GLN A CA 1
ATOM 3201 C C . GLN A 1 405 ? -15.836 39.875 16.547 1 97.81 405 GLN A C 1
ATOM 3203 O O . GLN A 1 405 ? -14.633 39.75 16.344 1 97.81 405 GLN A O 1
ATOM 3208 N N . GLU A 1 406 ? -16.344 40.219 17.719 1 96 406 GLU A N 1
ATOM 3209 C CA . GLU A 1 406 ? -15.484 40.562 18.844 1 96 406 GLU A CA 1
ATOM 3210 C C . GLU A 1 406 ? -14.57 39.375 19.203 1 96 406 GLU A C 1
ATOM 3212 O O . GLU A 1 406 ? -13.391 39.594 19.5 1 96 406 GLU A O 1
ATOM 3217 N N . ALA A 1 407 ? -15.102 38.188 19.109 1 96.56 407 ALA A N 1
ATOM 3218 C CA . ALA A 1 407 ? -14.352 37 19.484 1 96.56 407 ALA A CA 1
ATOM 3219 C C . ALA A 1 407 ? -13.266 36.656 18.453 1 96.56 407 ALA A C 1
ATOM 3221 O O . ALA A 1 407 ? -12.344 35.906 18.75 1 96.56 407 ALA A O 1
ATOM 3222 N N . VAL A 1 408 ? -13.328 37.219 17.266 1 98.44 408 VAL A N 1
ATOM 3223 C CA . VAL A 1 408 ? -12.414 36.906 16.172 1 98.44 408 VAL A CA 1
ATOM 3224 C C . VAL A 1 408 ? -11.508 38.094 15.891 1 98.44 408 VAL A C 1
ATOM 3226 O O . VAL A 1 408 ? -10.336 37.938 15.555 1 98.44 408 VAL A O 1
ATOM 3229 N N . ALA A 1 409 ? -12.039 39.281 16.016 1 98.06 409 ALA A N 1
ATOM 3230 C CA . ALA A 1 409 ? -11.297 40.5 15.68 1 98.06 409 ALA A CA 1
ATOM 3231 C C . ALA A 1 409 ? -9.953 40.531 16.391 1 98.06 409 ALA A C 1
ATOM 3233 O O . ALA A 1 409 ? -9.844 40.125 17.547 1 98.06 409 ALA A O 1
ATOM 3234 N N . TYR A 1 410 ? -8.977 41.062 15.672 1 97.94 410 TYR A N 1
ATOM 3235 C CA . TYR A 1 410 ? -7.609 41.094 16.188 1 97.94 410 TYR A CA 1
ATOM 3236 C C . TYR A 1 410 ? -7.43 42.219 17.203 1 97.94 410 TYR A C 1
ATOM 3238 O O . TYR A 1 410 ? -6.707 43.188 16.953 1 97.94 410 TYR A O 1
ATOM 3246 N N . THR A 1 411 ? -8.023 42.062 18.391 1 97.25 411 THR A N 1
ATOM 3247 C CA . THR A 1 411 ? -7.996 43.062 19.469 1 97.25 411 THR A CA 1
ATOM 3248 C C . THR A 1 411 ? -7.684 42.375 20.797 1 97.25 411 THR A C 1
ATOM 3250 O O . THR A 1 411 ? -7.648 41.156 20.891 1 97.25 411 THR A O 1
ATOM 3253 N N . GLY A 1 412 ? -7.441 43.156 21.828 1 96.69 412 GLY A N 1
ATOM 3254 C CA . GLY A 1 412 ? -7.145 42.656 23.156 1 96.69 412 GLY A CA 1
ATOM 3255 C C . GLY A 1 412 ? -5.672 42.719 23.516 1 96.69 412 GLY A C 1
ATOM 3256 O O . GLY A 1 412 ? -4.914 43.469 22.891 1 96.69 412 GLY A O 1
ATOM 3257 N N . THR A 1 413 ? -5.34 41.969 24.594 1 97.38 413 THR A N 1
ATOM 3258 C CA . THR A 1 413 ? -3.955 41.938 25.047 1 97.38 413 THR A CA 1
ATOM 3259 C C . THR A 1 413 ? -3.092 41.156 24.047 1 97.38 413 THR A C 1
ATOM 3261 O O . THR A 1 413 ? -3.613 40.5 23.141 1 97.38 413 THR A O 1
ATOM 3264 N N . ASP A 1 414 ? -1.808 41.25 24.25 1 96.06 414 ASP A N 1
ATOM 3265 C CA . ASP A 1 414 ? -0.894 40.469 23.406 1 96.06 414 ASP A CA 1
ATOM 3266 C C . ASP A 1 414 ? -1.172 39 23.547 1 96.06 414 ASP A C 1
ATOM 3268 O O . ASP A 1 414 ? -1.117 38.25 22.562 1 96.06 414 ASP A O 1
ATOM 3272 N N . ALA A 1 415 ? -1.431 38.594 24.703 1 96.12 415 ALA A N 1
ATOM 3273 C CA . ALA A 1 415 ? -1.759 37.188 24.938 1 96.12 415 ALA A CA 1
ATOM 3274 C C . ALA A 1 415 ? -3.051 36.781 24.234 1 96.12 415 ALA A C 1
ATOM 3276 O O . ALA A 1 415 ? -3.152 35.688 23.672 1 96.12 415 ALA A O 1
ATOM 3277 N N . ASP A 1 416 ? -4.023 37.688 24.297 1 96.94 416 ASP A N 1
ATOM 3278 C CA . ASP A 1 416 ? -5.281 37.469 23.594 1 96.94 416 ASP A CA 1
ATOM 3279 C C . ASP A 1 416 ? -5.051 37.281 22.094 1 96.94 416 ASP A C 1
ATOM 3281 O O . ASP A 1 416 ? -5.645 36.406 21.469 1 96.94 416 ASP A O 1
ATOM 3285 N N . LYS A 1 417 ? -4.254 38.125 21.594 1 98.19 417 LYS A N 1
ATOM 3286 C CA . LYS A 1 417 ? -3.969 38.125 20.156 1 98.19 417 LYS A CA 1
ATOM 3287 C C . LYS A 1 417 ? -3.289 36.812 19.75 1 98.19 417 LYS A C 1
ATOM 3289 O O . LYS A 1 417 ? -3.637 36.219 18.734 1 98.19 417 LYS A O 1
ATOM 3294 N N . ILE A 1 418 ? -2.363 36.344 20.531 1 98.12 418 ILE A N 1
ATOM 3295 C CA . ILE A 1 418 ? -1.695 35.062 20.266 1 98.12 418 ILE A CA 1
ATOM 3296 C C . ILE A 1 418 ? -2.709 33.938 20.312 1 98.12 418 ILE A C 1
ATOM 3298 O O . ILE A 1 418 ? -2.682 33.031 19.484 1 98.12 418 ILE A O 1
ATOM 3302 N N . ASN A 1 419 ? -3.607 33.969 21.266 1 97.88 419 ASN A N 1
ATOM 3303 C CA . ASN A 1 419 ? -4.637 32.938 21.391 1 97.88 419 ASN A CA 1
ATOM 3304 C C . ASN A 1 419 ? -5.562 32.906 20.172 1 97.88 419 ASN A C 1
ATOM 3306 O O . ASN A 1 419 ? -5.984 31.859 19.719 1 97.88 419 ASN A O 1
ATOM 3310 N N . LYS A 1 420 ? -5.883 34.094 19.719 1 98.56 420 LYS A N 1
ATOM 3311 C CA . LYS A 1 420 ? -6.727 34.188 18.531 1 98.56 420 LYS A CA 1
ATOM 3312 C C . LYS A 1 420 ? -6.02 33.625 17.312 1 98.56 420 LYS A C 1
ATOM 3314 O O . LYS A 1 420 ? -6.633 32.938 16.5 1 98.56 420 LYS A O 1
ATOM 3319 N N . ILE A 1 421 ? -4.711 33.906 17.141 1 98.88 421 ILE A N 1
ATOM 3320 C CA . ILE A 1 421 ? -3.912 33.344 16.062 1 98.88 421 ILE A CA 1
ATOM 3321 C C . ILE A 1 421 ? -3.924 31.828 16.156 1 98.88 421 ILE A C 1
ATOM 3323 O O . ILE A 1 421 ? -4.16 31.125 15.172 1 98.88 421 ILE A O 1
ATOM 3327 N N . ALA A 1 422 ? -3.705 31.328 17.344 1 98.56 422 ALA A N 1
ATOM 3328 C CA . ALA A 1 422 ? -3.666 29.891 17.578 1 98.56 422 ALA A CA 1
ATOM 3329 C C . ALA A 1 422 ? -4.996 29.234 17.219 1 98.56 422 ALA A C 1
ATOM 3331 O O . ALA A 1 422 ? -5.027 28.172 16.594 1 98.56 422 ALA A O 1
ATOM 3332 N N . LEU A 1 423 ? -6.086 29.812 17.609 1 98.81 423 LEU A N 1
ATOM 3333 C CA . LEU A 1 423 ? -7.402 29.25 17.344 1 98.81 423 LEU A CA 1
ATOM 3334 C C . LEU A 1 423 ? -7.684 29.219 15.844 1 98.81 423 LEU A C 1
ATOM 3336 O O . LEU A 1 423 ? -8.188 28.219 15.328 1 98.81 423 LEU A O 1
ATOM 3340 N N . GLN A 1 424 ? -7.352 30.297 15.18 1 98.81 424 GLN A N 1
ATOM 3341 C CA . GLN A 1 424 ? -7.586 30.344 13.734 1 98.81 424 GLN A CA 1
ATOM 3342 C C . GLN A 1 424 ? -6.699 29.328 13.008 1 98.81 424 GLN A C 1
ATOM 3344 O O . GLN A 1 424 ? -7.105 28.75 12 1 98.81 424 GLN A O 1
ATOM 3349 N N . ARG A 1 425 ? -5.512 29.203 13.484 1 98.44 425 ARG A N 1
ATOM 3350 C CA . ARG A 1 425 ? -4.629 28.188 12.922 1 98.44 425 ARG A CA 1
ATOM 3351 C C . ARG A 1 425 ? -5.184 26.781 13.148 1 98.44 425 ARG A C 1
ATOM 3353 O O . ARG A 1 425 ? -5.105 25.938 12.258 1 98.44 425 ARG A O 1
ATOM 3360 N N . TRP A 1 426 ? -5.738 26.531 14.312 1 98.69 426 TRP A N 1
ATOM 3361 C CA . TRP A 1 426 ? -6.379 25.25 14.609 1 98.69 426 TRP A CA 1
ATOM 3362 C C . TRP A 1 426 ? -7.555 25.016 13.672 1 98.69 426 TRP A C 1
ATOM 3364 O O . TRP A 1 426 ? -7.68 23.922 13.086 1 98.69 426 TRP A O 1
ATOM 3374 N N . ILE A 1 427 ? -8.391 25.984 13.5 1 98.75 427 ILE A N 1
ATOM 3375 C CA . ILE A 1 427 ? -9.547 25.844 12.633 1 98.75 427 ILE A CA 1
ATOM 3376 C C . ILE A 1 427 ? -9.094 25.516 11.211 1 98.75 427 ILE A C 1
ATOM 3378 O O . ILE A 1 427 ? -9.641 24.625 10.57 1 98.75 427 ILE A O 1
ATOM 3382 N N . SER A 1 428 ? -8.055 26.172 10.781 1 98.06 428 SER A N 1
ATOM 3383 C CA . SER A 1 428 ? -7.586 25.984 9.406 1 98.06 428 SER A CA 1
ATOM 3384 C C . SER A 1 428 ? -6.848 24.656 9.258 1 98.06 428 SER A C 1
ATOM 3386 O O . SER A 1 428 ? -6.613 24.203 8.133 1 98.06 428 SER A O 1
ATOM 3388 N N . GLY A 1 429 ? -6.508 23.984 10.336 1 97.94 429 GLY A N 1
ATOM 3389 C CA . GLY A 1 429 ? -5.77 22.734 10.312 1 97.94 429 GLY A CA 1
ATOM 3390 C C . GLY A 1 429 ? -6.656 21.531 10.062 1 97.94 429 GLY A C 1
ATOM 3391 O O . GLY A 1 429 ? -6.156 20.422 9.852 1 97.94 429 GLY A O 1
ATOM 3392 N N . PHE A 1 430 ? -8.008 21.734 9.93 1 97.44 430 PHE A N 1
ATOM 3393 C CA . PHE A 1 430 ? -8.969 20.656 9.719 1 97.44 430 PHE A CA 1
ATOM 3394 C C . PHE A 1 430 ? -8.68 19.922 8.414 1 97.44 430 PHE A C 1
ATOM 3396 O O . PHE A 1 430 ? -8.648 20.531 7.344 1 97.44 430 PHE A O 1
ATOM 3403 N N . MET A 1 431 ? -8.422 18.562 8.523 1 95.75 431 MET A N 1
ATOM 3404 C CA . MET A 1 431 ? -8.188 17.625 7.426 1 95.75 431 MET A CA 1
ATOM 3405 C C . MET A 1 431 ? -6.922 18 6.656 1 95.75 431 MET A C 1
ATOM 3407 O O . MET A 1 431 ? -6.738 17.562 5.516 1 95.75 431 MET A O 1
ATOM 3411 N N . ALA A 1 432 ? -6.035 18.797 7.223 1 96.69 432 ALA A N 1
ATOM 3412 C CA . ALA A 1 432 ? -4.727 19.141 6.668 1 96.69 432 ALA A CA 1
ATOM 3413 C C . ALA A 1 432 ? -3.617 18.375 7.383 1 96.69 432 ALA A C 1
ATOM 3415 O O . ALA A 1 432 ? -3.748 17.172 7.645 1 96.69 432 ALA A O 1
ATOM 3416 N N . ASP A 1 433 ? -2.447 19.016 7.578 1 96.88 433 ASP A N 1
ATOM 3417 C CA . ASP A 1 433 ? -1.333 18.391 8.289 1 96.88 433 ASP A CA 1
ATOM 3418 C C . ASP A 1 433 ? -1.652 18.219 9.766 1 96.88 433 ASP A C 1
ATOM 3420 O O . ASP A 1 433 ? -1.545 19.172 10.547 1 96.88 433 ASP A O 1
ATOM 3424 N N . GLY A 1 434 ? -1.967 16.938 10.148 1 96.62 434 GLY A N 1
ATOM 3425 C CA . GLY A 1 434 ? -2.355 16.641 11.516 1 96.62 434 GLY A CA 1
ATOM 3426 C C . GLY A 1 434 ? -1.198 16.719 12.492 1 96.62 434 GLY A C 1
ATOM 3427 O O . GLY A 1 434 ? -1.398 16.984 13.68 1 96.62 434 GLY A O 1
ATOM 3428 N N . PHE A 1 435 ? 0.031 16.516 12 1 97.19 435 PHE A N 1
ATOM 3429 C CA . PHE A 1 435 ? 1.215 16.656 12.844 1 97.19 435 PHE A CA 1
ATOM 3430 C C . PHE A 1 435 ? 1.381 18.094 13.312 1 97.19 435 PHE A C 1
ATOM 3432 O O . PHE A 1 435 ? 1.611 18.344 14.492 1 97.19 435 PHE A O 1
ATOM 3439 N N . GLU A 1 436 ? 1.206 18.984 12.391 1 97.94 436 GLU A N 1
ATOM 3440 C CA . GLU A 1 436 ? 1.388 20.391 12.695 1 97.94 436 GLU A CA 1
ATOM 3441 C C . GLU A 1 436 ? 0.256 20.922 13.578 1 97.94 436 GLU A C 1
ATOM 3443 O O . GLU A 1 436 ? 0.489 21.719 14.492 1 97.94 436 GLU A O 1
ATOM 3448 N N . ALA A 1 437 ? -0.938 20.484 13.266 1 98 437 ALA A N 1
ATOM 3449 C CA . ALA A 1 437 ? -2.057 20.891 14.109 1 98 437 ALA A CA 1
ATOM 3450 C C . ALA A 1 437 ? -1.875 20.406 15.539 1 98 437 ALA A C 1
ATOM 3452 O O . ALA A 1 437 ? -2.131 21.141 16.5 1 98 437 ALA A O 1
ATOM 3453 N N . TRP A 1 438 ? -1.454 19.203 15.648 1 97.81 438 TRP A N 1
ATOM 3454 C CA . TRP A 1 438 ? -1.169 18.625 16.969 1 97.81 438 TRP A CA 1
ATOM 3455 C C . TRP A 1 438 ? -0.018 19.375 17.641 1 97.81 438 TRP A C 1
ATOM 3457 O O . TRP A 1 438 ? -0.066 19.641 18.844 1 97.81 438 TRP A O 1
ATOM 3467 N N . SER A 1 439 ? 0.994 19.734 16.891 1 98 439 SER A N 1
ATOM 3468 C CA . SER A 1 439 ? 2.104 20.516 17.438 1 98 439 SER A CA 1
ATOM 3469 C C . SER A 1 439 ? 1.632 21.875 17.938 1 98 439 SER A C 1
ATOM 3471 O O . SER A 1 439 ? 2.049 22.328 19 1 98 439 SER A O 1
ATOM 3473 N N . ASP A 1 440 ? 0.781 22.5 17.203 1 97.25 440 ASP A N 1
ATOM 3474 C CA . ASP A 1 440 ? 0.225 23.781 17.625 1 97.25 440 ASP A CA 1
ATOM 3475 C C . ASP A 1 440 ? -0.569 23.641 18.922 1 97.25 440 ASP A C 1
ATOM 3477 O O . ASP A 1 440 ? -0.439 24.453 19.828 1 97.25 440 ASP A O 1
ATOM 3481 N N . TRP A 1 441 ? -1.343 22.609 18.938 1 97.69 441 TRP A N 1
ATOM 3482 C CA . TRP A 1 441 ? -2.135 22.391 20.156 1 97.69 441 TRP A CA 1
ATOM 3483 C C . TRP A 1 441 ? -1.233 22.172 21.359 1 97.69 441 TRP A C 1
ATOM 3485 O O . TRP A 1 441 ? -1.488 22.719 22.438 1 97.69 441 TRP A O 1
ATOM 3495 N N . ARG A 1 442 ? -0.22 21.438 21.188 1 97.06 442 ARG A N 1
ATOM 3496 C CA . ARG A 1 442 ? 0.719 21.188 22.281 1 97.06 442 ARG A CA 1
ATOM 3497 C C . ARG A 1 442 ? 1.389 22.469 22.734 1 97.06 442 ARG A C 1
ATOM 3499 O O . ARG A 1 442 ? 1.681 22.641 23.922 1 97.06 442 ARG A O 1
ATOM 3506 N N . ARG A 1 443 ? 1.6 23.406 21.844 1 96.69 443 ARG A N 1
ATOM 3507 C CA . ARG A 1 443 ? 2.273 24.656 22.156 1 96.69 443 ARG A CA 1
ATOM 3508 C C . ARG A 1 443 ? 1.332 25.609 22.891 1 96.69 443 ARG A C 1
ATOM 3510 O O . ARG A 1 443 ? 1.746 26.312 23.812 1 96.69 443 ARG A O 1
ATOM 3517 N N . PHE A 1 444 ? 0.033 25.578 22.438 1 96.44 444 PHE A N 1
ATOM 3518 C CA . PHE A 1 444 ? -0.824 26.688 22.875 1 96.44 444 PHE A CA 1
ATOM 3519 C C . PHE A 1 444 ? -1.934 26.172 23.781 1 96.44 444 PHE A C 1
ATOM 3521 O O . PHE A 1 444 ? -2.551 26.969 24.516 1 96.44 444 PHE A O 1
ATOM 3528 N N . ASP A 1 445 ? -2.229 24.844 23.703 1 95.69 445 ASP A N 1
ATOM 3529 C CA . ASP A 1 445 ? -3.381 24.266 24.406 1 95.69 445 ASP A CA 1
ATOM 3530 C C . ASP A 1 445 ? -4.672 24.984 24 1 95.69 445 ASP A C 1
ATOM 3532 O O . ASP A 1 445 ? -5.492 25.328 24.844 1 95.69 445 ASP A O 1
ATOM 3536 N N . ILE A 1 446 ? -4.762 25.359 22.719 1 97 446 ILE A N 1
ATOM 3537 C CA . ILE A 1 446 ? -5.914 26.016 22.125 1 97 446 ILE A CA 1
ATOM 3538 C C . ILE A 1 446 ? -6.387 25.234 20.906 1 97 446 ILE A C 1
ATOM 3540 O O . ILE A 1 446 ? -5.598 24.938 20 1 97 446 ILE A O 1
ATOM 3544 N N . PRO A 1 447 ? -7.59 24.953 20.859 1 97.31 447 PRO A N 1
ATOM 3545 C CA . PRO A 1 447 ? -8.578 25.078 21.922 1 97.31 447 PRO A CA 1
ATOM 3546 C C . PRO A 1 447 ? -8.344 24.094 23.062 1 97.31 447 PRO A C 1
ATOM 3548 O O . PRO A 1 447 ? -7.441 23.25 22.969 1 97.31 447 PRO A O 1
ATOM 3551 N N . LYS A 1 448 ? -9.078 24.328 24.125 1 96.62 448 LYS A N 1
ATOM 3552 C CA . LYS A 1 448 ? -9.008 23.328 25.172 1 96.62 448 LYS A CA 1
ATOM 3553 C C . LYS A 1 448 ? -9.68 22.031 24.75 1 96.62 448 LYS A C 1
ATOM 3555 O O . LYS A 1 448 ? -10.828 22.031 24.312 1 96.62 448 LYS A O 1
ATOM 3560 N N . LEU A 1 449 ? -8.922 20.953 24.75 1 96.81 449 LEU A N 1
ATOM 3561 C CA . LEU A 1 449 ? -9.406 19.625 24.391 1 96.81 449 LEU A CA 1
ATOM 3562 C C . LEU A 1 449 ? -9.32 18.672 25.594 1 96.81 449 LEU A C 1
ATOM 3564 O O . LEU A 1 449 ? -8.352 18.719 26.344 1 96.81 449 LEU A O 1
ATOM 3568 N N . GLU A 1 450 ? -10.391 17.984 25.828 1 94.5 450 GLU A N 1
ATOM 3569 C CA . GLU A 1 450 ? -10.43 17 26.906 1 94.5 450 GLU A CA 1
ATOM 3570 C C . GLU A 1 450 ? -10.672 15.594 26.375 1 94.5 450 GLU A C 1
ATOM 3572 O O . GLU A 1 450 ? -11.305 15.422 25.344 1 94.5 450 GLU A O 1
ATOM 3577 N N . VAL A 1 451 ? -10.172 14.602 27.125 1 94.25 451 VAL A N 1
ATOM 3578 C CA . VAL A 1 451 ? -10.383 13.211 26.734 1 94.25 451 VAL A CA 1
ATOM 3579 C C . VAL A 1 451 ? -11.734 12.719 27.234 1 94.25 451 VAL A C 1
ATOM 3581 O O . VAL A 1 451 ? -12.266 13.258 28.219 1 94.25 451 VAL A O 1
ATOM 3584 N N . GLY A 1 452 ? -12.305 11.719 26.578 1 93.12 452 GLY A N 1
ATOM 3585 C CA . GLY A 1 452 ? -13.602 11.172 26.938 1 93.12 452 GLY A CA 1
ATOM 3586 C C . GLY A 1 452 ? -13.539 10.219 28.125 1 93.12 452 GLY A C 1
ATOM 3587 O O . GLY A 1 452 ? -12.453 9.906 28.609 1 93.12 452 GLY A O 1
ATOM 3588 N N . PRO A 1 453 ? -14.656 9.789 28.547 1 92.19 453 PRO A N 1
ATOM 3589 C CA . PRO A 1 453 ? -14.766 8.984 29.766 1 92.19 453 PRO A CA 1
ATOM 3590 C C . PRO A 1 453 ? -14.148 7.598 29.609 1 92.19 453 PRO A C 1
ATOM 3592 O O . PRO A 1 453 ? -13.859 6.938 30.609 1 92.19 453 PRO A O 1
ATOM 3595 N N . VAL A 1 454 ? -13.891 7.188 28.438 1 90.75 454 VAL A N 1
ATOM 3596 C CA . VAL A 1 454 ? -13.359 5.84 28.266 1 90.75 454 VAL A CA 1
ATOM 3597 C C . VAL A 1 454 ? -11.867 5.824 28.578 1 90.75 454 VAL A C 1
ATOM 3599 O O . VAL A 1 454 ? -11.273 4.758 28.734 1 90.75 454 VAL A O 1
ATOM 3602 N N . CYS A 1 455 ? -11.305 6.98 28.547 1 89.31 455 CYS A N 1
ATOM 3603 C CA . CYS A 1 455 ? -9.883 7.078 28.875 1 89.31 455 CYS A CA 1
ATOM 3604 C C . CYS A 1 455 ? -9.648 6.816 30.359 1 89.31 455 CYS A C 1
ATOM 3606 O O . CYS A 1 455 ? -10.109 7.574 31.219 1 89.31 455 CYS A O 1
ATOM 3608 N N . THR A 1 456 ? -8.922 5.727 30.656 1 84.38 456 THR A N 1
ATOM 3609 C CA . THR A 1 456 ? -8.695 5.367 32.062 1 84.38 456 THR A CA 1
ATOM 3610 C C . THR A 1 456 ? -7.223 5.52 32.406 1 84.38 456 THR A C 1
ATOM 3612 O O . THR A 1 456 ? -6.879 5.633 33.594 1 84.38 456 THR A O 1
ATOM 3615 N N . THR A 1 457 ? -6.371 5.602 31.469 1 84.38 457 THR A N 1
ATOM 3616 C CA . THR A 1 457 ? -4.941 5.59 31.75 1 84.38 457 THR A CA 1
ATOM 3617 C C . THR A 1 457 ? -4.312 6.945 31.438 1 84.38 457 THR A C 1
ATOM 3619 O O . THR A 1 457 ? -3.152 7.188 31.766 1 84.38 457 THR A O 1
ATOM 3622 N N . ILE A 1 458 ? -5.074 7.793 30.734 1 87.75 458 ILE A N 1
ATOM 3623 C CA . ILE A 1 458 ? -4.578 9.125 30.391 1 87.75 458 ILE A CA 1
ATOM 3624 C C . ILE A 1 458 ? -5.66 10.164 30.688 1 87.75 458 ILE A C 1
ATOM 3626 O O . ILE A 1 458 ? -6.852 9.867 30.609 1 87.75 458 ILE A O 1
ATOM 3630 N N . ASP A 1 459 ? -5.242 11.391 31 1 91.62 459 ASP A N 1
ATOM 3631 C CA . ASP A 1 459 ? -6.207 12.438 31.312 1 91.62 459 ASP A CA 1
ATOM 3632 C C . ASP A 1 459 ? -6.035 13.641 30.391 1 91.62 459 ASP A C 1
ATOM 3634 O O . ASP A 1 459 ? -6.598 14.711 30.641 1 91.62 459 ASP A O 1
ATOM 3638 N N . HIS A 1 460 ? -5.23 13.523 29.422 1 93.62 460 HIS A N 1
ATOM 3639 C CA . HIS A 1 460 ? -5.016 14.547 28.406 1 93.62 460 HIS A CA 1
ATOM 3640 C C . HIS A 1 460 ? -4.676 13.906 27.062 1 93.62 460 HIS A C 1
ATOM 3642 O O . HIS A 1 460 ? -4.328 12.727 27 1 93.62 460 HIS A O 1
ATOM 3648 N N . ILE A 1 461 ? -4.824 14.695 26.016 1 95.56 461 ILE A N 1
ATOM 3649 C CA . ILE A 1 461 ? -4.359 14.25 24.719 1 95.56 461 ILE A CA 1
ATOM 3650 C C . ILE A 1 461 ? -2.869 13.93 24.781 1 95.56 461 ILE A C 1
ATOM 3652 O O . ILE A 1 461 ? -2.096 14.664 25.406 1 95.56 461 ILE A O 1
ATOM 3656 N N . PRO A 1 462 ? -2.377 12.875 24.188 1 95.06 462 PRO A N 1
ATOM 3657 C CA . PRO A 1 462 ? -0.961 12.508 24.266 1 95.06 462 PRO A CA 1
ATOM 3658 C C . PRO A 1 462 ? -0.034 13.648 23.844 1 95.06 462 PRO A C 1
ATOM 3660 O O . PRO A 1 462 ? -0.34 14.383 22.891 1 95.06 462 PRO A O 1
ATOM 3663 N N . TYR A 1 463 ? 1.09 13.734 24.531 1 95.75 463 TYR A N 1
ATOM 3664 C CA . TYR A 1 463 ? 2.053 14.789 24.219 1 95.75 463 TYR A CA 1
ATOM 3665 C C . TYR A 1 463 ? 3.1 14.305 23.219 1 95.75 463 TYR A C 1
ATOM 3667 O O . TYR A 1 463 ? 3.826 15.102 22.641 1 95.75 463 TYR A O 1
ATOM 3675 N N . ARG A 1 464 ? 3.24 12.977 23.141 1 96.12 464 ARG A N 1
ATOM 3676 C CA . ARG A 1 464 ? 4.234 12.328 22.297 1 96.12 464 ARG A CA 1
ATOM 3677 C C . ARG A 1 464 ? 3.787 10.93 21.891 1 96.12 464 ARG A C 1
ATOM 3679 O O . ARG A 1 464 ? 2.932 10.336 22.547 1 96.12 464 ARG A O 1
ATOM 3686 N N . HIS A 1 465 ? 4.277 10.484 20.75 1 95.25 465 HIS A N 1
ATOM 3687 C CA . HIS A 1 465 ? 4.168 9.062 20.438 1 95.25 465 HIS A CA 1
ATOM 3688 C C . HIS A 1 465 ? 5.289 8.266 21.094 1 95.25 465 HIS A C 1
ATOM 3690 O O . HIS A 1 465 ? 6.355 8.812 21.391 1 95.25 465 HIS A O 1
ATOM 3696 N N . GLN A 1 466 ? 4.965 7.004 21.328 1 94.62 466 GLN A N 1
ATOM 3697 C CA . GLN A 1 466 ? 5.965 6.066 21.828 1 94.62 466 GLN A CA 1
ATOM 3698 C C . GLN A 1 466 ? 6.68 5.359 20.688 1 94.62 466 GLN A C 1
ATOM 3700 O O . GLN A 1 466 ? 6.074 5.086 19.641 1 94.62 466 GLN A O 1
ATOM 3705 N N . PHE A 1 467 ? 7.965 5.055 20.922 1 94.31 467 PHE A N 1
ATOM 3706 C CA . PHE A 1 467 ? 8.734 4.34 19.906 1 94.31 467 PHE A CA 1
ATOM 3707 C C . PHE A 1 467 ? 8.203 2.922 19.734 1 94.31 467 PHE A C 1
ATOM 3709 O O . PHE A 1 467 ? 7.922 2.229 20.719 1 94.31 467 PHE A O 1
ATOM 3716 N N . ASP A 1 468 ? 8.055 2.592 18.484 1 89 468 ASP A N 1
ATOM 3717 C CA . ASP A 1 468 ? 7.773 1.189 18.188 1 89 468 ASP A CA 1
ATOM 3718 C C . ASP A 1 468 ? 9.023 0.328 18.375 1 89 468 ASP A C 1
ATOM 3720 O O . ASP A 1 468 ? 10.141 0.786 18.141 1 89 468 ASP A O 1
ATOM 3724 N N . SER A 1 469 ? 8.859 -0.921 18.688 1 80.69 469 SER A N 1
ATOM 3725 C CA . SER A 1 469 ? 9.969 -1.823 18.969 1 80.69 469 SER A CA 1
ATOM 3726 C C . SER A 1 469 ? 10.844 -2.01 17.719 1 80.69 469 SER A C 1
ATOM 3728 O O . SER A 1 469 ? 12.039 -2.287 17.828 1 80.69 469 SER A O 1
ATOM 3730 N N . GLU A 1 470 ? 10.266 -1.845 16.578 1 70.12 470 GLU A N 1
ATOM 3731 C CA . GLU A 1 470 ? 11.008 -1.993 15.328 1 70.12 470 GLU A CA 1
ATOM 3732 C C . GLU A 1 470 ? 12.156 -0.99 15.242 1 70.12 470 GLU 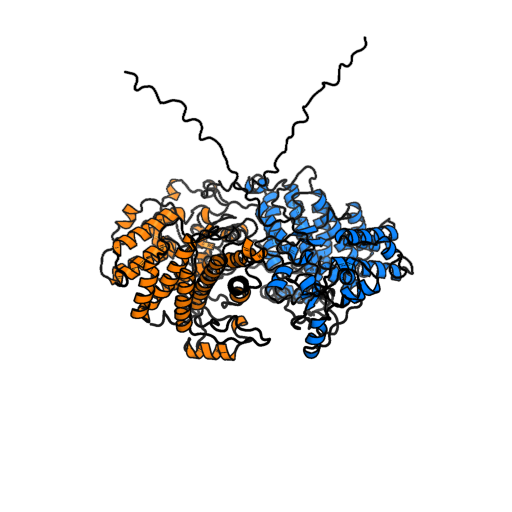A C 1
ATOM 3734 O O . GLU A 1 470 ? 13.172 -1.247 14.586 1 70.12 470 GLU A O 1
ATOM 3739 N N . ILE A 1 471 ? 12.008 0.044 15.906 1 78.44 471 ILE A N 1
ATOM 3740 C CA . ILE A 1 471 ? 12.992 1.121 15.867 1 78.44 471 ILE A CA 1
ATOM 3741 C C . ILE A 1 471 ? 14.219 0.731 16.688 1 78.44 471 ILE A C 1
ATOM 3743 O O . ILE A 1 471 ? 15.352 1.051 16.297 1 78.44 471 ILE A O 1
ATOM 3747 N N . TYR A 1 472 ? 13.984 -0.016 17.766 1 80.25 472 TYR A N 1
ATOM 3748 C CA . TYR A 1 472 ? 15.117 -0.097 18.688 1 80.25 472 TYR A CA 1
ATOM 3749 C C . TYR A 1 472 ? 15.539 -1.545 18.906 1 80.25 472 TYR A C 1
ATOM 3751 O O . TYR A 1 472 ? 16.578 -1.812 19.5 1 80.25 472 TYR A O 1
ATOM 3759 N N . GLN A 1 473 ? 14.82 -2.48 18.453 1 72.88 473 GLN A N 1
ATOM 3760 C CA . GLN A 1 473 ? 15.188 -3.869 18.703 1 72.88 473 GLN A CA 1
ATOM 3761 C C . GLN A 1 473 ? 16.609 -4.156 18.219 1 72.88 473 GLN A C 1
ATOM 3763 O O . GLN A 1 473 ? 17.375 -4.859 18.875 1 72.88 473 GLN A O 1
ATOM 3768 N N . GLY A 1 474 ? 17.062 -3.654 17.078 1 71.38 474 GLY A N 1
ATOM 3769 C CA . GLY A 1 474 ? 18.406 -3.852 16.562 1 71.38 474 GLY A CA 1
ATOM 3770 C C . GLY A 1 474 ? 19.359 -2.723 16.906 1 71.38 474 GLY A C 1
ATOM 3771 O O . GLY A 1 474 ? 20.484 -2.676 16.422 1 71.38 474 GLY A O 1
ATOM 3772 N N . ASN A 1 475 ? 18.953 -1.807 17.75 1 87.31 475 ASN A N 1
ATOM 3773 C CA . ASN A 1 475 ? 19.703 -0.606 18.094 1 87.31 475 ASN A CA 1
ATOM 3774 C C . ASN A 1 475 ? 19.406 -0.144 19.516 1 87.31 475 ASN A C 1
ATOM 3776 O O . ASN A 1 475 ? 19.203 1.046 19.766 1 87.31 475 ASN A O 1
ATOM 3780 N N . LEU A 1 476 ? 19.328 -1.137 20.469 1 88.62 476 LEU A N 1
ATOM 3781 C CA . LEU A 1 476 ? 18.828 -0.926 21.812 1 88.62 476 LEU A CA 1
ATOM 3782 C C . LEU A 1 476 ? 19.719 0.033 22.594 1 88.62 476 LEU A C 1
ATOM 3784 O O . LEU A 1 476 ? 19.234 0.921 23.297 1 88.62 476 LEU A O 1
ATOM 3788 N N . GLU A 1 477 ? 21.031 -0.122 22.484 1 92.25 477 GLU A N 1
ATOM 3789 C CA . GLU A 1 477 ? 21.953 0.7 23.25 1 92.25 477 GLU A CA 1
ATOM 3790 C C . GLU A 1 477 ? 21.797 2.178 22.906 1 92.25 477 GLU A C 1
ATOM 3792 O O . GLU A 1 477 ? 21.719 3.027 23.797 1 92.25 477 GLU A O 1
ATOM 3797 N N . ASN A 1 478 ? 21.766 2.473 21.609 1 93.62 478 ASN A N 1
ATOM 3798 C CA . ASN A 1 478 ? 21.625 3.861 21.188 1 93.62 478 ASN A CA 1
ATOM 3799 C C . ASN A 1 478 ? 20.25 4.414 21.516 1 93.62 478 ASN A C 1
ATOM 3801 O O . ASN A 1 478 ? 20.094 5.594 21.844 1 93.62 478 ASN A O 1
ATOM 3805 N N . TYR A 1 479 ? 19.297 3.582 21.438 1 94.81 479 TYR A N 1
ATOM 3806 C CA . TYR A 1 479 ? 17.938 3.955 21.812 1 94.81 479 TYR A CA 1
ATOM 3807 C C . TYR A 1 479 ? 17.859 4.324 23.297 1 94.81 479 TYR A C 1
ATOM 3809 O O . TYR A 1 479 ? 17.328 5.383 23.656 1 94.81 479 TYR A O 1
ATOM 3817 N N . GLU A 1 480 ? 18.391 3.439 24.125 1 95.25 480 GLU A N 1
ATOM 3818 C CA . GLU A 1 480 ? 18.359 3.686 25.562 1 95.25 480 GLU A CA 1
ATOM 3819 C C . GLU A 1 480 ? 19.141 4.945 25.938 1 95.25 480 GLU A C 1
ATOM 3821 O O . GLU A 1 480 ? 18.719 5.711 26.797 1 95.25 480 GLU A O 1
ATOM 3826 N N . ALA A 1 481 ? 20.219 5.148 25.266 1 96 481 ALA A N 1
ATOM 3827 C CA . ALA A 1 481 ? 21 6.352 25.5 1 96 481 ALA A CA 1
ATOM 3828 C C . ALA A 1 481 ? 20.219 7.605 25.125 1 96 481 ALA A C 1
ATOM 3830 O O . ALA A 1 481 ? 20.25 8.609 25.844 1 96 481 ALA A O 1
ATOM 3831 N N . ALA A 1 482 ? 19.516 7.562 24.031 1 96.31 482 ALA A N 1
ATOM 3832 C CA . ALA A 1 482 ? 18.734 8.703 23.578 1 96.31 482 ALA A CA 1
ATOM 3833 C C . ALA A 1 482 ? 17.562 8.977 24.5 1 96.31 482 ALA A C 1
ATOM 3835 O O . ALA A 1 482 ? 17.25 10.141 24.797 1 96.31 482 ALA A O 1
ATOM 3836 N N . VAL A 1 483 ? 16.891 7.906 24.938 1 96.25 483 VAL A N 1
ATOM 3837 C CA . VAL A 1 483 ? 15.758 8.047 25.844 1 96.25 483 VAL A CA 1
ATOM 3838 C C . VAL A 1 483 ? 16.219 8.703 27.141 1 96.25 483 VAL A C 1
ATOM 3840 O O . VAL A 1 483 ? 15.555 9.594 27.672 1 96.25 483 VAL A O 1
ATOM 3843 N N . LYS A 1 484 ? 17.328 8.281 27.625 1 95.75 484 LYS A N 1
ATOM 3844 C CA . LYS A 1 484 ? 17.875 8.852 28.844 1 95.75 484 LYS A CA 1
ATOM 3845 C C . LYS A 1 484 ? 18.266 10.312 28.656 1 95.75 484 LYS A C 1
ATOM 3847 O O . LYS A 1 484 ? 17.953 11.164 29.484 1 95.75 484 LYS A O 1
ATOM 3852 N N . ALA A 1 485 ? 18.828 10.602 27.562 1 94.31 485 ALA A N 1
ATOM 3853 C CA . ALA A 1 485 ? 19.406 11.922 27.328 1 94.31 485 ALA A CA 1
ATOM 3854 C C . ALA A 1 485 ? 18.344 12.922 26.906 1 94.31 485 ALA A C 1
ATOM 3856 O O . ALA A 1 485 ? 18.391 14.086 27.297 1 94.31 485 ALA A O 1
ATOM 3857 N N . ASP A 1 486 ? 17.328 12.453 26.109 1 94.19 486 ASP A N 1
ATOM 3858 C CA . ASP A 1 486 ? 16.5 13.414 25.406 1 94.19 486 ASP A CA 1
ATOM 3859 C C . ASP A 1 486 ? 15.039 13.297 25.844 1 94.19 486 ASP A C 1
ATOM 3861 O O . ASP A 1 486 ? 14.227 14.18 25.547 1 94.19 486 ASP A O 1
ATOM 3865 N N . LEU A 1 487 ? 14.742 12.219 26.609 1 95.25 487 LEU A N 1
ATOM 3866 C CA . LEU A 1 487 ? 13.359 12.023 27.047 1 95.25 487 LEU A CA 1
ATOM 3867 C C . LEU A 1 487 ? 13.289 11.766 28.547 1 95.25 487 LEU A C 1
ATOM 3869 O O . LEU A 1 487 ? 12.375 11.094 29.031 1 95.25 487 LEU A O 1
ATOM 3873 N N . ASN A 1 488 ? 14.328 12.195 29.219 1 92.25 488 ASN A N 1
ATOM 3874 C CA . ASN A 1 488 ? 14.383 12.094 30.672 1 92.25 488 ASN A CA 1
ATOM 3875 C C . ASN A 1 488 ? 14.188 10.656 31.141 1 92.25 488 ASN A C 1
ATOM 3877 O O . ASN A 1 488 ? 13.547 10.406 32.156 1 92.25 488 ASN A O 1
ATOM 3881 N N . GLY A 1 489 ? 14.523 9.75 30.312 1 92.38 489 GLY A N 1
ATOM 3882 C CA . GLY A 1 489 ? 14.508 8.336 30.688 1 92.38 489 GLY A CA 1
ATOM 3883 C C . GLY A 1 489 ? 13.148 7.691 30.531 1 92.38 489 GLY A C 1
ATOM 3884 O O . GLY A 1 489 ? 12.938 6.562 30.984 1 92.38 489 GLY A O 1
ATOM 3885 N N . ASP A 1 490 ? 12.203 8.336 29.953 1 92.88 490 ASP A N 1
ATOM 3886 C CA . ASP A 1 490 ? 10.82 7.863 29.859 1 92.88 490 ASP A CA 1
ATOM 3887 C C . ASP A 1 490 ? 10.312 7.922 28.422 1 92.88 490 ASP A C 1
ATOM 3889 O O . ASP A 1 490 ? 10.102 9.008 27.875 1 92.88 490 ASP A O 1
ATOM 3893 N N . ASP A 1 491 ? 10.078 6.73 27.812 1 94.75 491 ASP A N 1
ATOM 3894 C CA . ASP A 1 491 ? 9.508 6.645 26.469 1 94.75 491 ASP A CA 1
ATOM 3895 C C . ASP A 1 491 ? 8.008 6.371 26.531 1 94.75 491 ASP A C 1
ATOM 3897 O O . ASP A 1 491 ? 7.539 5.324 26.078 1 94.75 491 ASP A O 1
ATOM 3901 N N . SER A 1 492 ? 7.266 7.285 27.203 1 92.5 492 SER A N 1
ATOM 3902 C CA . SER A 1 492 ? 5.812 7.191 27.297 1 92.5 492 SER A CA 1
ATOM 3903 C C . SER A 1 492 ? 5.141 8.352 26.562 1 92.5 492 SER A C 1
ATOM 3905 O O . SER A 1 492 ? 5.809 9.297 26.141 1 92.5 492 SER A O 1
ATOM 3907 N N . ARG A 1 493 ? 3.859 8.352 26.422 1 92.94 493 ARG A N 1
ATOM 3908 C CA . ARG A 1 493 ? 3.07 9.383 25.75 1 92.94 493 ARG A CA 1
ATOM 3909 C C . ARG A 1 493 ? 2.926 10.617 26.625 1 92.94 493 ARG A C 1
ATOM 3911 O O . ARG A 1 493 ? 2.375 11.633 26.203 1 92.94 493 ARG A O 1
ATOM 3918 N N . GLU A 1 494 ? 3.521 10.547 27.812 1 91.75 494 GLU A N 1
ATOM 3919 C CA . GLU A 1 494 ? 3.465 11.656 28.766 1 91.75 494 GLU A CA 1
ATOM 3920 C C . GLU A 1 494 ? 4.672 12.578 28.609 1 91.75 494 GLU A C 1
ATOM 3922 O O . GLU A 1 494 ? 4.641 13.727 29.062 1 91.75 494 GLU A O 1
ATOM 3927 N N . GLN A 1 495 ? 5.699 11.992 28.047 1 93.44 495 GLN A N 1
ATOM 3928 C CA . GLN A 1 495 ? 6.922 12.773 27.922 1 93.44 495 GLN A CA 1
ATOM 3929 C C . GLN A 1 495 ? 6.812 13.773 26.766 1 93.44 495 GLN A C 1
ATOM 3931 O O . GLN A 1 495 ? 6.34 13.43 25.688 1 93.44 495 GLN A O 1
ATOM 3936 N N . ARG A 1 496 ? 7.199 14.984 27.016 1 94.94 496 ARG A N 1
ATOM 3937 C CA . ARG A 1 496 ? 7.156 16.031 26 1 94.94 496 ARG A CA 1
ATOM 3938 C C . ARG A 1 496 ? 8.453 16.062 25.203 1 94.94 496 ARG A C 1
ATOM 3940 O O . ARG A 1 496 ? 9.516 15.734 25.719 1 94.94 496 ARG A O 1
ATOM 3947 N N . VAL A 1 497 ? 8.375 16.5 23.953 1 96.81 497 VAL A N 1
ATOM 3948 C CA . VAL A 1 497 ? 9.57 16.656 23.125 1 96.81 497 VAL A CA 1
ATOM 3949 C C . VAL A 1 497 ? 10.312 17.938 23.531 1 96.81 497 VAL A C 1
ATOM 3951 O O . VAL A 1 497 ? 9.789 18.75 24.297 1 96.81 497 VAL A O 1
ATOM 3954 N N . TRP A 1 498 ? 11.422 18.172 22.969 1 96.62 498 TRP A N 1
ATOM 3955 C CA . TRP A 1 498 ? 12.367 19.203 23.406 1 96.62 498 TRP A CA 1
ATOM 3956 C C . TRP A 1 498 ? 11.742 20.594 23.312 1 96.62 498 TRP A C 1
ATOM 3958 O O . TRP A 1 498 ? 11.82 21.391 24.25 1 96.62 498 TRP A O 1
ATOM 3968 N N . TRP A 1 499 ? 11.078 20.938 22.266 1 96.25 499 TRP A N 1
ATOM 3969 C CA . TRP A 1 499 ? 10.609 22.312 22.094 1 96.25 499 TRP A CA 1
ATOM 3970 C C . TRP A 1 499 ? 9.328 22.547 22.891 1 96.25 499 TRP A C 1
ATOM 3972 O O . TRP A 1 499 ? 8.867 23.688 23 1 96.25 499 TRP A O 1
ATOM 3982 N N . ASN A 1 500 ? 8.75 21.531 23.453 1 92.56 500 ASN A N 1
ATOM 3983 C CA . ASN A 1 500 ? 7.523 21.672 24.234 1 92.56 500 ASN A CA 1
ATOM 3984 C C . ASN A 1 500 ? 7.77 21.422 25.719 1 92.56 500 ASN A C 1
ATOM 3986 O O . ASN A 1 500 ? 6.836 21.125 26.469 1 92.56 500 ASN A O 1
ATOM 3990 N N . ARG A 1 501 ? 9.023 21.531 26.141 1 81.12 501 ARG A N 1
ATOM 3991 C CA . ARG A 1 501 ? 9.32 21.328 27.562 1 81.12 501 ARG A CA 1
ATOM 3992 C C . ARG A 1 501 ? 9.164 22.641 28.344 1 81.12 501 ARG A C 1
ATOM 3994 O O . ARG A 1 501 ? 9.484 23.703 27.828 1 81.12 501 ARG A O 1
ATOM 4001 N N . ARG A 1 502 ? 8.023 22.75 29.031 1 59.81 502 ARG A N 1
ATOM 4002 C CA . ARG A 1 502 ? 7.789 23.906 29.891 1 59.81 502 ARG A CA 1
ATOM 4003 C C . ARG A 1 502 ? 8.75 23.906 31.078 1 59.81 502 ARG A C 1
ATOM 4005 O O . ARG A 1 502 ? 9.203 22.859 31.516 1 59.81 502 ARG A O 1
ATOM 4012 N N . MET B 1 1 ? -5.883 -8.992 -74.062 1 21.08 1 MET B N 1
ATOM 4013 C CA . MET B 1 1 ? -6.297 -7.633 -73.75 1 21.08 1 MET B CA 1
ATOM 4014 C C . MET B 1 1 ? -6.223 -7.391 -72.188 1 21.08 1 MET B C 1
ATOM 4016 O O . MET B 1 1 ? -6.125 -8.344 -71.438 1 21.08 1 MET B O 1
ATOM 4020 N N . LYS B 1 2 ? -7.078 -6.352 -71.938 1 22.25 2 LYS B N 1
ATOM 4021 C CA . LYS B 1 2 ? -7.219 -5.176 -71.062 1 22.25 2 LYS B CA 1
ATOM 4022 C C . LYS B 1 2 ? -7.574 -5.578 -69.625 1 22.25 2 LYS B C 1
ATOM 4024 O O . LYS B 1 2 ? -8.75 -5.762 -69.312 1 22.25 2 LYS B O 1
ATOM 4029 N N . TYR B 1 3 ? -6.922 -6.641 -69.062 1 23.75 3 TYR B N 1
ATOM 4030 C CA . TYR B 1 3 ? -6.734 -7.34 -67.812 1 23.75 3 TYR B CA 1
ATOM 4031 C C . TYR B 1 3 ? -6.234 -6.391 -66.75 1 23.75 3 TYR B C 1
ATOM 4033 O O . TYR B 1 3 ? -5.973 -6.809 -65.625 1 23.75 3 TYR B O 1
ATOM 4041 N N . ILE B 1 4 ? -5.406 -5.316 -67.312 1 28.83 4 ILE B N 1
ATOM 4042 C CA . ILE B 1 4 ? -4.543 -4.406 -66.625 1 28.83 4 ILE B CA 1
ATOM 4043 C C . ILE B 1 4 ? -5.383 -3.533 -65.688 1 28.83 4 ILE B C 1
ATOM 4045 O O . ILE B 1 4 ? -4.852 -2.668 -64.938 1 28.83 4 ILE B O 1
ATOM 4049 N N . LYS B 1 5 ? -6.66 -3.471 -66 1 23.64 5 LYS B N 1
ATOM 4050 C CA . LYS B 1 5 ? -7.504 -2.367 -65.562 1 23.64 5 LYS B CA 1
ATOM 4051 C C . LYS B 1 5 ? -7.438 -2.211 -64.062 1 23.64 5 LYS B C 1
ATOM 4053 O O . LYS B 1 5 ? -7.254 -1.103 -63.562 1 23.64 5 LYS B O 1
ATOM 4058 N N . LEU B 1 6 ? -8.305 -2.951 -63.312 1 25.53 6 LEU B N 1
ATOM 4059 C CA . LEU B 1 6 ? -9 -2.459 -62.125 1 25.53 6 LEU B CA 1
ATOM 4060 C C . LEU B 1 6 ? -8.078 -2.449 -60.906 1 25.53 6 LEU B C 1
ATOM 4062 O O . LEU B 1 6 ? -8.047 -3.41 -60.125 1 25.53 6 LEU B O 1
ATOM 4066 N N . LEU B 1 7 ? -6.629 -2.311 -60.938 1 26.14 7 LEU B N 1
ATOM 4067 C CA . LEU B 1 7 ? -5.477 -2.002 -60.094 1 26.14 7 LEU B CA 1
ATOM 4068 C C . LEU B 1 7 ? -5.781 -0.832 -59.156 1 26.14 7 LEU B C 1
ATOM 4070 O O . LEU B 1 7 ? -5.301 -0.794 -58.031 1 26.14 7 LEU B O 1
ATOM 4074 N N . LEU B 1 8 ? -6.398 0.268 -59.75 1 24.25 8 LEU B N 1
ATOM 4075 C CA . LEU B 1 8 ? -6.168 1.62 -59.25 1 24.25 8 LEU B CA 1
ATOM 4076 C C . LEU B 1 8 ? -6.59 1.74 -57.781 1 24.25 8 LEU B C 1
ATOM 4078 O O . LEU B 1 8 ? -5.82 2.227 -56.969 1 24.25 8 LEU B O 1
ATOM 4082 N N . LEU B 1 9 ? -7.68 2.5 -57.5 1 24.89 9 LEU B N 1
ATOM 4083 C CA . LEU B 1 9 ? -8.117 3.496 -56.531 1 24.89 9 LEU B CA 1
ATOM 4084 C C . LEU B 1 9 ? -8.5 2.838 -55.219 1 24.89 9 LEU B C 1
ATOM 4086 O O . LEU B 1 9 ? -9 3.504 -54.312 1 24.89 9 LEU B O 1
ATOM 4090 N N . SER B 1 10 ? -8.383 1.578 -55 1 24.64 10 SER B N 1
ATOM 4091 C CA . SER B 1 10 ? -9.031 1.281 -53.719 1 24.64 10 SER B CA 1
ATOM 4092 C C . SER B 1 10 ? -8.258 1.876 -52.562 1 24.64 10 SER B C 1
ATOM 4094 O O . SER B 1 10 ? -7.25 1.316 -52.125 1 24.64 10 SER B O 1
ATOM 4096 N N . LEU B 1 11 ? -7.80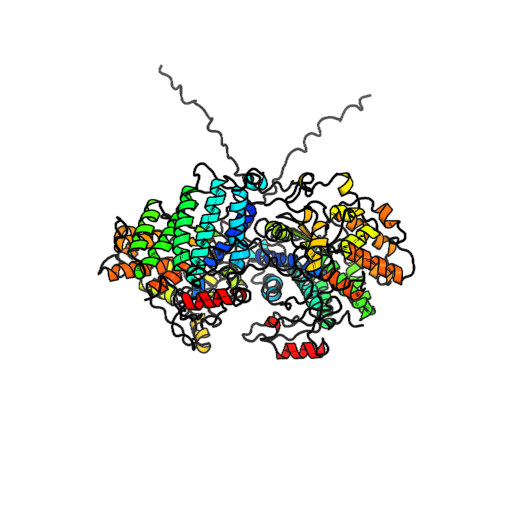9 3.178 -52.562 1 26.47 11 LEU B N 1
ATOM 4097 C CA . LEU B 1 11 ? -7.215 4.266 -51.781 1 26.47 11 LEU B CA 1
ATOM 4098 C C . LEU B 1 11 ? -7.93 4.434 -50.438 1 26.47 11 LEU B C 1
ATOM 4100 O O . LEU B 1 11 ? -7.449 5.156 -49.562 1 26.47 11 LEU B O 1
ATOM 4104 N N . SER B 1 12 ? -9.195 4.285 -50.344 1 23.48 12 SER B N 1
ATOM 4105 C CA . SER B 1 12 ? -9.953 5.109 -49.406 1 23.48 12 SER B CA 1
ATOM 4106 C C . SER B 1 12 ? -9.68 4.684 -47.969 1 23.48 12 SER B C 1
ATOM 4108 O O . SER B 1 12 ? -10.305 5.199 -47.031 1 23.48 12 SER B O 1
ATOM 4110 N N . PHE B 1 13 ? -9.336 3.455 -47.781 1 25.84 13 PHE B N 1
ATOM 4111 C CA . PHE B 1 13 ? -9.664 3.029 -46.406 1 25.84 13 PHE B CA 1
ATOM 4112 C C . PHE B 1 13 ? -8.711 3.648 -45.406 1 25.84 13 PHE B C 1
ATOM 4114 O O . PHE B 1 13 ? -7.645 3.1 -45.125 1 25.84 13 PHE B O 1
ATOM 4121 N N . ALA B 1 14 ? -8.352 4.863 -45.594 1 22.66 14 ALA B N 1
ATOM 4122 C CA . ALA B 1 14 ? -7.465 5.695 -44.781 1 22.66 14 ALA B CA 1
ATOM 4123 C C . ALA B 1 14 ? -7.711 5.461 -43.281 1 22.66 14 ALA B C 1
ATOM 4125 O O . ALA B 1 14 ? -8.727 4.875 -42.906 1 22.66 14 ALA B O 1
ATOM 4126 N N . ALA B 1 15 ? -7.523 6.586 -42.406 1 23.64 15 ALA B N 1
ATOM 4127 C CA . ALA B 1 15 ? -6.828 7.215 -41.281 1 23.64 15 ALA B CA 1
ATOM 4128 C C . ALA B 1 15 ? -7.648 7.105 -40 1 23.64 15 ALA B C 1
ATOM 4130 O O . ALA B 1 15 ? -7.344 7.77 -39 1 23.64 15 ALA B O 1
ATOM 4131 N N . THR B 1 16 ? -8.836 6.531 -40.031 1 24.92 16 THR B N 1
ATOM 4132 C CA . THR B 1 16 ? -9.492 7.035 -38.844 1 24.92 16 THR B CA 1
ATOM 4133 C C . THR B 1 16 ? -8.805 6.492 -37.594 1 24.92 16 THR B C 1
ATOM 4135 O O . THR B 1 16 ? -8.859 5.289 -37.312 1 24.92 16 THR B O 1
ATOM 4138 N N . PHE B 1 17 ? -7.598 6.977 -37.281 1 26.59 17 PHE B N 1
ATOM 4139 C CA . PHE B 1 17 ? -6.902 6.883 -36.031 1 26.59 17 PHE B CA 1
ATOM 4140 C C . PHE B 1 17 ? -7.879 7.066 -34.844 1 26.59 17 PHE B C 1
ATOM 4142 O O . PHE B 1 17 ? -8.234 8.195 -34.531 1 26.59 17 PHE B O 1
ATOM 4149 N N . THR B 1 18 ? -8.891 6.309 -34.844 1 25.62 18 THR B N 1
ATOM 4150 C CA . THR B 1 18 ? -9.68 6.582 -33.656 1 25.62 18 THR B CA 1
ATOM 4151 C C . THR B 1 18 ? -8.828 6.414 -32.406 1 25.62 18 THR B C 1
ATOM 4153 O O . THR B 1 18 ? -8.227 5.359 -32.188 1 25.62 18 THR B O 1
ATOM 4156 N N . ALA B 1 19 ? -8.211 7.496 -31.922 1 27.28 19 ALA B N 1
ATOM 4157 C CA . ALA B 1 19 ? -7.586 7.867 -30.656 1 27.28 19 ALA B CA 1
ATOM 4158 C C . ALA B 1 19 ? -8.305 7.211 -29.484 1 27.28 19 ALA B C 1
ATOM 4160 O O . ALA B 1 19 ? -9.508 7.398 -29.297 1 27.28 19 ALA B O 1
ATOM 4161 N N . CYS B 1 20 ? -8.023 6.035 -29.266 1 26.36 20 CYS B N 1
ATOM 4162 C CA . CYS B 1 20 ? -8.391 5.465 -27.984 1 26.36 20 CYS B CA 1
ATOM 4163 C C . CYS B 1 20 ? -8.297 6.512 -26.875 1 26.36 20 CYS B C 1
ATOM 4165 O O . CYS B 1 20 ? -7.199 6.977 -26.547 1 26.36 20 CYS B O 1
ATOM 4167 N N . ASP B 1 21 ? -9.359 7.398 -26.766 1 26.33 21 ASP B N 1
ATOM 4168 C CA . ASP B 1 21 ? -9.602 8.352 -25.688 1 26.33 21 ASP B CA 1
ATOM 4169 C C . ASP B 1 21 ? -9.359 7.711 -24.328 1 26.33 21 ASP B C 1
ATOM 4171 O O . ASP B 1 21 ? -10.133 6.855 -23.891 1 26.33 21 ASP B O 1
ATOM 4175 N N . MET B 1 22 ? -8.25 7.242 -24 1 28.98 22 MET B N 1
ATOM 4176 C CA . MET B 1 22 ? -7.75 7.082 -22.625 1 28.98 22 MET B CA 1
ATOM 4177 C C . MET B 1 22 ? -8.5 7.992 -21.672 1 28.98 22 MET B C 1
ATOM 4179 O O . MET B 1 22 ? -8.086 8.172 -20.516 1 28.98 22 MET B O 1
ATOM 4183 N N . THR B 1 23 ? -9.477 8.875 -22.141 1 29.2 23 THR B N 1
ATOM 4184 C CA . THR B 1 23 ? -10.094 10.078 -21.594 1 29.2 23 THR B CA 1
ATOM 4185 C C . THR B 1 23 ? -10.977 9.734 -20.391 1 29.2 23 THR B C 1
ATOM 4187 O O . THR B 1 23 ? -11.062 10.508 -19.438 1 29.2 23 THR B O 1
ATOM 4190 N N . ASP B 1 24 ? -12.062 8.883 -20.562 1 28.5 24 ASP B N 1
ATOM 4191 C CA . ASP B 1 24 ? -13.227 9.172 -19.734 1 28.5 24 ASP B CA 1
ATOM 4192 C C . ASP B 1 24 ? -13.109 8.508 -18.359 1 28.5 24 ASP B C 1
ATOM 4194 O O . ASP B 1 24 ? -13.656 7.426 -18.141 1 28.5 24 ASP B O 1
ATOM 4198 N N . PHE B 1 25 ? -12 8.336 -17.891 1 32 25 PHE B N 1
ATOM 4199 C CA . PHE B 1 25 ? -12.086 8.117 -16.453 1 32 25 PHE B CA 1
ATOM 4200 C C . PHE B 1 25 ? -13.211 8.953 -15.844 1 32 25 PHE B C 1
ATOM 4202 O O . PHE B 1 25 ? -13.586 9.992 -16.391 1 32 25 PHE B O 1
ATOM 4209 N N . GLY B 1 26 ? -14.078 8.555 -14.977 1 35.81 26 GLY B N 1
ATOM 4210 C CA . GLY B 1 26 ? -15.281 9.25 -14.555 1 35.81 26 GLY B CA 1
ATOM 4211 C C . GLY B 1 26 ? -15.156 10.758 -14.594 1 35.81 26 GLY B C 1
ATOM 4212 O O . GLY B 1 26 ? -14.047 11.289 -14.703 1 35.81 26 GLY B O 1
ATOM 4213 N N . ASP B 1 27 ? -16.188 11.43 -14.953 1 35.38 27 ASP B N 1
ATOM 4214 C CA . ASP B 1 27 ? -16.438 12.859 -14.969 1 35.38 27 ASP B CA 1
ATOM 4215 C C . ASP B 1 27 ? -15.867 13.539 -13.727 1 35.38 27 ASP B C 1
ATOM 4217 O O . ASP B 1 27 ? -16.453 13.469 -12.648 1 35.38 27 ASP B O 1
ATOM 4221 N N . ILE B 1 28 ? -14.625 13.625 -13.531 1 39.94 28 ILE B N 1
ATOM 4222 C CA . ILE B 1 28 ? -13.859 14.523 -12.672 1 39.94 28 ILE B CA 1
ATOM 4223 C C . ILE B 1 28 ? -14.688 15.773 -12.367 1 39.94 28 ILE B C 1
ATOM 4225 O O . ILE B 1 28 ? -14.328 16.547 -11.484 1 39.94 28 ILE B O 1
ATOM 4229 N N . ASN B 1 29 ? -15.578 16.031 -13.367 1 37.84 29 ASN B N 1
ATOM 4230 C CA . ASN B 1 29 ? -16.375 17.25 -13.227 1 37.84 29 ASN B CA 1
ATOM 4231 C C . ASN B 1 29 ? -17.562 17.031 -12.297 1 37.84 29 ASN B C 1
ATOM 4233 O O . ASN B 1 29 ? -18.641 17.594 -12.508 1 37.84 29 ASN B O 1
ATOM 4237 N N . LYS B 1 30 ? -17.438 15.93 -11.641 1 48.88 30 LYS B N 1
ATOM 4238 C CA . LYS B 1 30 ? -18.609 15.883 -10.758 1 48.88 30 LYS B CA 1
ATOM 4239 C C . LYS B 1 30 ? -18.562 17.031 -9.742 1 48.88 30 LYS B C 1
ATOM 4241 O O . LYS B 1 30 ? -17.5 17.359 -9.219 1 48.88 30 LYS B O 1
ATOM 4246 N N . ASP B 1 31 ? -19.672 17.469 -9.555 1 53.06 31 ASP B N 1
ATOM 4247 C CA . ASP B 1 31 ? -19.875 18.516 -8.562 1 53.06 31 ASP B CA 1
ATOM 4248 C C . ASP B 1 31 ? -19.406 18.062 -7.18 1 53.06 31 ASP B C 1
ATOM 4250 O O . ASP B 1 31 ? -19.922 17.094 -6.625 1 53.06 31 ASP B O 1
ATOM 4254 N N . PRO B 1 32 ? -18.297 18.5 -6.758 1 52.91 32 PRO B N 1
ATOM 4255 C CA . PRO B 1 32 ? -17.781 18.125 -5.441 1 52.91 32 PRO B CA 1
ATOM 4256 C C . PRO B 1 32 ? -18.844 18.141 -4.355 1 52.91 32 PRO B C 1
ATOM 4258 O O . PRO B 1 32 ? -18.641 17.578 -3.275 1 52.91 32 PRO B O 1
ATOM 4261 N N . ASN B 1 33 ? -20 18.703 -4.727 1 54.91 33 ASN B N 1
ATOM 4262 C CA . ASN B 1 33 ? -21.062 18.828 -3.727 1 54.91 33 ASN B CA 1
ATOM 4263 C C . ASN B 1 33 ? -22.047 17.672 -3.811 1 54.91 33 ASN B C 1
ATOM 4265 O O . ASN B 1 33 ? -22.953 17.562 -2.977 1 54.91 33 ASN B O 1
ATOM 4269 N N . GLU B 1 34 ? -21.875 16.797 -4.773 1 60.06 34 GLU B N 1
ATOM 4270 C CA . GLU B 1 34 ? -22.75 15.641 -4.84 1 60.06 34 GLU B CA 1
ATOM 4271 C C . GLU B 1 34 ? -22.328 14.562 -3.854 1 60.06 34 GLU B C 1
ATOM 4273 O O . GLU B 1 34 ? -21.125 14.312 -3.678 1 60.06 34 GLU B O 1
ATOM 4278 N N . PRO B 1 35 ? -23.375 14.008 -3.131 1 56.91 35 PRO B N 1
ATOM 4279 C CA . PRO B 1 35 ? -23.016 12.938 -2.203 1 56.91 35 PRO B CA 1
ATOM 4280 C C . PRO B 1 35 ? -22.172 11.852 -2.863 1 56.91 35 PRO B C 1
ATOM 4282 O O . PRO B 1 35 ? -22.391 11.516 -4.031 1 56.91 35 PRO B O 1
ATOM 4285 N N . SER B 1 36 ? -21.141 11.547 -2.125 1 65.94 36 SER B N 1
ATOM 4286 C CA . SER B 1 36 ? -20.312 10.445 -2.596 1 65.94 36 SER B CA 1
ATOM 4287 C C . SER B 1 36 ? -21.094 9.141 -2.619 1 65.94 36 SER B C 1
ATOM 4289 O O . SER B 1 36 ? -21.953 8.906 -1.771 1 65.94 36 SER B O 1
ATOM 4291 N N . GLU B 1 37 ? -21.156 8.461 -3.717 1 73.38 37 GLU B N 1
ATOM 4292 C CA . GLU B 1 37 ? -21.797 7.152 -3.854 1 73.38 37 GLU B CA 1
ATOM 4293 C C . GLU B 1 37 ? -20.766 6.043 -4.012 1 73.38 37 GLU B C 1
ATOM 4295 O O . GLU B 1 37 ? -19.625 6.301 -4.395 1 73.38 37 GLU B O 1
ATOM 4300 N N . ALA B 1 38 ? -21.281 4.855 -3.523 1 75.88 38 ALA B N 1
ATOM 4301 C CA . ALA B 1 38 ? -20.422 3.693 -3.754 1 75.88 38 ALA B CA 1
ATOM 4302 C C . ALA B 1 38 ? -20.156 3.494 -5.246 1 75.88 38 ALA B C 1
ATOM 4304 O O . ALA B 1 38 ? -21.078 3.561 -6.059 1 75.88 38 ALA B O 1
ATOM 4305 N N . ASN B 1 39 ? -18.906 3.48 -5.609 1 86.44 39 ASN B N 1
ATOM 4306 C CA . ASN B 1 39 ? -18.438 3.225 -6.969 1 86.44 39 ASN B CA 1
ATOM 4307 C C . ASN B 1 39 ? -17.875 1.813 -7.113 1 86.44 39 ASN B C 1
ATOM 4309 O O . ASN B 1 39 ? -16.766 1.53 -6.648 1 86.44 39 ASN B O 1
ATOM 4313 N N . THR B 1 40 ? -18.688 0.95 -7.77 1 92.56 40 THR B N 1
ATOM 4314 C CA . THR B 1 40 ? -18.297 -0.457 -7.82 1 92.56 40 THR B CA 1
ATOM 4315 C C . THR B 1 40 ? -17.047 -0.647 -8.672 1 92.56 40 THR B C 1
ATOM 4317 O O . THR B 1 40 ? -16.266 -1.572 -8.438 1 92.56 40 THR B O 1
ATOM 4320 N N . GLY B 1 41 ? -16.859 0.219 -9.695 1 92.56 41 GLY B N 1
ATOM 4321 C CA . GLY B 1 41 ? -15.625 0.15 -10.461 1 92.56 41 GLY B CA 1
ATOM 4322 C C . GLY B 1 41 ? -14.375 0.358 -9.625 1 92.56 41 GLY B C 1
ATOM 4323 O O . GLY B 1 41 ? -13.414 -0.396 -9.734 1 92.56 41 GLY B O 1
ATOM 4324 N N . MET B 1 42 ? -14.43 1.244 -8.781 1 86.56 42 MET B N 1
ATOM 4325 C CA . MET B 1 42 ? -13.297 1.535 -7.906 1 86.56 42 MET B CA 1
ATOM 4326 C C . MET B 1 42 ? -13.078 0.407 -6.902 1 86.56 42 MET B C 1
ATOM 4328 O O . MET B 1 42 ? -11.938 0.034 -6.621 1 86.56 42 MET B O 1
ATOM 4332 N N . LEU B 1 43 ? -14.188 -0.082 -6.324 1 90.06 43 LEU B N 1
ATOM 4333 C CA . LEU B 1 43 ? -14.086 -1.21 -5.406 1 90.06 43 LEU B CA 1
ATOM 4334 C C . LEU B 1 43 ? -13.398 -2.396 -6.074 1 90.06 43 LEU B C 1
ATOM 4336 O O . LEU B 1 43 ? -12.539 -3.039 -5.473 1 90.06 43 LEU B O 1
ATOM 4340 N N . PHE B 1 44 ? -13.719 -2.561 -7.328 1 95.69 44 PHE B N 1
ATOM 4341 C CA . PHE B 1 44 ? -13.172 -3.709 -8.039 1 95.69 44 PHE B CA 1
ATOM 4342 C C . PHE B 1 44 ? -11.703 -3.484 -8.375 1 95.69 44 PHE B C 1
ATOM 4344 O O . PHE B 1 44 ? -10.883 -4.398 -8.25 1 95.69 44 PHE B O 1
ATOM 4351 N N . THR B 1 45 ? -11.398 -2.273 -8.852 1 92.88 45 THR B N 1
ATOM 4352 C CA . THR B 1 45 ? -10.008 -1.948 -9.141 1 92.88 45 THR B CA 1
ATOM 4353 C C . THR B 1 45 ? -9.117 -2.229 -7.934 1 92.88 45 THR B C 1
ATOM 4355 O O . THR B 1 45 ? -8.094 -2.898 -8.055 1 92.88 45 THR B O 1
ATOM 4358 N N . TYR B 1 46 ? -9.508 -1.78 -6.797 1 89.12 46 TYR B N 1
ATOM 4359 C CA . TYR B 1 46 ? -8.703 -1.96 -5.594 1 89.12 46 TYR B CA 1
ATOM 4360 C C . TYR B 1 46 ? -8.586 -3.436 -5.234 1 89.12 46 TYR B C 1
ATOM 4362 O O . TYR B 1 46 ? -7.516 -3.898 -4.828 1 89.12 46 TYR B O 1
ATOM 4370 N N . ALA B 1 47 ? -9.68 -4.133 -5.367 1 94.38 47 ALA B N 1
ATOM 4371 C CA . ALA B 1 47 ? -9.633 -5.57 -5.109 1 94.38 47 ALA B CA 1
ATOM 4372 C C . ALA B 1 47 ? -8.625 -6.258 -6.023 1 94.38 47 ALA B C 1
ATOM 4374 O O . ALA B 1 47 ? -7.852 -7.109 -5.578 1 94.38 47 ALA B O 1
ATOM 4375 N N . CYS B 1 48 ? -8.578 -5.863 -7.289 1 96.5 48 CYS B N 1
ATOM 4376 C CA . CYS B 1 48 ? -7.711 -6.465 -8.297 1 96.5 48 CYS B CA 1
ATOM 4377 C C . CYS B 1 48 ? -6.242 -6.266 -7.941 1 96.5 48 CYS B C 1
ATOM 4379 O O . CYS B 1 48 ? -5.398 -7.098 -8.281 1 96.5 48 CYS B O 1
ATOM 4381 N N . THR B 1 49 ? -5.883 -5.215 -7.25 1 92.19 49 THR B N 1
ATOM 4382 C CA . THR B 1 49 ? -4.484 -4.914 -6.969 1 92.19 49 THR B CA 1
ATOM 4383 C C . THR B 1 49 ? -3.885 -5.965 -6.035 1 92.19 49 THR B C 1
ATOM 4385 O O . THR B 1 49 ? -2.662 -6.094 -5.945 1 92.19 49 THR B O 1
ATOM 4388 N N . TYR B 1 50 ? -4.711 -6.742 -5.352 1 93.19 50 TYR B N 1
ATOM 4389 C CA . TYR B 1 50 ? -4.223 -7.734 -4.398 1 93.19 50 TYR B CA 1
ATOM 4390 C C . TYR B 1 50 ? -3.734 -8.984 -5.117 1 93.19 50 TYR B C 1
ATOM 4392 O O . TYR B 1 50 ? -3.068 -9.836 -4.516 1 93.19 50 TYR B O 1
ATOM 4400 N N . VAL B 1 51 ? -4.008 -9.086 -6.391 1 95.44 51 VAL B N 1
ATOM 4401 C CA . VAL B 1 51 ? -3.631 -10.273 -7.16 1 95.44 51 VAL B CA 1
ATOM 4402 C C . VAL B 1 51 ? -2.109 -10.359 -7.262 1 95.44 51 VAL B C 1
ATOM 4404 O O . VAL B 1 51 ? -1.547 -11.453 -7.316 1 95.44 51 VAL B O 1
ATOM 4407 N N . LYS B 1 52 ? -1.428 -9.234 -7.145 1 91.88 52 LYS B N 1
ATOM 4408 C CA . LYS B 1 52 ? 0.027 -9.203 -7.262 1 91.88 52 LYS B CA 1
ATOM 4409 C C . LYS B 1 52 ? 0.689 -10 -6.141 1 91.88 52 LYS B C 1
ATOM 4411 O O . LYS B 1 52 ? 1.787 -10.531 -6.316 1 91.88 52 LYS B O 1
ATOM 4416 N N . TYR B 1 53 ? -0.023 -10.18 -5.055 1 91.94 53 TYR B N 1
ATOM 4417 C CA . TYR B 1 53 ? 0.568 -10.805 -3.879 1 91.94 53 TYR B CA 1
ATOM 4418 C C . TYR B 1 53 ? 0.666 -12.32 -4.055 1 91.94 53 TYR B C 1
ATOM 4420 O O . TYR B 1 53 ? 1.358 -12.992 -3.291 1 91.94 53 TYR B O 1
ATOM 4428 N N . PHE B 1 54 ? 0.04 -12.82 -5.023 1 94.06 54 PHE B N 1
ATOM 4429 C CA . PHE B 1 54 ? 0.106 -14.258 -5.242 1 94.06 54 PHE B CA 1
ATOM 4430 C C . PHE B 1 54 ? 1.35 -14.625 -6.043 1 94.06 54 PHE B C 1
ATOM 4432 O O . PHE B 1 54 ? 1.754 -15.789 -6.07 1 94.06 54 PHE B O 1
ATOM 4439 N N . SER B 1 55 ? 1.912 -13.656 -6.691 1 91 55 SER B N 1
ATOM 4440 C CA . SER B 1 55 ? 3.223 -13.844 -7.305 1 91 55 SER B CA 1
ATOM 4441 C C . SER B 1 55 ? 4.344 -13.43 -6.355 1 91 55 SER B C 1
ATOM 4443 O O . SER B 1 55 ? 5.195 -14.242 -6.004 1 91 55 SER B O 1
ATOM 4445 N N . MET B 1 56 ? 4.262 -12.227 -6.055 1 84.75 56 MET B N 1
ATOM 4446 C CA . MET B 1 56 ? 5.258 -11.711 -5.125 1 84.75 56 MET B CA 1
ATOM 4447 C C . MET B 1 56 ? 4.598 -10.914 -4.004 1 84.75 56 MET B C 1
ATOM 4449 O O . MET B 1 56 ? 3.895 -9.938 -4.262 1 84.75 56 MET B O 1
ATOM 4453 N N . ASN B 1 57 ? 4.566 -11.617 -2.902 1 66.56 57 ASN B N 1
ATOM 4454 C CA . ASN B 1 57 ? 3.887 -10.977 -1.78 1 66.56 57 ASN B CA 1
ATOM 4455 C C . ASN B 1 57 ? 4.527 -9.641 -1.424 1 66.56 57 ASN B C 1
ATOM 4457 O O . ASN B 1 57 ? 5.512 -9.234 -2.043 1 66.56 57 ASN B O 1
ATOM 4461 N N . SER B 1 58 ? 4.484 -9.211 -0.098 1 57.47 58 SER B N 1
ATOM 4462 C CA . SER B 1 58 ? 4.629 -7.91 0.555 1 57.47 58 SER B CA 1
ATOM 4463 C C . SER B 1 58 ? 5.797 -7.125 -0.033 1 57.47 58 SER B C 1
ATOM 4465 O O . SER B 1 58 ? 6.68 -7.699 -0.677 1 57.47 58 SER B O 1
ATOM 4467 N N . ASN B 1 59 ? 5.48 -5.762 0.145 1 48.06 59 ASN B N 1
ATOM 4468 C CA . ASN B 1 59 ? 6.234 -4.551 -0.152 1 48.06 59 ASN B CA 1
ATOM 4469 C C . ASN B 1 59 ? 7.715 -4.711 0.188 1 48.06 59 ASN B C 1
ATOM 4471 O O . ASN B 1 59 ? 8.281 -3.893 0.91 1 48.06 59 ASN B O 1
ATOM 4475 N N . TYR B 1 60 ? 8.234 -5.875 -0.165 1 54.44 60 TYR B N 1
ATOM 4476 C CA . TYR B 1 60 ? 9.68 -5.688 -0.181 1 54.44 60 TYR B CA 1
ATOM 4477 C C . TYR B 1 60 ? 10.344 -6.414 0.985 1 54.44 60 TYR B C 1
ATOM 4479 O O . TYR B 1 60 ? 11.57 -6.449 1.093 1 54.44 60 TYR B O 1
ATOM 4487 N N . TYR B 1 61 ? 9.133 -7.113 1.779 1 61.28 61 TYR B N 1
ATOM 4488 C CA . TYR B 1 61 ? 9.641 -7.805 2.959 1 61.28 61 TYR B CA 1
ATOM 4489 C C . TYR B 1 61 ? 9.188 -9.258 2.977 1 61.28 61 TYR B C 1
ATOM 4491 O O . TYR B 1 61 ? 7.992 -9.539 2.883 1 61.28 61 TYR B O 1
ATOM 4499 N N . TYR B 1 62 ? 10.023 -10.344 2.736 1 74.44 62 TYR B N 1
ATOM 4500 C CA . TYR B 1 62 ? 9.914 -11.789 2.893 1 74.44 62 TYR B CA 1
ATOM 4501 C C . TYR B 1 62 ? 9.164 -12.414 1.72 1 74.44 62 TYR B C 1
ATOM 4503 O O . TYR B 1 62 ? 8.055 -12.938 1.889 1 74.44 62 TYR B O 1
ATOM 4511 N N . PRO B 1 63 ? 9.609 -12.461 0.537 1 88.12 63 PRO B N 1
ATOM 4512 C CA . PRO B 1 63 ? 8.969 -13.023 -0.652 1 88.12 63 PRO B CA 1
ATOM 4513 C C . PRO B 1 63 ? 8.914 -14.547 -0.628 1 88.12 63 PRO B C 1
ATOM 4515 O O . PRO B 1 63 ? 9.344 -15.203 -1.579 1 88.12 63 PRO B O 1
ATOM 4518 N N . TRP B 1 64 ? 8.141 -15.133 0.357 1 92.38 64 TRP B N 1
ATOM 4519 C CA . TRP B 1 64 ? 8.07 -16.578 0.542 1 92.38 64 TRP B CA 1
ATOM 4520 C C . TRP B 1 64 ? 7.426 -17.25 -0.662 1 92.38 64 TRP B C 1
ATOM 4522 O O . TRP B 1 64 ? 7.699 -18.422 -0.951 1 92.38 64 TRP B O 1
ATOM 4532 N N . THR B 1 65 ? 6.574 -16.531 -1.404 1 94.69 65 THR B N 1
ATOM 4533 C CA . THR B 1 65 ? 5.867 -17.109 -2.545 1 94.69 65 THR B CA 1
ATOM 4534 C C . THR B 1 65 ? 6.855 -17.594 -3.604 1 94.69 65 THR B C 1
ATOM 4536 O O . THR B 1 65 ? 6.555 -18.516 -4.363 1 94.69 65 THR B O 1
ATOM 4539 N N . GLN B 1 66 ? 8.008 -16.953 -3.648 1 95.44 66 GLN B N 1
ATOM 4540 C CA . GLN B 1 66 ? 9.016 -17.375 -4.613 1 95.44 66 GLN B CA 1
ATOM 4541 C C . GLN B 1 66 ? 10.117 -18.188 -3.934 1 95.44 66 GLN B C 1
ATOM 4543 O O . GLN B 1 66 ? 10.812 -18.969 -4.586 1 95.44 66 GLN B O 1
ATOM 4548 N N . MET B 1 67 ? 10.211 -18.109 -2.66 1 94.62 67 MET B N 1
ATOM 4549 C CA . MET B 1 67 ? 11.273 -18.812 -1.938 1 94.62 67 MET B CA 1
ATOM 4550 C C . MET B 1 67 ? 10.867 -20.25 -1.617 1 94.62 67 MET B C 1
ATOM 4552 O O . MET B 1 67 ? 11.664 -21.172 -1.776 1 94.62 67 MET B O 1
ATOM 4556 N N . TYR B 1 68 ? 9.641 -20.453 -1.199 1 95.75 68 TYR B N 1
ATOM 4557 C CA . TYR B 1 68 ? 9.203 -21.781 -0.81 1 95.75 68 TYR B CA 1
ATOM 4558 C C . TYR B 1 68 ? 9.266 -22.75 -1.991 1 95.75 68 TYR B C 1
ATOM 4560 O O . TYR B 1 68 ? 9.797 -23.844 -1.868 1 95.75 68 TYR B O 1
ATOM 4568 N N . PRO B 1 69 ? 8.859 -22.281 -3.174 1 97.25 69 PRO B N 1
ATOM 4569 C CA . PRO B 1 69 ? 8.945 -23.219 -4.297 1 97.25 69 PRO B CA 1
ATOM 4570 C C . PRO B 1 69 ? 10.344 -23.281 -4.906 1 97.25 69 PRO B C 1
ATOM 4572 O O . PRO B 1 69 ? 10.547 -23.922 -5.934 1 97.25 69 PRO B O 1
ATOM 4575 N N . GLY B 1 70 ? 11.312 -22.547 -4.387 1 97.06 70 GLY B N 1
ATOM 4576 C CA . GLY B 1 70 ? 12.703 -22.703 -4.777 1 97.06 70 GLY B CA 1
ATOM 4577 C C . GLY B 1 70 ? 13.094 -21.859 -5.969 1 97.06 70 GLY B C 1
ATOM 4578 O O . GLY B 1 70 ? 13.961 -22.25 -6.762 1 97.06 70 GLY B O 1
ATOM 4579 N N . TYR B 1 71 ? 12.5 -20.672 -6.102 1 97.44 71 TYR B N 1
ATOM 4580 C CA . TYR B 1 71 ? 12.766 -19.844 -7.273 1 97.44 71 TYR B CA 1
ATOM 4581 C C . TYR B 1 71 ? 13.695 -18.672 -6.922 1 97.44 71 TYR B C 1
ATOM 4583 O O . TYR B 1 71 ? 14.344 -18.109 -7.801 1 97.44 71 TYR B O 1
ATOM 4591 N N . MET B 1 72 ? 13.734 -18.266 -5.672 1 95.62 72 MET B N 1
ATOM 4592 C CA . MET B 1 72 ? 14.398 -17.031 -5.262 1 95.62 72 MET B CA 1
ATOM 4593 C C . MET B 1 72 ? 15.32 -17.281 -4.074 1 95.62 72 MET B C 1
ATOM 4595 O O . MET B 1 72 ? 15 -18.078 -3.188 1 95.62 72 MET B O 1
ATOM 4599 N N . SER B 1 73 ? 16.469 -16.609 -4.113 1 94.75 73 SER B N 1
ATOM 4600 C CA . SER B 1 73 ? 17.438 -16.625 -3.029 1 94.75 73 SER B CA 1
ATOM 4601 C C . SER B 1 73 ? 17.906 -15.227 -2.672 1 94.75 73 SER B C 1
ATOM 4603 O O . SER B 1 73 ? 17.391 -14.242 -3.217 1 94.75 73 SER B O 1
ATOM 4605 N N . GLU B 1 74 ? 18.75 -15.133 -1.659 1 90.44 74 GLU B N 1
ATOM 4606 C CA . GLU B 1 74 ? 19.328 -13.875 -1.17 1 90.44 74 GLU B CA 1
ATOM 4607 C C . GLU B 1 74 ? 20.828 -13.828 -1.389 1 90.44 74 GLU B C 1
ATOM 4609 O O . GLU B 1 74 ? 21.562 -14.727 -0.953 1 90.44 74 GLU B O 1
ATOM 4614 N N . LYS B 1 75 ? 21.234 -12.773 -1.959 1 90.19 75 LYS B N 1
ATOM 4615 C CA . LYS B 1 75 ? 22.641 -12.703 -2.381 1 90.19 75 LYS B CA 1
ATOM 4616 C C . LYS B 1 75 ? 23.516 -12.109 -1.287 1 90.19 75 LYS B C 1
ATOM 4618 O O . LYS B 1 75 ? 24.688 -12.445 -1.178 1 90.19 75 LYS B O 1
ATOM 4623 N N . ASN B 1 76 ? 23.016 -11.266 -0.515 1 83.94 76 ASN B N 1
ATOM 4624 C CA . ASN B 1 76 ? 23.859 -10.477 0.379 1 83.94 76 ASN B CA 1
ATOM 4625 C C . ASN B 1 76 ? 23.703 -10.922 1.831 1 83.94 76 ASN B C 1
ATOM 4627 O O . ASN B 1 76 ? 24.531 -10.586 2.678 1 83.94 76 ASN B O 1
ATOM 4631 N N . ASN B 1 77 ? 22.609 -11.633 2.123 1 79.06 77 ASN B N 1
ATOM 4632 C CA . ASN B 1 77 ? 22.359 -12.047 3.496 1 79.06 77 ASN B CA 1
ATOM 4633 C C . ASN B 1 77 ? 21.484 -13.305 3.547 1 79.06 77 ASN B C 1
ATOM 4635 O O . ASN B 1 77 ? 21.266 -13.953 2.523 1 79.06 77 ASN B O 1
ATOM 4639 N N . ASN B 1 78 ? 21.281 -13.773 4.785 1 78.62 78 ASN B N 1
ATOM 4640 C CA . ASN B 1 78 ? 20.391 -14.914 5.016 1 78.62 78 ASN B CA 1
ATOM 4641 C C . ASN B 1 78 ? 19.234 -14.555 5.938 1 78.62 78 ASN B C 1
ATOM 4643 O O . ASN B 1 78 ? 19 -15.234 6.938 1 78.62 78 ASN B O 1
ATOM 4647 N N . GLN B 1 79 ? 18.531 -13.68 5.473 1 76.25 79 GLN B N 1
ATOM 4648 C CA . GLN B 1 79 ? 17.438 -13.188 6.312 1 76.25 79 GLN B CA 1
ATOM 4649 C C . GLN B 1 79 ? 16.266 -14.164 6.32 1 76.25 79 GLN B C 1
ATOM 4651 O O . GLN B 1 79 ? 15.633 -14.359 7.355 1 76.25 79 GLN B O 1
ATOM 4656 N N . TYR B 1 80 ? 16.047 -14.766 5.184 1 84.75 80 TYR B N 1
ATOM 4657 C CA . TYR B 1 80 ? 14.836 -15.555 5.031 1 84.75 80 TYR B CA 1
ATOM 4658 C C . TYR B 1 80 ? 15.164 -17.031 4.809 1 84.75 80 TYR B C 1
ATOM 4660 O O . TYR B 1 80 ? 14.266 -17.875 4.77 1 84.75 80 TYR B O 1
ATOM 4668 N N . GLY B 1 81 ? 16.391 -17.359 4.75 1 87.62 81 GLY B N 1
ATOM 4669 C CA . GLY B 1 81 ? 16.812 -18.688 4.375 1 87.62 81 GLY B CA 1
ATOM 4670 C C . GLY B 1 81 ? 16.562 -19.734 5.453 1 87.62 81 GLY B C 1
ATOM 4671 O O . GLY B 1 81 ? 16.594 -20.938 5.188 1 87.62 81 GLY B O 1
ATOM 4672 N N . ALA B 1 82 ? 16.281 -19.234 6.633 1 85.5 82 ALA B N 1
ATOM 4673 C CA . ALA B 1 82 ? 15.984 -20.156 7.73 1 85.5 82 ALA B CA 1
ATOM 4674 C C . ALA B 1 82 ? 14.5 -20.484 7.781 1 85.5 82 ALA B C 1
ATOM 4676 O O . ALA B 1 82 ? 14.055 -21.266 8.625 1 85.5 82 ALA B O 1
ATOM 4677 N N . PHE B 1 83 ? 13.695 -19.906 6.961 1 86.31 83 PHE B N 1
ATOM 4678 C CA . PHE B 1 83 ? 12.258 -20.109 6.824 1 86.31 83 PHE B CA 1
ATOM 4679 C C . PHE B 1 83 ? 11.539 -19.797 8.125 1 86.31 83 PHE B C 1
ATOM 4681 O O . PHE B 1 83 ? 10.523 -20.406 8.453 1 86.31 83 PHE B O 1
ATOM 4688 N N . GLY B 1 84 ? 12.125 -19.016 8.945 1 78.06 84 GLY B N 1
ATOM 4689 C CA . GLY B 1 84 ? 11.531 -18.562 10.195 1 78.06 84 GLY B CA 1
ATOM 4690 C C . GLY B 1 84 ? 10.781 -17.25 10.062 1 78.06 84 GLY B C 1
ATOM 4691 O O . GLY B 1 84 ? 10.781 -16.422 10.977 1 78.06 84 GLY B O 1
ATOM 4692 N N . GLY B 1 85 ? 10.211 -17.031 8.945 1 75.12 85 GLY B N 1
ATOM 4693 C CA . GLY B 1 85 ? 9.523 -15.766 8.711 1 75.12 85 GLY B CA 1
ATOM 4694 C C . GLY B 1 85 ? 8.25 -15.617 9.523 1 75.12 85 GLY B C 1
ATOM 4695 O O . GLY B 1 85 ? 7.91 -16.5 10.32 1 75.12 85 GLY B O 1
ATOM 4696 N N . PRO B 1 86 ? 7.566 -14.555 9.375 1 76.06 86 PRO B N 1
ATOM 4697 C CA . PRO B 1 86 ? 6.371 -14.273 10.172 1 76.06 86 PRO B CA 1
ATOM 4698 C C . PRO B 1 86 ? 5.215 -15.219 9.867 1 76.06 86 PRO B C 1
ATOM 4700 O O . PRO B 1 86 ? 5.23 -15.906 8.836 1 76.06 86 PRO B O 1
ATOM 4703 N N . THR B 1 87 ? 4.305 -15.242 10.805 1 86.62 87 THR B N 1
ATOM 4704 C CA . THR B 1 87 ? 3.027 -15.906 10.578 1 86.62 87 THR B CA 1
ATOM 4705 C C . THR B 1 87 ? 2.219 -15.172 9.516 1 86.62 87 THR B C 1
ATOM 4707 O O . THR B 1 87 ? 2.578 -14.062 9.102 1 86.62 87 THR B O 1
ATOM 4710 N N . MET B 1 88 ? 1.218 -15.859 8.961 1 88.94 88 MET B N 1
ATOM 4711 C CA . MET B 1 88 ? 0.45 -15.297 7.852 1 88.94 88 MET B CA 1
ATOM 4712 C C . MET B 1 88 ? -0.888 -14.75 8.336 1 88.94 88 MET B C 1
ATOM 4714 O O . MET B 1 88 ? -1.655 -15.469 8.984 1 88.94 88 MET B O 1
ATOM 4718 N N . SER B 1 89 ? -1.132 -13.484 8.031 1 86.75 89 SER B N 1
ATOM 4719 C CA . SER B 1 89 ? -2.418 -12.859 8.32 1 86.75 89 SER B CA 1
ATOM 4720 C C . SER B 1 89 ? -3.33 -12.883 7.098 1 86.75 89 SER B C 1
ATOM 4722 O O . SER B 1 89 ? -2.854 -12.898 5.961 1 86.75 89 SER B O 1
ATOM 4724 N N . THR B 1 90 ? -4.664 -12.914 7.367 1 91 90 THR B N 1
ATOM 4725 C CA . THR B 1 90 ? -5.648 -12.82 6.297 1 91 90 THR B CA 1
ATOM 4726 C C . THR B 1 90 ? -6.465 -11.539 6.418 1 91 90 THR B C 1
ATOM 4728 O O . THR B 1 90 ? -7.348 -11.273 5.598 1 91 90 THR B O 1
ATOM 4731 N N . SER B 1 91 ? -6.195 -10.758 7.395 1 82.81 91 SER B N 1
ATOM 4732 C CA . SER B 1 91 ? -7.039 -9.617 7.727 1 82.81 91 SER B CA 1
ATOM 4733 C C . SER B 1 91 ? -7.16 -8.656 6.547 1 82.81 91 SER B C 1
ATOM 4735 O O . SER B 1 91 ? -8.258 -8.211 6.219 1 82.81 91 SER B O 1
ATOM 4737 N N . SER B 1 92 ? -6.082 -8.391 5.91 1 82.94 92 SER B N 1
ATOM 4738 C CA . SER B 1 92 ? -6.113 -7.449 4.793 1 82.94 92 SER B CA 1
ATOM 4739 C C . SER B 1 92 ? -6.91 -8.008 3.619 1 82.94 92 SER B C 1
ATOM 4741 O O . SER B 1 92 ? -7.562 -7.262 2.891 1 82.94 92 SER B O 1
ATOM 4743 N N . TYR B 1 93 ? -6.855 -9.242 3.404 1 91.81 93 TYR B N 1
ATOM 4744 C CA . TYR B 1 93 ? -7.613 -9.852 2.318 1 91.81 93 TYR B CA 1
ATOM 4745 C C . TYR B 1 93 ? -9.109 -9.773 2.584 1 91.81 93 TYR B C 1
ATOM 4747 O O . TYR B 1 93 ? -9.898 -9.508 1.669 1 91.81 93 TYR B O 1
ATOM 4755 N N . TYR B 1 94 ? -9.539 -10.008 3.824 1 89.44 94 TYR B N 1
ATOM 4756 C CA . TYR B 1 94 ? -10.953 -9.938 4.176 1 89.44 94 TYR B CA 1
ATOM 4757 C C . TYR B 1 94 ? -11.445 -8.492 4.148 1 89.44 94 TYR B C 1
ATOM 4759 O O . TYR B 1 94 ? -12.562 -8.219 3.695 1 89.44 94 TYR B O 1
ATOM 4767 N N . LEU B 1 95 ? -10.625 -7.641 4.512 1 80.94 95 LEU B N 1
ATOM 4768 C CA . LEU B 1 95 ? -11.016 -6.246 4.688 1 80.94 95 LEU B CA 1
ATOM 4769 C C . LEU B 1 95 ? -11.117 -5.531 3.344 1 80.94 95 LEU B C 1
ATOM 4771 O O . LEU B 1 95 ? -11.93 -4.621 3.178 1 80.94 95 LEU B O 1
ATOM 4775 N N . TYR B 1 96 ? -10.297 -5.977 2.375 1 85.62 96 TYR B N 1
ATOM 4776 C CA . TYR B 1 96 ? -10.227 -5.184 1.155 1 85.62 96 TYR B CA 1
ATOM 4777 C C . TYR B 1 96 ? -10.758 -5.965 -0.039 1 85.62 96 TYR B C 1
ATOM 4779 O O . TYR B 1 96 ? -11.938 -5.848 -0.394 1 85.62 96 TYR B O 1
ATOM 4787 N N . PRO B 1 97 ? -9.977 -6.875 -0.608 1 93.75 97 PRO B N 1
ATOM 4788 C CA . PRO B 1 97 ? -10.492 -7.477 -1.839 1 93.75 97 PRO B CA 1
ATOM 4789 C C . PRO B 1 97 ? -11.766 -8.297 -1.607 1 93.75 97 PRO B C 1
ATOM 4791 O O . PRO B 1 97 ? -12.703 -8.219 -2.404 1 93.75 97 PRO B O 1
ATOM 4794 N N . LEU B 1 98 ? -11.875 -9.07 -0.546 1 95.44 98 LEU B N 1
ATOM 4795 C CA . LEU B 1 98 ? -13.047 -9.922 -0.331 1 95.44 98 LEU B CA 1
ATOM 4796 C C . LEU B 1 98 ? -14.266 -9.078 0.047 1 95.44 98 LEU B C 1
ATOM 4798 O O . LEU B 1 98 ? -15.352 -9.281 -0.493 1 95.44 98 LEU B O 1
ATOM 4802 N N . LYS B 1 99 ? -14.109 -8.164 0.922 1 89.69 99 LYS B N 1
ATOM 4803 C CA . LYS B 1 99 ? -15.211 -7.281 1.3 1 89.69 99 LYS B CA 1
ATOM 4804 C C . LYS B 1 99 ? -15.68 -6.445 0.112 1 89.69 99 LYS B C 1
ATOM 4806 O O . LYS B 1 99 ? -16.875 -6.262 -0.092 1 89.69 99 LYS B O 1
ATOM 4811 N N . ASN B 1 100 ? -14.766 -5.898 -0.65 1 90.38 100 ASN B N 1
ATOM 4812 C CA . ASN B 1 100 ? -15.117 -5.125 -1.835 1 90.38 100 ASN B CA 1
ATOM 4813 C C . ASN B 1 100 ? -15.938 -5.953 -2.82 1 90.38 100 ASN B C 1
ATOM 4815 O O . ASN B 1 100 ? -16.938 -5.477 -3.354 1 90.38 100 ASN B O 1
ATOM 4819 N N . CYS B 1 101 ? -15.5 -7.141 -2.99 1 96.31 101 CYS B N 1
ATOM 4820 C CA . CYS B 1 101 ? -16.25 -8.023 -3.883 1 96.31 101 CYS B CA 1
ATOM 4821 C C . CYS B 1 101 ? -17.641 -8.281 -3.346 1 96.31 101 CYS B C 1
ATOM 4823 O O . CYS B 1 101 ? -18.625 -8.266 -4.102 1 96.31 101 CYS B O 1
ATOM 4825 N N . GLN B 1 102 ? -17.766 -8.531 -2.066 1 93.69 102 GLN B N 1
ATOM 4826 C CA . GLN B 1 102 ? -19.078 -8.75 -1.469 1 93.69 102 GLN B CA 1
ATOM 4827 C C . GLN B 1 102 ? -19.969 -7.523 -1.653 1 93.69 102 GLN B C 1
ATOM 4829 O O . GLN B 1 102 ? -21.141 -7.656 -1.977 1 93.69 102 GLN B O 1
ATOM 4834 N N . LYS B 1 103 ? -19.453 -6.363 -1.484 1 90.69 103 LYS B N 1
ATOM 4835 C CA . LYS B 1 103 ? -20.219 -5.133 -1.675 1 90.69 103 LYS B CA 1
ATOM 4836 C C . LYS B 1 103 ? -20.688 -4.996 -3.119 1 90.69 103 LYS B C 1
ATOM 4838 O O . LYS B 1 103 ? -21.828 -4.566 -3.371 1 90.69 103 LYS B O 1
ATOM 4843 N N . ILE B 1 104 ? -19.828 -5.281 -3.994 1 95.5 104 ILE B N 1
ATOM 4844 C CA . ILE B 1 104 ? -20.188 -5.242 -5.406 1 95.5 104 ILE B CA 1
ATOM 4845 C C . ILE B 1 104 ? -21.375 -6.168 -5.652 1 95.5 104 ILE B C 1
ATOM 4847 O O . ILE B 1 104 ? -22.344 -5.785 -6.32 1 95.5 104 ILE B O 1
ATOM 4851 N N . ILE B 1 105 ? -21.312 -7.363 -5.137 1 96.62 105 ILE B N 1
ATOM 4852 C CA . ILE B 1 105 ? -22.406 -8.32 -5.277 1 96.62 105 ILE B CA 1
ATOM 4853 C C . ILE B 1 105 ? -23.688 -7.746 -4.656 1 96.62 105 ILE B C 1
ATOM 4855 O O . ILE B 1 105 ? -24.75 -7.77 -5.277 1 96.62 105 ILE B O 1
ATOM 4859 N N . ASP B 1 106 ? -23.609 -7.191 -3.5 1 93.06 106 ASP B N 1
ATOM 4860 C CA . ASP B 1 106 ? -24.766 -6.648 -2.791 1 93.06 106 ASP B CA 1
ATOM 4861 C C . ASP B 1 106 ? -25.406 -5.5 -3.572 1 93.06 106 ASP B C 1
ATOM 4863 O O . ASP B 1 106 ? -26.625 -5.473 -3.768 1 93.06 106 ASP B O 1
ATOM 4867 N N . PHE B 1 107 ? -24.594 -4.547 -4.023 1 91.94 107 PHE B N 1
ATOM 4868 C CA . PHE B 1 107 ? -25.094 -3.387 -4.746 1 91.94 107 PHE B CA 1
ATOM 4869 C C . PHE B 1 107 ? -25.797 -3.811 -6.035 1 91.94 107 PHE B C 1
ATOM 4871 O O . PHE B 1 107 ? -26.844 -3.27 -6.391 1 91.94 107 PHE B O 1
ATOM 4878 N N . ASN B 1 108 ? -25.219 -4.762 -6.707 1 96.44 108 ASN B N 1
ATOM 4879 C CA . ASN B 1 108 ? -25.75 -5.199 -7.988 1 96.44 108 ASN B CA 1
ATOM 4880 C C . ASN B 1 108 ? -26.984 -6.09 -7.809 1 96.44 108 ASN B C 1
ATOM 4882 O O . ASN B 1 108 ? -27.719 -6.34 -8.766 1 96.44 108 ASN B O 1
ATOM 4886 N N . SER B 1 109 ? -27.188 -6.609 -6.625 1 96 109 SER B N 1
ATOM 4887 C CA . SER B 1 109 ? -28.328 -7.473 -6.336 1 96 109 SER B CA 1
ATOM 4888 C C . SER B 1 109 ? -29.484 -6.68 -5.723 1 96 109 SER B C 1
ATOM 4890 O O . SER B 1 109 ? -30.594 -7.191 -5.602 1 96 109 SER B O 1
ATOM 4892 N N . ASP B 1 110 ? -29.234 -5.512 -5.289 1 94.38 110 ASP B N 1
ATOM 4893 C CA . ASP B 1 110 ? -30.234 -4.648 -4.672 1 94.38 110 ASP B CA 1
ATOM 4894 C C . ASP B 1 110 ? -30.969 -3.822 -5.727 1 94.38 110 ASP B C 1
ATOM 4896 O O . ASP B 1 110 ? -30.359 -2.984 -6.398 1 94.38 110 ASP B O 1
ATOM 4900 N N . GLU B 1 111 ? -32.312 -3.922 -5.758 1 94.25 111 GLU B N 1
ATOM 4901 C CA . GLU B 1 111 ? -33.125 -3.246 -6.758 1 94.25 111 GLU B CA 1
ATOM 4902 C C . GLU B 1 111 ? -33.031 -1.729 -6.621 1 94.25 111 GLU B C 1
ATOM 4904 O O . GLU B 1 111 ? -33.125 -1.003 -7.613 1 94.25 111 GLU B O 1
ATOM 4909 N N . ALA B 1 112 ? -32.812 -1.34 -5.469 1 88.81 112 ALA B N 1
ATOM 4910 C CA . ALA B 1 112 ? -32.75 0.097 -5.215 1 88.81 112 ALA B CA 1
ATOM 4911 C C . ALA B 1 112 ? -31.391 0.669 -5.637 1 88.81 112 ALA B C 1
ATOM 4913 O O . ALA B 1 112 ? -31.266 1.873 -5.871 1 88.81 112 ALA B O 1
ATOM 4914 N N . GLU B 1 113 ? -30.375 -0.145 -5.727 1 88.75 113 GLU B N 1
ATOM 4915 C CA . GLU B 1 113 ? -29 0.33 -5.934 1 88.75 113 GLU B CA 1
ATOM 4916 C C . GLU B 1 113 ? -28.516 0.011 -7.344 1 88.75 113 GLU B C 1
ATOM 4918 O O . GLU B 1 113 ? -27.812 0.811 -7.957 1 88.75 113 GLU B O 1
ATOM 4923 N N . LYS B 1 114 ? -28.875 -1.056 -7.926 1 94.44 114 LYS B N 1
ATOM 4924 C CA . LYS B 1 114 ? -28.234 -1.652 -9.094 1 94.44 114 LYS B CA 1
ATOM 4925 C C . LYS B 1 114 ? -28.375 -0.742 -10.312 1 94.44 114 LYS B C 1
ATOM 4927 O O . LYS B 1 114 ? -27.578 -0.834 -11.25 1 94.44 114 LYS B O 1
ATOM 4932 N N . GLY B 1 115 ? -29.344 0.176 -10.305 1 93.12 115 GLY B N 1
ATOM 4933 C CA . GLY B 1 115 ? -29.578 1.046 -11.445 1 93.12 115 GLY B CA 1
ATOM 4934 C C . GLY B 1 115 ? -28.891 2.393 -11.312 1 93.12 115 GLY B C 1
ATOM 4935 O O . GLY B 1 115 ? -28.922 3.205 -12.242 1 93.12 115 GLY B O 1
ATOM 4936 N N . LYS B 1 116 ? -28.234 2.643 -10.227 1 88.31 116 LYS B N 1
ATOM 4937 C CA . LYS B 1 116 ? -27.578 3.93 -9.992 1 88.31 116 LYS B CA 1
ATOM 4938 C C . LYS B 1 116 ? -26.359 4.102 -10.898 1 88.31 116 LYS B C 1
ATOM 4940 O O . LYS B 1 116 ? -25.672 3.127 -11.211 1 88.31 116 LYS B O 1
ATOM 4945 N N . PRO B 1 117 ? -26.062 5.336 -11.297 1 84.62 117 PRO B N 1
ATOM 4946 C CA . PRO B 1 117 ? -24.969 5.605 -12.227 1 84.62 117 PRO B CA 1
ATOM 4947 C C . PRO B 1 117 ? -23.625 5.098 -11.719 1 84.62 117 PRO B C 1
ATOM 4949 O O . PRO B 1 117 ? -22.828 4.543 -12.484 1 84.62 117 PRO B O 1
ATOM 4952 N N . ALA B 1 118 ? -23.328 5.188 -10.422 1 84.62 118 ALA B N 1
ATOM 4953 C CA . ALA B 1 118 ? -22.062 4.781 -9.812 1 84.62 118 ALA B CA 1
ATOM 4954 C C . ALA B 1 118 ? -21.859 3.275 -9.93 1 84.62 118 ALA B C 1
ATOM 4956 O O . ALA B 1 118 ? -20.734 2.785 -9.797 1 84.62 118 ALA B O 1
ATOM 4957 N N . ILE B 1 119 ? -22.969 2.578 -10.148 1 91.62 119 ILE B N 1
ATOM 4958 C CA . ILE B 1 119 ? -22.906 1.128 -10.289 1 91.62 119 ILE B CA 1
ATOM 4959 C C . ILE B 1 119 ? -22.875 0.758 -11.773 1 91.62 119 ILE B C 1
ATOM 4961 O O . ILE B 1 119 ? -21.984 0.028 -12.219 1 91.62 119 ILE B O 1
ATOM 4965 N N . VAL B 1 120 ? -23.703 1.409 -12.586 1 93.69 120 VAL B N 1
ATOM 4966 C CA . VAL B 1 120 ? -23.891 1.021 -13.984 1 93.69 120 VAL B CA 1
ATOM 4967 C C . VAL B 1 120 ? -22.672 1.435 -14.797 1 93.69 120 VAL B C 1
ATOM 4969 O O . VAL B 1 120 ? -22.359 0.807 -15.812 1 93.69 120 VAL B O 1
ATOM 4972 N N . GLN B 1 121 ? -21.984 2.391 -14.344 1 91 121 GLN B N 1
ATOM 4973 C CA . GLN B 1 121 ? -20.828 2.879 -15.086 1 91 121 GLN B CA 1
ATOM 4974 C C . GLN B 1 121 ? -19.75 1.804 -15.188 1 91 121 GLN B C 1
ATOM 4976 O O . GLN B 1 121 ? -18.953 1.805 -16.141 1 91 121 GLN B O 1
ATOM 4981 N N . PHE B 1 122 ? -19.719 0.864 -14.328 1 94.94 122 PHE B N 1
ATOM 4982 C CA . PHE B 1 122 ? -18.719 -0.196 -14.352 1 94.94 122 PHE B CA 1
ATOM 4983 C C . PHE B 1 122 ? -19.078 -1.246 -15.398 1 94.94 122 PHE B C 1
ATOM 4985 O O . PHE B 1 122 ? -18.188 -1.924 -15.93 1 94.94 122 PHE B O 1
ATOM 4992 N N . GLY B 1 123 ? -20.359 -1.339 -15.648 1 96.06 123 GLY B N 1
ATOM 4993 C CA . GLY B 1 123 ? -20.766 -2.283 -16.672 1 96.06 123 GLY B CA 1
ATOM 4994 C C . GLY B 1 123 ? -22 -3.076 -16.281 1 96.06 123 GLY B C 1
ATOM 4995 O O . GLY B 1 123 ? -22.766 -2.666 -15.406 1 96.06 123 GLY B O 1
ATOM 4996 N N . ASP B 1 124 ? -22.188 -4.227 -16.984 1 96.12 124 ASP B N 1
ATOM 4997 C CA . ASP B 1 124 ? -23.328 -5.117 -16.828 1 96.12 124 ASP B CA 1
ATOM 4998 C C . ASP B 1 124 ? -23.406 -5.668 -15.398 1 96.12 124 ASP B C 1
ATOM 5000 O O . ASP B 1 124 ? -22.391 -6.129 -14.859 1 96.12 124 ASP B O 1
ATOM 5004 N N . ASN B 1 125 ? -24.688 -5.586 -14.797 1 97.06 125 ASN B N 1
ATOM 5005 C CA . ASN B 1 125 ? -24.828 -6.012 -13.406 1 97.06 125 ASN B CA 1
ATOM 5006 C C . ASN B 1 125 ? -24.453 -7.477 -13.227 1 97.06 125 ASN B C 1
ATOM 5008 O O . ASN B 1 125 ? -23.75 -7.824 -12.266 1 97.06 125 ASN B O 1
ATOM 5012 N N . ALA B 1 126 ? -24.891 -8.297 -14.086 1 97.88 126 ALA B N 1
ATOM 5013 C CA . ALA B 1 126 ? -24.594 -9.727 -13.969 1 97.88 126 ALA B CA 1
ATOM 5014 C C . ALA B 1 126 ? -23.094 -9.992 -14.07 1 97.88 126 ALA B C 1
ATOM 5016 O O . ALA B 1 126 ? -22.562 -10.812 -13.328 1 97.88 126 ALA B O 1
ATOM 5017 N N . ASN B 1 127 ? -22.438 -9.297 -15 1 98.5 127 ASN B N 1
ATOM 5018 C CA . ASN B 1 127 ? -20.984 -9.461 -15.156 1 98.5 127 ASN B CA 1
ATOM 5019 C C . ASN B 1 127 ? -20.234 -8.953 -13.93 1 98.5 127 ASN B C 1
ATOM 5021 O O . ASN B 1 127 ? -19.219 -9.539 -13.539 1 98.5 127 ASN B O 1
ATOM 5025 N N . GLN B 1 128 ? -20.734 -7.855 -13.297 1 98.31 128 GLN B N 1
ATOM 5026 C CA . GLN B 1 128 ? -20.109 -7.363 -12.078 1 98.31 128 GLN B CA 1
ATOM 5027 C C . GLN B 1 128 ? -20.172 -8.414 -10.969 1 98.31 128 GLN B C 1
ATOM 5029 O O . GLN B 1 128 ? -19.172 -8.656 -10.289 1 98.31 128 GLN B O 1
ATOM 5034 N N . ILE B 1 129 ? -21.281 -9.07 -10.789 1 98.44 129 ILE B N 1
ATOM 5035 C CA . ILE B 1 129 ? -21.453 -10.102 -9.766 1 98.44 129 ILE B CA 1
ATOM 5036 C C . ILE B 1 129 ? -20.531 -11.289 -10.078 1 98.44 129 ILE B C 1
ATOM 5038 O O . ILE B 1 129 ? -19.812 -11.773 -9.195 1 98.44 129 ILE B O 1
ATOM 5042 N N . ALA B 1 130 ? -20.484 -11.664 -11.297 1 98.75 130 ALA B N 1
ATOM 5043 C CA . ALA B 1 130 ? -19.75 -12.859 -11.703 1 98.75 130 ALA B CA 1
ATOM 5044 C C . ALA B 1 130 ? -18.234 -12.664 -11.523 1 98.75 130 ALA B C 1
ATOM 5046 O O . ALA B 1 130 ? -17.547 -13.555 -11.023 1 98.75 130 ALA B O 1
ATOM 5047 N N . VAL B 1 131 ? -17.719 -11.5 -11.93 1 98.69 131 VAL B N 1
ATOM 5048 C CA . VAL B 1 131 ? -16.281 -11.266 -11.797 1 98.69 131 VAL B CA 1
ATOM 5049 C C . VAL B 1 131 ? -15.914 -11.156 -10.32 1 98.69 131 VAL B C 1
ATOM 5051 O O . VAL B 1 131 ? -14.836 -11.594 -9.906 1 98.69 131 VAL B O 1
ATOM 5054 N N . ALA B 1 132 ? -16.781 -10.555 -9.516 1 98.56 132 ALA B N 1
ATOM 5055 C CA . ALA B 1 132 ? -16.531 -10.461 -8.078 1 98.56 132 ALA B CA 1
ATOM 5056 C C . ALA B 1 132 ? -16.484 -11.844 -7.434 1 98.56 132 ALA B C 1
ATOM 5058 O O . ALA B 1 132 ? -15.555 -12.141 -6.668 1 98.56 132 ALA B O 1
ATOM 5059 N N . ARG B 1 133 ? -17.422 -12.688 -7.773 1 98.56 133 ARG B N 1
ATOM 5060 C CA . ARG B 1 133 ? -17.453 -14.047 -7.242 1 98.56 133 ARG B CA 1
ATOM 5061 C C . ARG B 1 133 ? -16.234 -14.844 -7.695 1 98.56 133 ARG B C 1
ATOM 5063 O O . ARG B 1 133 ? -15.664 -15.609 -6.914 1 98.56 133 ARG B O 1
ATOM 5070 N N . THR B 1 134 ? -15.852 -14.672 -8.922 1 98.88 134 THR B N 1
ATOM 5071 C CA . THR B 1 134 ? -14.688 -15.375 -9.445 1 98.88 134 THR B CA 1
ATOM 5072 C C . THR B 1 134 ? -13.422 -14.953 -8.711 1 98.88 134 THR B C 1
ATOM 5074 O O . THR B 1 134 ? -12.633 -15.805 -8.281 1 98.88 134 THR B O 1
ATOM 5077 N N . LEU B 1 135 ? -13.258 -13.641 -8.523 1 98.75 135 LEU B N 1
ATOM 5078 C CA . LEU B 1 135 ? -12.078 -13.141 -7.816 1 98.75 135 LEU B CA 1
ATOM 5079 C C . LEU B 1 135 ? -12.078 -13.609 -6.367 1 98.75 135 LEU B C 1
ATOM 5081 O O . LEU B 1 135 ? -11.031 -13.984 -5.836 1 98.75 135 LEU B O 1
ATOM 5085 N N . MET B 1 136 ? -13.273 -13.641 -5.715 1 98.31 136 MET B N 1
ATOM 5086 C CA . MET B 1 136 ? -13.375 -14.156 -4.352 1 98.31 136 MET B CA 1
ATOM 5087 C C . MET B 1 136 ? -12.922 -15.617 -4.293 1 98.31 136 MET B C 1
ATOM 5089 O O . MET B 1 136 ? -12.141 -15.984 -3.418 1 98.31 136 MET B O 1
ATOM 5093 N N . GLY B 1 137 ? -13.453 -16.344 -5.195 1 98.69 137 GLY B N 1
ATOM 5094 C CA . GLY B 1 137 ? -13.062 -17.75 -5.23 1 98.69 137 GLY B CA 1
ATOM 5095 C C . GLY B 1 137 ? -11.57 -17.953 -5.418 1 98.69 137 GLY B C 1
ATOM 5096 O O . GLY B 1 137 ? -10.969 -18.797 -4.754 1 98.69 137 GLY B O 1
ATOM 5097 N N . PHE B 1 138 ? -11.008 -17.188 -6.309 1 98.69 138 PHE B N 1
ATOM 5098 C CA . PHE B 1 138 ? -9.578 -17.234 -6.57 1 98.69 138 PHE B CA 1
ATOM 5099 C C . PHE B 1 138 ? -8.781 -16.938 -5.305 1 98.69 138 PHE B C 1
ATOM 5101 O O . PHE B 1 138 ? -7.832 -17.641 -4.977 1 98.69 138 PHE B O 1
ATOM 5108 N N . ILE B 1 139 ? -9.156 -15.914 -4.605 1 98.44 139 ILE B N 1
ATOM 5109 C CA . ILE B 1 139 ? -8.461 -15.484 -3.404 1 98.44 139 ILE B CA 1
ATOM 5110 C C . ILE B 1 139 ? -8.625 -16.531 -2.303 1 98.44 139 ILE B C 1
ATOM 5112 O O . ILE B 1 139 ? -7.652 -16.938 -1.673 1 98.44 139 ILE B O 1
ATOM 5116 N N . TYR B 1 140 ? -9.836 -17.047 -2.061 1 98.5 140 TYR B N 1
ATOM 5117 C CA . TYR B 1 140 ? -10.102 -18.031 -1.016 1 98.5 140 TYR B CA 1
ATOM 5118 C C . TYR B 1 140 ? -9.336 -19.328 -1.272 1 98.5 140 TYR B C 1
ATOM 5120 O O . TYR B 1 140 ? -8.836 -19.953 -0.337 1 98.5 140 TYR B O 1
ATOM 5128 N N . MET B 1 141 ? -9.258 -19.734 -2.52 1 98.69 141 MET B N 1
ATOM 5129 C CA . MET B 1 141 ? -8.5 -20.938 -2.842 1 98.69 141 MET B CA 1
ATOM 5130 C C . MET B 1 141 ? -7.062 -20.828 -2.355 1 98.69 141 MET B C 1
ATOM 5132 O O . MET B 1 141 ? -6.559 -21.734 -1.679 1 98.69 141 MET B O 1
ATOM 5136 N N . HIS B 1 142 ? -6.449 -19.719 -2.633 1 98.31 142 HIS B N 1
ATOM 5137 C CA . HIS B 1 142 ? -5.051 -19.547 -2.268 1 98.31 142 HIS B CA 1
ATOM 5138 C C . HIS B 1 142 ? -4.883 -19.453 -0.755 1 98.31 142 HIS B C 1
ATOM 5140 O O . HIS B 1 142 ? -3.955 -20.031 -0.193 1 98.31 142 HIS B O 1
ATOM 5146 N N . LEU B 1 143 ? -5.781 -18.75 -0.089 1 97.75 143 LEU B N 1
ATOM 5147 C CA . LEU B 1 143 ? -5.656 -18.578 1.354 1 97.75 143 LEU B CA 1
ATOM 5148 C C . LEU B 1 143 ? -5.828 -19.906 2.082 1 97.75 143 LEU B C 1
ATOM 5150 O O . LEU B 1 143 ? -5.043 -20.234 2.975 1 97.75 143 LEU B O 1
ATOM 5154 N N . THR B 1 144 ? -6.82 -20.656 1.708 1 98.38 144 THR B N 1
ATOM 5155 C CA . THR B 1 144 ? -7.055 -21.922 2.385 1 98.38 144 THR B CA 1
ATOM 5156 C C . THR B 1 144 ? -5.945 -22.922 2.057 1 98.38 144 THR B C 1
ATOM 5158 O O . THR B 1 144 ? -5.605 -23.766 2.881 1 98.38 144 THR B O 1
ATOM 5161 N N . ASP B 1 145 ? -5.344 -22.812 0.892 1 98.19 145 ASP B N 1
ATOM 5162 C CA . ASP B 1 145 ? -4.234 -23.688 0.525 1 98.19 145 ASP B CA 1
ATOM 5163 C C . ASP B 1 145 ? -3 -23.391 1.375 1 98.19 145 ASP B C 1
ATOM 5165 O O . ASP B 1 145 ? -2.148 -24.25 1.567 1 98.19 145 ASP B O 1
ATOM 5169 N N . ALA B 1 146 ? -2.912 -22.203 1.877 1 97.19 146 ALA B N 1
ATOM 5170 C CA . ALA B 1 146 ? -1.762 -21.828 2.695 1 97.19 146 ALA B CA 1
ATOM 5171 C C . ALA B 1 146 ? -2.021 -22.109 4.172 1 97.19 146 ALA B C 1
ATOM 5173 O O . ALA B 1 146 ? -1.09 -22.406 4.926 1 97.19 146 ALA B O 1
ATOM 5174 N N . LEU B 1 147 ? -3.357 -22.078 4.566 1 97.5 147 LEU B N 1
ATOM 5175 C CA . LEU B 1 147 ? -3.602 -22.031 6.004 1 97.5 147 LEU B CA 1
ATOM 5176 C C . LEU B 1 147 ? -4.484 -23.188 6.441 1 97.5 147 LEU B C 1
ATOM 5178 O O . LEU B 1 147 ? -4.457 -23.594 7.609 1 97.5 147 LEU B O 1
ATOM 5182 N N . GLY B 1 148 ? -5.352 -23.672 5.551 1 97.69 148 GLY B N 1
ATOM 5183 C CA . GLY B 1 148 ? -6.336 -24.672 5.914 1 97.69 148 GLY B CA 1
ATOM 5184 C C . GLY B 1 148 ? -7.703 -24.078 6.215 1 97.69 148 GLY B C 1
ATOM 5185 O O . GLY B 1 148 ? -8.305 -23.438 5.359 1 97.69 148 GLY B O 1
ATOM 5186 N N . PRO B 1 149 ? -8.172 -24.25 7.434 1 97.81 149 PRO B N 1
ATOM 5187 C CA . PRO B 1 149 ? -9.5 -23.719 7.746 1 97.81 149 PRO B CA 1
ATOM 5188 C C . PRO B 1 149 ? -9.531 -22.188 7.777 1 97.81 149 PRO B C 1
ATOM 5190 O O . PRO B 1 149 ? -8.555 -21.562 8.188 1 97.81 149 PRO B O 1
ATOM 5193 N N . LEU B 1 150 ? -10.742 -21.672 7.332 1 96.81 150 LEU B N 1
ATOM 5194 C CA . LEU B 1 150 ? -10.938 -20.219 7.293 1 96.81 150 LEU B CA 1
ATOM 5195 C C . LEU B 1 150 ? -12.398 -19.859 7.523 1 96.81 150 LEU B C 1
ATOM 5197 O O . LEU B 1 150 ? -13.289 -20.672 7.254 1 96.81 150 LEU B O 1
ATOM 5201 N N . PRO B 1 151 ? -12.641 -18.625 8.016 1 93.38 151 PRO B N 1
ATOM 5202 C CA . PRO B 1 151 ? -14.008 -18.125 7.871 1 93.38 151 PRO B CA 1
ATOM 5203 C C . PRO B 1 151 ? -14.43 -17.969 6.414 1 93.38 151 PRO B C 1
ATOM 5205 O O . PRO B 1 151 ? -13.742 -17.297 5.637 1 93.38 151 PRO B O 1
ATOM 5208 N N . TYR B 1 152 ? -15.484 -18.625 6.055 1 95.06 152 TYR B N 1
ATOM 5209 C CA . TYR B 1 152 ? -15.977 -18.562 4.684 1 95.06 152 TYR B CA 1
ATOM 5210 C C . TYR B 1 152 ? -17.484 -18.375 4.664 1 95.06 152 TYR B C 1
ATOM 5212 O O . TYR B 1 152 ? -17.984 -17.297 4.316 1 95.06 152 TYR B O 1
ATOM 5220 N N . THR B 1 153 ? -18.219 -19.266 5.262 1 92.31 153 THR B N 1
ATOM 5221 C CA . THR B 1 153 ? -19.672 -19.25 5.227 1 92.31 153 THR B CA 1
ATOM 5222 C C . THR B 1 153 ? -20.234 -18.062 5.988 1 92.31 153 THR B C 1
ATOM 5224 O O . THR B 1 153 ? -21.172 -17.406 5.527 1 92.31 153 THR B O 1
ATOM 5227 N N . GLU B 1 154 ? -19.609 -17.719 7.094 1 88.75 154 GLU B N 1
ATOM 5228 C CA . GLU B 1 154 ? -20.125 -16.688 7.973 1 88.75 154 GLU B CA 1
ATOM 5229 C C . GLU B 1 154 ? -19.359 -15.375 7.793 1 88.75 154 GLU B C 1
ATOM 5231 O O . GLU B 1 154 ? -19.656 -14.375 8.453 1 88.75 154 GLU B O 1
ATOM 5236 N N . ALA B 1 155 ? -18.359 -15.297 6.945 1 85.38 155 ALA B N 1
ATOM 5237 C CA . ALA B 1 155 ? -17.391 -14.195 6.879 1 85.38 155 ALA B CA 1
ATOM 5238 C C . ALA B 1 155 ? -18.094 -12.867 6.637 1 85.38 155 ALA B C 1
ATOM 5240 O O . ALA B 1 155 ? -17.672 -11.828 7.141 1 85.38 155 ALA B O 1
ATOM 5241 N N . PHE B 1 156 ? -19.125 -12.742 5.926 1 77 156 PHE B N 1
ATOM 5242 C CA . PHE B 1 156 ? -19.719 -11.445 5.594 1 77 156 PHE B CA 1
ATOM 5243 C C . PHE B 1 156 ? -21.188 -11.406 5.984 1 77 156 PHE B C 1
ATOM 5245 O O . PHE B 1 156 ? -21.969 -10.648 5.406 1 77 156 PHE B O 1
ATOM 5252 N N . GLN B 1 157 ? -21.562 -12.18 6.902 1 66.5 157 GLN B N 1
ATOM 5253 C CA . GLN B 1 157 ? -22.938 -12.18 7.379 1 66.5 157 GLN B CA 1
ATOM 5254 C C . GLN B 1 157 ? -23.125 -11.195 8.531 1 66.5 157 GLN B C 1
ATOM 5256 O O . GLN B 1 157 ? -24.25 -10.977 8.984 1 66.5 157 GLN B O 1
ATOM 5261 N N . ALA B 1 158 ? -21.969 -10.555 9.156 1 57.03 158 ALA B N 1
ATOM 5262 C CA . ALA B 1 158 ? -22.047 -9.922 10.469 1 57.03 158 ALA B CA 1
ATOM 5263 C C . ALA B 1 158 ? -22.703 -8.547 10.375 1 57.03 158 ALA B C 1
ATOM 5265 O O . ALA B 1 158 ? -22.156 -7.637 9.75 1 57.03 158 ALA B O 1
ATOM 5266 N N . GLY B 1 159 ? -23.906 -8.336 10.102 1 48.25 159 GLY B N 1
ATOM 5267 C CA . GLY B 1 159 ? -24.484 -7.078 10.547 1 48.25 159 GLY B CA 1
ATOM 5268 C C . GLY B 1 159 ? -24.016 -6.668 11.938 1 48.25 159 GLY B C 1
ATOM 5269 O O . GLY B 1 159 ? -24.234 -5.531 12.359 1 48.25 159 GLY B O 1
ATOM 5270 N N . GLU B 1 160 ? -23.578 -7.594 12.93 1 45.09 160 GLU B N 1
ATOM 5271 C CA . GLU B 1 160 ? -23.641 -7.273 14.359 1 45.09 160 GLU B CA 1
ATOM 5272 C C . GLU B 1 160 ? -22.25 -7.07 14.938 1 45.09 160 GLU B C 1
ATOM 5274 O O . GLU B 1 160 ? -21.25 -7.559 14.383 1 45.09 160 GLU B O 1
ATOM 5279 N N . GLU B 1 161 ? -21.891 -6.219 15.961 1 47.44 161 GLU B N 1
ATOM 5280 C CA . GLU B 1 161 ? -20.828 -5.738 16.844 1 47.44 161 GLU B CA 1
ATOM 5281 C C . GLU B 1 161 ? -19.844 -6.852 17.172 1 47.44 161 GLU B C 1
ATOM 5283 O O . GLU B 1 161 ? -18.656 -6.594 17.375 1 47.44 161 GLU B O 1
ATOM 5288 N N . ASN B 1 162 ? -20.219 -8.148 17.312 1 52.38 162 ASN B N 1
ATOM 5289 C CA . ASN B 1 162 ? -19.406 -9.25 17.797 1 52.38 162 ASN B CA 1
ATOM 5290 C C . ASN B 1 162 ? -19.219 -10.32 16.719 1 52.38 162 ASN B C 1
ATOM 5292 O O . ASN B 1 162 ? -19.562 -11.484 16.938 1 52.38 162 ASN B O 1
ATOM 5296 N N . PHE B 1 163 ? -18.609 -9.953 15.695 1 64.56 163 PHE B N 1
ATOM 5297 C CA . PHE B 1 163 ? -18.516 -10.914 14.602 1 64.56 163 PHE B CA 1
ATOM 5298 C C . PHE B 1 163 ? -17.359 -11.875 14.82 1 64.56 163 PHE B C 1
ATOM 5300 O O . PHE B 1 163 ? -16.203 -11.477 14.789 1 64.56 163 PHE B O 1
ATOM 5307 N N . THR B 1 164 ? -17.688 -13.117 15.398 1 83.56 164 THR B N 1
ATOM 5308 C CA . THR B 1 164 ? -16.781 -14.242 15.57 1 83.56 164 THR B CA 1
ATOM 5309 C C . THR B 1 164 ? -17.188 -15.406 14.664 1 83.56 164 THR B C 1
ATOM 5311 O O . THR B 1 164 ? -17.703 -16.422 15.133 1 83.56 164 THR B O 1
ATOM 5314 N N . PRO B 1 165 ? -16.844 -15.305 13.391 1 89.44 165 PRO B N 1
ATOM 5315 C CA . PRO B 1 165 ? -17.25 -16.328 12.43 1 89.44 165 PRO B CA 1
ATOM 5316 C C . PRO B 1 165 ? -16.594 -17.688 12.695 1 89.44 165 PRO B C 1
ATOM 5318 O O . PRO B 1 165 ? -15.453 -17.734 13.148 1 89.44 165 PRO B O 1
ATOM 5321 N N . VAL B 1 166 ? -17.328 -18.688 12.484 1 93 166 VAL B N 1
ATOM 5322 C CA . VAL B 1 166 ? -16.781 -20.047 12.523 1 93 166 VAL B CA 1
ATOM 5323 C C . VAL B 1 166 ? -15.805 -20.25 11.375 1 93 166 VAL B C 1
ATOM 5325 O O . VAL B 1 166 ? -15.969 -19.672 10.297 1 93 166 VAL B O 1
ATOM 5328 N N . PHE B 1 167 ? -14.805 -21.094 11.664 1 96.12 167 PHE B N 1
ATOM 5329 C CA . PHE B 1 167 ? -13.875 -21.5 10.609 1 96.12 167 PHE B CA 1
ATOM 5330 C C . PHE B 1 167 ? -14.375 -22.734 9.891 1 96.12 167 PHE B C 1
ATOM 5332 O O . PHE B 1 167 ? -14.531 -23.797 10.508 1 96.12 167 PHE B O 1
ATOM 5339 N N . ASP B 1 168 ? -14.602 -22.594 8.625 1 97.06 168 ASP B N 1
ATOM 5340 C CA . ASP B 1 168 ? -14.938 -23.766 7.824 1 97.06 168 ASP B CA 1
ATOM 5341 C C . ASP B 1 168 ? -13.703 -24.609 7.539 1 97.06 168 ASP B C 1
ATOM 5343 O O . ASP B 1 168 ? -12.617 -24.078 7.316 1 97.06 168 ASP B O 1
ATOM 5347 N N . SER B 1 169 ? -13.883 -25.953 7.512 1 97.38 169 SER B N 1
ATOM 5348 C CA . SER B 1 169 ? -12.789 -26.812 7.086 1 97.38 169 SER B CA 1
ATOM 5349 C C . SER B 1 169 ? -12.406 -26.547 5.633 1 97.38 169 SER B C 1
ATOM 5351 O O . SER B 1 169 ? -13.227 -26.062 4.852 1 97.38 169 SER B O 1
ATOM 5353 N N . GLN B 1 170 ? -11.148 -26.891 5.297 1 97.81 170 GLN B N 1
ATOM 5354 C CA . GLN B 1 170 ? -10.727 -26.719 3.914 1 97.81 170 GLN B CA 1
ATOM 5355 C C . GLN B 1 170 ? -11.594 -27.547 2.967 1 97.81 170 GLN B C 1
ATOM 5357 O O . GLN B 1 170 ? -11.938 -27.094 1.874 1 97.81 170 GLN B O 1
ATOM 5362 N N . GLU B 1 171 ? -11.922 -28.75 3.338 1 97.5 171 GLU B N 1
ATOM 5363 C CA . GLU B 1 171 ? -12.797 -29.594 2.535 1 97.5 171 GLU B CA 1
ATOM 5364 C C . GLU B 1 171 ? -14.125 -28.906 2.236 1 97.5 171 GLU B C 1
ATOM 5366 O O . GLU B 1 171 ? -14.578 -28.891 1.09 1 97.5 171 GLU B O 1
ATOM 5371 N N . THR B 1 172 ? -14.703 -28.344 3.271 1 97.81 172 THR B N 1
ATOM 5372 C CA . THR B 1 172 ? -15.961 -27.625 3.117 1 97.81 172 THR B CA 1
ATOM 5373 C C . THR B 1 172 ? -15.781 -26.406 2.207 1 97.81 172 THR B C 1
ATOM 5375 O O . THR B 1 172 ? -16.609 -26.156 1.328 1 97.81 172 THR B O 1
ATOM 5378 N N . ILE B 1 173 ? -14.719 -25.703 2.414 1 98.38 173 ILE B N 1
ATOM 5379 C CA . ILE B 1 173 ? -14.445 -24.516 1.613 1 98.38 173 ILE B CA 1
ATOM 5380 C C . ILE B 1 173 ? -14.289 -24.906 0.145 1 98.38 173 ILE B C 1
ATOM 5382 O O . ILE B 1 173 ? -14.867 -24.266 -0.738 1 98.38 173 ILE B O 1
ATOM 5386 N N . TYR B 1 174 ? -13.57 -25.969 -0.153 1 98.44 174 TYR B N 1
ATOM 5387 C CA . TYR B 1 174 ? -13.352 -26.422 -1.523 1 98.44 174 TYR B CA 1
ATOM 5388 C C . TYR B 1 174 ? -14.68 -26.75 -2.207 1 98.44 174 TYR B C 1
ATOM 5390 O O . TYR B 1 174 ? -14.891 -26.391 -3.367 1 98.44 174 TYR B O 1
ATOM 5398 N N . ALA B 1 175 ? -15.547 -27.406 -1.512 1 98.12 175 ALA B N 1
ATOM 5399 C CA . ALA B 1 175 ? -16.844 -27.766 -2.07 1 98.12 175 ALA B CA 1
ATOM 5400 C C . ALA B 1 175 ? -17.688 -26.516 -2.35 1 98.12 175 ALA B C 1
ATOM 5402 O O . ALA B 1 175 ? -18.281 -26.391 -3.418 1 98.12 175 ALA B O 1
ATOM 5403 N N . LYS B 1 176 ? -17.688 -25.656 -1.423 1 97.94 176 LYS B N 1
ATOM 5404 C CA . LYS B 1 176 ? -18.469 -24.438 -1.576 1 97.94 176 LYS B CA 1
ATOM 5405 C C . LYS B 1 176 ? -17.906 -23.547 -2.674 1 97.94 176 LYS B C 1
ATOM 5407 O O . LYS B 1 176 ? -18.641 -22.922 -3.422 1 97.94 176 LYS B O 1
ATOM 5412 N N . LEU B 1 177 ? -16.578 -23.484 -2.732 1 98.44 177 LEU B N 1
ATOM 5413 C CA . LEU B 1 177 ? -15.938 -22.688 -3.781 1 98.44 177 LEU B CA 1
ATOM 5414 C C . LEU B 1 177 ? -16.312 -23.219 -5.16 1 98.44 177 LEU B C 1
ATOM 5416 O O . LEU B 1 177 ? -16.625 -22.438 -6.066 1 98.44 177 LEU B O 1
ATOM 5420 N N . ASP B 1 178 ? -16.25 -24.5 -5.32 1 98.38 178 ASP B N 1
ATOM 5421 C CA . ASP B 1 178 ? -16.625 -25.078 -6.609 1 98.38 178 ASP B CA 1
ATOM 5422 C C . ASP B 1 178 ? -18.047 -24.703 -6.992 1 98.38 178 ASP B C 1
ATOM 5424 O O . ASP B 1 178 ? -18.312 -24.281 -8.125 1 98.38 178 ASP B O 1
ATOM 5428 N N . ALA B 1 179 ? -18.969 -24.828 -6.078 1 98 179 ALA B N 1
ATOM 5429 C CA . ALA B 1 179 ? -20.375 -24.5 -6.324 1 98 179 ALA B CA 1
ATOM 5430 C C . ALA B 1 179 ? -20.531 -23.016 -6.672 1 98 179 ALA B C 1
ATOM 5432 O O . ALA B 1 179 ? -21.203 -22.672 -7.641 1 98 179 ALA B O 1
ATOM 5433 N N . ASP B 1 180 ? -19.906 -22.156 -5.879 1 97.69 180 ASP B N 1
ATOM 5434 C CA . ASP B 1 180 ? -20 -20.719 -6.082 1 97.69 180 ASP B CA 1
ATOM 5435 C C . ASP B 1 180 ? -19.422 -20.312 -7.438 1 97.69 180 ASP B C 1
ATOM 5437 O O . ASP B 1 180 ? -19.984 -19.453 -8.125 1 97.69 180 ASP B O 1
ATOM 5441 N N . LEU B 1 181 ? -18.328 -20.875 -7.809 1 98.81 181 LEU B N 1
ATOM 5442 C CA . LEU B 1 181 ? -17.672 -20.547 -9.07 1 98.81 181 LEU B CA 1
ATOM 5443 C C . LEU B 1 181 ? -18.5 -21.047 -10.25 1 98.81 181 LEU B C 1
ATOM 5445 O O . LEU B 1 181 ? -18.562 -20.391 -11.297 1 98.81 181 LEU B O 1
ATOM 5449 N N . ARG B 1 182 ? -19.125 -22.188 -10.117 1 98.62 182 ARG B N 1
ATOM 5450 C CA . ARG B 1 182 ? -20.016 -22.656 -11.172 1 98.62 182 ARG B CA 1
ATOM 5451 C C . ARG B 1 182 ? -21.203 -21.719 -11.359 1 98.62 182 ARG B C 1
ATOM 5453 O O . ARG B 1 182 ? -21.594 -21.438 -12.492 1 98.62 182 ARG B O 1
ATOM 5460 N N . GLU B 1 183 ? -21.719 -21.328 -10.258 1 97.94 183 GLU B N 1
ATOM 5461 C CA . GLU B 1 183 ? -22.812 -20.359 -10.344 1 97.94 183 GLU B CA 1
ATOM 5462 C C . GLU B 1 183 ? -22.344 -19.078 -11.031 1 97.94 183 GLU B C 1
ATOM 5464 O O . GLU B 1 183 ? -23.047 -18.531 -11.883 1 97.94 183 GLU B O 1
ATOM 5469 N N . ALA B 1 184 ? -21.188 -18.609 -10.648 1 98.56 184 ALA B N 1
ATOM 5470 C CA . ALA B 1 184 ? -20.641 -17.391 -11.25 1 98.56 184 ALA B CA 1
ATOM 5471 C C . ALA B 1 184 ? -20.422 -17.578 -12.742 1 98.56 184 ALA B C 1
ATOM 5473 O O . ALA B 1 184 ? -20.703 -16.672 -13.539 1 98.56 184 ALA B O 1
ATOM 5474 N N . TYR B 1 185 ? -19.906 -18.688 -13.148 1 98.69 185 TYR B N 1
ATOM 5475 C CA . TYR B 1 185 ? -19.672 -18.984 -14.562 1 98.69 185 TYR B CA 1
ATOM 5476 C C . TYR B 1 185 ? -20.953 -18.828 -15.367 1 98.69 185 TYR B C 1
ATOM 5478 O O . TYR B 1 185 ? -20.938 -18.25 -16.453 1 98.69 185 TYR B O 1
ATOM 5486 N N . ASN B 1 186 ? -22 -19.297 -14.828 1 97.94 186 ASN B N 1
ATOM 5487 C CA . ASN B 1 186 ? -23.297 -19.297 -15.516 1 97.94 186 ASN B CA 1
ATOM 5488 C C . ASN B 1 186 ? -23.922 -17.906 -15.5 1 97.94 186 ASN B C 1
ATOM 5490 O O . ASN B 1 186 ? -24.859 -17.641 -16.25 1 97.94 186 ASN B O 1
ATOM 5494 N N . GLN B 1 187 ? -23.422 -17.031 -14.68 1 97.25 187 GLN B N 1
ATOM 5495 C CA . GLN B 1 187 ? -23.969 -15.688 -14.562 1 97.25 187 GLN B CA 1
ATOM 5496 C C . GLN B 1 187 ? -23.359 -14.75 -15.602 1 97.25 187 GLN B C 1
ATOM 5498 O O . GLN B 1 187 ? -23.891 -13.664 -15.852 1 97.25 187 GLN B O 1
ATOM 5503 N N . PHE B 1 188 ? -22.219 -15.094 -16.203 1 98 188 PHE B N 1
ATOM 5504 C CA . PHE B 1 188 ? -21.547 -14.219 -17.141 1 98 188 PHE B CA 1
ATOM 5505 C C . PHE B 1 188 ? -22.406 -13.961 -18.375 1 98 188 PHE B C 1
ATOM 5507 O O . PHE B 1 188 ? -23.031 -14.883 -18.906 1 98 188 PHE B O 1
ATOM 5514 N N . ASN B 1 189 ? -22.516 -12.742 -18.734 1 96.69 189 ASN B N 1
ATOM 5515 C CA . ASN B 1 189 ? -23.125 -12.297 -19.969 1 96.69 189 ASN B CA 1
ATOM 5516 C C . ASN B 1 189 ? -22.078 -11.859 -21 1 96.69 189 ASN B C 1
ATOM 5518 O O . ASN B 1 189 ? -21.594 -10.727 -20.953 1 96.69 189 ASN B O 1
ATOM 5522 N N . GLU B 1 190 ? -21.812 -12.633 -21.969 1 92.81 190 GLU B N 1
ATOM 5523 C CA . GLU B 1 190 ? -20.734 -12.375 -22.922 1 92.81 190 GLU B CA 1
ATOM 5524 C C . GLU B 1 190 ? -21.078 -11.219 -23.844 1 92.81 190 GLU B C 1
ATOM 5526 O O . GLU B 1 190 ? -20.188 -10.656 -24.5 1 92.81 190 GLU B O 1
ATOM 5531 N N . SER B 1 191 ? -22.328 -10.922 -23.906 1 92.31 191 SER B N 1
ATOM 5532 C CA . SER B 1 191 ? -22.734 -9.789 -24.734 1 92.31 191 SER B CA 1
ATOM 5533 C C . SER B 1 191 ? -22.516 -8.469 -24.016 1 92.31 191 SER B C 1
ATOM 5535 O O . SER B 1 191 ? -22.562 -7.402 -24.641 1 92.31 191 SER B O 1
ATOM 5537 N N . GLY B 1 192 ? -22.297 -8.539 -22.75 1 91.56 192 GLY B N 1
ATOM 5538 C CA . GLY B 1 192 ? -21.984 -7.359 -21.953 1 91.56 192 GLY B CA 1
ATOM 5539 C C . GLY B 1 192 ? -20.5 -7.141 -21.766 1 91.56 192 GLY B C 1
ATOM 5540 O O . GLY B 1 192 ? -19.688 -7.902 -22.297 1 91.56 192 GLY B O 1
ATOM 5541 N N . SER B 1 193 ? -20.156 -5.914 -21.172 1 89.12 193 SER B N 1
ATOM 5542 C CA . SER B 1 193 ? -18.766 -5.629 -20.906 1 89.12 193 SER B CA 1
ATOM 5543 C C . SER B 1 193 ? -18.594 -4.914 -19.562 1 89.12 193 SER B C 1
ATOM 5545 O O . SER B 1 193 ? -19.578 -4.582 -18.906 1 89.12 193 SER B O 1
ATOM 5547 N N . LEU B 1 194 ? -17.359 -4.863 -19.141 1 96.19 194 LEU B N 1
ATOM 5548 C CA . LEU B 1 194 ? -16.938 -4.055 -18 1 96.19 194 LEU B CA 1
ATOM 5549 C C . LEU B 1 194 ? -16 -2.936 -18.438 1 96.19 194 LEU B C 1
ATOM 5551 O O . LEU B 1 194 ? -15.375 -3.023 -19.5 1 96.19 194 LEU B O 1
ATOM 5555 N N . SER B 1 195 ? -15.992 -1.851 -17.672 1 94 195 SER B N 1
ATOM 5556 C CA . SER B 1 195 ? -15.117 -0.723 -17.984 1 94 195 SER B CA 1
ATOM 5557 C C . SER B 1 195 ? -13.656 -1.056 -17.688 1 94 195 SER B C 1
ATOM 5559 O O . SER B 1 195 ? -13.352 -2.148 -17.219 1 94 195 SER B O 1
ATOM 5561 N N . THR B 1 196 ? -12.773 -0.054 -17.938 1 92.31 196 THR B N 1
ATOM 5562 C CA . THR B 1 196 ? -11.336 -0.194 -17.734 1 92.31 196 THR B CA 1
ATOM 5563 C C . THR B 1 196 ? -11.008 -0.232 -16.25 1 92.31 196 THR B C 1
ATOM 5565 O O . THR B 1 196 ? -9.844 -0.41 -15.867 1 92.31 196 THR B O 1
ATOM 5568 N N . ALA B 1 197 ? -12.016 -0.139 -15.367 1 92.44 197 ALA B N 1
ATOM 5569 C CA . ALA B 1 197 ? -11.797 -0.372 -13.938 1 92.44 197 ALA B CA 1
ATOM 5570 C C . ALA B 1 197 ? -11.344 -1.805 -13.68 1 92.44 197 ALA B C 1
ATOM 5572 O O . ALA B 1 197 ? -10.773 -2.102 -12.625 1 92.44 197 ALA B O 1
ATOM 5573 N N . ASP B 1 198 ? -11.641 -2.674 -14.641 1 96.94 198 ASP B N 1
ATOM 5574 C CA . ASP B 1 198 ? -11.047 -4.004 -14.656 1 96.94 198 ASP B CA 1
ATOM 5575 C C . ASP B 1 198 ? -9.602 -3.955 -15.156 1 96.94 198 ASP B C 1
ATOM 5577 O O . ASP B 1 198 ? -9.352 -4.066 -16.359 1 96.94 198 ASP B O 1
ATOM 5581 N N . ILE B 1 199 ? -8.688 -3.889 -14.242 1 94.94 199 ILE B N 1
ATOM 5582 C CA . ILE B 1 199 ? -7.297 -3.664 -14.617 1 94.94 199 ILE B CA 1
ATOM 5583 C C . ILE B 1 199 ? -6.633 -4.996 -14.953 1 94.94 199 ILE B C 1
ATOM 5585 O O . ILE B 1 199 ? -5.477 -5.031 -15.383 1 94.94 199 ILE B O 1
ATOM 5589 N N . LEU B 1 200 ? -7.32 -6.09 -14.773 1 97.56 200 LEU B N 1
ATOM 5590 C CA . LEU B 1 200 ? -6.719 -7.395 -15.023 1 97.56 200 LEU B CA 1
ATOM 5591 C C . LEU B 1 200 ? -6.969 -7.844 -16.453 1 97.56 200 LEU B C 1
ATOM 5593 O O . LEU B 1 200 ? -6.059 -8.344 -17.125 1 97.56 200 LEU B O 1
ATOM 5597 N N . PHE B 1 201 ? -8.219 -7.625 -16.953 1 97.69 201 PHE B N 1
ATOM 5598 C CA . PHE B 1 201 ? -8.539 -8.148 -18.266 1 97.69 201 PHE B CA 1
ATOM 5599 C C . PHE B 1 201 ? -9.141 -7.059 -19.141 1 97.69 201 PHE B C 1
ATOM 5601 O O . PHE B 1 201 ? -9.594 -7.332 -20.266 1 97.69 201 PHE B O 1
ATOM 5608 N N . ASP B 1 202 ? -9.227 -5.859 -18.688 1 95.81 202 ASP B N 1
ATOM 5609 C CA . ASP B 1 202 ? -9.727 -4.707 -19.438 1 95.81 202 ASP B CA 1
ATOM 5610 C C . ASP B 1 202 ? -11.141 -4.953 -19.953 1 95.81 202 ASP B C 1
ATOM 5612 O O . ASP B 1 202 ? -11.438 -4.707 -21.125 1 95.81 202 ASP B O 1
ATOM 5616 N N . GLY B 1 203 ? -11.93 -5.629 -19.156 1 96.62 203 GLY B N 1
ATOM 5617 C CA . GLY B 1 203 ? -13.344 -5.824 -19.422 1 96.62 203 GLY B CA 1
ATOM 5618 C C . GLY B 1 203 ? -13.633 -7.035 -20.281 1 96.62 203 GLY B C 1
ATOM 5619 O O . GLY B 1 203 ? -14.773 -7.262 -20.688 1 96.62 203 GLY B O 1
ATOM 5620 N N . ASP B 1 204 ? -12.711 -7.859 -20.609 1 96.75 204 ASP B N 1
ATOM 5621 C CA . ASP B 1 204 ? -12.891 -9.039 -21.453 1 96.75 204 ASP B CA 1
ATOM 5622 C C . ASP B 1 204 ? -13.562 -10.164 -20.688 1 96.75 204 ASP B C 1
ATOM 5624 O O . ASP B 1 204 ? -12.898 -10.898 -19.938 1 96.75 204 ASP B O 1
ATOM 5628 N N . ILE B 1 205 ? -14.852 -10.406 -20.953 1 98 205 ILE B N 1
ATOM 5629 C CA . ILE B 1 205 ? -15.656 -11.383 -20.234 1 98 205 ILE B CA 1
ATOM 5630 C C . ILE B 1 205 ? -15.18 -12.789 -20.578 1 98 205 ILE B C 1
ATOM 5632 O O . ILE B 1 205 ? -15.188 -13.68 -19.719 1 98 205 ILE B O 1
ATOM 5636 N N . ARG B 1 206 ? -14.75 -13.031 -21.719 1 97.44 206 ARG B N 1
ATOM 5637 C CA . ARG B 1 206 ? -14.234 -14.344 -22.109 1 97.44 206 ARG B CA 1
ATOM 5638 C C . ARG B 1 206 ? -13.008 -14.711 -21.266 1 97.44 206 ARG B C 1
ATOM 5640 O O . ARG B 1 206 ? -12.883 -15.852 -20.828 1 97.44 206 ARG B O 1
ATOM 5647 N N . ALA B 1 207 ? -12.133 -13.734 -21.094 1 98.06 207 ALA B N 1
ATOM 5648 C CA . ALA B 1 207 ? -10.953 -13.984 -20.266 1 98.06 207 ALA B CA 1
ATOM 5649 C C . ALA B 1 207 ? -11.344 -14.344 -18.828 1 98.06 207 ALA B C 1
ATOM 5651 O O . ALA B 1 207 ? -10.758 -15.242 -18.234 1 98.06 207 ALA B O 1
ATOM 5652 N N . TRP B 1 208 ? -12.344 -13.711 -18.328 1 98.62 208 TRP B N 1
ATOM 5653 C CA . TRP B 1 208 ? -12.812 -13.992 -16.969 1 98.62 208 TRP B CA 1
ATOM 5654 C C . TRP B 1 208 ? -13.422 -15.391 -16.891 1 98.62 208 TRP B C 1
ATOM 5656 O O . TRP B 1 208 ? -13.211 -16.109 -15.906 1 98.62 208 TRP B O 1
ATOM 5666 N N . LYS B 1 209 ? -14.211 -15.781 -17.859 1 98.69 209 LYS B N 1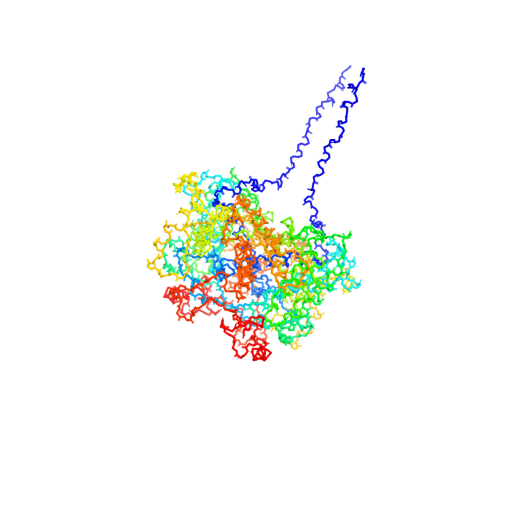
ATOM 5667 C CA . LYS B 1 209 ? -14.766 -17.141 -17.891 1 98.69 209 LYS B CA 1
ATOM 5668 C C . LYS B 1 209 ? -13.648 -18.172 -17.906 1 98.69 209 LYS B C 1
ATOM 5670 O O . LYS B 1 209 ? -13.734 -19.188 -17.203 1 98.69 209 LYS B O 1
ATOM 5675 N N . LYS B 1 210 ? -12.656 -17.922 -18.656 1 98.81 210 LYS B N 1
ATOM 5676 C CA . LYS B 1 210 ? -11.523 -18.828 -18.719 1 98.81 210 LYS B CA 1
ATOM 5677 C C . LYS B 1 210 ? -10.82 -18.922 -17.359 1 98.81 210 LYS B C 1
ATOM 5679 O O . LYS B 1 210 ? -10.406 -20 -16.938 1 98.81 210 LYS B O 1
ATOM 5684 N N . LEU B 1 211 ? -10.625 -17.766 -16.703 1 98.94 211 LEU B N 1
ATOM 5685 C CA . LEU B 1 211 ? -10.023 -17.797 -15.383 1 98.94 211 LEU B CA 1
ATOM 5686 C C . LEU B 1 211 ? -10.898 -18.578 -14.406 1 98.94 211 LEU B C 1
ATOM 5688 O O . LEU B 1 211 ? -10.383 -19.328 -13.57 1 98.94 211 LEU B O 1
ATOM 5692 N N . ASN B 1 212 ? -12.203 -18.344 -14.477 1 98.94 212 ASN B N 1
ATOM 5693 C CA . ASN B 1 212 ? -13.133 -19.062 -13.617 1 98.94 212 ASN B CA 1
ATOM 5694 C C . ASN B 1 212 ? -12.977 -20.578 -13.758 1 98.94 212 ASN B C 1
ATOM 5696 O O . ASN B 1 212 ? -12.75 -21.281 -12.773 1 98.94 212 ASN B O 1
ATOM 5700 N N . ALA B 1 213 ? -13.055 -21.062 -1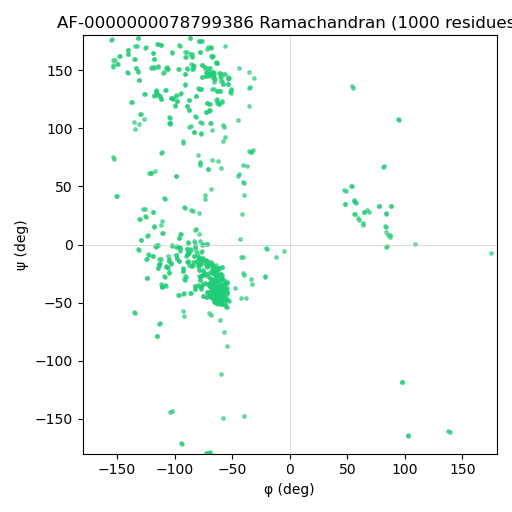4.945 1 98.94 213 ALA B N 1
ATOM 5701 C CA . ALA B 1 213 ? -12.898 -22.484 -15.219 1 98.94 213 ALA B CA 1
ATOM 5702 C C . ALA B 1 213 ? -11.523 -22.984 -14.766 1 98.94 213 ALA B C 1
ATOM 5704 O O . ALA B 1 213 ? -11.414 -24.078 -14.203 1 98.94 213 ALA B O 1
ATOM 5705 N N . SER B 1 214 ? -10.5 -22.203 -15.039 1 98.94 214 SER B N 1
ATOM 5706 C CA . SER B 1 214 ? -9.148 -22.547 -14.625 1 98.94 214 SER B CA 1
ATOM 5707 C C . SER B 1 214 ? -9.047 -22.688 -13.109 1 98.94 214 SER B C 1
ATOM 5709 O O . SER B 1 214 ? -8.422 -23.625 -12.602 1 98.94 214 SER B O 1
ATOM 5711 N N . THR B 1 215 ? -9.656 -21.719 -12.375 1 98.94 215 THR B N 1
ATOM 5712 C CA . THR B 1 215 ? -9.648 -21.781 -10.922 1 98.94 215 THR B CA 1
ATOM 5713 C C . THR B 1 215 ? -10.32 -23.062 -10.422 1 98.94 215 THR B C 1
ATOM 5715 O O . THR B 1 215 ? -9.805 -23.719 -9.523 1 98.94 215 THR B O 1
ATOM 5718 N N . ARG B 1 216 ? -11.398 -23.469 -11.07 1 98.94 216 ARG B N 1
ATOM 5719 C CA . ARG B 1 216 ? -12.094 -24.703 -10.695 1 98.94 216 ARG B CA 1
ATOM 5720 C C . ARG B 1 216 ? -11.25 -25.922 -11.008 1 98.94 216 ARG B C 1
ATOM 5722 O O . ARG B 1 216 ? -11.258 -26.906 -10.25 1 98.94 216 ARG B O 1
ATOM 5729 N N . MET B 1 217 ? -10.516 -25.906 -12.086 1 98.94 217 MET B N 1
ATOM 5730 C CA . MET B 1 217 ? -9.617 -27 -12.398 1 98.94 217 MET B CA 1
ATOM 5731 C C . MET B 1 217 ? -8.5 -27.109 -11.359 1 98.94 217 MET B C 1
ATOM 5733 O O . MET B 1 217 ? -8.141 -28.219 -10.945 1 98.94 217 MET B O 1
ATOM 5737 N N . MET B 1 218 ? -7.984 -25.984 -10.93 1 98.88 218 MET B N 1
ATOM 5738 C CA . MET B 1 218 ? -6.926 -25.984 -9.93 1 98.88 218 MET B CA 1
ATOM 5739 C C . MET B 1 218 ? -7.445 -26.5 -8.586 1 98.88 218 MET B C 1
ATOM 5741 O O . MET B 1 218 ? -6.746 -27.234 -7.887 1 98.88 218 MET B O 1
ATOM 5745 N N . LEU B 1 219 ? -8.68 -26.156 -8.273 1 98.81 219 LEU B N 1
ATOM 5746 C CA . LEU B 1 219 ? -9.305 -26.719 -7.09 1 98.81 219 LEU B CA 1
ATOM 5747 C C . LEU B 1 219 ? -9.43 -28.234 -7.215 1 98.81 219 LEU B C 1
ATOM 5749 O O . LEU B 1 219 ? -9.047 -28.969 -6.305 1 98.81 219 LEU B O 1
ATOM 5753 N N . ALA B 1 220 ? -9.883 -28.688 -8.312 1 98.88 220 ALA B N 1
ATOM 5754 C CA . ALA B 1 220 ? -10.234 -30.078 -8.523 1 98.88 220 ALA B CA 1
ATOM 5755 C C . ALA B 1 220 ? -8.992 -30.969 -8.539 1 98.88 220 ALA B C 1
ATOM 5757 O O . ALA B 1 220 ? -8.984 -32.062 -7.961 1 98.88 220 ALA B O 1
ATOM 5758 N N . ILE B 1 221 ? -7.945 -30.547 -9.18 1 98.75 221 ILE B N 1
ATOM 5759 C CA . ILE B 1 221 ? -6.781 -31.391 -9.398 1 98.75 221 ILE B CA 1
ATOM 5760 C C . ILE B 1 221 ? -6.105 -31.688 -8.062 1 98.75 221 ILE B C 1
ATOM 5762 O O . ILE B 1 221 ? -5.469 -32.75 -7.898 1 98.75 221 ILE B O 1
ATOM 5766 N N . LYS B 1 222 ? -6.289 -30.875 -7.113 1 98.44 222 LYS B N 1
ATOM 5767 C CA . LYS B 1 222 ? -5.664 -31.047 -5.805 1 98.44 222 LYS B CA 1
ATOM 5768 C C . LYS B 1 222 ? -6.387 -32.125 -4.992 1 98.44 222 LYS B C 1
ATOM 5770 O O . LYS B 1 222 ? -5.898 -32.531 -3.936 1 98.44 222 LYS B O 1
ATOM 5775 N N . LEU B 1 223 ? -7.477 -32.625 -5.488 1 97.94 223 LEU B N 1
ATOM 5776 C CA . LEU B 1 223 ? -8.203 -33.688 -4.82 1 97.94 223 LEU B CA 1
ATOM 5777 C C . LEU B 1 223 ? -7.676 -35.062 -5.25 1 97.94 223 LEU B C 1
ATOM 5779 O O . LEU B 1 223 ? -8.148 -36.094 -4.77 1 97.94 223 LEU B O 1
ATOM 5783 N N . ALA B 1 224 ? -6.715 -35.094 -6.055 1 96.5 224 ALA B N 1
ATOM 5784 C CA . ALA B 1 224 ? -6.242 -36.312 -6.691 1 96.5 224 ALA B CA 1
ATOM 5785 C C . ALA B 1 224 ? -5.895 -37.375 -5.652 1 96.5 224 ALA B C 1
ATOM 5787 O O . ALA B 1 224 ? -6.117 -38.594 -5.875 1 96.5 224 ALA B O 1
ATOM 5788 N N . ASP B 1 225 ? -5.395 -36.938 -4.465 1 94.25 225 ASP B N 1
ATOM 5789 C CA . ASP B 1 225 ? -4.91 -37.938 -3.506 1 94.25 225 ASP B CA 1
ATOM 5790 C C . ASP B 1 225 ? -5.891 -38.094 -2.348 1 94.25 225 ASP B C 1
ATOM 5792 O O . ASP B 1 225 ? -5.789 -39.062 -1.578 1 94.25 225 ASP B O 1
ATOM 5796 N N . VAL B 1 226 ? -6.871 -37.25 -2.225 1 96 226 VAL B N 1
ATOM 5797 C CA . VAL B 1 226 ? -7.738 -37.281 -1.052 1 96 226 VAL B CA 1
ATOM 5798 C C . VAL B 1 226 ? -9.141 -37.75 -1.463 1 96 226 VAL B C 1
ATOM 5800 O O . VAL B 1 226 ? -9.828 -38.406 -0.7 1 96 226 VAL B O 1
ATOM 5803 N N . ASP B 1 227 ? -9.555 -37.344 -2.609 1 96.56 227 ASP B N 1
ATOM 5804 C CA . ASP B 1 227 ? -10.859 -37.75 -3.15 1 96.56 227 ASP B CA 1
ATOM 5805 C C . ASP B 1 227 ? -10.844 -37.719 -4.676 1 96.56 227 ASP B C 1
ATOM 5807 O O . ASP B 1 227 ? -11.484 -36.875 -5.297 1 96.56 227 ASP B O 1
ATOM 5811 N N . PRO B 1 228 ? -10.203 -38.719 -5.293 1 97 228 PRO B N 1
ATOM 5812 C CA . PRO B 1 228 ? -10.016 -38.719 -6.746 1 97 228 PRO B CA 1
ATOM 5813 C C . PRO B 1 228 ? -11.328 -38.75 -7.516 1 97 228 PRO B C 1
ATOM 5815 O O . PRO B 1 228 ? -11.43 -38.188 -8.609 1 97 228 PRO B O 1
ATOM 5818 N N . ALA B 1 229 ? -12.352 -39.406 -6.973 1 97.81 229 ALA B N 1
ATOM 5819 C CA . ALA B 1 229 ? -13.625 -39.5 -7.672 1 97.81 229 ALA B CA 1
ATOM 5820 C C . ALA B 1 229 ? -14.266 -38.094 -7.809 1 97.81 229 ALA B C 1
ATOM 5822 O O . ALA B 1 229 ? -14.688 -37.719 -8.898 1 97.81 229 ALA B O 1
ATOM 5823 N N . GLU B 1 230 ? -14.328 -37.375 -6.723 1 97.69 230 GLU B N 1
ATOM 5824 C CA . GLU B 1 230 ? -14.859 -36.031 -6.754 1 97.69 230 GLU B CA 1
ATOM 5825 C C . GLU B 1 230 ? -13.992 -35.094 -7.602 1 97.69 230 GLU B C 1
ATOM 5827 O O . GLU B 1 230 ? -14.5 -34.25 -8.344 1 97.69 230 GLU B O 1
ATOM 5832 N N . GLY B 1 231 ? -12.688 -35.25 -7.441 1 98.38 231 GLY B N 1
ATOM 5833 C CA . GLY B 1 231 ? -11.766 -34.469 -8.266 1 98.38 231 GLY B CA 1
ATOM 5834 C C . GLY B 1 231 ? -12 -34.656 -9.75 1 98.38 231 GLY B C 1
ATOM 5835 O O . GLY B 1 231 ? -12.086 -33.688 -10.492 1 98.38 231 GLY B O 1
ATOM 5836 N N . ARG B 1 232 ? -12.164 -35.844 -10.109 1 98.62 232 ARG B N 1
ATOM 5837 C CA . ARG B 1 232 ? -12.406 -36.188 -11.508 1 98.62 232 ARG B CA 1
ATOM 5838 C C . ARG B 1 232 ? -13.688 -35.531 -12.008 1 98.62 232 ARG B C 1
ATOM 5840 O O . ARG B 1 232 ? -13.695 -34.906 -13.07 1 98.62 232 ARG B O 1
ATOM 5847 N N . SER B 1 233 ? -14.703 -35.656 -11.273 1 98.62 233 SER B N 1
ATOM 5848 C CA . SER B 1 233 ? -16 -35.125 -11.672 1 98.62 233 SER B CA 1
ATOM 5849 C C . SER B 1 233 ? -15.938 -33.594 -11.812 1 98.62 233 SER B C 1
ATOM 5851 O O . SER B 1 233 ? -16.375 -33.062 -12.82 1 98.62 233 SER B O 1
ATOM 5853 N N . ARG B 1 234 ? -15.445 -32.969 -10.812 1 98.69 234 ARG B N 1
ATOM 5854 C CA . ARG B 1 234 ? -15.344 -31.5 -10.82 1 98.69 234 ARG B CA 1
ATOM 5855 C C . ARG B 1 234 ? -14.43 -31.031 -11.945 1 98.69 234 ARG B C 1
ATOM 5857 O O . ARG B 1 234 ? -14.742 -30.047 -12.625 1 98.69 234 ARG B O 1
ATOM 5864 N N . PHE B 1 235 ? -13.312 -31.734 -12.117 1 98.88 235 PHE B N 1
ATOM 5865 C CA . PHE B 1 235 ? -12.352 -31.328 -13.141 1 98.88 235 PHE B CA 1
ATOM 5866 C C . PHE B 1 235 ? -12.969 -31.438 -14.531 1 98.88 235 PHE B C 1
ATOM 5868 O O . PHE B 1 235 ? -12.82 -30.531 -15.352 1 98.88 235 PHE B O 1
ATOM 5875 N N . ALA B 1 236 ? -13.617 -32.469 -14.773 1 98.75 236 ALA B N 1
ATOM 5876 C CA . ALA B 1 236 ? -14.219 -32.719 -16.078 1 98.75 236 ALA B CA 1
ATOM 5877 C C . ALA B 1 236 ? -15.227 -31.609 -16.422 1 98.75 236 ALA B C 1
ATOM 5879 O O . ALA B 1 236 ? -15.281 -31.125 -17.547 1 98.75 236 ALA B O 1
ATOM 5880 N N . GLN B 1 237 ? -16.016 -31.25 -15.453 1 98.5 237 GLN B N 1
ATOM 5881 C CA . GLN B 1 237 ? -16.984 -30.188 -15.664 1 98.5 237 GLN B CA 1
ATOM 5882 C C . GLN B 1 237 ? -16.281 -28.859 -15.961 1 98.5 237 GLN B C 1
ATOM 5884 O O . GLN B 1 237 ? -16.688 -28.141 -16.875 1 98.5 237 GLN B O 1
ATOM 5889 N N . ALA B 1 238 ? -15.281 -28.531 -15.211 1 98.88 238 ALA B N 1
ATOM 5890 C CA . ALA B 1 238 ? -14.539 -27.297 -15.414 1 98.88 238 ALA B CA 1
ATOM 5891 C C . ALA B 1 238 ? -13.828 -27.297 -16.766 1 98.88 238 ALA B C 1
ATOM 5893 O O . ALA B 1 238 ? -13.789 -26.266 -17.453 1 98.88 238 ALA B O 1
ATOM 5894 N N . TYR B 1 239 ? -13.297 -28.422 -17.078 1 98.81 239 TYR B N 1
ATOM 5895 C CA . TYR B 1 239 ? -12.617 -28.562 -18.359 1 98.81 239 TYR B CA 1
ATOM 5896 C C . TYR B 1 239 ? -13.578 -28.312 -19.531 1 98.81 239 TYR B C 1
ATOM 5898 O O . TYR B 1 239 ? -13.211 -27.656 -20.5 1 98.81 239 TYR B O 1
ATOM 5906 N N . ALA B 1 240 ? -14.734 -28.844 -19.422 1 98.44 240 ALA B N 1
ATOM 5907 C CA . ALA B 1 240 ? -15.75 -28.656 -20.453 1 98.44 240 ALA B CA 1
ATOM 5908 C C . ALA B 1 240 ? -16.109 -27.172 -20.594 1 98.44 240 ALA B C 1
ATOM 5910 O O . ALA B 1 240 ? -16.438 -26.719 -21.688 1 98.44 240 ALA B O 1
ATOM 5911 N N . ASP B 1 241 ? -16.031 -26.422 -19.547 1 98.25 241 ASP B N 1
ATOM 5912 C CA . ASP B 1 241 ? -16.344 -24.984 -19.547 1 98.25 241 ASP B CA 1
ATOM 5913 C C . ASP B 1 241 ? -15.211 -24.188 -20.203 1 98.25 241 ASP B C 1
ATOM 5915 O O . ASP B 1 241 ? -15.414 -23.047 -20.625 1 98.25 241 ASP B O 1
ATOM 5919 N N . GLY B 1 242 ? -13.969 -24.688 -20.266 1 98.38 242 GLY B N 1
ATOM 5920 C CA . GLY B 1 242 ? -12.883 -24.109 -21.047 1 98.38 242 GLY B CA 1
ATOM 5921 C C . GLY B 1 242 ? -12 -23.188 -20.234 1 98.38 242 GLY B C 1
ATOM 5922 O O . GLY B 1 242 ? -12.352 -22.031 -20 1 98.38 242 GLY B O 1
ATOM 5923 N N . GLY B 1 243 ? -10.805 -23.578 -19.906 1 98.56 243 GLY B N 1
ATOM 5924 C CA . GLY B 1 243 ? -9.828 -22.797 -19.156 1 98.56 243 GLY B CA 1
ATOM 5925 C C . GLY B 1 243 ? -8.875 -22.031 -20.047 1 98.56 243 GLY B C 1
ATOM 5926 O O . GLY B 1 243 ? -9.133 -21.844 -21.234 1 98.56 243 GLY B O 1
ATOM 5927 N N . ILE B 1 244 ? -7.852 -21.438 -19.422 1 98.81 244 ILE B N 1
ATOM 5928 C CA . ILE B 1 244 ? -6.812 -20.688 -20.125 1 98.81 244 ILE B CA 1
ATOM 5929 C C . ILE B 1 244 ? -5.906 -21.656 -20.891 1 98.81 244 ILE B C 1
ATOM 5931 O O . ILE B 1 244 ? -5.246 -22.5 -20.281 1 98.81 244 ILE B O 1
ATOM 5935 N N . GLU B 1 245 ? -5.812 -21.484 -22.203 1 98 245 GLU B N 1
ATOM 5936 C CA . GLU B 1 245 ? -5.016 -22.406 -23 1 98 245 GLU B CA 1
ATOM 5937 C C . GLU B 1 245 ? -4.078 -21.656 -23.938 1 98 245 GLU B C 1
ATOM 5939 O O . GLU B 1 245 ? -3.297 -22.266 -24.672 1 98 245 GLU B O 1
ATOM 5944 N N . GLU B 1 246 ? -4.215 -20.359 -23.922 1 98.38 246 GLU B N 1
ATOM 5945 C CA . GLU B 1 246 ? -3.361 -19.484 -24.719 1 98.38 246 GLU B CA 1
ATOM 5946 C C . GLU B 1 246 ? -2.805 -18.344 -23.891 1 98.38 246 GLU B C 1
ATOM 5948 O O . GLU B 1 246 ? -3.492 -17.797 -23.016 1 98.38 246 GLU B O 1
ATOM 5953 N N . ASN B 1 247 ? -1.578 -17.922 -24.297 1 98.31 247 ASN B N 1
ATOM 5954 C CA . ASN B 1 247 ? -0.904 -16.875 -23.547 1 98.31 247 ASN B CA 1
ATOM 5955 C C . ASN B 1 247 ? -1.664 -15.547 -23.609 1 98.31 247 ASN B C 1
ATOM 5957 O O . ASN B 1 247 ? -1.567 -14.727 -22.703 1 98.31 247 ASN B O 1
ATOM 5961 N N . ALA B 1 248 ? -2.428 -15.344 -24.625 1 97.31 248 ALA B N 1
ATOM 5962 C CA . ALA B 1 248 ? -3.211 -14.117 -24.781 1 97.31 248 ALA B CA 1
ATOM 5963 C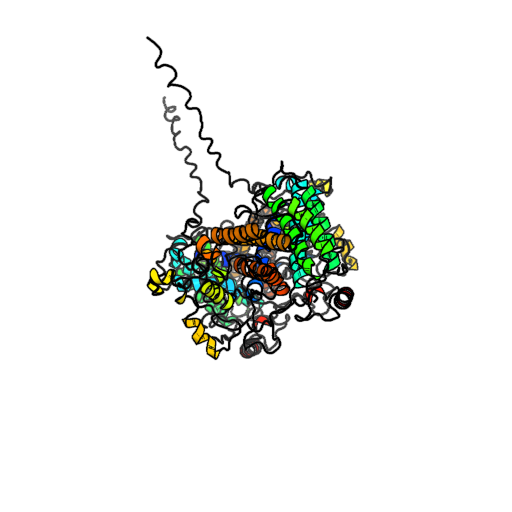 C . ALA B 1 248 ? -4.207 -13.953 -23.641 1 97.31 248 ALA B C 1
ATOM 5965 O O . ALA B 1 248 ? -4.676 -12.844 -23.375 1 97.31 248 ALA B O 1
ATOM 5966 N N . TYR B 1 249 ? -4.543 -15.055 -22.953 1 98.06 249 TYR B N 1
ATOM 5967 C CA . TYR B 1 249 ? -5.547 -15.016 -21.891 1 98.06 249 TYR B CA 1
ATOM 5968 C C . TYR B 1 249 ? -4.906 -15.211 -20.516 1 98.06 249 TYR B C 1
ATOM 5970 O O . TYR B 1 249 ? -5.605 -15.422 -19.531 1 98.06 249 TYR B O 1
ATOM 5978 N N . ASN B 1 250 ? -3.572 -15.18 -20.438 1 98.62 250 ASN B N 1
ATOM 5979 C CA . ASN B 1 250 ? -2.924 -15.273 -19.125 1 98.62 250 ASN B CA 1
ATOM 5980 C C . ASN B 1 250 ? -3.463 -14.227 -18.156 1 98.62 250 ASN B C 1
ATOM 5982 O O . ASN B 1 250 ? -3.732 -13.094 -18.547 1 98.62 250 ASN B O 1
ATOM 5986 N N . LEU B 1 251 ? -3.691 -14.617 -16.891 1 98.75 251 LEU B N 1
ATOM 5987 C CA . LEU B 1 251 ? -3.836 -13.609 -15.836 1 98.75 251 LEU B CA 1
ATOM 5988 C C . LEU B 1 251 ? -2.49 -12.977 -15.5 1 98.75 251 LEU B C 1
ATOM 5990 O O . LEU B 1 251 ? -1.579 -13.656 -15.023 1 98.75 251 LEU B O 1
ATOM 5994 N N . ASN B 1 252 ? -2.344 -11.711 -15.789 1 97.25 252 ASN B N 1
ATOM 5995 C CA . ASN B 1 252 ? -1.135 -10.945 -15.516 1 97.25 252 ASN B CA 1
ATOM 5996 C C . ASN B 1 252 ? -1.419 -9.766 -14.586 1 97.25 252 ASN B C 1
ATOM 5998 O O . ASN B 1 252 ? -2.557 -9.305 -14.492 1 97.25 252 ASN B O 1
ATOM 6002 N N . TYR B 1 253 ? -0.447 -9.359 -13.836 1 95.19 253 TYR B N 1
ATOM 6003 C CA . TYR B 1 253 ? -0.494 -8.086 -13.133 1 95.19 253 TYR B CA 1
ATOM 6004 C C . TYR B 1 253 ? 0.616 -7.152 -13.609 1 95.19 253 TYR B C 1
ATOM 6006 O O . TYR B 1 253 ? 1.793 -7.52 -13.586 1 95.19 253 TYR B O 1
ATOM 6014 N N . THR B 1 254 ? 0.273 -5.957 -13.969 1 92.38 254 THR B N 1
ATOM 6015 C CA . THR B 1 254 ? 1.222 -4.957 -14.445 1 92.38 254 THR B CA 1
ATOM 6016 C C . THR B 1 254 ? 1.347 -3.811 -13.445 1 92.38 254 THR B C 1
ATOM 6018 O O . THR B 1 254 ? 0.346 -3.195 -13.07 1 92.38 254 THR B O 1
ATOM 6021 N N . PHE B 1 255 ? 2.59 -3.535 -13.031 1 87.06 255 PHE B N 1
ATOM 6022 C CA . PHE B 1 255 ? 2.859 -2.443 -12.102 1 87.06 255 PHE B CA 1
ATOM 6023 C C . PHE B 1 255 ? 2.797 -1.099 -12.812 1 87.06 255 PHE B C 1
ATOM 6025 O O . PHE B 1 255 ? 2.961 -1.028 -14.031 1 87.06 255 PHE B O 1
ATOM 6032 N N . GLU B 1 256 ? 2.486 -0.122 -11.938 1 80.38 256 GLU B N 1
ATOM 6033 C CA . GLU B 1 256 ? 2.482 1.254 -12.43 1 80.38 256 GLU B CA 1
ATOM 6034 C C . GLU B 1 256 ? 3.621 2.061 -11.812 1 80.38 256 GLU B C 1
ATOM 6036 O O . GLU B 1 256 ? 4.293 1.594 -10.891 1 80.38 256 GLU B O 1
ATOM 6041 N N . ALA B 1 257 ? 3.801 3.193 -12.289 1 71.44 257 ALA B N 1
ATOM 6042 C CA . ALA B 1 257 ? 4.887 4.059 -11.828 1 71.44 257 ALA B CA 1
ATOM 6043 C C . ALA B 1 257 ? 4.746 4.371 -10.344 1 71.44 257 ALA B C 1
ATOM 6045 O O . ALA B 1 257 ? 5.742 4.445 -9.617 1 71.44 257 ALA B O 1
ATOM 6046 N N . ASN B 1 258 ? 3.547 4.512 -9.859 1 74.31 258 ASN B N 1
ATOM 6047 C CA . ASN B 1 258 ? 3.338 4.922 -8.477 1 74.31 258 ASN B CA 1
ATOM 6048 C C . ASN B 1 258 ? 3.309 3.725 -7.531 1 74.31 258 ASN B C 1
ATOM 6050 O O . ASN B 1 258 ? 3.291 3.891 -6.309 1 74.31 258 ASN B O 1
ATOM 6054 N N . THR B 1 259 ? 3.328 2.547 -8.055 1 76.44 259 THR B N 1
ATOM 6055 C CA . THR B 1 259 ? 3.355 1.358 -7.207 1 76.44 259 THR B CA 1
ATOM 6056 C C . THR B 1 259 ? 4.672 0.607 -7.371 1 76.44 259 THR B C 1
ATOM 6058 O O . THR B 1 259 ? 5.098 -0.118 -6.469 1 76.44 259 THR B O 1
ATOM 6061 N N . VAL B 1 260 ? 5.438 0.848 -8.422 1 75.31 260 VAL B N 1
ATOM 6062 C CA . VAL B 1 260 ? 6.797 0.413 -8.727 1 75.31 260 VAL B CA 1
ATOM 6063 C C . VAL B 1 260 ? 6.887 -1.108 -8.633 1 75.31 260 VAL B C 1
ATOM 6065 O O . VAL B 1 260 ? 6.41 -1.705 -7.664 1 75.31 260 VAL B O 1
ATOM 6068 N N . GLY B 1 261 ? 7.496 -1.684 -9.508 1 82.94 261 GLY B N 1
ATOM 6069 C CA . GLY B 1 261 ? 7.727 -3.119 -9.492 1 82.94 261 GLY B CA 1
ATOM 6070 C C . GLY B 1 261 ? 8.633 -3.566 -8.367 1 82.94 261 GLY B C 1
ATOM 6071 O O . GLY B 1 261 ? 9.609 -2.881 -8.031 1 82.94 261 GLY B O 1
ATOM 6072 N N . TYR B 1 262 ? 8.43 -4.68 -7.863 1 81.62 262 TYR B N 1
ATOM 6073 C CA . TYR B 1 262 ? 9.094 -5.168 -6.66 1 81.62 262 TYR B CA 1
ATOM 6074 C C . TYR B 1 262 ? 10.57 -5.41 -6.914 1 81.62 262 TYR B C 1
ATOM 6076 O O . TYR B 1 262 ? 11.422 -5.016 -6.109 1 81.62 262 TYR B O 1
ATOM 6084 N N . LEU B 1 263 ? 10.867 -6.023 -8.008 1 86.75 263 LEU B N 1
ATOM 6085 C CA . LEU B 1 263 ? 12.266 -6.367 -8.266 1 86.75 263 LEU B CA 1
ATOM 6086 C C . LEU B 1 263 ? 13.062 -5.137 -8.672 1 86.75 263 LEU B C 1
ATOM 6088 O O . LEU B 1 263 ? 14.273 -5.078 -8.469 1 86.75 263 LEU B O 1
ATOM 6092 N N . TYR B 1 264 ? 12.43 -4.199 -9.219 1 84 264 TYR B N 1
ATOM 6093 C CA . TYR B 1 264 ? 13.086 -2.918 -9.438 1 84 264 TYR B CA 1
ATOM 6094 C C . TYR B 1 264 ? 13.477 -2.271 -8.117 1 84 264 TYR B C 1
ATOM 6096 O O . TYR B 1 264 ? 14.609 -1.813 -7.953 1 84 264 TYR B O 1
ATOM 6104 N N . TYR B 1 265 ? 12.555 -2.262 -7.363 1 79.06 265 TYR B N 1
ATOM 6105 C CA . TYR B 1 265 ? 12.797 -1.644 -6.066 1 79.06 265 TYR B CA 1
ATOM 6106 C C . TYR B 1 265 ? 13.922 -2.357 -5.32 1 79.06 265 TYR B C 1
ATOM 6108 O O . TYR B 1 265 ? 14.773 -1.715 -4.699 1 79.06 265 TYR B O 1
ATOM 6116 N N . ASN B 1 266 ? 13.938 -3.643 -5.355 1 78.38 266 ASN B N 1
ATOM 6117 C CA . ASN B 1 266 ? 15.023 -4.43 -4.789 1 78.38 266 ASN B CA 1
ATOM 6118 C C . ASN B 1 266 ? 16.375 -4.051 -5.402 1 78.38 266 ASN B C 1
ATOM 6120 O O . ASN B 1 266 ? 17.375 -3.998 -4.703 1 78.38 266 ASN B O 1
ATOM 6124 N N . GLY B 1 267 ? 16.406 -3.852 -6.602 1 75.5 267 GLY B N 1
ATOM 6125 C CA . GLY B 1 267 ? 17.625 -3.469 -7.309 1 75.5 267 GLY B CA 1
ATOM 6126 C C . GLY B 1 267 ? 18.172 -2.131 -6.855 1 75.5 267 GLY B C 1
ATOM 6127 O O . GLY B 1 267 ? 19.375 -2.01 -6.582 1 75.5 267 GLY B O 1
ATOM 6128 N N . VAL B 1 268 ? 17.266 -1.309 -6.723 1 71.88 268 VAL B N 1
ATOM 6129 C CA . VAL B 1 268 ? 17.688 0.064 -6.449 1 71.88 268 VAL B CA 1
ATOM 6130 C C . VAL B 1 268 ? 17.984 0.229 -4.961 1 71.88 268 VAL B C 1
ATOM 6132 O O . VAL B 1 268 ? 18.969 0.86 -4.586 1 71.88 268 VAL B O 1
ATOM 6135 N N . ASN B 1 269 ? 17.203 -0.395 -4.164 1 67.56 269 ASN B N 1
ATOM 6136 C CA . ASN B 1 269 ? 17.25 -0.043 -2.748 1 67.56 269 ASN B CA 1
ATOM 6137 C C . ASN B 1 269 ? 17.953 -1.121 -1.923 1 67.56 269 ASN B C 1
ATOM 6139 O O . ASN B 1 269 ? 18.344 -0.876 -0.782 1 67.56 269 ASN B O 1
ATOM 6143 N N . HIS B 1 270 ? 18.031 -2.305 -2.475 1 66.5 270 HIS B N 1
ATOM 6144 C CA . HIS B 1 270 ? 18.594 -3.387 -1.677 1 66.5 270 HIS B CA 1
ATOM 6145 C C . HIS B 1 270 ? 19.75 -4.074 -2.41 1 66.5 270 HIS B C 1
ATOM 6147 O O . HIS B 1 270 ? 19.922 -5.289 -2.287 1 66.5 270 HIS B O 1
ATOM 6153 N N . ASN B 1 271 ? 20.391 -3.281 -3.176 1 68.62 271 ASN B N 1
ATOM 6154 C CA . ASN B 1 271 ? 21.562 -3.779 -3.9 1 68.62 271 ASN B CA 1
ATOM 6155 C C . ASN B 1 271 ? 21.266 -5.105 -4.59 1 68.62 271 ASN B C 1
ATOM 6157 O O . ASN B 1 271 ? 22.062 -6.039 -4.527 1 68.62 271 ASN B O 1
ATOM 6161 N N . TYR B 1 272 ? 20.031 -5.227 -5.066 1 81.12 272 TYR B N 1
ATOM 6162 C CA . TYR B 1 272 ? 19.578 -6.398 -5.809 1 81.12 272 TYR B CA 1
ATOM 6163 C C . TYR B 1 272 ? 19.859 -7.68 -5.035 1 81.12 272 TYR B C 1
ATOM 6165 O O . TYR B 1 272 ? 20.453 -8.617 -5.574 1 81.12 272 TYR B O 1
ATOM 6173 N N . ASN B 1 273 ? 19.453 -7.676 -3.836 1 85.75 273 ASN B N 1
ATOM 6174 C CA . ASN B 1 273 ? 19.672 -8.797 -2.928 1 85.75 273 ASN B CA 1
ATOM 6175 C C . ASN B 1 273 ? 18.969 -10.062 -3.414 1 85.75 273 ASN B C 1
ATOM 6177 O O . ASN B 1 273 ? 19.469 -11.172 -3.219 1 85.75 273 ASN B O 1
ATOM 6181 N N . PHE B 1 274 ? 17.812 -9.93 -3.955 1 90.94 274 PHE B N 1
ATOM 6182 C CA . PHE B 1 274 ? 17.078 -11.102 -4.434 1 90.94 274 PHE B CA 1
ATOM 6183 C C . PHE B 1 274 ? 17.578 -11.523 -5.809 1 90.94 274 PHE B C 1
ATOM 6185 O O . PHE B 1 274 ? 17.672 -10.703 -6.723 1 90.94 274 PHE B O 1
ATOM 6192 N N . VAL B 1 275 ? 17.906 -12.758 -5.898 1 95.19 275 VAL B N 1
ATOM 6193 C CA . VAL B 1 275 ? 18.469 -13.312 -7.125 1 95.19 275 VAL B CA 1
ATOM 6194 C C . VAL B 1 275 ? 17.891 -14.703 -7.371 1 95.19 275 VAL B C 1
ATOM 6196 O O . VAL B 1 275 ? 17.266 -15.289 -6.48 1 95.19 275 VAL B O 1
ATOM 6199 N N . PRO B 1 276 ? 18.031 -15.242 -8.602 1 97.44 276 PRO B N 1
ATOM 6200 C CA . PRO B 1 276 ? 17.5 -16.578 -8.883 1 97.44 276 PRO B CA 1
ATOM 6201 C C . PRO B 1 276 ? 18.125 -17.656 -7.992 1 97.44 276 PRO B C 1
ATOM 6203 O O . PRO B 1 276 ? 19.328 -17.609 -7.711 1 97.44 276 PRO B O 1
ATOM 6206 N N . ASN B 1 277 ? 17.281 -18.562 -7.586 1 97.94 277 ASN B N 1
ATOM 6207 C CA . ASN B 1 277 ? 17.688 -19.672 -6.738 1 97.94 277 ASN B CA 1
ATOM 6208 C C . ASN B 1 277 ? 18.516 -20.703 -7.52 1 97.94 277 ASN B C 1
ATOM 6210 O O . ASN B 1 277 ? 18.234 -20.953 -8.688 1 97.94 277 ASN B O 1
ATOM 6214 N N . LYS B 1 278 ? 19.453 -21.359 -6.848 1 98.06 278 LYS B N 1
ATOM 6215 C CA . LYS B 1 278 ? 20.328 -22.375 -7.426 1 98.06 278 LYS B CA 1
ATOM 6216 C C . LYS B 1 278 ? 19.516 -23.531 -8 1 98.06 278 LYS B C 1
ATOM 6218 O O . LYS B 1 278 ? 19.859 -24.062 -9.055 1 98.06 278 LYS B O 1
ATOM 6223 N N . TYR B 1 279 ? 18.484 -23.953 -7.414 1 98.25 279 TYR B N 1
ATOM 6224 C CA . TYR B 1 279 ? 17.688 -25.078 -7.883 1 98.25 279 TYR B CA 1
ATOM 6225 C C . TYR B 1 279 ? 17.109 -24.781 -9.266 1 98.25 279 TYR B C 1
ATOM 6227 O O . TYR B 1 279 ? 17.156 -25.641 -10.156 1 98.25 279 TYR B O 1
ATOM 6235 N N . TYR B 1 280 ? 16.562 -23.625 -9.469 1 98.62 280 TYR B N 1
ATOM 6236 C CA . TYR B 1 280 ? 15.961 -23.266 -10.75 1 98.62 280 TYR B CA 1
ATOM 6237 C C . TYR B 1 280 ? 17.016 -23.188 -11.852 1 98.62 280 TYR B C 1
ATOM 6239 O O . TYR B 1 280 ? 16.844 -23.781 -12.914 1 98.62 280 TYR B O 1
ATOM 6247 N N . VAL B 1 281 ? 18.078 -22.484 -11.555 1 98.75 281 VAL B N 1
ATOM 6248 C CA . VAL B 1 281 ? 19.125 -22.281 -12.555 1 98.75 281 VAL B CA 1
ATOM 6249 C C . VAL B 1 281 ? 19.75 -23.609 -12.922 1 98.75 281 VAL B C 1
ATOM 6251 O O . VAL B 1 281 ? 19.922 -23.938 -14.102 1 98.75 281 VAL B O 1
ATOM 6254 N N . ASP B 1 282 ? 20.094 -24.438 -11.93 1 98.62 282 ASP B N 1
ATOM 6255 C CA . ASP B 1 282 ? 20.734 -25.734 -12.18 1 98.62 282 ASP B CA 1
ATOM 6256 C C . ASP B 1 282 ? 19.812 -26.641 -13 1 98.62 282 ASP B C 1
ATOM 6258 O O . ASP B 1 282 ? 20.281 -27.375 -13.875 1 98.62 282 ASP B O 1
ATOM 6262 N N . GLN B 1 283 ? 18.562 -26.594 -12.672 1 98.5 283 GLN B N 1
ATOM 6263 C CA . GLN B 1 283 ? 17.609 -27.422 -13.406 1 98.5 283 GLN B CA 1
ATOM 6264 C C . GLN B 1 283 ? 17.578 -27.047 -14.883 1 98.5 283 GLN B C 1
ATOM 6266 O O . GLN B 1 283 ? 17.562 -27.906 -15.758 1 98.5 283 GLN B O 1
ATOM 6271 N N . LEU B 1 284 ? 17.5 -25.75 -15.172 1 98.69 284 LEU B N 1
ATOM 6272 C CA . LEU B 1 284 ? 17.469 -25.312 -16.562 1 98.69 284 LEU B CA 1
ATOM 6273 C C . LEU B 1 284 ? 18.766 -25.641 -17.281 1 98.69 284 LEU B C 1
ATOM 6275 O O . LEU B 1 284 ? 18.766 -26.031 -18.453 1 98.69 284 LEU B O 1
ATOM 6279 N N . LYS B 1 285 ? 19.891 -25.578 -16.594 1 98.44 285 LYS B N 1
ATOM 6280 C CA . LYS B 1 285 ? 21.188 -25.953 -17.172 1 98.44 285 LYS B CA 1
ATOM 6281 C C . LYS B 1 285 ? 21.219 -27.438 -17.516 1 98.44 285 LYS B C 1
ATOM 6283 O O . LYS B 1 285 ? 21.641 -27.812 -18.609 1 98.44 285 LYS B O 1
ATOM 6288 N N . GLU B 1 286 ? 20.812 -28.203 -16.578 1 98.06 286 GLU B N 1
ATOM 6289 C CA . GLU B 1 286 ? 20.828 -29.641 -16.75 1 98.06 286 GLU B CA 1
ATOM 6290 C C . GLU B 1 286 ? 20 -30.062 -17.984 1 98.06 286 GLU B C 1
ATOM 6292 O O . GLU B 1 286 ? 20.375 -30.984 -18.703 1 98.06 286 GLU B O 1
ATOM 6297 N N . LEU B 1 287 ? 18.922 -29.328 -18.234 1 98.38 287 LEU B N 1
ATOM 6298 C CA . LEU B 1 287 ? 18.016 -29.688 -19.328 1 98.38 287 LEU B CA 1
ATOM 6299 C C . LEU B 1 287 ? 18.344 -28.891 -20.594 1 98.38 287 LEU B C 1
ATOM 6301 O O . LEU B 1 287 ? 17.594 -28.938 -21.562 1 98.38 287 LEU B O 1
ATOM 6305 N N . LYS B 1 288 ? 19.438 -28.094 -20.578 1 97.88 288 LYS B N 1
ATOM 6306 C CA . LYS B 1 288 ? 19.781 -27.219 -21.688 1 97.88 288 LYS B CA 1
ATOM 6307 C C . LYS B 1 288 ? 18.562 -26.422 -22.156 1 97.88 288 LYS B C 1
ATOM 6309 O O . LYS B 1 288 ? 18.234 -26.422 -23.344 1 97.88 288 LYS B O 1
ATOM 6314 N N . ASP B 1 289 ? 17.891 -25.875 -21.219 1 98.75 289 ASP B N 1
ATOM 6315 C CA . ASP B 1 289 ? 16.656 -25.125 -21.406 1 98.75 289 ASP B CA 1
ATOM 6316 C C . ASP B 1 289 ? 16.953 -23.656 -21.688 1 98.75 289 ASP B C 1
ATOM 6318 O O . ASP B 1 289 ? 17.328 -22.906 -20.797 1 98.75 289 ASP B O 1
ATOM 6322 N N . ASN B 1 290 ? 16.609 -23.203 -22.844 1 98.5 290 ASN B N 1
ATOM 6323 C CA . ASN B 1 290 ? 16.953 -21.844 -23.281 1 98.5 290 ASN B CA 1
ATOM 6324 C C . ASN B 1 290 ? 16.125 -20.797 -22.531 1 98.5 290 ASN B C 1
ATOM 6326 O O . ASN B 1 290 ? 16.453 -19.609 -22.562 1 98.5 290 ASN B O 1
ATOM 6330 N N . ARG B 1 291 ? 15.062 -21.172 -21.844 1 98.06 291 ARG B N 1
ATOM 6331 C CA . ARG B 1 291 ? 14.328 -20.203 -21.031 1 98.06 291 ARG B CA 1
ATOM 6332 C C . ARG B 1 291 ? 15.234 -19.578 -19.984 1 98.06 291 ARG B C 1
ATOM 6334 O O . ARG B 1 291 ? 14.953 -18.484 -19.484 1 98.06 291 ARG B O 1
ATOM 6341 N N . LEU B 1 292 ? 16.359 -20.188 -19.656 1 98.69 292 LEU B N 1
ATOM 6342 C CA . LEU B 1 292 ? 17.344 -19.625 -18.734 1 98.69 292 LEU B CA 1
ATOM 6343 C C . LEU B 1 292 ? 17.797 -18.234 -19.203 1 98.69 292 LEU B C 1
ATOM 6345 O O . LEU B 1 292 ? 17.891 -17.312 -18.406 1 98.69 292 LEU B O 1
ATOM 6349 N N . PHE B 1 293 ? 17.984 -18.078 -20.5 1 97.38 293 PHE B N 1
ATOM 6350 C CA . PHE B 1 293 ? 18.547 -16.859 -21.078 1 97.38 293 PHE B CA 1
ATOM 6351 C C . PHE B 1 293 ? 17.484 -15.75 -21.125 1 97.38 293 PHE B C 1
ATOM 6353 O O . PHE B 1 293 ? 17.828 -14.578 -21.312 1 97.38 293 PHE B O 1
ATOM 6360 N N . SER B 1 294 ? 16.219 -16.141 -20.906 1 96.19 294 SER B N 1
ATOM 6361 C CA . SER B 1 294 ? 15.133 -15.164 -20.938 1 96.19 294 SER B CA 1
ATOM 6362 C C . SER B 1 294 ? 14.648 -14.836 -19.531 1 96.19 294 SER B C 1
ATOM 6364 O O . SER B 1 294 ? 13.938 -13.852 -19.328 1 96.19 294 SER B O 1
ATOM 6366 N N . THR B 1 295 ? 15.008 -15.602 -18.547 1 97.25 295 THR B N 1
ATOM 6367 C CA . THR B 1 295 ? 14.516 -15.391 -17.188 1 97.25 295 THR B CA 1
ATOM 6368 C C . THR B 1 295 ? 15.633 -14.875 -16.281 1 97.25 295 THR B C 1
ATOM 6370 O O . THR B 1 295 ? 15.375 -14.172 -15.312 1 97.25 295 THR B O 1
ATOM 6373 N N . CYS B 1 296 ? 16.828 -15.211 -16.625 1 97.31 296 CYS B N 1
ATOM 6374 C CA . CYS B 1 296 ? 18 -14.797 -15.844 1 97.31 296 CYS B CA 1
ATOM 6375 C C . CYS B 1 296 ? 18.938 -13.938 -16.672 1 97.31 296 CYS B C 1
ATOM 6377 O O . CYS B 1 296 ? 18.797 -13.867 -17.906 1 97.31 296 CYS B O 1
ATOM 6379 N N . SER B 1 297 ? 19.844 -13.273 -15.938 1 96 297 SER B N 1
ATOM 6380 C CA . SER B 1 297 ? 20.797 -12.383 -16.578 1 96 297 SER B CA 1
ATOM 6381 C C . SER B 1 297 ? 22.172 -12.5 -15.938 1 96 297 SER B C 1
ATOM 6383 O O . SER B 1 297 ? 22.297 -12.789 -14.742 1 96 297 SER B O 1
ATOM 6385 N N . LEU B 1 298 ? 23.219 -12.297 -16.797 1 96.25 298 LEU B N 1
ATOM 6386 C CA . LEU B 1 298 ? 24.578 -12.219 -16.297 1 96.25 298 LEU B CA 1
ATOM 6387 C C . LEU B 1 298 ? 24.953 -10.781 -15.93 1 96.25 298 LEU B C 1
ATOM 6389 O O . LEU B 1 298 ? 26 -10.531 -15.336 1 96.25 298 LEU B O 1
ATOM 6393 N N . ILE B 1 299 ? 24.094 -9.891 -16.281 1 92.94 299 ILE B N 1
ATOM 6394 C CA . ILE B 1 299 ? 24.328 -8.469 -16.078 1 92.94 299 ILE B CA 1
ATOM 6395 C C . ILE B 1 299 ? 23.594 -7.992 -14.828 1 92.94 299 ILE B C 1
ATOM 6397 O O . ILE B 1 299 ? 22.359 -8.039 -14.766 1 92.94 299 ILE B O 1
ATOM 6401 N N . PRO B 1 300 ? 24.344 -7.484 -13.844 1 89.19 300 PRO B N 1
ATOM 6402 C CA . PRO B 1 300 ? 23.688 -6.977 -12.641 1 89.19 300 PRO B CA 1
ATOM 6403 C C . PRO B 1 300 ? 22.797 -5.766 -12.922 1 89.19 300 PRO B C 1
ATOM 6405 O O . PRO B 1 300 ? 23 -5.062 -13.914 1 89.19 300 PRO B O 1
ATOM 6408 N N . PHE B 1 301 ? 21.891 -5.648 -12.031 1 85.75 301 PHE B N 1
ATOM 6409 C CA . PHE B 1 301 ? 21 -4.5 -12.125 1 85.75 301 PHE B CA 1
ATOM 6410 C C . PHE B 1 301 ? 21.781 -3.205 -12.266 1 85.75 301 PHE B C 1
ATOM 6412 O O . PHE B 1 301 ? 22.75 -2.979 -11.523 1 85.75 301 PHE B O 1
ATOM 6419 N N . GLY B 1 302 ? 21.406 -2.426 -13.211 1 78.75 302 GLY B N 1
ATOM 6420 C CA . GLY B 1 302 ? 21.969 -1.092 -13.367 1 78.75 302 GLY B CA 1
ATOM 6421 C C . GLY B 1 302 ? 23.281 -1.078 -14.133 1 78.75 302 GLY B C 1
ATOM 6422 O O . GLY B 1 302 ? 23.859 -0.016 -14.352 1 78.75 302 GLY B O 1
ATOM 6423 N N . LYS B 1 303 ? 23.75 -2.141 -14.508 1 85 303 LYS B N 1
ATOM 6424 C CA . LYS B 1 303 ? 25 -2.205 -15.258 1 85 303 LYS B CA 1
ATOM 6425 C C . LYS B 1 303 ? 24.734 -2.52 -16.734 1 85 303 LYS B C 1
ATOM 6427 O O . LYS B 1 303 ? 23.75 -3.186 -17.062 1 85 303 LYS B O 1
ATOM 6432 N N . THR B 1 304 ? 25.672 -2.012 -17.547 1 85.81 304 THR B N 1
ATOM 6433 C CA . THR B 1 304 ? 25.672 -2.408 -18.938 1 85.81 304 THR B CA 1
ATOM 6434 C C . THR B 1 304 ? 26.422 -3.723 -19.141 1 85.81 304 THR B C 1
ATOM 6436 O O . THR B 1 304 ? 27.156 -4.16 -18.25 1 85.81 304 THR B O 1
ATOM 6439 N N . GLN B 1 305 ? 26.125 -4.312 -20.281 1 90.94 305 GLN B N 1
ATOM 6440 C CA . GLN B 1 305 ? 26.844 -5.543 -20.609 1 90.94 305 GLN B CA 1
ATOM 6441 C C . GLN B 1 305 ? 28.344 -5.332 -20.562 1 90.94 305 GLN B C 1
ATOM 6443 O O . GLN B 1 305 ? 29.078 -6.176 -20.047 1 90.94 305 GLN B O 1
ATOM 6448 N N . ALA B 1 306 ? 28.828 -4.191 -21.062 1 91.25 306 ALA B N 1
ATOM 6449 C CA . ALA B 1 306 ? 30.25 -3.857 -21.078 1 91.25 306 ALA B CA 1
ATOM 6450 C C . ALA B 1 306 ? 30.781 -3.691 -19.656 1 91.25 306 ALA B C 1
ATOM 6452 O O . ALA B 1 306 ? 31.859 -4.207 -19.344 1 91.25 306 ALA B O 1
ATOM 6453 N N . GLU B 1 307 ? 30.062 -3.012 -18.844 1 87.75 307 GLU B N 1
ATOM 6454 C CA . GLU B 1 307 ? 30.484 -2.783 -17.469 1 87.75 307 GLU B CA 1
ATOM 6455 C C . GLU B 1 307 ? 30.562 -4.094 -16.688 1 87.75 307 GLU B C 1
ATOM 6457 O O . GLU B 1 307 ? 31.406 -4.238 -15.797 1 87.75 307 GLU B O 1
ATOM 6462 N N . ALA B 1 308 ? 29.703 -5.035 -17.094 1 91.88 308 ALA B N 1
ATOM 6463 C CA . ALA B 1 308 ? 29.672 -6.328 -16.422 1 91.88 308 ALA B CA 1
ATOM 6464 C C . ALA B 1 308 ? 30.75 -7.266 -16.969 1 91.88 308 ALA B C 1
ATOM 6466 O O . ALA B 1 308 ? 30.984 -8.336 -16.406 1 91.88 308 ALA B O 1
ATOM 6467 N N . GLY B 1 309 ? 31.375 -6.844 -18.062 1 94.62 309 GLY B N 1
ATOM 6468 C CA . GLY B 1 309 ? 32.406 -7.676 -18.703 1 94.62 309 GLY B CA 1
ATOM 6469 C C . GLY B 1 309 ? 31.828 -8.938 -19.312 1 94.62 309 GLY B C 1
ATOM 6470 O O . GLY B 1 309 ? 32.469 -9.984 -19.312 1 94.62 309 GLY B O 1
ATOM 6471 N N . VAL B 1 310 ? 30.609 -8.93 -19.75 1 95.75 310 VAL B N 1
ATOM 6472 C CA . VAL B 1 310 ? 29.906 -10.07 -20.328 1 95.75 310 VAL B CA 1
ATOM 6473 C C . VAL B 1 310 ? 29.953 -9.984 -21.844 1 95.75 310 VAL B C 1
ATOM 6475 O O . VAL B 1 310 ? 29.625 -8.945 -22.422 1 95.75 310 VAL B O 1
ATOM 6478 N N . THR B 1 311 ? 30.359 -11.039 -22.531 1 96.06 311 THR B N 1
ATOM 6479 C CA . THR B 1 311 ? 30.391 -11.062 -23.984 1 96.06 311 THR B CA 1
ATOM 6480 C C . THR B 1 311 ? 29.078 -11.586 -24.547 1 96.06 311 THR B C 1
ATOM 6482 O O . THR B 1 311 ? 28.266 -12.148 -23.812 1 96.06 311 THR B O 1
ATOM 6485 N N . ASP B 1 312 ? 28.859 -11.391 -25.812 1 94.25 312 ASP B N 1
ATOM 6486 C CA . ASP B 1 312 ? 27.672 -11.93 -26.484 1 94.25 312 ASP B CA 1
ATOM 6487 C C . ASP B 1 312 ? 27.625 -13.453 -26.359 1 94.25 312 ASP B C 1
ATOM 6489 O O . ASP B 1 312 ? 26.547 -14.031 -26.219 1 94.25 312 ASP B O 1
ATOM 6493 N N . GLU B 1 313 ? 28.766 -14.062 -26.469 1 95.88 313 GLU B N 1
ATOM 6494 C CA . GLU B 1 313 ? 28.844 -15.516 -26.359 1 95.88 313 GLU B CA 1
ATOM 6495 C C . GLU B 1 313 ? 28.469 -15.984 -24.953 1 95.88 313 GLU B C 1
ATOM 6497 O O . GLU B 1 313 ? 27.828 -17.031 -24.797 1 95.88 313 GLU B O 1
ATOM 6502 N N . ASP B 1 314 ? 28.766 -15.195 -23.984 1 96.75 314 ASP B N 1
ATOM 6503 C CA . ASP B 1 314 ? 28.453 -15.531 -22.594 1 96.75 314 ASP B CA 1
ATOM 6504 C C . ASP B 1 314 ? 26.953 -15.602 -22.359 1 96.75 314 ASP B C 1
ATOM 6506 O O . ASP B 1 314 ? 26.469 -16.438 -21.609 1 96.75 314 ASP B O 1
ATOM 6510 N N . LEU B 1 315 ? 26.219 -14.773 -23.031 1 96 315 LEU B N 1
ATOM 6511 C CA . LEU B 1 315 ? 24.781 -14.617 -22.812 1 96 315 LEU B CA 1
ATOM 6512 C C . LEU B 1 315 ? 24.031 -15.883 -23.219 1 96 315 LEU B C 1
ATOM 6514 O O . LEU B 1 315 ? 22.906 -16.109 -22.75 1 96 315 LEU B O 1
ATOM 6518 N N . LYS B 1 316 ? 24.625 -16.734 -24.031 1 95.94 316 LYS B N 1
ATOM 6519 C CA . LYS B 1 316 ? 23.969 -17.938 -24.516 1 95.94 316 LYS B CA 1
ATOM 6520 C C . LYS B 1 316 ? 24.719 -19.188 -24.047 1 95.94 316 LYS B C 1
ATOM 6522 O O . LYS B 1 316 ? 24.547 -20.266 -24.609 1 95.94 316 LYS B O 1
ATOM 6527 N N . ASN B 1 317 ? 25.625 -19.016 -23.047 1 97.94 317 ASN B N 1
ATOM 6528 C CA . ASN B 1 317 ? 26.422 -20.109 -22.5 1 97.94 317 ASN B CA 1
ATOM 6529 C C . ASN B 1 317 ? 25.891 -20.562 -21.141 1 97.94 317 ASN B C 1
ATOM 6531 O O . ASN B 1 317 ? 26.047 -19.859 -20.141 1 97.94 317 ASN B O 1
ATOM 6535 N N . PHE B 1 318 ? 25.297 -21.75 -21.109 1 98.12 318 PHE B N 1
ATOM 6536 C CA . PHE B 1 318 ? 24.672 -22.297 -19.891 1 98.12 318 PHE B CA 1
ATOM 6537 C C . PHE B 1 318 ? 25.672 -22.297 -18.734 1 98.12 318 PHE B C 1
ATOM 6539 O O . PHE B 1 318 ? 25.297 -22.047 -17.594 1 98.12 318 PHE B O 1
ATOM 6546 N N . ASP B 1 319 ? 26.953 -22.484 -19 1 97.56 319 ASP B N 1
ATOM 6547 C CA . ASP B 1 319 ? 27.969 -22.672 -17.969 1 97.56 319 ASP B CA 1
ATOM 6548 C C . ASP B 1 319 ? 28.25 -21.375 -17.234 1 97.56 319 ASP B C 1
ATOM 6550 O O . ASP B 1 319 ? 28.844 -21.375 -16.141 1 97.56 319 ASP B O 1
ATOM 6554 N N . LYS B 1 320 ? 27.859 -20.25 -17.812 1 97.81 320 LYS B N 1
ATOM 6555 C CA . LYS B 1 320 ? 28.141 -18.953 -17.234 1 97.81 320 LYS B CA 1
ATOM 6556 C C . LYS B 1 320 ? 27.094 -18.594 -16.172 1 97.81 320 LYS B C 1
ATOM 6558 O O . LYS B 1 320 ? 27.312 -17.672 -15.367 1 97.81 320 LYS B O 1
ATOM 6563 N N . TYR B 1 321 ? 26.016 -19.281 -16.141 1 98.44 321 TYR B N 1
ATOM 6564 C CA . TYR B 1 321 ? 24.938 -18.969 -15.211 1 98.44 321 TYR B CA 1
ATOM 6565 C C . TYR B 1 321 ? 25.031 -19.812 -13.945 1 98.44 321 TYR B C 1
ATOM 6567 O O . TYR B 1 321 ? 25.219 -21.031 -14.023 1 98.44 321 TYR B O 1
ATOM 6575 N N . GLN B 1 322 ? 24.969 -19.172 -12.797 1 98.06 322 GLN B N 1
ATOM 6576 C CA . GLN B 1 322 ? 24.984 -19.844 -11.5 1 98.06 322 GLN B CA 1
ATOM 6577 C C . GLN B 1 322 ? 23.953 -19.219 -10.555 1 98.06 322 GLN B C 1
ATOM 6579 O O . GLN B 1 322 ? 23.969 -18 -10.328 1 98.06 322 GLN B O 1
ATOM 6584 N N . GLY B 1 323 ? 23 -20.078 -10.047 1 98 323 GLY B N 1
ATOM 6585 C CA . GLY B 1 323 ? 22.062 -19.594 -9.055 1 98 323 GLY B CA 1
ATOM 6586 C C . GLY B 1 323 ? 22.656 -19.5 -7.66 1 98 323 GLY B C 1
ATOM 6587 O O . GLY B 1 323 ? 23.719 -20.062 -7.398 1 98 323 GLY B O 1
ATOM 6588 N N . MET B 1 324 ? 21.953 -18.797 -6.801 1 96.94 324 MET B N 1
ATOM 6589 C CA . MET B 1 324 ? 22.344 -18.625 -5.402 1 96.94 324 MET B CA 1
ATOM 6590 C C . MET B 1 324 ? 21.594 -19.609 -4.508 1 96.94 324 MET B C 1
ATOM 6592 O O . MET B 1 324 ? 20.375 -19.703 -4.555 1 96.94 324 MET B O 1
ATOM 6596 N N . PRO B 1 325 ? 22.391 -20.469 -3.703 1 96 325 PRO B N 1
ATOM 6597 C CA . PRO B 1 325 ? 21.672 -21.281 -2.727 1 96 325 PRO B CA 1
ATOM 6598 C C . PRO B 1 325 ? 21 -20.453 -1.635 1 96 325 PRO B C 1
ATOM 6600 O O . PRO B 1 325 ? 21.531 -19.406 -1.242 1 96 325 PRO B O 1
ATOM 6603 N N . LEU B 1 326 ? 19.875 -20.859 -1.182 1 95 326 LEU B N 1
ATOM 6604 C CA . LEU B 1 326 ? 19.172 -20.188 -0.098 1 95 326 LEU B CA 1
ATOM 6605 C C . LEU B 1 326 ? 19.562 -20.766 1.255 1 95 326 LEU B C 1
ATOM 6607 O O . LEU B 1 326 ? 19.688 -21.984 1.399 1 95 326 LEU B O 1
ATOM 6611 N N . GLY B 1 327 ? 19.766 -19.906 2.223 1 92.88 327 GLY B N 1
ATOM 6612 C CA . GLY B 1 327 ? 20.031 -20.344 3.59 1 92.88 327 GLY B CA 1
ATOM 6613 C C . GLY B 1 327 ? 21.453 -20.828 3.809 1 92.88 327 GLY B C 1
ATOM 6614 O O . GLY B 1 327 ? 21.672 -21.781 4.555 1 92.88 327 GLY B O 1
ATOM 6615 N N . ILE B 1 328 ? 22.375 -20.266 3.129 1 91.12 328 ILE B N 1
ATOM 6616 C CA . ILE B 1 328 ? 23.766 -20.672 3.295 1 91.12 328 ILE B CA 1
ATOM 6617 C C . ILE B 1 328 ? 24.391 -19.891 4.457 1 91.12 328 ILE B C 1
ATOM 6619 O O . ILE B 1 328 ? 23.844 -18.859 4.883 1 91.12 328 ILE B O 1
ATOM 6623 N N . GLU B 1 329 ? 25.516 -20.422 4.895 1 88.5 329 GLU B N 1
ATOM 6624 C CA . GLU B 1 329 ? 26.219 -19.75 5.984 1 88.5 329 GLU B CA 1
ATOM 6625 C C . GLU B 1 329 ? 26.828 -18.438 5.52 1 88.5 329 GLU B C 1
ATOM 6627 O O . GLU B 1 329 ? 27.203 -18.281 4.355 1 88.5 329 GLU B O 1
ATOM 6632 N N . SER B 1 330 ? 26.938 -17.578 6.484 1 83.94 330 SER B N 1
ATOM 6633 C CA . SER B 1 330 ? 27.438 -16.25 6.199 1 83.94 330 SER B CA 1
ATOM 6634 C C . SER B 1 330 ? 28.828 -16.297 5.555 1 83.94 330 SER B C 1
ATOM 6636 O O . SER B 1 330 ? 29.141 -15.484 4.688 1 83.94 330 SER B O 1
ATOM 6638 N N . ALA B 1 331 ? 29.625 -17.297 5.961 1 83.75 331 ALA B N 1
ATOM 6639 C CA . ALA B 1 331 ? 30.984 -17.422 5.461 1 83.75 331 ALA B CA 1
ATOM 6640 C C . ALA B 1 331 ? 31 -17.766 3.975 1 83.75 331 ALA B C 1
ATOM 6642 O O . ALA B 1 331 ? 31.953 -17.453 3.266 1 83.75 331 ALA B O 1
ATOM 6643 N N . ASP B 1 332 ? 29.906 -18.312 3.484 1 89.25 332 ASP B N 1
ATOM 6644 C CA . ASP B 1 332 ? 29.844 -18.781 2.102 1 89.25 332 ASP B CA 1
ATOM 6645 C C . ASP B 1 332 ? 29.172 -17.734 1.201 1 89.25 332 ASP B C 1
ATOM 6647 O O . ASP B 1 332 ? 29.25 -17.828 -0.026 1 89.25 332 ASP B O 1
ATOM 6651 N N . VAL B 1 333 ? 28.562 -16.781 1.765 1 87.56 333 VAL B N 1
ATOM 6652 C CA . VAL B 1 333 ? 27.797 -15.789 1.013 1 87.56 333 VAL B CA 1
ATOM 6653 C C . VAL B 1 333 ? 28.703 -15.07 0.02 1 87.56 333 VAL B C 1
ATOM 6655 O O . VAL B 1 333 ? 28.359 -14.906 -1.149 1 87.56 333 VAL B O 1
ATOM 6658 N N . ASN B 1 334 ? 29.906 -14.75 0.467 1 86.81 334 ASN B N 1
ATOM 6659 C CA . ASN B 1 334 ? 30.828 -13.992 -0.376 1 86.81 334 ASN B CA 1
ATOM 6660 C C . ASN B 1 334 ? 31.266 -14.805 -1.591 1 86.81 334 ASN B C 1
ATOM 6662 O O . ASN B 1 334 ? 31.484 -14.25 -2.668 1 86.81 334 ASN B O 1
ATOM 6666 N N . THR B 1 335 ? 31.406 -16.047 -1.417 1 90.38 335 THR B N 1
ATOM 6667 C CA . THR B 1 335 ? 31.812 -16.922 -2.51 1 90.38 335 THR B CA 1
ATOM 6668 C C . THR B 1 335 ? 30.719 -17 -3.572 1 90.38 335 THR B C 1
ATOM 6670 O O . THR B 1 335 ? 31 -16.875 -4.766 1 90.38 335 THR B O 1
ATOM 6673 N N . TRP B 1 336 ? 29.531 -17.125 -3.182 1 92.31 336 TRP B N 1
ATOM 6674 C CA . TRP B 1 336 ? 28.422 -17.297 -4.105 1 92.31 336 TRP B CA 1
ATOM 6675 C C . TRP B 1 336 ? 28 -15.969 -4.719 1 92.31 336 TRP B C 1
ATOM 6677 O O . TRP B 1 336 ? 27.594 -15.906 -5.879 1 92.31 336 TRP B O 1
ATOM 6687 N N . ASN B 1 337 ? 28.094 -14.938 -3.926 1 91 337 ASN B N 1
ATOM 6688 C CA . ASN B 1 337 ? 27.703 -13.602 -4.363 1 91 337 ASN B CA 1
ATOM 6689 C C . ASN B 1 337 ? 28.484 -13.164 -5.598 1 91 337 ASN B C 1
ATOM 6691 O O . ASN B 1 337 ? 27.953 -12.469 -6.465 1 91 337 ASN B O 1
ATOM 6695 N N . LYS B 1 338 ? 29.719 -13.641 -5.773 1 89.81 338 LYS B N 1
ATOM 6696 C CA . LYS B 1 338 ? 30.625 -13.219 -6.836 1 89.81 338 LYS B CA 1
ATOM 6697 C C . LYS B 1 338 ? 30.266 -13.898 -8.156 1 89.81 338 LYS B C 1
ATOM 6699 O O . LYS B 1 338 ? 30.656 -13.422 -9.227 1 89.81 338 LYS B O 1
ATOM 6704 N N . VAL B 1 339 ? 29.484 -14.969 -8.047 1 93.44 339 VAL B N 1
ATOM 6705 C CA . VAL B 1 339 ? 29.328 -15.75 -9.266 1 93.44 339 VAL B CA 1
ATOM 6706 C C . VAL B 1 339 ? 27.859 -15.898 -9.609 1 93.44 339 VAL B C 1
ATOM 6708 O O . VAL B 1 339 ? 27.516 -16.344 -10.711 1 93.44 339 VAL B O 1
ATOM 6711 N N . CYS B 1 340 ? 26.969 -15.57 -8.727 1 96.38 340 CYS B N 1
ATOM 6712 C CA . CYS B 1 340 ? 25.547 -15.805 -8.977 1 96.38 340 CYS B CA 1
ATOM 6713 C C . CYS B 1 340 ? 25.031 -14.906 -10.094 1 96.38 340 CYS B C 1
ATOM 6715 O O . CYS B 1 340 ? 25.562 -13.82 -10.32 1 96.38 340 CYS B O 1
ATOM 6717 N N . CYS B 1 341 ? 24.062 -15.414 -10.844 1 97.25 341 CYS B N 1
ATOM 6718 C CA . CYS B 1 341 ? 23.422 -14.625 -11.891 1 97.25 341 CYS B CA 1
ATOM 6719 C C . CYS B 1 341 ? 22.266 -13.812 -11.312 1 97.25 341 CYS B C 1
ATOM 6721 O O . CYS B 1 341 ? 22 -13.852 -10.109 1 97.25 341 CYS B O 1
ATOM 6723 N N . PHE B 1 342 ? 21.625 -12.984 -12.211 1 95.69 342 PHE B N 1
ATOM 6724 C CA . PHE B 1 342 ? 20.594 -12.016 -11.828 1 95.69 342 PHE B CA 1
ATOM 6725 C C . PHE B 1 342 ? 19.312 -12.242 -12.625 1 95.69 342 PHE B C 1
ATOM 6727 O O . PHE B 1 342 ? 19.266 -13.102 -13.508 1 95.69 342 PHE B O 1
ATOM 6734 N N . TYR B 1 343 ? 18.234 -11.539 -12.188 1 95 343 TYR B N 1
ATOM 6735 C CA . TYR B 1 343 ? 16.984 -11.609 -12.953 1 95 343 TYR B CA 1
ATOM 6736 C C . TYR B 1 343 ? 17.125 -10.875 -14.281 1 95 343 TYR B C 1
ATOM 6738 O O . TYR B 1 343 ? 17.797 -9.844 -14.359 1 95 343 TYR B O 1
ATOM 6746 N N . ASN B 1 344 ? 16.453 -11.438 -15.258 1 94.06 344 ASN B N 1
ATOM 6747 C CA . ASN B 1 344 ? 16.375 -10.742 -16.547 1 94.06 344 ASN B CA 1
ATOM 6748 C C . ASN B 1 344 ? 15.805 -9.336 -16.391 1 94.06 344 ASN B C 1
ATOM 6750 O O . ASN B 1 344 ? 14.875 -9.125 -15.609 1 94.06 344 ASN B O 1
ATOM 6754 N N . PRO B 1 345 ? 16.281 -8.398 -17.234 1 89.5 345 PRO B N 1
ATOM 6755 C CA . PRO B 1 345 ? 15.828 -7.012 -17.125 1 89.5 345 PRO B CA 1
ATOM 6756 C C . PRO B 1 345 ? 14.32 -6.863 -17.328 1 89.5 345 PRO B C 1
ATOM 6758 O O . PRO B 1 345 ? 13.711 -5.945 -16.766 1 89.5 345 PRO B O 1
ATOM 6761 N N . SER B 1 346 ? 13.672 -7.746 -18.031 1 89.12 346 SER B N 1
ATOM 6762 C CA . SER B 1 346 ? 12.227 -7.68 -18.234 1 89.12 346 SER B CA 1
ATOM 6763 C C . SER B 1 346 ? 11.477 -7.785 -16.922 1 89.12 346 SER B C 1
ATOM 6765 O O . SER B 1 346 ? 10.328 -7.336 -16.812 1 89.12 346 SER B O 1
ATOM 6767 N N . LEU B 1 347 ? 12.102 -8.32 -15.875 1 91.94 347 LEU B N 1
ATOM 6768 C CA . LEU B 1 347 ? 11.461 -8.539 -14.578 1 91.94 347 LEU B CA 1
ATOM 6769 C C . LEU B 1 347 ? 11.82 -7.426 -13.602 1 91.94 347 LEU B C 1
ATOM 6771 O O . LEU B 1 347 ? 11.242 -7.344 -12.516 1 91.94 347 LEU B O 1
ATOM 6775 N N . THR B 1 348 ? 12.758 -6.547 -13.93 1 90.06 348 THR B N 1
ATOM 6776 C CA . THR B 1 348 ? 13.273 -5.586 -12.961 1 90.06 348 THR B CA 1
ATOM 6777 C C . THR B 1 348 ? 13.008 -4.156 -13.414 1 90.06 348 THR B C 1
ATOM 6779 O O . THR B 1 348 ? 13.758 -3.238 -13.078 1 90.06 348 THR B O 1
ATOM 6782 N N . GLN B 1 349 ? 11.914 -4.047 -14.195 1 84.25 349 GLN B N 1
ATOM 6783 C CA . GLN B 1 349 ? 11.492 -2.713 -14.602 1 84.25 349 GLN B CA 1
ATOM 6784 C C . GLN B 1 349 ? 10.508 -2.119 -13.602 1 84.25 349 GLN B C 1
ATOM 6786 O O . GLN B 1 349 ? 9.852 -2.852 -12.859 1 84.25 349 GLN B O 1
ATOM 6791 N N . VAL B 1 350 ? 10.367 -0.807 -13.664 1 81.06 350 VAL B N 1
ATOM 6792 C CA . VAL B 1 350 ? 9.406 -0.098 -12.82 1 81.06 350 VAL B CA 1
ATOM 6793 C C . VAL B 1 350 ? 7.996 -0.598 -13.109 1 81.06 350 VAL B C 1
ATOM 6795 O O . VAL B 1 350 ? 7.203 -0.808 -12.188 1 81.06 350 VAL B O 1
ATOM 6798 N N . THR B 1 351 ? 7.668 -0.771 -14.406 1 85.06 351 THR B N 1
ATOM 6799 C CA . THR B 1 351 ? 6.332 -1.178 -14.82 1 85.06 351 THR B CA 1
ATOM 6800 C C . THR B 1 351 ? 6.34 -2.615 -15.336 1 85.06 351 THR B C 1
ATOM 6802 O O . THR B 1 351 ? 5.688 -2.926 -16.328 1 85.06 351 THR B O 1
ATOM 6805 N N . SER B 1 352 ? 7.113 -3.438 -14.633 1 89.56 352 SER B N 1
ATOM 6806 C CA . SER B 1 352 ? 7.188 -4.84 -15.023 1 89.56 352 SER B CA 1
ATOM 6807 C C . SER B 1 352 ? 5.824 -5.516 -14.93 1 89.56 352 SER B C 1
ATOM 6809 O O . SER B 1 352 ? 4.977 -5.105 -14.133 1 89.56 352 SER B O 1
ATOM 6811 N N . THR B 1 353 ? 5.562 -6.469 -15.789 1 91.88 353 THR B N 1
ATOM 6812 C CA . THR B 1 353 ? 4.391 -7.336 -15.773 1 91.88 353 THR B CA 1
ATOM 6813 C C . THR B 1 353 ? 4.754 -8.719 -15.242 1 91.88 353 THR B C 1
ATOM 6815 O O . THR B 1 353 ? 5.691 -9.352 -15.734 1 91.88 353 THR B O 1
ATOM 6818 N N . PHE B 1 354 ? 4.059 -9.172 -14.25 1 92.38 354 PHE B N 1
ATOM 6819 C CA . PHE B 1 354 ? 4.254 -10.523 -13.727 1 92.38 354 PHE B CA 1
ATOM 6820 C C . PHE B 1 354 ? 3.086 -11.422 -14.102 1 92.38 354 PHE B C 1
ATOM 6822 O O . PHE B 1 354 ? 1.925 -11.023 -14 1 92.38 354 PHE B O 1
ATOM 6829 N N . PRO B 1 355 ? 3.447 -12.578 -14.578 1 96 355 PRO B N 1
ATOM 6830 C CA . PRO B 1 355 ? 2.377 -13.555 -14.773 1 96 355 PRO B CA 1
ATOM 6831 C C . PRO B 1 355 ? 1.859 -14.133 -13.461 1 96 355 PRO B C 1
ATOM 6833 O O . PRO B 1 355 ? 2.627 -14.297 -12.508 1 96 355 PRO B O 1
ATOM 6836 N N . ILE B 1 356 ? 0.545 -14.414 -13.422 1 97.94 356 ILE B N 1
ATOM 6837 C CA . ILE B 1 356 ? -0.056 -15.047 -12.258 1 97.94 356 ILE B CA 1
ATOM 6838 C C . ILE B 1 356 ? -0.54 -16.453 -12.617 1 97.94 356 ILE B C 1
ATOM 6840 O O . ILE B 1 356 ? 0.1 -17.438 -12.266 1 97.94 356 ILE B O 1
ATOM 6844 N N . ILE B 1 357 ? -1.516 -16.578 -13.414 1 98.81 357 ILE B N 1
ATOM 6845 C CA . ILE B 1 357 ? -1.948 -17.844 -13.969 1 98.81 357 ILE B CA 1
ATOM 6846 C C . ILE B 1 357 ? -1.692 -17.875 -15.477 1 98.81 357 ILE B C 1
ATOM 6848 O O . ILE B 1 357 ? -2.184 -17 -16.203 1 98.81 357 ILE B O 1
ATOM 6852 N N . THR B 1 358 ? -0.983 -18.938 -15.938 1 98.69 358 THR B N 1
ATOM 6853 C CA . THR B 1 358 ? -0.528 -18.953 -17.328 1 98.69 358 THR B CA 1
ATOM 6854 C C . THR B 1 358 ? -1.147 -20.109 -18.094 1 98.69 358 THR B C 1
ATOM 6856 O O . THR B 1 358 ? -1.575 -21.109 -17.484 1 98.69 358 THR B O 1
ATOM 6859 N N . ALA B 1 359 ? -1.132 -19.953 -19.406 1 98.88 359 ALA B N 1
ATOM 6860 C CA . ALA B 1 359 ? -1.545 -21.047 -20.281 1 98.88 359 ALA B CA 1
ATOM 6861 C C . ALA B 1 359 ? -0.693 -22.297 -20.047 1 98.88 359 ALA B C 1
ATOM 6863 O O . ALA B 1 359 ? -1.209 -23.422 -20.031 1 98.88 359 ALA B O 1
ATOM 6864 N N . SER B 1 360 ? 0.536 -22.125 -19.875 1 98.88 360 SER B N 1
ATOM 6865 C CA . SER B 1 360 ? 1.432 -23.25 -19.625 1 98.88 360 SER B CA 1
ATOM 6866 C C . SER B 1 360 ? 0.979 -24.062 -18.406 1 98.88 360 SER B C 1
ATOM 6868 O O . SER B 1 360 ? 0.816 -25.281 -18.5 1 98.88 360 SER B O 1
ATOM 6870 N N . ARG B 1 361 ? 0.768 -23.359 -17.328 1 98.75 361 ARG B N 1
ATOM 6871 C CA . ARG B 1 361 ? 0.337 -24.047 -16.125 1 98.75 361 ARG B CA 1
ATOM 6872 C C . ARG B 1 361 ? -0.956 -24.812 -16.359 1 98.75 361 ARG B C 1
ATOM 6874 O O . ARG B 1 361 ? -1.061 -25.984 -15.984 1 98.75 361 ARG B O 1
ATOM 6881 N N . MET B 1 362 ? -1.869 -24.203 -16.984 1 98.94 362 MET B N 1
ATOM 6882 C CA . MET B 1 362 ? -3.188 -24.812 -17.141 1 98.94 362 MET B CA 1
ATOM 6883 C C . MET B 1 362 ? -3.131 -26 -18.078 1 98.94 362 MET B C 1
ATOM 6885 O O . MET B 1 362 ? -3.752 -27.031 -17.812 1 98.94 362 MET B O 1
ATOM 6889 N N . LEU B 1 363 ? -2.41 -25.875 -19.141 1 98.94 363 LEU B N 1
ATOM 6890 C CA . LEU B 1 363 ? -2.26 -27 -20.062 1 98.94 363 LEU B CA 1
ATOM 6891 C C . LEU B 1 363 ? -1.588 -28.188 -19.391 1 98.94 363 LEU B C 1
ATOM 6893 O O . LEU B 1 363 ? -1.958 -29.328 -19.625 1 98.94 363 LEU B O 1
ATOM 6897 N N . LEU B 1 364 ? -0.649 -27.938 -18.547 1 98.94 364 LEU B N 1
ATOM 6898 C CA . LEU B 1 364 ? 0.049 -29 -17.844 1 98.94 364 LEU B CA 1
ATOM 6899 C C . LEU B 1 364 ? -0.838 -29.609 -16.766 1 98.94 364 LEU B C 1
ATOM 6901 O O . LEU B 1 364 ? -0.749 -30.797 -16.469 1 98.94 364 LEU B O 1
ATOM 6905 N N . ILE B 1 365 ? -1.688 -28.781 -16.172 1 98.88 365 ILE B N 1
ATOM 6906 C CA . ILE B 1 365 ? -2.688 -29.297 -15.25 1 98.88 365 ILE B CA 1
ATOM 6907 C C . ILE B 1 365 ? -3.658 -30.203 -16 1 98.88 365 ILE B C 1
ATOM 6909 O O . ILE B 1 365 ? -4.012 -31.281 -15.516 1 98.88 365 ILE B O 1
ATOM 6913 N N . GLU B 1 366 ? -4.059 -29.844 -17.156 1 98.94 366 GLU B N 1
ATOM 6914 C CA . GLU B 1 366 ? -4.902 -30.688 -18 1 98.94 366 GLU B CA 1
ATOM 6915 C C . GLU B 1 366 ? -4.184 -31.969 -18.406 1 98.94 366 GLU B C 1
ATOM 6917 O O . GLU B 1 366 ? -4.805 -33.031 -18.484 1 98.94 366 GLU B O 1
ATOM 6922 N N . ALA B 1 367 ? -2.932 -31.859 -18.688 1 98.94 367 ALA B N 1
ATOM 6923 C CA . ALA B 1 367 ? -2.148 -33.031 -19 1 98.94 367 ALA B CA 1
ATOM 6924 C C . ALA B 1 367 ? -2.18 -34.031 -17.844 1 98.94 367 ALA B C 1
ATOM 6926 O O . ALA B 1 367 ? -2.322 -35.25 -18.062 1 98.94 367 ALA B O 1
ATOM 6927 N N . GLU B 1 368 ? -2.012 -33.531 -16.641 1 98.88 368 GLU B N 1
ATOM 6928 C CA . GLU B 1 368 ? -2.117 -34.438 -15.492 1 98.88 368 GLU B CA 1
ATOM 6929 C C . GLU B 1 368 ? -3.479 -35.125 -15.445 1 98.88 368 GLU B C 1
ATOM 6931 O O . GLU B 1 368 ? -3.562 -36.312 -15.227 1 98.88 368 GLU B O 1
ATOM 6936 N N . ALA B 1 369 ? -4.512 -34.344 -15.617 1 98.88 369 ALA B N 1
ATOM 6937 C CA . ALA B 1 369 ? -5.867 -34.875 -15.562 1 98.88 369 ALA B CA 1
ATOM 6938 C C . ALA B 1 369 ? -6.07 -35.938 -16.625 1 98.88 369 ALA B C 1
ATOM 6940 O O . ALA B 1 369 ? -6.668 -37 -16.359 1 98.88 369 ALA B O 1
ATOM 6941 N N . ALA B 1 370 ? -5.613 -35.688 -17.797 1 98.81 370 ALA B N 1
ATOM 6942 C CA . ALA B 1 370 ? -5.711 -36.656 -18.875 1 98.81 370 ALA B CA 1
ATOM 6943 C C . ALA B 1 370 ? -4.93 -37.938 -18.547 1 98.81 370 ALA B C 1
ATOM 6945 O O . ALA B 1 370 ? -5.414 -39.031 -18.781 1 98.81 370 ALA B O 1
ATOM 6946 N N . GLN B 1 371 ? -3.707 -37.781 -18.031 1 98.56 371 GLN B N 1
ATOM 6947 C CA . GLN B 1 371 ? -2.869 -38.906 -17.656 1 98.56 371 GLN B CA 1
ATOM 6948 C C . GLN B 1 371 ? -3.547 -39.75 -16.594 1 98.56 371 GLN B C 1
ATOM 6950 O O . GLN B 1 371 ? -3.385 -40.969 -16.578 1 98.56 371 GLN B O 1
ATOM 6955 N N . ARG B 1 372 ? -4.336 -39.156 -15.789 1 97.88 372 ARG B N 1
ATOM 6956 C CA . ARG B 1 372 ? -5.051 -39.844 -14.719 1 97.88 372 ARG B CA 1
ATOM 6957 C C . ARG B 1 372 ? -6.375 -40.406 -15.219 1 97.88 372 ARG B C 1
ATOM 6959 O O . ARG B 1 372 ? -7.09 -41.094 -14.477 1 97.88 372 ARG B O 1
ATOM 6966 N N . GLY B 1 373 ? -6.719 -40.062 -16.438 1 97.94 373 GLY B N 1
ATOM 6967 C CA . GLY B 1 373 ? -7.957 -40.562 -17.031 1 97.94 373 GLY B CA 1
ATOM 6968 C C . GLY B 1 373 ? -9.164 -39.719 -16.625 1 97.94 373 GLY B C 1
ATOM 6969 O O . GLY B 1 373 ? -10.305 -40.188 -16.719 1 97.94 373 GLY B O 1
ATOM 6970 N N . TRP B 1 374 ? -8.977 -38.562 -16.109 1 98.5 374 TRP B N 1
ATOM 6971 C CA . TRP B 1 374 ? -10.07 -37.719 -15.641 1 98.5 374 TRP B CA 1
ATOM 6972 C C . TRP B 1 374 ? -10.781 -37.062 -16.812 1 98.5 374 TRP B C 1
ATOM 6974 O O . TRP B 1 374 ? -11.961 -36.688 -16.719 1 98.5 374 TRP B O 1
ATOM 6984 N N . ILE B 1 375 ? -10.102 -36.844 -17.922 1 98.62 375 ILE B N 1
ATOM 6985 C CA . ILE B 1 375 ? -10.664 -36.25 -19.109 1 98.62 375 ILE B CA 1
ATOM 6986 C C . ILE B 1 375 ? -10.234 -37.031 -20.344 1 98.62 375 ILE B C 1
ATOM 6988 O O . ILE B 1 375 ? -9.258 -37.781 -20.297 1 98.62 375 ILE B O 1
ATOM 6992 N N . GLN B 1 376 ? -11.055 -36.812 -21.406 1 97.62 376 GLN B N 1
ATOM 6993 C CA . GLN B 1 376 ? -10.719 -37.438 -22.672 1 97.62 376 GLN B CA 1
ATOM 6994 C C . GLN B 1 376 ? -9.867 -36.5 -23.531 1 97.62 376 GLN B C 1
ATOM 6996 O O . GLN B 1 376 ? -10.406 -35.719 -24.328 1 97.62 376 GLN B O 1
ATOM 7001 N N . ALA B 1 377 ? -8.648 -36.562 -23.375 1 98.25 377 ALA B N 1
ATOM 7002 C CA . ALA B 1 377 ? -7.652 -35.812 -24.141 1 98.25 377 ALA B CA 1
ATOM 7003 C C . ALA B 1 377 ? -6.316 -36.562 -24.172 1 98.25 377 ALA B C 1
ATOM 7005 O O . ALA B 1 377 ? -6.078 -37.438 -23.344 1 98.25 377 ALA B O 1
ATOM 7006 N N . ASP B 1 378 ? -5.535 -36.25 -25.109 1 98.56 378 ASP B N 1
ATOM 7007 C CA . ASP B 1 378 ? -4.207 -36.875 -25.203 1 98.56 378 ASP B CA 1
ATOM 7008 C C . ASP B 1 378 ? -3.221 -36.156 -24.281 1 98.56 378 ASP B C 1
ATOM 7010 O O . ASP B 1 378 ? -2.83 -35 -24.547 1 98.56 378 ASP B O 1
ATOM 7014 N N . PRO B 1 379 ? -2.812 -36.844 -23.234 1 98.62 379 PRO B N 1
ATOM 7015 C CA . PRO B 1 379 ? -1.924 -36.156 -22.297 1 98.62 379 PRO B CA 1
ATOM 7016 C C . PRO B 1 379 ? -0.599 -35.719 -22.922 1 98.62 379 PRO B C 1
ATOM 7018 O O . PRO B 1 379 ? -0.024 -34.719 -22.531 1 98.62 379 PRO B O 1
ATOM 7021 N N . ALA B 1 380 ? -0.086 -36.438 -23.906 1 98.62 380 ALA B N 1
ATOM 7022 C CA . ALA B 1 380 ? 1.17 -36.094 -24.562 1 98.62 380 ALA B CA 1
ATOM 7023 C C . ALA B 1 380 ? 1.041 -34.781 -25.328 1 98.62 380 ALA B C 1
ATOM 7025 O O . ALA B 1 380 ? 1.96 -33.938 -25.312 1 98.62 380 ALA B O 1
ATOM 7026 N N . GLN B 1 381 ? -0.04 -34.625 -25.969 1 98.75 381 GLN B N 1
ATOM 7027 C CA . GLN B 1 381 ? -0.277 -33.406 -26.703 1 98.75 381 GLN B CA 1
ATOM 7028 C C . GLN B 1 381 ? -0.421 -32.219 -25.766 1 98.75 381 GLN B C 1
ATOM 7030 O O . GLN B 1 381 ? 0.114 -31.141 -26.031 1 98.75 381 GLN B O 1
ATOM 7035 N N . LEU B 1 382 ? -1.19 -32.406 -24.719 1 98.88 382 LEU B N 1
ATOM 7036 C CA . LEU B 1 382 ? -1.361 -31.344 -23.719 1 98.88 382 LEU B CA 1
ATOM 7037 C C . LEU B 1 382 ? -0.027 -30.984 -23.078 1 98.88 382 LEU B C 1
ATOM 7039 O O . LEU B 1 382 ? 0.27 -29.797 -22.875 1 98.88 382 LEU B O 1
ATOM 7043 N N . TYR B 1 383 ? 0.775 -31.984 -22.766 1 98.88 383 TYR B N 1
ATOM 7044 C CA . TYR B 1 383 ? 2.105 -31.797 -22.188 1 98.88 383 TYR B CA 1
ATOM 7045 C C . TYR B 1 383 ? 2.977 -30.938 -23.109 1 98.88 383 TYR B C 1
ATOM 7047 O O . TYR B 1 383 ? 3.551 -29.938 -22.688 1 98.88 383 TYR B O 1
ATOM 7055 N N . ALA B 1 384 ? 3.043 -31.312 -24.328 1 98.88 384 ALA B N 1
ATOM 7056 C CA . ALA B 1 384 ? 3.85 -30.562 -25.297 1 98.88 384 ALA B CA 1
ATOM 7057 C C . ALA B 1 384 ? 3.332 -29.141 -25.469 1 98.88 384 ALA B C 1
ATOM 7059 O O . ALA B 1 384 ? 4.117 -28.203 -25.578 1 98.88 384 ALA B O 1
ATOM 7060 N N . ALA B 1 385 ? 2.045 -29 -25.516 1 98.88 385 ALA B N 1
ATOM 7061 C CA . ALA B 1 385 ? 1.444 -27.672 -25.656 1 98.88 385 ALA B CA 1
ATOM 7062 C C . ALA B 1 385 ? 1.795 -26.781 -24.453 1 98.88 385 ALA B C 1
ATOM 7064 O O . ALA B 1 385 ? 2.039 -25.578 -24.609 1 98.88 385 ALA B O 1
ATOM 7065 N N . GLY B 1 386 ? 1.732 -27.359 -23.266 1 98.88 386 GLY B N 1
ATOM 7066 C CA . GLY B 1 386 ? 2.1 -26.625 -22.062 1 98.88 386 GLY B CA 1
ATOM 7067 C C . GLY B 1 386 ? 3.535 -26.141 -22.078 1 98.88 386 GLY B C 1
ATOM 7068 O O . GLY B 1 386 ? 3.811 -24.984 -21.734 1 98.88 386 GLY B O 1
ATOM 7069 N N . VAL B 1 387 ? 4.473 -27 -22.484 1 98.88 387 VAL B N 1
ATOM 7070 C CA . VAL B 1 387 ? 5.879 -26.625 -22.594 1 98.88 387 VAL B CA 1
ATOM 7071 C C . VAL B 1 387 ? 6.047 -25.531 -23.641 1 98.88 387 VAL B C 1
ATOM 7073 O O . VAL B 1 387 ? 6.73 -24.531 -23.406 1 98.88 387 VAL B O 1
ATOM 7076 N N . LYS B 1 388 ? 5.398 -25.688 -24.766 1 98.81 388 LYS B N 1
ATOM 7077 C CA . LYS B 1 388 ? 5.492 -24.703 -25.844 1 98.81 388 LYS B CA 1
ATOM 7078 C C . LYS B 1 388 ? 4.949 -23.359 -25.406 1 98.81 388 LYS B C 1
ATOM 7080 O O . LYS B 1 388 ? 5.527 -22.312 -25.734 1 98.81 388 LYS B O 1
ATOM 7085 N N . ALA B 1 389 ? 3.861 -23.328 -24.703 1 98.88 389 ALA B N 1
ATOM 7086 C CA . ALA B 1 389 ? 3.289 -22.078 -24.203 1 98.88 389 ALA B CA 1
ATOM 7087 C C . ALA B 1 389 ? 4.262 -21.359 -23.266 1 98.88 389 ALA B C 1
ATOM 7089 O O . ALA B 1 389 ? 4.348 -20.141 -23.266 1 98.88 389 ALA B O 1
ATOM 7090 N N . SER B 1 390 ? 4.965 -22.141 -22.469 1 98.75 390 SER B N 1
ATOM 7091 C CA . SER B 1 390 ? 5.957 -21.547 -21.562 1 98.75 390 SER B CA 1
ATOM 7092 C C . SER B 1 390 ? 7.098 -20.922 -22.344 1 98.75 390 SER B C 1
ATOM 7094 O O . SER B 1 390 ? 7.52 -19.797 -22.047 1 98.75 390 SER B O 1
ATOM 7096 N N . PHE B 1 391 ? 7.633 -21.625 -23.359 1 98.75 391 PHE B N 1
ATOM 7097 C CA . PHE B 1 391 ? 8.68 -21.078 -24.219 1 98.75 391 PHE B CA 1
ATOM 7098 C C . PHE B 1 391 ? 8.211 -19.797 -24.906 1 98.75 391 PHE B C 1
ATOM 7100 O O . PHE B 1 391 ? 8.938 -18.812 -24.953 1 98.75 391 PHE B O 1
ATOM 7107 N N . GLU B 1 392 ? 7.012 -19.844 -25.359 1 98.38 392 GLU B N 1
ATOM 7108 C CA . GLU B 1 392 ? 6.441 -18.688 -26.047 1 98.38 392 GLU B CA 1
ATOM 7109 C C . GLU B 1 392 ? 6.316 -17.5 -25.109 1 98.38 392 GLU B C 1
ATOM 7111 O O . GLU B 1 392 ? 6.656 -16.375 -25.469 1 98.38 392 GLU B O 1
ATOM 7116 N N . GLN B 1 393 ? 5.84 -17.719 -23.922 1 97.62 393 GLN B N 1
ATOM 7117 C CA . GLN B 1 393 ? 5.672 -16.672 -22.938 1 97.62 393 GLN B CA 1
ATOM 7118 C C . GLN B 1 393 ? 6.984 -15.93 -22.688 1 97.62 393 GLN B C 1
ATOM 7120 O O . GLN B 1 393 ? 6.992 -14.703 -22.531 1 97.62 393 GLN B O 1
ATOM 7125 N N . TRP B 1 394 ? 8.062 -16.656 -22.703 1 97 394 TRP B N 1
ATOM 7126 C CA . TRP B 1 394 ? 9.359 -16.078 -22.375 1 97 394 TRP B CA 1
ATOM 7127 C C . TRP B 1 394 ? 10.133 -15.703 -23.625 1 97 394 TRP B C 1
ATOM 7129 O O . TRP B 1 394 ? 11.242 -15.172 -23.547 1 97 394 TRP B O 1
ATOM 7139 N N . GLY B 1 395 ? 9.594 -15.953 -24.797 1 96.31 395 GLY B N 1
ATOM 7140 C CA . GLY B 1 395 ? 10.281 -15.688 -26.047 1 96.31 395 GLY B CA 1
ATOM 7141 C C . GLY B 1 395 ? 11.531 -16.531 -26.219 1 96.31 395 GLY B C 1
ATOM 7142 O O . GLY B 1 395 ? 12.508 -16.078 -26.844 1 96.31 395 GLY B O 1
ATOM 7143 N N . ALA B 1 396 ? 11.555 -17.703 -25.625 1 97.38 396 ALA B N 1
ATOM 7144 C CA . ALA B 1 396 ? 12.719 -18.594 -25.703 1 97.38 396 ALA B CA 1
ATOM 7145 C C . ALA B 1 396 ? 12.672 -19.438 -26.969 1 97.38 396 ALA B C 1
ATOM 7147 O O . ALA B 1 396 ? 11.602 -19.828 -27.422 1 97.38 396 ALA B O 1
ATOM 7148 N N . GLU B 1 397 ? 13.844 -19.797 -27.453 1 96.5 397 GLU B N 1
ATOM 7149 C CA . GLU B 1 397 ? 13.969 -20.578 -28.688 1 96.5 397 GLU B CA 1
ATOM 7150 C C . GLU B 1 397 ? 14.273 -22.047 -28.375 1 96.5 397 GLU B C 1
ATOM 7152 O O . GLU B 1 397 ? 14.547 -22.391 -27.219 1 96.5 397 GLU B O 1
ATOM 7157 N N . GLY B 1 398 ? 14.102 -22.891 -29.406 1 97.81 398 GLY B N 1
ATOM 7158 C CA . GLY B 1 398 ? 14.594 -24.266 -29.359 1 97.81 398 GLY B CA 1
ATOM 7159 C C . GLY B 1 398 ? 13.641 -25.219 -28.656 1 97.81 398 GLY B C 1
ATOM 7160 O O . GLY B 1 398 ? 14.078 -26.203 -28.062 1 97.81 398 GLY B O 1
ATOM 7161 N N . VAL B 1 399 ? 12.391 -24.953 -28.641 1 98.5 399 VAL B N 1
ATOM 7162 C CA . VAL B 1 399 ? 11.43 -25.75 -27.891 1 98.5 399 VAL B CA 1
ATOM 7163 C C . VAL B 1 399 ? 11.375 -27.172 -28.469 1 98.5 399 VAL B C 1
ATOM 7165 O O . VAL B 1 399 ? 11.203 -28.141 -27.719 1 98.5 399 VAL B O 1
ATOM 7168 N N . ASP B 1 400 ? 11.492 -27.375 -29.797 1 97.94 400 ASP B N 1
ATOM 7169 C CA . ASP B 1 400 ? 11.43 -28.719 -30.391 1 97.94 400 ASP B CA 1
ATOM 7170 C C . ASP B 1 400 ? 12.594 -29.578 -29.922 1 97.94 400 ASP B C 1
ATOM 7172 O O . ASP B 1 400 ? 12.414 -30.75 -29.578 1 97.94 400 ASP B O 1
ATOM 7176 N N . GLU B 1 401 ? 13.828 -29.016 -29.984 1 97.94 401 GLU B N 1
ATOM 7177 C CA . GLU B 1 401 ? 15 -29.734 -29.484 1 97.94 401 GLU B CA 1
ATOM 7178 C C . GLU B 1 401 ? 14.852 -30.047 -28 1 97.94 401 GLU B C 1
ATOM 7180 O O . GLU B 1 401 ? 15.25 -31.125 -27.562 1 97.94 401 GLU B O 1
ATOM 7185 N N . TYR B 1 402 ? 14.305 -29.141 -27.266 1 98.56 402 TYR B N 1
ATOM 7186 C CA . TYR B 1 402 ? 14.078 -29.312 -25.828 1 98.56 402 TYR B CA 1
ATOM 7187 C C . TYR B 1 402 ? 13.148 -30.5 -25.578 1 98.56 402 TYR B C 1
ATOM 7189 O O . TYR B 1 402 ? 13.453 -31.359 -24.75 1 98.56 402 TYR B O 1
ATOM 7197 N N . LEU B 1 403 ? 12.023 -30.562 -26.297 1 98.62 403 LEU B N 1
ATOM 7198 C CA . LEU B 1 403 ? 11 -31.578 -26.109 1 98.62 403 LEU B CA 1
ATOM 7199 C C . LEU B 1 403 ? 11.5 -32.938 -26.547 1 98.62 403 LEU B C 1
ATOM 7201 O O . LEU B 1 403 ? 10.969 -33.969 -26.109 1 98.62 403 LEU B O 1
ATOM 7205 N N . ALA B 1 404 ? 12.531 -33 -27.312 1 97.56 404 ALA B N 1
ATOM 7206 C CA . ALA B 1 404 ? 13.016 -34.25 -27.875 1 97.56 404 ALA B CA 1
ATOM 7207 C C . ALA B 1 404 ? 14 -34.938 -26.922 1 97.56 404 ALA B C 1
ATOM 7209 O O . ALA B 1 404 ? 14.312 -36.125 -27.094 1 97.56 404 ALA B O 1
ATOM 7210 N N . GLN B 1 405 ? 14.484 -34.219 -25.938 1 97.81 405 GLN B N 1
ATOM 7211 C CA . GLN B 1 405 ? 15.406 -34.812 -24.969 1 97.81 405 GLN B CA 1
ATOM 7212 C C . GLN B 1 405 ? 14.758 -35.969 -24.25 1 97.81 405 GLN B C 1
ATOM 7214 O O . GLN B 1 405 ? 13.578 -35.938 -23.891 1 97.81 405 GLN B O 1
ATOM 7219 N N . GLU B 1 406 ? 15.547 -36.969 -23.953 1 95.94 406 GLU B N 1
ATOM 7220 C CA . GLU B 1 406 ? 15.047 -38.156 -23.25 1 95.94 406 GLU B CA 1
ATOM 7221 C C . GLU B 1 406 ? 14.477 -37.781 -21.875 1 95.94 406 GLU B C 1
ATOM 7223 O O . GLU B 1 406 ? 13.438 -38.312 -21.469 1 95.94 406 GLU B O 1
ATOM 7228 N N . ALA B 1 407 ? 15.117 -36.812 -21.219 1 96.5 407 ALA B N 1
ATOM 7229 C CA . ALA B 1 407 ? 14.711 -36.406 -19.875 1 96.5 407 ALA B CA 1
ATOM 7230 C C . ALA B 1 407 ? 13.422 -35.625 -19.922 1 96.5 407 ALA B C 1
ATOM 7232 O O . ALA B 1 407 ? 12.758 -35.438 -18.891 1 96.5 407 ALA B O 1
ATOM 7233 N N . VAL B 1 408 ? 13.008 -35.094 -21.062 1 98.44 408 VAL B N 1
ATOM 7234 C CA . VAL B 1 408 ? 11.852 -34.219 -21.188 1 98.44 408 VAL B CA 1
ATOM 7235 C C . VAL B 1 408 ? 10.742 -34.938 -21.953 1 98.44 408 VAL B C 1
ATOM 7237 O O . VAL B 1 408 ? 9.562 -34.75 -21.656 1 98.44 408 VAL B O 1
ATOM 7240 N N . ALA B 1 409 ? 11.109 -35.75 -22.922 1 98.06 409 ALA B N 1
ATOM 7241 C CA . ALA B 1 409 ? 10.133 -36.406 -23.781 1 98.06 409 ALA B CA 1
ATOM 7242 C C . ALA B 1 409 ? 9.094 -37.156 -22.953 1 98.06 409 ALA B C 1
ATOM 7244 O O . ALA B 1 409 ? 9.422 -37.75 -21.922 1 98.06 409 ALA B O 1
ATOM 7245 N N . TYR B 1 410 ? 7.871 -37.125 -23.469 1 97.94 410 TYR B N 1
ATOM 7246 C CA . TYR B 1 410 ? 6.754 -37.719 -22.734 1 97.94 410 TYR B CA 1
ATOM 7247 C C . TYR B 1 410 ? 6.75 -39.25 -22.875 1 97.94 410 TYR B C 1
ATOM 7249 O O . TYR B 1 410 ? 5.848 -39.812 -23.5 1 97.94 410 TYR B O 1
ATOM 7257 N N . THR B 1 411 ? 7.691 -39.938 -22.266 1 97.25 411 THR B N 1
ATOM 7258 C CA . THR B 1 411 ? 7.867 -41.375 -22.312 1 97.25 411 THR B CA 1
ATOM 7259 C C . THR B 1 411 ? 8.094 -41.938 -20.922 1 97.25 411 THR B C 1
ATOM 7261 O O . THR B 1 411 ? 8.273 -41.188 -19.969 1 97.25 411 THR B O 1
ATOM 7264 N N . GLY B 1 412 ? 8.094 -43.25 -20.781 1 96.69 412 GLY B N 1
ATOM 7265 C CA . GLY B 1 412 ? 8.312 -43.938 -19.516 1 96.69 412 GLY B CA 1
ATOM 7266 C C . GLY B 1 412 ? 7.035 -44.469 -18.891 1 96.69 412 GLY B C 1
ATOM 7267 O O . GLY B 1 412 ? 6.02 -44.594 -19.578 1 96.69 412 GLY B O 1
ATOM 7268 N N . THR B 1 413 ? 7.176 -44.781 -17.594 1 97.38 413 THR B N 1
ATOM 7269 C CA . THR B 1 413 ? 6.027 -45.281 -16.844 1 97.38 413 THR B CA 1
ATOM 7270 C C . THR B 1 413 ? 5.02 -44.156 -16.594 1 97.38 413 THR B C 1
ATOM 7272 O O . THR B 1 413 ? 5.312 -43 -16.828 1 97.38 413 THR B O 1
ATOM 7275 N N . ASP B 1 414 ? 3.863 -44.562 -16.156 1 96.06 414 ASP B N 1
ATOM 7276 C CA . ASP B 1 414 ? 2.857 -43.594 -15.797 1 96.06 414 ASP B CA 1
ATOM 7277 C C . ASP B 1 414 ? 3.375 -42.656 -14.711 1 96.06 414 ASP B C 1
ATOM 7279 O O . ASP B 1 414 ? 3.117 -41.438 -14.75 1 96.06 414 ASP B O 1
ATOM 7283 N N . ALA B 1 415 ? 4.055 -43.188 -13.797 1 96.06 415 ALA B N 1
ATOM 7284 C CA . ALA B 1 415 ? 4.645 -42.375 -12.734 1 96.06 415 ALA B CA 1
ATOM 7285 C C . ALA B 1 415 ? 5.684 -41.406 -13.281 1 96.06 415 ALA B C 1
ATOM 7287 O O . ALA B 1 415 ? 5.758 -40.25 -12.852 1 96.06 415 ALA B O 1
ATOM 7288 N N . ASP B 1 416 ? 6.48 -41.906 -14.227 1 96.94 416 ASP B N 1
ATOM 7289 C CA . ASP B 1 416 ? 7.469 -41.062 -14.875 1 96.94 416 ASP B CA 1
ATOM 7290 C C . ASP B 1 416 ? 6.801 -39.875 -15.578 1 96.94 416 ASP B C 1
ATOM 7292 O O . ASP B 1 416 ? 7.277 -38.75 -15.5 1 96.94 416 ASP B O 1
ATOM 7296 N N . LYS B 1 417 ? 5.77 -40.188 -16.25 1 98.19 417 LYS B N 1
ATOM 7297 C CA . LYS B 1 417 ? 5.047 -39.188 -17 1 98.19 417 LYS B CA 1
ATOM 7298 C C . LYS B 1 417 ? 4.469 -38.125 -16.078 1 98.19 417 LYS B C 1
ATOM 7300 O O . LYS B 1 417 ? 4.559 -36.906 -16.375 1 98.19 417 LYS B O 1
ATOM 7305 N N . ILE B 1 418 ? 3.92 -38.5 -14.969 1 98.12 418 ILE B N 1
ATOM 7306 C CA . ILE B 1 418 ? 3.395 -37.562 -13.984 1 98.12 418 ILE B CA 1
ATOM 7307 C C . ILE B 1 418 ? 4.527 -36.688 -13.445 1 98.12 418 ILE B C 1
ATOM 7309 O O . ILE B 1 418 ? 4.367 -35.469 -13.273 1 98.12 418 ILE B O 1
ATOM 7313 N N . ASN B 1 419 ? 5.676 -37.281 -13.164 1 97.88 419 ASN B N 1
ATOM 7314 C CA . ASN B 1 419 ? 6.828 -36.531 -12.672 1 97.88 419 ASN B CA 1
ATOM 7315 C C . ASN B 1 419 ? 7.309 -35.5 -13.688 1 97.88 419 ASN B C 1
ATOM 7317 O O . ASN B 1 419 ? 7.707 -34.375 -13.32 1 97.88 419 ASN B O 1
ATOM 7321 N N . LYS B 1 420 ? 7.293 -35.906 -14.914 1 98.56 420 LYS B N 1
ATOM 7322 C CA . LYS B 1 420 ? 7.695 -34.969 -15.969 1 98.56 420 LYS B CA 1
ATOM 7323 C C . LYS B 1 420 ? 6.719 -33.812 -16.078 1 98.56 420 LYS B C 1
ATOM 7325 O O . LYS B 1 420 ? 7.137 -32.656 -16.25 1 98.56 420 LYS B O 1
ATOM 7330 N N . ILE B 1 421 ? 5.398 -34.062 -15.992 1 98.88 421 ILE B N 1
ATOM 7331 C CA . ILE B 1 421 ? 4.387 -33 -15.961 1 98.88 421 ILE B CA 1
ATOM 7332 C C . ILE B 1 421 ? 4.656 -32.062 -14.789 1 98.88 421 ILE B C 1
ATOM 7334 O O . ILE B 1 421 ? 4.664 -30.844 -14.953 1 98.88 421 ILE B O 1
ATOM 7338 N N . ALA B 1 422 ? 4.895 -32.625 -13.641 1 98.56 422 ALA B N 1
ATOM 7339 C CA . ALA B 1 422 ? 5.145 -31.859 -12.43 1 98.56 422 ALA B CA 1
ATOM 7340 C C . ALA B 1 422 ? 6.375 -30.969 -12.586 1 98.56 422 ALA B C 1
ATOM 7342 O O . ALA B 1 422 ? 6.352 -29.797 -12.203 1 98.56 422 ALA B O 1
ATOM 7343 N N . LEU B 1 423 ? 7.43 -31.484 -13.125 1 98.75 423 LEU B N 1
ATOM 7344 C CA . LEU B 1 423 ? 8.664 -30.719 -13.297 1 98.75 423 LEU B CA 1
ATOM 7345 C C . LEU B 1 423 ? 8.453 -29.547 -14.258 1 98.75 423 LEU B C 1
ATOM 7347 O O . LEU B 1 423 ? 8.906 -28.438 -14 1 98.75 423 LEU B O 1
ATOM 7351 N N . GLN B 1 424 ? 7.773 -29.828 -15.352 1 98.81 424 GLN B N 1
ATOM 7352 C CA . GLN B 1 424 ? 7.527 -28.766 -16.312 1 98.81 424 GLN B CA 1
ATOM 7353 C C . GLN B 1 424 ? 6.613 -27.703 -15.734 1 98.81 424 GLN B C 1
ATOM 7355 O O . GLN B 1 424 ? 6.758 -26.516 -16.047 1 98.81 424 GLN B O 1
ATOM 7360 N N . ARG B 1 425 ? 5.672 -28.125 -14.977 1 98.44 425 ARG B N 1
ATOM 7361 C CA . ARG B 1 425 ? 4.809 -27.172 -14.289 1 98.44 425 ARG B CA 1
ATOM 7362 C C . ARG B 1 425 ? 5.605 -26.328 -13.305 1 98.44 425 ARG B C 1
ATOM 7364 O O . ARG B 1 425 ? 5.379 -25.109 -13.188 1 98.44 425 ARG B O 1
ATOM 7371 N N . TRP B 1 426 ? 6.535 -26.938 -12.594 1 98.69 426 TRP B N 1
ATOM 7372 C CA . TRP B 1 426 ? 7.418 -26.203 -11.688 1 98.69 426 TRP B CA 1
ATOM 7373 C C . TRP B 1 426 ? 8.258 -25.188 -12.445 1 98.69 426 TRP B C 1
ATOM 7375 O O . TRP B 1 426 ? 8.344 -24.016 -12.047 1 98.69 426 TRP B O 1
ATOM 7385 N N . ILE B 1 427 ? 8.836 -25.578 -13.523 1 98.75 427 ILE B N 1
ATOM 7386 C CA . ILE B 1 427 ? 9.664 -24.688 -14.32 1 98.75 427 ILE B CA 1
ATOM 7387 C C . ILE B 1 427 ? 8.836 -23.5 -14.789 1 98.75 427 ILE B C 1
ATOM 7389 O O . ILE B 1 427 ? 9.273 -22.344 -14.695 1 98.75 427 ILE B O 1
ATOM 7393 N N . SER B 1 428 ? 7.633 -23.766 -15.188 1 98.06 428 SER B N 1
ATOM 7394 C CA . SER B 1 428 ? 6.781 -22.703 -15.727 1 98.06 428 SER B CA 1
ATOM 7395 C C . SER B 1 428 ? 6.234 -21.828 -14.609 1 98.06 428 SER B C 1
ATOM 7397 O O . SER B 1 428 ? 5.723 -20.734 -14.867 1 98.06 428 SER B O 1
ATOM 7399 N N . GLY B 1 429 ? 6.359 -22.219 -13.367 1 97.94 429 GLY B N 1
ATOM 7400 C CA . GLY B 1 429 ? 5.848 -21.469 -12.227 1 97.94 429 GLY B CA 1
ATOM 7401 C C . GLY B 1 429 ? 6.773 -20.359 -11.773 1 97.94 429 GLY B C 1
ATOM 7402 O O . GLY B 1 429 ? 6.402 -19.547 -10.938 1 97.94 429 GLY B O 1
ATOM 7403 N N . PHE B 1 430 ? 7.969 -20.203 -12.43 1 97.44 430 PHE B N 1
ATOM 7404 C CA . PHE B 1 430 ? 8.961 -19.203 -12.078 1 97.44 430 PHE B CA 1
ATOM 7405 C C . PHE B 1 430 ? 8.383 -17.797 -12.234 1 97.44 430 PHE B C 1
ATOM 7407 O O . PHE B 1 430 ? 7.926 -17.422 -13.32 1 97.44 430 PHE B O 1
ATOM 7414 N N . MET B 1 431 ? 8.375 -17 -11.086 1 95.75 431 MET B N 1
ATOM 7415 C CA . MET B 1 431 ? 7.945 -15.609 -10.992 1 95.75 431 MET B CA 1
ATOM 7416 C C . MET B 1 431 ? 6.461 -15.477 -11.312 1 95.75 431 MET B C 1
ATOM 7418 O O . MET B 1 431 ? 5.984 -14.375 -11.609 1 95.75 431 MET B O 1
ATOM 7422 N N . ALA B 1 432 ? 5.688 -16.562 -11.297 1 96.62 432 ALA B N 1
ATOM 7423 C CA . ALA B 1 432 ? 4.238 -16.562 -11.453 1 96.62 432 ALA B CA 1
ATOM 7424 C C . ALA B 1 432 ? 3.537 -16.734 -10.109 1 96.62 432 ALA B C 1
ATOM 7426 O O . ALA B 1 432 ? 3.92 -16.109 -9.117 1 96.62 432 ALA B O 1
ATOM 7427 N N . ASP B 1 433 ? 2.412 -17.484 -10.102 1 96.81 433 ASP B N 1
ATOM 7428 C CA . ASP B 1 433 ? 1.685 -17.75 -8.859 1 96.81 433 ASP B CA 1
ATOM 7429 C C . ASP B 1 433 ? 2.48 -18.672 -7.941 1 96.81 433 ASP B C 1
ATOM 7431 O O . ASP B 1 433 ? 2.502 -19.891 -8.141 1 96.81 433 ASP B O 1
ATOM 7435 N N . GLY B 1 434 ? 3.08 -18.047 -6.867 1 96.56 434 GLY B N 1
ATOM 7436 C CA . GLY B 1 434 ? 3.924 -18.797 -5.953 1 96.56 434 GLY B CA 1
ATOM 7437 C C . GLY B 1 434 ? 3.141 -19.734 -5.051 1 96.56 434 GLY B C 1
ATOM 7438 O O . GLY B 1 434 ? 3.668 -20.75 -4.594 1 96.56 434 GLY B O 1
ATOM 7439 N N . PHE B 1 435 ? 1.862 -19.422 -4.801 1 97.12 435 PHE B N 1
ATOM 7440 C CA . PHE B 1 435 ? 1.003 -20.297 -4.02 1 97.12 435 PHE B CA 1
ATOM 7441 C C . PHE B 1 435 ? 0.784 -21.625 -4.742 1 97.12 435 PHE B C 1
ATOM 7443 O O . PHE B 1 435 ? 0.913 -22.688 -4.141 1 97.12 435 PHE B O 1
ATOM 7450 N N . GLU B 1 436 ? 0.523 -21.516 -6.004 1 97.94 436 GLU B N 1
ATOM 7451 C CA . GLU B 1 436 ? 0.244 -22.703 -6.797 1 97.94 436 GLU B CA 1
ATOM 7452 C C . GLU B 1 436 ? 1.509 -23.531 -7.012 1 97.94 436 GLU B C 1
ATOM 7454 O O . GLU B 1 436 ? 1.466 -24.766 -6.965 1 97.94 436 GLU B O 1
ATOM 7459 N N . ALA B 1 437 ? 2.594 -22.844 -7.258 1 98 437 ALA B N 1
ATOM 7460 C CA . ALA B 1 437 ? 3.85 -23.578 -7.41 1 98 437 ALA B CA 1
ATOM 7461 C C . ALA B 1 437 ? 4.207 -24.328 -6.129 1 98 437 ALA B C 1
ATOM 7463 O O . ALA B 1 437 ? 4.641 -25.469 -6.176 1 98 437 ALA B O 1
ATOM 7464 N N . TRP B 1 438 ? 4.023 -23.656 -5.055 1 97.75 438 TRP B N 1
ATOM 7465 C CA . TRP B 1 438 ? 4.258 -24.281 -3.754 1 97.75 438 TRP B CA 1
ATOM 7466 C C . TRP B 1 438 ? 3.287 -25.438 -3.52 1 97.75 438 TRP B C 1
ATOM 7468 O O . TRP B 1 438 ? 3.678 -26.484 -3.008 1 97.75 438 TRP B O 1
ATOM 7478 N N . SER B 1 439 ? 2.045 -25.281 -3.906 1 97.94 439 SER B N 1
ATOM 7479 C CA . SER B 1 439 ? 1.065 -26.359 -3.799 1 97.94 439 SER B CA 1
ATOM 7480 C C . SER B 1 439 ? 1.471 -27.562 -4.645 1 97.94 439 SER B C 1
ATOM 7482 O O . SER B 1 439 ? 1.359 -28.703 -4.195 1 97.94 439 SER B O 1
ATOM 7484 N N . ASP B 1 440 ? 1.944 -27.328 -5.828 1 97.25 440 ASP B N 1
ATOM 7485 C CA . ASP B 1 440 ? 2.412 -28.406 -6.684 1 97.25 440 ASP B CA 1
ATOM 7486 C C . ASP B 1 440 ? 3.592 -29.141 -6.051 1 97.25 440 ASP B C 1
ATOM 7488 O O . ASP B 1 440 ? 3.643 -30.375 -6.059 1 97.25 440 ASP B O 1
ATOM 7492 N N . TRP B 1 441 ? 4.477 -28.359 -5.539 1 97.69 441 TRP B N 1
ATOM 7493 C CA . TRP B 1 441 ? 5.633 -28.984 -4.906 1 97.69 441 TRP B CA 1
ATOM 7494 C C . TRP B 1 441 ? 5.211 -29.859 -3.73 1 97.69 441 TRP B C 1
ATOM 7496 O O . TRP B 1 441 ? 5.711 -30.969 -3.566 1 97.69 441 TRP B O 1
ATOM 7506 N N . ARG B 1 442 ? 4.312 -29.391 -2.951 1 97.06 442 ARG B N 1
ATOM 7507 C CA . ARG B 1 442 ? 3.818 -30.156 -1.813 1 97.06 442 ARG B CA 1
ATOM 7508 C C . ARG B 1 442 ? 3.148 -31.438 -2.271 1 97.06 442 ARG B C 1
ATOM 7510 O O . ARG B 1 442 ? 3.23 -32.469 -1.592 1 97.06 442 ARG B O 1
ATOM 7517 N N . ARG B 1 443 ? 2.527 -31.438 -3.424 1 96.69 443 ARG B N 1
ATOM 7518 C CA . ARG B 1 443 ? 1.818 -32.594 -3.93 1 96.69 443 ARG B CA 1
ATOM 7519 C C . ARG B 1 443 ? 2.793 -33.625 -4.492 1 96.69 443 ARG B C 1
ATOM 7521 O O . ARG B 1 443 ? 2.6 -34.844 -4.316 1 96.69 443 ARG B O 1
ATOM 7528 N N . PHE B 1 444 ? 3.871 -33.094 -5.156 1 96.44 444 PHE B N 1
ATOM 7529 C CA . PHE B 1 444 ? 4.648 -34.031 -5.98 1 96.44 444 PHE B CA 1
ATOM 7530 C C . PHE B 1 444 ? 6.055 -34.188 -5.418 1 96.44 444 PHE B C 1
ATOM 7532 O O . PHE B 1 444 ? 6.75 -35.156 -5.758 1 96.44 444 PHE B O 1
ATOM 7539 N N . ASP B 1 445 ? 6.492 -33.188 -4.586 1 95.62 445 ASP B N 1
ATOM 7540 C CA . ASP B 1 445 ? 7.879 -33.156 -4.121 1 95.62 445 ASP B CA 1
ATOM 7541 C C . ASP B 1 445 ? 8.852 -33.156 -5.297 1 95.62 445 ASP B C 1
ATOM 7543 O O . ASP B 1 445 ? 9.844 -33.875 -5.293 1 95.62 445 ASP B O 1
ATOM 7547 N N . ILE B 1 446 ? 8.477 -32.438 -6.359 1 97 446 ILE B N 1
ATOM 7548 C CA . ILE B 1 446 ? 9.266 -32.281 -7.574 1 97 446 ILE B CA 1
ATOM 7549 C C . ILE B 1 446 ? 9.438 -30.797 -7.887 1 97 446 ILE B C 1
ATOM 7551 O O . ILE B 1 446 ? 8.453 -30.062 -7.957 1 97 446 ILE B O 1
ATOM 7555 N N . PRO B 1 447 ? 10.578 -30.406 -8.102 1 97.31 447 PRO B N 1
ATOM 7556 C CA . PRO B 1 447 ? 11.828 -31.141 -7.859 1 97.31 447 PRO B CA 1
ATOM 7557 C C . PRO B 1 447 ? 12.117 -31.344 -6.375 1 97.31 447 PRO B C 1
ATOM 7559 O O . PRO B 1 447 ? 11.367 -30.859 -5.523 1 97.31 447 PRO B O 1
ATOM 7562 N N . LYS B 1 448 ? 13.102 -32.156 -6.152 1 96.56 448 LYS B N 1
ATOM 7563 C CA . LYS B 1 448 ? 13.531 -32.281 -4.762 1 96.56 448 LYS B CA 1
ATOM 7564 C C . LYS B 1 448 ? 14.203 -31 -4.281 1 96.56 448 LYS B C 1
ATOM 7566 O O . LYS B 1 448 ? 15.141 -30.516 -4.914 1 96.56 448 LYS B O 1
ATOM 7571 N N . LEU B 1 449 ? 13.656 -30.406 -3.242 1 96.88 449 LEU B N 1
ATOM 7572 C CA . LEU B 1 449 ? 14.195 -29.188 -2.629 1 96.88 449 LEU B CA 1
ATOM 7573 C C . LEU B 1 449 ? 14.641 -29.469 -1.194 1 96.88 449 LEU B C 1
ATOM 7575 O O . LEU B 1 449 ? 13.969 -30.188 -0.458 1 96.88 449 LEU B O 1
ATOM 7579 N N . GLU B 1 450 ? 15.812 -29.016 -0.881 1 94.56 450 GLU B N 1
ATOM 7580 C CA . GLU B 1 450 ? 16.344 -29.141 0.472 1 94.56 450 GLU B CA 1
ATOM 7581 C C . GLU B 1 450 ? 16.594 -27.781 1.104 1 94.56 450 GLU B C 1
ATOM 7583 O O . GLU B 1 450 ? 16.875 -26.812 0.399 1 94.56 450 GLU B O 1
ATOM 7588 N N . VAL B 1 451 ? 16.516 -27.734 2.439 1 94.31 451 VAL B N 1
ATOM 7589 C CA . VAL B 1 451 ? 16.781 -26.484 3.145 1 94.31 451 VAL B CA 1
ATOM 7590 C C . VAL B 1 451 ? 18.281 -26.344 3.387 1 94.31 451 VAL B C 1
ATOM 7592 O O . VAL B 1 451 ? 19.016 -27.344 3.418 1 94.31 451 VAL B O 1
ATOM 7595 N N . GLY B 1 452 ? 18.766 -25.109 3.537 1 93.19 452 GLY B N 1
ATOM 7596 C CA . GLY B 1 452 ? 20.172 -24.828 3.74 1 93.19 452 GLY B CA 1
ATOM 7597 C C . GLY B 1 452 ? 20.625 -25.078 5.168 1 93.19 452 GLY B C 1
ATOM 7598 O O . GLY B 1 452 ? 19.812 -25.375 6.043 1 93.19 452 GLY B O 1
ATOM 7599 N N . PRO B 1 453 ? 21.859 -24.938 5.383 1 92.25 453 PRO B N 1
ATOM 7600 C CA . PRO B 1 453 ? 22.469 -25.281 6.668 1 92.25 453 PRO B CA 1
ATOM 7601 C C . PRO B 1 453 ? 22.047 -24.328 7.793 1 92.25 453 PRO B C 1
ATOM 7603 O O . PRO B 1 453 ? 22.203 -24.672 8.969 1 92.25 453 PRO B O 1
ATOM 7606 N N . VAL B 1 454 ? 21.5 -23.234 7.469 1 90.88 454 VAL B N 1
ATOM 7607 C CA . VAL B 1 454 ? 21.156 -22.297 8.523 1 90.88 454 VAL B CA 1
ATOM 7608 C C . VAL B 1 454 ? 19.859 -22.734 9.203 1 90.88 454 VAL B C 1
ATOM 7610 O O . VAL B 1 454 ? 19.5 -22.219 10.266 1 90.88 454 VAL B O 1
ATOM 7613 N N . CYS B 1 455 ? 19.156 -23.562 8.516 1 89.5 455 CYS B N 1
ATOM 7614 C CA . CYS B 1 455 ? 17.906 -24.078 9.094 1 89.5 455 CYS B CA 1
ATOM 7615 C C . CYS B 1 455 ? 18.203 -25.016 10.258 1 89.5 455 CYS B C 1
ATOM 7617 O O . CYS B 1 455 ? 18.797 -26.078 10.062 1 89.5 455 CYS B O 1
ATOM 7619 N N . THR B 1 456 ? 17.781 -24.609 11.461 1 84.88 456 THR B N 1
ATOM 7620 C CA . THR B 1 456 ? 18.062 -25.422 12.641 1 84.88 456 THR B CA 1
ATOM 7621 C C . THR B 1 456 ? 16.781 -26 13.227 1 84.88 456 THR B C 1
ATOM 7623 O O . THR B 1 456 ? 16.812 -26.984 13.961 1 84.88 456 THR B O 1
ATOM 7626 N N . THR B 1 457 ? 15.656 -25.5 12.867 1 84.5 457 THR B N 1
ATOM 7627 C CA . THR B 1 457 ? 14.406 -25.906 13.5 1 84.5 457 THR B CA 1
ATOM 7628 C C . THR B 1 457 ? 13.523 -26.656 12.516 1 84.5 457 THR B C 1
ATOM 7630 O O . THR B 1 457 ? 12.492 -27.219 12.898 1 84.5 457 THR B O 1
ATOM 7633 N N . ILE B 1 458 ? 13.891 -26.594 11.234 1 87.81 458 ILE B N 1
ATOM 7634 C CA . ILE B 1 458 ? 13.125 -27.297 10.211 1 87.81 458 ILE B CA 1
ATOM 7635 C C . ILE B 1 458 ? 14.078 -28.047 9.281 1 87.81 458 ILE B C 1
ATOM 7637 O O . ILE B 1 458 ? 15.211 -27.609 9.062 1 87.81 458 ILE B O 1
ATOM 7641 N N . ASP B 1 459 ? 13.602 -29.141 8.688 1 91.75 459 ASP B N 1
ATOM 7642 C CA . ASP B 1 459 ? 14.461 -29.938 7.805 1 91.75 459 ASP B CA 1
ATOM 7643 C C . ASP B 1 459 ? 13.82 -30.078 6.426 1 91.75 459 ASP B C 1
ATOM 7645 O O . ASP B 1 459 ? 14.281 -30.891 5.613 1 91.75 459 ASP B O 1
ATOM 7649 N N . HIS B 1 460 ? 12.781 -29.422 6.188 1 93.62 460 HIS B N 1
ATOM 7650 C CA . HIS B 1 460 ? 12.102 -29.375 4.895 1 93.62 460 HIS B CA 1
ATOM 7651 C C . HIS B 1 460 ? 11.445 -28.031 4.66 1 93.62 460 HIS B C 1
ATOM 7653 O O . HIS B 1 460 ? 11.273 -27.234 5.594 1 93.62 460 HIS B O 1
ATOM 7659 N N . ILE B 1 461 ? 11.133 -27.766 3.41 1 95.62 461 ILE B N 1
ATOM 7660 C CA . ILE B 1 461 ? 10.344 -26.578 3.1 1 95.62 461 ILE B CA 1
ATOM 7661 C C . ILE B 1 461 ? 9.016 -26.641 3.85 1 95.62 461 ILE B C 1
ATOM 7663 O O . ILE B 1 461 ? 8.383 -27.688 3.926 1 95.62 461 ILE B O 1
ATOM 7667 N N . PRO B 1 462 ? 8.523 -25.578 4.426 1 95.12 462 PRO B N 1
ATOM 7668 C CA . PRO B 1 462 ? 7.277 -25.594 5.191 1 95.12 462 PRO B CA 1
ATOM 7669 C C . PRO B 1 462 ? 6.109 -26.172 4.402 1 95.12 462 PRO B C 1
ATOM 7671 O O . PRO B 1 462 ? 5.984 -25.922 3.201 1 95.12 462 PRO B O 1
ATOM 7674 N N . TYR B 1 463 ? 5.266 -26.906 5.109 1 95.81 463 TYR B N 1
ATOM 7675 C CA . TYR B 1 463 ? 4.113 -27.516 4.461 1 95.81 463 TYR B CA 1
ATOM 7676 C C . TYR B 1 463 ? 2.887 -26.625 4.555 1 95.81 463 TYR B C 1
ATOM 7678 O O . TYR B 1 463 ? 1.9 -26.828 3.844 1 95.81 463 TYR B O 1
ATOM 7686 N N . ARG B 1 464 ? 2.928 -25.703 5.523 1 96.06 464 ARG B N 1
ATOM 7687 C CA . ARG B 1 464 ? 1.818 -24.781 5.797 1 96.06 464 ARG B CA 1
ATOM 7688 C C . ARG B 1 464 ? 2.311 -23.5 6.441 1 96.06 464 ARG B C 1
ATOM 7690 O O . ARG B 1 464 ? 3.41 -23.453 7 1 96.06 464 ARG B O 1
ATOM 7697 N N . HIS B 1 465 ? 1.542 -22.438 6.246 1 95.25 465 HIS B N 1
ATOM 7698 C CA . HIS B 1 465 ? 1.755 -21.25 7.066 1 95.25 465 HIS B CA 1
ATOM 7699 C C . HIS B 1 465 ? 1.024 -21.359 8.398 1 95.25 465 HIS B C 1
ATOM 7701 O O . HIS B 1 465 ? 0.026 -22.078 8.508 1 95.25 465 HIS B O 1
ATOM 7707 N N . GLN B 1 466 ? 1.589 -20.656 9.359 1 94.69 466 GLN B N 1
ATOM 7708 C CA . GLN B 1 466 ? 0.947 -20.547 10.664 1 94.69 466 GLN B CA 1
ATOM 7709 C C . GLN B 1 466 ? 0.015 -19.328 10.719 1 94.69 466 GLN B C 1
ATOM 7711 O O . GLN B 1 466 ? 0.292 -18.297 10.094 1 94.69 466 GLN B O 1
ATOM 7716 N N . PHE B 1 467 ? -1.074 -19.5 11.484 1 94.38 467 PHE B N 1
ATOM 7717 C CA . PHE B 1 467 ? -2.01 -18.391 11.641 1 94.38 467 PHE B CA 1
ATOM 7718 C C . PHE B 1 467 ? -1.363 -17.234 12.398 1 94.38 467 PHE B C 1
ATOM 7720 O O . PHE B 1 467 ? -0.691 -17.453 13.414 1 94.38 467 PHE B O 1
ATOM 7727 N N . ASP B 1 468 ? -1.569 -16.078 11.844 1 89.06 468 ASP B N 1
ATOM 7728 C CA . ASP B 1 468 ? -1.199 -14.891 12.602 1 89.06 468 ASP B CA 1
ATOM 7729 C C . ASP B 1 468 ? -2.18 -14.633 13.742 1 89.06 468 ASP B C 1
ATOM 7731 O O . ASP B 1 468 ? -3.373 -14.93 13.617 1 89.06 468 ASP B O 1
ATOM 7735 N N . SER B 1 469 ? -1.744 -14.016 14.789 1 80.88 469 SER B N 1
ATOM 7736 C CA . SER B 1 469 ? -2.572 -13.781 15.969 1 80.88 469 SER B CA 1
ATOM 7737 C C . SER B 1 469 ? -3.756 -12.875 15.641 1 80.88 469 SER B C 1
ATOM 7739 O O . SER B 1 469 ? -4.797 -12.945 16.297 1 80.88 469 SER B O 1
ATOM 7741 N N . GLU B 1 470 ? -3.613 -12.047 14.648 1 70.38 470 GLU B N 1
ATOM 7742 C CA . GLU B 1 470 ? -4.688 -11.148 14.242 1 70.38 470 GLU B CA 1
ATOM 7743 C C . GLU B 1 470 ? -5.934 -11.922 13.828 1 70.38 470 GLU B C 1
ATOM 7745 O O . GLU B 1 470 ? -7.051 -11.422 13.938 1 70.38 470 GLU B O 1
ATOM 7750 N N . ILE B 1 471 ? -5.734 -13.078 13.422 1 78.62 471 ILE B N 1
ATOM 7751 C CA . ILE B 1 471 ? -6.824 -13.906 12.914 1 78.62 471 ILE B CA 1
ATOM 7752 C C . ILE B 1 471 ? -7.66 -14.422 14.086 1 78.62 471 ILE B C 1
ATOM 7754 O O . ILE B 1 471 ? -8.883 -14.523 13.984 1 78.62 471 ILE B O 1
ATOM 7758 N N . TYR B 1 472 ? -6.973 -14.68 15.219 1 80.25 472 TYR B N 1
ATOM 7759 C CA . TYR B 1 472 ? -7.73 -15.461 16.188 1 80.25 472 TYR B CA 1
ATOM 7760 C C . TYR B 1 472 ? -7.836 -14.727 17.516 1 80.25 472 TYR B C 1
ATOM 7762 O O . TYR B 1 472 ? -8.586 -15.141 18.406 1 80.25 472 TYR B O 1
ATOM 7770 N N . GLN B 1 473 ? -7.18 -13.664 17.703 1 72.94 473 GLN B N 1
ATOM 7771 C CA . GLN B 1 473 ? -7.238 -12.984 18.984 1 72.94 473 GLN B CA 1
ATOM 7772 C C . GLN B 1 473 ? -8.68 -12.641 19.359 1 72.94 473 GLN B C 1
ATOM 7774 O O . GLN B 1 473 ? -9.078 -12.781 20.516 1 72.94 473 GLN B O 1
ATOM 7779 N N . GLY B 1 474 ? -9.547 -12.195 18.453 1 71.31 474 GLY B N 1
ATOM 7780 C CA . GLY B 1 474 ? -10.945 -11.883 18.719 1 71.31 474 GLY B CA 1
ATOM 7781 C C . GLY B 1 474 ? -11.883 -13.039 18.406 1 71.31 474 GLY B C 1
ATOM 7782 O O . GLY B 1 474 ? -13.102 -12.875 18.438 1 71.31 474 GLY B O 1
ATOM 7783 N N . ASN B 1 475 ? -11.359 -14.203 18.125 1 87.38 475 ASN B N 1
ATOM 7784 C CA . ASN B 1 475 ? -12.141 -15.367 17.688 1 87.38 475 ASN B CA 1
ATOM 7785 C C . ASN B 1 475 ? -11.477 -16.672 18.109 1 87.38 475 ASN B C 1
ATOM 7787 O O . ASN B 1 475 ? -11.383 -17.609 17.312 1 87.38 475 ASN B O 1
ATOM 7791 N N . LEU B 1 476 ? -10.953 -16.688 19.375 1 88.62 476 LEU B N 1
ATOM 7792 C CA . LEU B 1 476 ? -10.078 -17.75 19.875 1 88.62 476 LEU B CA 1
ATOM 7793 C C . LEU B 1 476 ? -10.82 -19.078 19.922 1 88.62 476 LEU B C 1
ATOM 7795 O O . LEU B 1 476 ? -10.273 -20.125 19.531 1 88.62 476 LEU B O 1
ATOM 7799 N N . GLU B 1 477 ? -12.062 -19.094 20.375 1 92.19 477 GLU B N 1
ATOM 7800 C CA . GLU B 1 477 ? -12.805 -20.344 20.531 1 92.19 477 GLU B CA 1
ATOM 7801 C C . GLU B 1 477 ? -12.984 -21.047 19.188 1 92.19 477 GLU B C 1
ATOM 7803 O O . GLU B 1 477 ? -12.75 -22.25 19.078 1 92.19 477 GLU B O 1
ATOM 7808 N N . ASN B 1 478 ? -13.406 -20.281 18.188 1 93.69 478 ASN B N 1
ATOM 7809 C CA . ASN B 1 478 ? -13.617 -20.875 16.875 1 93.69 478 ASN B CA 1
ATOM 7810 C C . ASN B 1 478 ? -12.297 -21.281 16.219 1 93.69 478 ASN B C 1
ATOM 7812 O O . ASN B 1 478 ? -12.227 -22.297 15.516 1 93.69 478 ASN B O 1
ATOM 7816 N N . TYR B 1 479 ? -11.305 -20.531 16.5 1 94.88 479 TYR B N 1
ATOM 7817 C CA . TYR B 1 479 ? -9.969 -20.875 16.016 1 94.88 479 TYR B CA 1
ATOM 7818 C C . TYR B 1 479 ? -9.484 -22.188 16.609 1 94.88 479 TYR B C 1
ATOM 7820 O O . TYR B 1 479 ? -9.039 -23.078 15.883 1 94.88 479 TYR B O 1
ATOM 7828 N N . GLU B 1 480 ? -9.586 -22.297 17.922 1 95.25 480 GLU B N 1
ATOM 7829 C CA . GLU B 1 480 ? -9.133 -23.5 18.594 1 95.25 480 GLU B CA 1
ATOM 7830 C C . GLU B 1 480 ? -9.93 -24.719 18.141 1 95.25 480 GLU B C 1
ATOM 7832 O O . GLU B 1 480 ? -9.375 -25.812 17.969 1 95.25 480 GLU B O 1
ATOM 7837 N N . ALA B 1 481 ? -11.172 -24.516 17.938 1 96 481 ALA B N 1
ATOM 7838 C CA . ALA B 1 481 ? -12.016 -25.609 17.453 1 96 481 ALA B CA 1
ATOM 7839 C C . ALA B 1 481 ? -11.578 -26.047 16.062 1 96 481 ALA B C 1
ATOM 7841 O O . ALA B 1 481 ? -11.523 -27.25 15.766 1 96 481 ALA B O 1
ATOM 7842 N N . ALA B 1 482 ? -11.266 -25.125 15.211 1 96.38 482 ALA B N 1
ATOM 7843 C CA . ALA B 1 482 ? -10.852 -25.422 13.844 1 96.38 482 ALA B CA 1
ATOM 7844 C C . ALA B 1 482 ? -9.492 -26.125 13.828 1 96.38 482 ALA B C 1
ATOM 7846 O O . ALA B 1 482 ? -9.273 -27.062 13.062 1 96.38 482 ALA B O 1
ATOM 7847 N N . VAL B 1 483 ? -8.562 -25.625 14.648 1 96.31 483 VAL B N 1
ATOM 7848 C CA . VAL B 1 483 ? -7.234 -26.219 14.742 1 96.31 483 VAL B CA 1
ATOM 7849 C C . VAL B 1 483 ? -7.352 -27.672 15.188 1 96.31 483 VAL B C 1
ATOM 7851 O O . VAL B 1 483 ? -6.691 -28.562 14.633 1 96.31 483 VAL B O 1
ATOM 7854 N N . LYS B 1 484 ? -8.172 -27.922 16.141 1 95.69 484 LYS B N 1
ATOM 7855 C CA . LYS B 1 484 ? -8.391 -29.266 16.641 1 95.69 484 LYS B CA 1
ATOM 7856 C C . LYS B 1 484 ? -9.031 -30.156 15.562 1 95.69 484 LYS B C 1
ATOM 7858 O O . LYS B 1 484 ? -8.594 -31.281 15.344 1 95.69 484 LYS B O 1
ATOM 7863 N N . ALA B 1 485 ? -9.938 -29.625 14.883 1 94.31 485 ALA B N 1
ATOM 7864 C CA . ALA B 1 485 ? -10.742 -30.422 13.961 1 94.31 485 ALA B CA 1
ATOM 7865 C C . ALA B 1 485 ? -10.023 -30.609 12.633 1 94.31 485 ALA B C 1
ATOM 7867 O O . ALA B 1 485 ? -10.109 -31.688 12.023 1 94.31 485 ALA B O 1
ATOM 7868 N N . ASP B 1 486 ? -9.266 -29.562 12.188 1 94.12 486 ASP B N 1
ATOM 7869 C CA . ASP B 1 486 ? -8.844 -29.562 10.789 1 94.12 486 ASP B CA 1
ATOM 7870 C C . ASP B 1 486 ? -7.324 -29.594 10.672 1 94.12 486 ASP B C 1
ATOM 7872 O O . ASP B 1 486 ? -6.785 -29.844 9.586 1 94.12 486 ASP B O 1
ATOM 7876 N N . LEU B 1 487 ? -6.629 -29.406 11.836 1 95.25 487 LEU B N 1
ATOM 7877 C CA . LEU B 1 487 ? -5.172 -29.391 11.797 1 95.25 487 LEU B CA 1
ATOM 7878 C C . LEU B 1 487 ? -4.59 -30.312 12.867 1 95.25 487 LEU B C 1
ATOM 7880 O O . LEU B 1 487 ? -3.488 -30.062 13.359 1 95.25 487 LEU B O 1
ATOM 7884 N N . ASN B 1 488 ? -5.406 -31.234 13.281 1 92.19 488 ASN B N 1
ATOM 7885 C CA . ASN B 1 488 ? -4.973 -32.25 14.242 1 92.19 488 ASN B CA 1
ATOM 7886 C C . ASN B 1 488 ? -4.441 -31.594 15.523 1 92.19 488 ASN B C 1
ATOM 7888 O O . ASN B 1 488 ? -3.479 -32.094 16.109 1 92.19 488 ASN B O 1
ATOM 7892 N N . GLY B 1 489 ? -4.891 -30.453 15.797 1 92.31 489 GLY B N 1
ATOM 7893 C CA . GLY B 1 489 ? -4.562 -29.781 17.047 1 92.31 489 GLY B CA 1
ATOM 7894 C C . GLY B 1 489 ? -3.236 -29.047 17 1 92.31 489 GLY B C 1
ATOM 7895 O O . GLY B 1 489 ? -2.738 -28.594 18.031 1 92.31 489 GLY B O 1
ATOM 7896 N N . ASP B 1 490 ? -2.631 -28.891 15.875 1 92.81 490 ASP B N 1
ATOM 7897 C CA . ASP B 1 490 ? -1.3 -28.312 15.727 1 92.81 490 ASP B CA 1
ATOM 7898 C C . ASP B 1 490 ? -1.289 -27.219 14.656 1 92.81 490 ASP B C 1
ATOM 7900 O O . ASP B 1 490 ? -1.431 -27.516 13.469 1 92.81 490 ASP B O 1
ATOM 7904 N N . ASP B 1 491 ? -1.092 -25.953 15.086 1 94.75 491 ASP B N 1
ATOM 7905 C CA . ASP B 1 491 ? -0.972 -24.828 14.164 1 94.75 491 ASP B CA 1
ATOM 7906 C C . ASP B 1 491 ? 0.493 -24.469 13.922 1 94.75 491 ASP B C 1
ATOM 7908 O O . ASP B 1 491 ? 0.935 -23.375 14.273 1 94.75 491 ASP B O 1
ATOM 7912 N N . SER B 1 492 ? 1.268 -25.469 13.406 1 92.5 492 SER B N 1
ATOM 7913 C CA . SER B 1 492 ? 2.67 -25.25 13.062 1 92.5 492 SER B CA 1
ATOM 7914 C C . SER B 1 492 ? 2.898 -25.391 11.562 1 92.5 492 SER B C 1
ATOM 7916 O O . SER B 1 492 ? 1.998 -25.797 10.828 1 92.5 492 SER B O 1
ATOM 7918 N N . ARG B 1 493 ? 4.051 -25.094 11.062 1 92.88 493 ARG B N 1
ATOM 7919 C CA . ARG B 1 493 ? 4.43 -25.188 9.656 1 92.88 493 ARG B CA 1
ATOM 7920 C C . ARG B 1 493 ? 4.664 -26.625 9.234 1 92.88 493 ARG B C 1
ATOM 7922 O O . ARG B 1 493 ? 4.891 -26.906 8.055 1 92.88 493 ARG B O 1
ATOM 7929 N N . GLU B 1 494 ? 4.488 -27.531 10.188 1 91.81 494 GLU B N 1
ATOM 7930 C CA . GLU B 1 494 ? 4.684 -28.953 9.938 1 91.81 494 GLU B CA 1
ATOM 7931 C C . GLU B 1 494 ? 3.373 -29.625 9.547 1 91.81 494 GLU B C 1
ATOM 7933 O O . GLU B 1 494 ? 3.375 -30.719 8.969 1 91.81 494 GLU B O 1
ATOM 7938 N N . GLN B 1 495 ? 2.322 -28.969 9.961 1 93.38 495 GLN B N 1
ATOM 7939 C CA . GLN B 1 495 ? 1.02 -29.578 9.703 1 93.38 495 GLN B CA 1
ATOM 7940 C C . GLN B 1 495 ? 0.61 -29.391 8.242 1 93.38 495 GLN B C 1
ATOM 7942 O O . GLN B 1 495 ? 0.761 -28.297 7.684 1 93.38 495 GLN B O 1
ATOM 7947 N N . ARG B 1 496 ? 0.148 -30.438 7.633 1 94.94 496 ARG B N 1
ATOM 7948 C CA . ARG B 1 496 ? -0.289 -30.391 6.242 1 94.94 496 ARG B CA 1
ATOM 7949 C C . ARG B 1 496 ? -1.765 -30.016 6.145 1 94.94 496 ARG B C 1
ATOM 7951 O O . ARG B 1 496 ? -2.551 -30.328 7.039 1 94.94 496 ARG B O 1
ATOM 7958 N N . VAL B 1 497 ? -2.164 -29.375 5.055 1 96.75 497 VAL B N 1
ATOM 7959 C CA . VAL B 1 497 ? -3.568 -29.062 4.82 1 96.75 497 VAL B CA 1
ATOM 7960 C C . VAL B 1 497 ? -4.316 -30.312 4.367 1 96.75 497 VAL B C 1
ATOM 7962 O O . VAL B 1 497 ? -3.695 -31.328 4.059 1 96.75 497 VAL B O 1
ATOM 7965 N N . TRP B 1 498 ? -5.566 -30.219 4.211 1 96.62 498 TRP B N 1
ATOM 7966 C CA . TRP B 1 498 ? -6.461 -31.359 4.016 1 96.62 498 TRP B CA 1
ATOM 7967 C C . TRP B 1 498 ? -6.105 -32.125 2.738 1 96.62 498 TRP B C 1
ATOM 7969 O O . TRP B 1 498 ? -5.984 -33.344 2.75 1 96.62 498 TRP B O 1
ATOM 7979 N N . TRP B 1 499 ? -5.863 -31.5 1.646 1 96.25 499 TRP B N 1
ATOM 7980 C CA . TRP B 1 499 ? -5.676 -32.219 0.387 1 96.25 499 TRP B CA 1
ATOM 7981 C C . TRP B 1 499 ? -4.262 -32.75 0.282 1 96.25 499 TRP B C 1
ATOM 7983 O O . TRP B 1 499 ? -3.959 -33.531 -0.626 1 96.25 499 TRP B O 1
ATOM 7993 N N . ASN B 1 500 ? -3.393 -32.438 1.181 1 92.62 500 ASN B N 1
ATOM 7994 C CA . ASN B 1 500 ? -2.014 -32.906 1.158 1 92.62 500 ASN B CA 1
ATOM 7995 C C . ASN B 1 500 ? -1.732 -33.875 2.307 1 92.62 500 ASN B C 1
ATOM 7997 O O . ASN B 1 500 ? -0.576 -34.062 2.674 1 92.62 500 ASN B O 1
ATOM 8001 N N . ARG B 1 501 ? -2.793 -34.406 2.898 1 81.69 501 ARG B N 1
ATOM 8002 C CA . ARG B 1 501 ? -2.588 -35.375 3.984 1 81.69 501 ARG B CA 1
ATOM 8003 C C . ARG B 1 501 ? -2.4 -36.781 3.445 1 81.69 501 ARG B C 1
ATOM 8005 O O . ARG B 1 501 ? -3.029 -37.156 2.455 1 81.69 501 ARG B O 1
ATOM 8012 N N . ARG B 1 502 ? -1.137 -37.219 3.42 1 60.31 502 ARG B N 1
ATOM 8013 C CA . ARG B 1 502 ? -0.826 -38.594 3.008 1 60.31 502 ARG B CA 1
ATOM 8014 C C . ARG B 1 502 ? -1.359 -39.594 4.016 1 60.31 502 ARG B C 1
ATOM 8016 O O . ARG B 1 502 ? -1.489 -39.281 5.203 1 60.31 502 ARG B O 1
#

Organism: NCBI:txid997891

Nearest PDB structures (foldseek):
  5j5u-assembly1_A  TM=8.240E-01  e=1.436E-23  Flavobacterium johnsoniae UW101
  5j5u-assembly4_D  TM=8.178E-01  e=3.777E-23  Flavobacterium johnsoniae UW101
  5j5u-assembly3_C  TM=8.243E-01  e=1.089E-22  Flavobacterium johnsoniae UW101
  6dk2-assembly1_A  TM=7.989E-01  e=2.175E-19  Bacteroidetes bacterium AC2a
  6dk2-assembly2_B  TM=7.812E-01  e=1.505E-18  Bacteroidetes bacterium AC2a

InterPro domains:
  IPR011990 Tetratricopeptide-like helical domain superfamily [SSF48452] (23-500)
  IPR041662 SusD-like 2 [PF12771] (32-467)

Radius of gyration: 31.06 Å; Cα contacts (8 Å, |Δi|>4): 1771; chains: 2; bounding box: 67×105×106 Å